Protein AF-A0A0Q1AIC1-F1 (afdb_monomer)

Secondary structure (DSSP, 8-state):
-HHHHHHHHHHHHHHHHHHHHHHHHHHHHHHHHHHHHHHIIIIIHHHHHH-S--SSSHHHHHHHHHHHHS-SSHHHHHHHHHTT-S-TT-TT-TTSS--HHHHHHHHHHHHH---HHHHHHHHHHHHHHHHHHHHHHHHTTT-SSHHHHHHHHHHHHTSHHHHHHTTS--HHHHTHHHHHHHHHHHH-SS--HHHHHHHHHHHHHHHTT-HHHHHHHHHHHHHHHHHHHHHH----HHHHHHHHHHHHHHHHHHHH-GGGHHHHHHHHGGGHHHHHHHHHHH--HHHHHHHHHIIIIIIIS--HHHHHHHHHHHHHHHHHHHHHHHHHHHHHTTS--TT-----------SSSGGGHHHHH-HHHHHHHHHHGGG--HHHHHHHHHHHHHHHHHHHHHHHTT---TTHHHHHHGGGGGTHHHHHHHHHHHHHTTS-TTSHHHHHHHHHHHHHHHHHHHHHHHHIIIIIHHHHH--HHHHHHHHHHHTSS-TTSEEE-TT-TTHHHHH-SEETTTTPPTTHHHHHHHHHHHHHHHS--HHHHHHHHHHH-EEEEEE-HHHHHHTT--S-TTT----GGG-TTEEEEEEETTEEEEEEGGGG------SEE-SSEEEEEETTEEEEEESS-EEEEESSS--EEEEE-SS-BTTTT--EEEEEEEEESS-TTSEEEEEGGG---EEEEETTEEEEEEEEE-TTSSSEEEEEEEEEEE-SS-EEEEEEEE--S---TT-PPEEEEEEEEEEES--EEEEEETTEEEEEE--B-SSPEEE-S--SEEEEESSS-EEEEEE-TTSPPP-EEEEEE-SSSTT-EEEEEEEEEEE-TT-EEEEEEEEEEESHHHHHHHHHHHTTEEE-SSGGG-EEEEEEEEESS-TT-HHHHHHHHHHHHTT--EEEEE-TTTS-HHHHHHTT-EEEEEE--B-TTT-SBPPHHHHHHHHHHHHHHHHHTT----EEEEGGG---HHHHHHHHHTT--EEE-PPBPPPBTTTB-----S-EEEEETTEEEEEEEE--BSPPGGGGGT-S-HHHHHHHHHHHHHHHHHHT--EEEE--HHHHH-TTTHHHHHHHHHHHHHHTEEE--HHHHHHHHHHHTTEEEEEEE-SS-EEEEEEE-SSS-EEEEEEEEEEEPPSSS-EEEESSEEEEEEEETTEEEEEEEEEE-TT-EEEEEEEESSPPBPEEEE--SS-BSEEEEEEEEETTS-B-TT-EEEETTEEEE--TTSEEEEEE-SEEEEEEEE-TTB--EEEEEEEBPTHHHHHHHHT--

Solvent-accessible surface area (backbone atoms only — not comparable to full-atom values): 65872 Å² total; per-residue (Å²): 118,72,70,62,56,53,49,52,55,50,52,50,50,50,51,51,48,51,50,52,51,52,52,52,53,50,52,43,51,52,52,50,51,48,48,50,48,34,46,43,61,19,46,50,50,29,47,63,73,68,69,57,70,45,40,56,68,28,44,51,48,45,50,50,14,43,55,42,50,78,36,94,44,76,66,53,28,53,53,59,50,40,75,68,34,84,47,71,81,47,54,83,35,85,77,27,48,48,51,45,57,28,51,52,44,18,51,52,14,68,75,70,70,42,52,53,71,57,38,40,46,55,43,15,58,54,47,42,52,51,37,53,54,48,47,46,62,42,43,53,79,78,41,94,45,74,59,45,41,54,44,16,50,40,44,43,48,25,10,52,54,42,30,56,42,57,52,26,48,43,44,76,52,69,42,42,49,52,52,46,51,43,51,43,51,40,66,45,94,75,68,52,74,66,48,54,52,52,41,53,54,45,52,49,53,34,56,44,26,27,61,71,60,41,54,48,47,41,56,32,30,48,46,33,43,46,49,33,8,41,78,67,58,42,83,56,64,49,29,50,52,50,36,43,47,50,42,53,46,46,36,52,49,38,71,75,39,57,61,36,34,41,39,49,40,65,60,47,54,61,54,36,51,64,10,47,50,36,24,75,77,68,70,35,57,68,42,28,54,51,18,48,51,47,37,47,40,38,56,66,66,40,38,66,66,46,36,54,49,50,45,52,49,52,50,50,50,35,54,49,31,31,53,47,24,64,52,48,54,65,57,43,72,75,48,90,66,93,76,79,82,78,84,77,77,87,82,90,84,90,72,101,45,80,83,52,46,43,63,42,55,18,55,67,42,50,58,22,20,66,53,8,56,81,72,46,52,74,65,54,50,40,50,49,53,26,45,49,51,64,29,45,47,63,47,52,60,42,57,74,71,74,53,86,58,81,69,58,46,63,63,40,47,54,61,46,67,81,44,41,21,55,24,17,31,46,10,47,56,55,57,56,67,71,47,53,76,90,40,73,68,27,44,52,50,50,52,51,54,50,50,54,52,56,50,47,36,39,50,41,12,30,49,25,35,62,50,50,29,50,66,61,43,53,58,68,64,54,51,53,50,32,40,54,48,42,77,52,83,62,53,84,45,16,35,34,46,72,89,54,58,50,51,38,78,40,23,56,25,38,45,47,71,60,50,66,52,80,58,45,46,42,50,50,52,54,48,29,50,49,32,29,40,52,60,43,34,47,43,31,53,34,40,41,28,71,77,58,52,31,41,30,42,56,46,32,70,71,41,50,48,70,76,57,61,83,50,60,88,90,67,63,59,78,27,44,93,73,17,85,47,43,43,78,79,42,78,49,93,70,30,35,35,28,38,44,51,58,77,78,56,81,74,64,70,55,83,33,69,60,100,49,38,36,33,34,75,53,55,60,27,32,40,37,40,36,86,63,35,27,38,30,30,38,59,42,19,93,25,40,68,37,42,30,41,94,87,45,54,62,27,62,45,37,46,39,44,42,40,41,36,42,34,38,79,87,40,81,81,50,29,34,77,43,54,45,63,81,40,80,36,54,70,50,80,55,84,59,30,43,38,36,38,41,79,38,51,24,73,84,65,80,43,61,52,22,32,41,37,42,36,41,38,63,54,50,60,32,36,39,38,35,42,39,44,29,25,29,53,52,70,50,61,77,37,61,40,36,36,39,35,47,29,48,34,39,31,27,67,27,36,34,40,40,37,25,44,86,90,48,76,46,82,42,77,52,56,64,38,98,61,74,47,78,42,78,60,62,39,45,32,44,34,45,18,75,86,64,42,33,49,32,38,37,53,41,89,87,20,81,62,32,41,40,35,37,40,32,10,40,79,86,41,86,56,25,24,42,41,37,46,20,35,78,48,76,26,44,46,20,32,63,46,58,42,40,37,36,38,20,57,46,32,69,70,61,22,50,49,42,46,49,53,64,67,22,60,42,78,52,75,41,56,60,58,50,23,43,30,31,44,32,25,63,58,89,81,64,86,79,42,70,31,30,47,52,29,40,54,50,32,58,76,66,68,51,42,45,33,36,26,34,34,42,89,78,41,71,58,53,64,48,45,72,55,74,36,45,64,29,35,32,50,72,52,54,44,90,94,66,82,32,54,47,53,55,68,57,46,34,49,50,55,51,47,43,53,52,42,28,50,75,55,75,42,83,68,51,33,34,36,44,62,89,37,62,58,32,36,51,54,54,50,38,40,45,80,68,69,32,45,30,36,46,40,56,65,36,70,44,43,39,87,97,79,42,68,70,65,91,34,60,72,42,60,28,31,49,75,82,39,76,52,81,24,29,37,37,34,31,35,34,67,44,50,72,49,63,82,76,48,96,53,61,66,59,46,57,50,28,49,50,39,34,48,53,42,15,58,78,70,63,32,48,32,32,38,43,44,32,42,49,56,53,26,27,82,89,42,27,66,61,51,49,52,50,54,51,47,38,49,74,71,59,42,39,67,37,52,72,64,61,47,36,59,48,39,58,56,50,76,40,48,50,74,51,74,50,61,63,75,53,36,34,41,37,43,37,37,30,71,36,93,54,60,47,68,30,48,13,33,41,37,56,38,60,51,49,90,71,68,56,77,41,59,44,76,39,45,78,72,46,76,47,86,52,94,69,30,34,34,36,23,36,23,32,61,30,52,47,64,32,65,38,65,34,38,36,34,58,70,49,83,60,42,55,70,39,66,51,70,63,94,74,40,46,45,38,79,40,57,41,38,38,20,35,76,88,69,47,57,34,51,65,31,37,41,28,52,69,93,48,77,46,60,20,38,84,72,4,39,37,75,44,79,41,66,61,42,79,43,47,38,40,38,44,46,59,58,41,50,73,46,78,47,77,47,66,26,39,49,73,65,57,59,54,39,68,78,67,71,63,132

Mean predicted aligned error: 17.44 Å

Radius of gyration: 42.98 Å; Cα contacts (8 Å, |Δi|>4): 2445; chains: 1; bounding box: 94×74×153 Å

Foldseek 3Di:
DVVVVVVVVVVVVVVVVVVVVVVLVVLLVVLVVLLVVLCCQLPVVLLVVLVFFFFFVLLVLLVLLQLVLVDDDPVRSLVVVCVQFLDLPDLPAPQLAQCLLSVVLSVQCVVVVNRSGVSLQVCLSVLLVLLLVLQLVLLVLWDVDSSLSSQLSLLLCLQLLCLQPSSHSALLNVLNSLLSLLVSLLLDPDHDPVSLVSNLVSLLSNLSRHLVVLVLLLQLLLQLQLCCCQPVLDHRPSSLSNNLSSLQSLLVVCVVSVSNLSNNLVVLCLLQLVLVCCCVPVVCNVSNVVSCCCSCVCRPVSPNVVSVVVSVVSVVSSVVSSVVNVVVVVVCVVPVDPPPPPPPDDDDDDDLAPVCLCVNSPVLLVVLLVQLCVSGDPSLVSSLVSLCCQLHVSRVSCVVVVDPPNPPSSSSSSSNSSRSSSSSSSSLVSVLVVADPPDPVSVVVNVVSVVVSSCSSNVSSNCSSNPVRQVNLDDPVQLVVLLVLLVDDDQAQEEEQVPRSCNCVRNSHHHLVNNQDPAQSVVLLLVLVCCLFQVLQLLSLQCSCVVRVHFKYKWAPVSLVVSPQPDDPVRNDGCNPVNPQWDFPDDDDRITMTGGPVVVVPPQPFPADDQAWTWGDIRQWIWIDGQFWIWIAGPFFRWTPAIGHPSDGQLRSHTKWKKKWKAWPPDRQQIDIDTRRPDGFDWDDDHQKIKTKDFDAGPVNPFTQWIWIWMWGDGNFKIKIKIKTARFGDFDFQQIWMKMKMKIKGWGLFQWKWFADPPDIDIDGADADPDKDKDQAFTQKIFTDNQWKHKIKGWAPLAFTFRIWIKHDHPVDHSIMMIMTMDIDIHGAQGIHMTMMMMGIGGPVSGVVSVVQVNQKDWALAFQLFLAEAEEAEDDAEPPDPLLLLLLVVCVVVVFAYEYEYALVRYLCLVVVVSVHHYAYEDEQDDPPPSTGDDLVVLLVSVVVSQVSCVVSVHHHQEHEYDVQRDGSSNVVSCLVVRRLEYEHEADEQADPRNRLDDNQAKDFGDHPRDGTNYIYGYAYDDALVVVVVDPCPVVRLVSLLSLLVSSLVSVHYHYYHYHSNSCSPPVCVVVVVVSVVSSVVSRHDRDHVVSSSVLSSQVVQKDKDKGDDQAKIKIKIFGAAQAKHFRGKMWGKHFDDPDADKDKDQWDFSDWDDDPRIIITITTHIAGGRGMDMMMIHGPDAAFEWDKDFDPAAAQFKGKIFIATPVRHGDFQKWKDKANDIDTAHPRRMDIDGDGAAKIWIWIDDHSHDIDIDIDGHHYPCVVVCVVVPDD

Structure (mmCIF, N/CA/C/O backbone):
data_AF-A0A0Q1AIC1-F1
#
_entry.id   AF-A0A0Q1AIC1-F1
#
loop_
_atom_site.group_PDB
_atom_site.id
_atom_site.type_symbol
_atom_site.label_atom_id
_atom_site.label_alt_id
_atom_site.label_comp_id
_atom_site.label_asym_id
_atom_site.label_entity_id
_atom_site.label_seq_id
_atom_site.pdbx_PDB_ins_code
_atom_site.Cartn_x
_atom_site.Cartn_y
_atom_site.Cartn_z
_atom_site.occupancy
_atom_site.B_iso_or_equiv
_atom_site.auth_seq_id
_atom_site.auth_comp_id
_atom_site.auth_asym_id
_atom_site.auth_atom_id
_atom_site.pdbx_PDB_model_num
ATOM 1 N N . MET A 1 1 ? -40.489 -4.054 99.463 1.00 51.12 1 MET A N 1
ATOM 2 C CA . MET A 1 1 ? -39.726 -2.967 98.804 1.00 51.12 1 MET A CA 1
ATOM 3 C C . MET A 1 1 ? -38.986 -3.399 97.527 1.00 51.12 1 MET A C 1
ATOM 5 O O . MET A 1 1 ? -39.056 -2.664 96.555 1.00 51.12 1 MET A O 1
ATOM 9 N N . ASN A 1 2 ? -38.372 -4.591 97.445 1.00 54.44 2 ASN A N 1
ATOM 10 C CA . ASN A 1 2 ? -37.593 -5.010 96.256 1.00 54.44 2 ASN A CA 1
ATOM 11 C C . ASN A 1 2 ? -38.383 -5.305 94.958 1.00 54.44 2 ASN A C 1
ATOM 13 O O . ASN A 1 2 ? -37.833 -5.144 93.873 1.00 54.44 2 ASN A O 1
ATOM 17 N N . LYS A 1 3 ? -39.665 -5.700 95.017 1.00 50.59 3 LYS A N 1
ATOM 18 C CA . LYS A 1 3 ? -40.451 -6.007 93.798 1.00 50.59 3 LYS A CA 1
ATOM 19 C C . LYS A 1 3 ? -40.912 -4.760 93.027 1.00 50.59 3 LYS A C 1
ATOM 21 O O . LYS A 1 3 ? -41.024 -4.808 91.807 1.00 50.59 3 LYS A O 1
ATOM 26 N N . THR A 1 4 ? -41.135 -3.642 93.714 1.00 58.47 4 THR A N 1
ATOM 27 C CA . THR A 1 4 ? -41.601 -2.390 93.095 1.00 58.47 4 THR A CA 1
ATOM 28 C C . THR A 1 4 ? -40.468 -1.675 92.354 1.00 58.47 4 THR A C 1
ATOM 30 O O . THR A 1 4 ? -40.671 -1.199 91.243 1.00 58.47 4 THR A O 1
ATOM 33 N N . LEU A 1 5 ? -39.250 -1.689 92.909 1.00 52.19 5 LEU A N 1
ATOM 34 C CA . LEU A 1 5 ? -38.063 -1.097 92.281 1.00 52.19 5 LEU A CA 1
ATOM 35 C C . LEU A 1 5 ? -37.637 -1.855 91.007 1.00 52.19 5 LEU A C 1
ATOM 37 O O . LEU A 1 5 ? -37.297 -1.236 90.002 1.00 52.19 5 LEU A O 1
ATOM 41 N N . ALA A 1 6 ? -37.733 -3.190 91.013 1.00 57.47 6 ALA A N 1
ATOM 42 C CA . ALA A 1 6 ? -37.444 -4.017 89.840 1.00 57.47 6 ALA A CA 1
ATOM 43 C C . ALA A 1 6 ? -38.437 -3.774 88.687 1.00 57.47 6 ALA A C 1
ATOM 45 O O . ALA A 1 6 ? -38.029 -3.716 87.527 1.00 57.47 6 ALA A O 1
ATOM 46 N N . LYS A 1 7 ? -39.727 -3.568 88.991 1.00 63.88 7 LYS A N 1
ATOM 47 C CA . LYS A 1 7 ? -40.749 -3.253 87.980 1.00 63.88 7 LYS A CA 1
ATOM 48 C C . LYS A 1 7 ? -40.520 -1.874 87.349 1.00 63.88 7 LYS A C 1
ATOM 50 O O . LYS A 1 7 ? -40.519 -1.770 86.131 1.00 63.88 7 LYS A O 1
ATOM 55 N N . VAL A 1 8 ? -40.205 -0.857 88.157 1.00 64.19 8 VAL A N 1
ATOM 56 C CA . VAL A 1 8 ? -39.903 0.504 87.671 1.00 64.19 8 VAL A CA 1
ATOM 57 C C . VAL A 1 8 ? -38.647 0.537 86.792 1.00 64.19 8 VAL A C 1
ATOM 59 O O . VAL A 1 8 ? -38.651 1.189 85.754 1.00 64.19 8 VAL A O 1
ATOM 62 N N . LEU A 1 9 ? -37.592 -0.208 87.140 1.00 56.09 9 LEU A N 1
ATOM 63 C CA . LEU A 1 9 ? -36.386 -0.316 86.306 1.00 56.09 9 LEU A CA 1
ATOM 64 C C . LEU A 1 9 ? -36.638 -1.066 84.988 1.00 56.09 9 LEU A C 1
ATOM 66 O O . LEU A 1 9 ? -36.035 -0.737 83.967 1.00 56.09 9 LEU A O 1
ATOM 70 N N . THR A 1 10 ? -37.544 -2.047 84.992 1.00 62.41 10 THR A N 1
ATOM 71 C CA . THR A 1 10 ? -37.918 -2.802 83.785 1.00 62.41 10 THR A CA 1
ATOM 72 C C . THR A 1 10 ? -38.808 -1.966 82.862 1.00 62.41 10 THR A C 1
ATOM 74 O O . THR A 1 10 ? -38.553 -1.913 81.662 1.00 62.41 10 THR A O 1
ATOM 77 N N . ASP A 1 11 ? -39.777 -1.229 83.413 1.00 59.16 11 ASP A N 1
ATOM 78 C CA . ASP A 1 11 ? -40.632 -0.311 82.653 1.00 59.16 11 ASP A CA 1
ATOM 79 C C . ASP A 1 11 ? -39.837 0.889 82.119 1.00 59.16 11 ASP A C 1
ATOM 81 O O . ASP A 1 11 ? -40.015 1.275 80.965 1.00 59.16 11 ASP A O 1
ATOM 85 N N . ALA A 1 12 ? -38.881 1.426 82.885 1.00 52.16 12 ALA A N 1
ATOM 86 C CA . ALA A 1 12 ? -37.964 2.461 82.406 1.00 52.16 12 ALA A CA 1
ATOM 87 C C . ALA A 1 12 ? -37.058 1.945 81.276 1.00 52.16 12 ALA A C 1
ATOM 89 O O . ALA A 1 12 ? -36.872 2.635 80.275 1.00 52.16 12 ALA A O 1
ATOM 90 N N . ARG A 1 13 ? -36.549 0.709 81.378 1.00 50.44 13 ARG A N 1
ATOM 91 C CA . ARG A 1 13 ? -35.762 0.063 80.316 1.00 50.44 13 ARG A CA 1
ATOM 92 C C . ARG A 1 13 ? -36.592 -0.186 79.054 1.00 50.44 13 ARG A C 1
ATOM 94 O O . ARG A 1 13 ? -36.102 0.072 77.958 1.00 50.44 13 ARG A O 1
ATOM 101 N N . ASN A 1 14 ? -37.837 -0.636 79.195 1.00 55.47 14 ASN A N 1
ATOM 102 C CA . ASN A 1 14 ? -38.745 -0.875 78.071 1.00 55.47 14 ASN A CA 1
ATOM 103 C C . ASN A 1 14 ? -39.189 0.437 77.408 1.00 55.47 14 ASN A C 1
ATOM 105 O O . ASN A 1 14 ? -39.221 0.526 76.185 1.00 55.47 14 ASN A O 1
ATOM 109 N N . THR A 1 15 ? -39.445 1.484 78.194 1.00 56.78 15 THR A N 1
ATOM 110 C CA . THR A 1 15 ? -39.801 2.816 77.679 1.00 56.78 15 THR A CA 1
ATOM 111 C C . THR A 1 15 ? -38.617 3.463 76.962 1.00 56.78 15 THR A C 1
ATOM 113 O O . THR A 1 15 ? -38.779 3.993 75.866 1.00 56.78 15 THR A O 1
ATOM 116 N N . LEU A 1 16 ? -37.405 3.355 77.518 1.00 46.50 16 LEU A N 1
ATOM 117 C CA . LEU A 1 16 ? -36.178 3.829 76.876 1.00 46.50 16 LEU A CA 1
ATOM 118 C C . LEU A 1 16 ? -35.880 3.041 75.589 1.00 46.50 16 LEU A C 1
ATOM 120 O O . LEU A 1 16 ? -35.525 3.641 74.579 1.00 46.50 16 LEU A O 1
ATOM 124 N N . SER A 1 17 ? -36.090 1.720 75.597 1.00 43.12 17 SER A N 1
ATOM 125 C CA . SER A 1 17 ? -35.971 0.861 74.412 1.00 43.12 17 SER A CA 1
ATOM 126 C C . SER A 1 17 ? -36.963 1.262 73.319 1.00 43.12 17 SER A C 1
ATOM 128 O O . SER A 1 17 ? -36.554 1.464 72.180 1.00 43.12 17 SER A O 1
ATOM 130 N N . ASN A 1 18 ? -38.241 1.457 73.656 1.00 50.09 18 ASN A N 1
ATOM 131 C CA . ASN A 1 18 ? -39.274 1.863 72.699 1.00 50.09 18 ASN A CA 1
ATOM 132 C C . ASN A 1 18 ? -39.032 3.278 72.153 1.00 50.09 18 ASN A C 1
ATOM 134 O O . ASN A 1 18 ? -39.215 3.518 70.961 1.00 50.09 18 ASN A O 1
ATOM 138 N N . CYS A 1 19 ? -38.560 4.209 72.985 1.00 48.69 19 CYS A N 1
ATOM 139 C CA . CYS A 1 19 ? -38.235 5.572 72.562 1.00 48.69 19 CYS A CA 1
ATOM 140 C C . CYS A 1 19 ? -37.008 5.593 71.627 1.00 48.69 19 CYS A C 1
ATOM 142 O O . CYS A 1 19 ? -37.039 6.220 70.569 1.00 48.69 19 CYS A O 1
ATOM 144 N N . LEU A 1 20 ? -35.966 4.813 71.944 1.00 48.69 20 LEU A N 1
ATOM 145 C CA . LEU A 1 20 ? -34.800 4.609 71.074 1.00 48.69 20 LEU A CA 1
ATOM 146 C C . LEU A 1 20 ? -35.170 3.906 69.759 1.00 48.69 20 LEU A C 1
ATOM 148 O O . LEU A 1 20 ? -34.625 4.240 68.710 1.00 48.69 20 LEU A O 1
ATOM 152 N N . GLN A 1 21 ? -36.103 2.953 69.789 1.00 51.72 21 GLN A N 1
ATOM 153 C CA . GLN A 1 21 ? -36.569 2.238 68.601 1.00 51.72 21 GLN A CA 1
ATOM 154 C C . GLN A 1 21 ? -37.419 3.141 67.691 1.00 51.72 21 GLN A C 1
ATOM 156 O O . GLN A 1 21 ? -37.238 3.115 66.475 1.00 51.72 21 GLN A O 1
ATOM 161 N N . THR A 1 22 ? -38.256 4.005 68.275 1.00 55.62 22 THR A N 1
ATOM 162 C CA . THR A 1 22 ? -39.055 5.016 67.557 1.00 55.62 22 THR A CA 1
ATOM 163 C C . THR A 1 22 ? -38.165 6.087 66.919 1.00 55.62 22 THR A C 1
ATOM 165 O O . THR A 1 22 ? -38.361 6.428 65.754 1.00 55.62 22 THR A O 1
ATOM 168 N N . TYR A 1 23 ? -37.139 6.560 67.639 1.00 57.88 23 TYR A N 1
ATOM 169 C CA . TYR A 1 23 ? -36.141 7.512 67.132 1.00 57.88 23 TYR A CA 1
ATOM 170 C C . TYR A 1 23 ? -35.317 6.942 65.962 1.00 57.88 23 TYR A C 1
ATOM 172 O O . TYR A 1 23 ? -35.078 7.619 64.963 1.00 57.88 23 TYR A O 1
ATOM 180 N N . ARG A 1 24 ? -34.911 5.667 66.033 1.00 57.69 24 ARG A N 1
ATOM 181 C CA . ARG A 1 24 ? -34.190 5.001 64.928 1.00 57.69 24 ARG A CA 1
ATOM 182 C C . ARG A 1 24 ? -35.071 4.812 63.692 1.00 57.69 24 ARG A C 1
ATOM 184 O O . ARG A 1 24 ? -34.615 5.051 62.577 1.00 57.69 24 ARG A O 1
ATOM 191 N N . TRP A 1 25 ? -36.344 4.467 63.889 1.00 60.16 25 TRP A N 1
ATOM 192 C CA . TRP A 1 25 ? -37.328 4.391 62.805 1.00 60.16 25 TRP A CA 1
ATOM 193 C C . TRP A 1 25 ? -37.548 5.735 62.100 1.00 60.16 25 TRP A C 1
ATOM 195 O O . TRP A 1 25 ? -37.677 5.768 60.875 1.00 60.16 25 TRP A O 1
ATOM 205 N N . THR A 1 26 ? -37.540 6.847 62.841 1.00 73.06 26 THR A N 1
ATOM 206 C CA . THR A 1 26 ? -37.698 8.189 62.257 1.00 73.06 26 THR A CA 1
ATOM 207 C C . THR A 1 26 ? -36.483 8.595 61.423 1.00 73.06 26 THR A C 1
ATOM 209 O O . THR A 1 26 ? -36.656 9.069 60.303 1.00 73.06 26 THR A O 1
ATOM 212 N N . VAL A 1 27 ? -35.258 8.349 61.900 1.00 76.06 27 VAL A N 1
ATOM 213 C CA . VAL A 1 27 ? -34.027 8.684 61.154 1.00 76.06 27 VAL A CA 1
ATOM 214 C C . VAL A 1 27 ? -33.890 7.861 59.869 1.00 76.06 27 VAL A C 1
ATOM 216 O O . VAL A 1 27 ? -33.592 8.423 58.816 1.00 76.06 27 VAL A O 1
ATOM 219 N N . PHE A 1 28 ? -34.143 6.550 59.926 1.00 80.88 28 PHE A N 1
ATOM 220 C CA . PHE A 1 28 ? -34.112 5.692 58.738 1.00 80.88 28 PHE A CA 1
ATOM 221 C C . PHE A 1 28 ? -35.129 6.144 57.679 1.00 80.88 28 PHE A C 1
ATOM 223 O O . PHE A 1 28 ? -34.781 6.273 56.507 1.00 80.88 28 PHE A O 1
ATOM 230 N N . SER A 1 29 ? -36.362 6.448 58.098 1.00 81.31 29 SER A N 1
ATOM 231 C CA . SER A 1 29 ? -37.425 6.900 57.190 1.00 81.31 29 SER A CA 1
ATOM 232 C C . SER A 1 29 ? -37.091 8.243 56.530 1.00 81.31 29 SER A C 1
ATOM 234 O O . SER A 1 29 ? -37.335 8.415 55.339 1.00 81.31 29 SER A O 1
ATOM 236 N N . LEU A 1 30 ? -36.479 9.175 57.271 1.00 85.62 30 LEU A N 1
ATOM 237 C CA . LEU A 1 30 ? -36.026 10.462 56.729 1.00 85.62 30 LEU A CA 1
ATOM 238 C C . LEU A 1 30 ? -34.898 10.296 55.703 1.00 85.62 30 LEU A C 1
ATOM 240 O O . LEU A 1 30 ? -34.941 10.924 54.648 1.00 85.62 30 LEU A O 1
ATOM 244 N N . LEU A 1 31 ? -33.913 9.435 55.978 1.00 87.56 31 LEU A N 1
ATOM 245 C CA . LEU A 1 31 ? -32.834 9.144 55.029 1.00 87.56 31 LEU A CA 1
ATOM 246 C C . LEU A 1 31 ? -33.356 8.453 53.764 1.00 87.56 31 LEU A C 1
ATOM 248 O O . LEU A 1 31 ? -32.894 8.762 52.670 1.00 87.56 31 LEU A O 1
ATOM 252 N N . LEU A 1 32 ? -34.333 7.551 53.896 1.00 89.25 32 LEU A N 1
ATOM 253 C CA . LEU A 1 32 ? -34.959 6.881 52.756 1.00 89.25 32 LEU A CA 1
ATOM 254 C C . LEU A 1 32 ? -35.774 7.859 51.894 1.00 89.25 32 LEU A C 1
ATOM 256 O O . LEU A 1 32 ? -35.702 7.810 50.666 1.00 89.25 32 LEU A O 1
ATOM 260 N N . LEU A 1 33 ? -36.510 8.779 52.526 1.00 90.69 33 LEU A N 1
ATOM 261 C CA . LEU A 1 33 ? -37.221 9.850 51.827 1.00 90.69 33 LEU A CA 1
ATOM 262 C C . LEU A 1 33 ? -36.239 10.777 51.096 1.00 90.69 33 LEU A C 1
ATOM 264 O O . LEU A 1 33 ? -36.469 11.122 49.940 1.00 90.69 33 LEU A O 1
ATOM 268 N N . PHE A 1 34 ? -35.115 11.119 51.730 1.00 91.81 34 PHE A N 1
ATOM 269 C CA . PHE A 1 34 ? -34.064 11.912 51.097 1.00 91.81 34 PHE A CA 1
ATOM 270 C C . PHE A 1 34 ? -33.406 11.179 49.918 1.00 91.81 34 PHE A C 1
ATOM 272 O O . PHE A 1 34 ? -33.253 11.771 48.856 1.00 91.81 34 PHE A O 1
ATOM 279 N N . LEU A 1 35 ? -33.089 9.885 50.050 1.00 94.06 35 LEU A N 1
ATOM 280 C CA . LEU A 1 35 ? -32.604 9.061 48.934 1.00 94.06 35 LEU A CA 1
ATOM 281 C C . LEU A 1 35 ? -33.602 9.052 47.772 1.00 94.06 35 LEU A C 1
ATOM 283 O O . LEU A 1 35 ? -33.207 9.229 46.623 1.00 94.06 35 LEU A O 1
ATOM 287 N N . THR A 1 36 ? -34.892 8.901 48.072 1.00 93.44 36 THR A N 1
ATOM 288 C CA . THR A 1 36 ? -35.952 8.953 47.057 1.00 93.44 36 THR A CA 1
ATOM 289 C C . THR A 1 36 ? -35.965 10.312 46.356 1.00 93.44 36 THR A C 1
ATOM 291 O O . THR A 1 36 ? -36.026 10.365 45.131 1.00 93.44 36 THR A O 1
ATOM 294 N N . ALA A 1 37 ? -35.829 11.411 47.105 1.00 92.69 37 ALA A N 1
ATOM 295 C CA . ALA A 1 37 ? -35.725 12.750 46.534 1.00 92.69 37 ALA A CA 1
ATOM 296 C C . ALA A 1 37 ? -34.482 12.911 45.642 1.00 92.69 37 ALA A C 1
ATOM 298 O O . ALA A 1 37 ? -34.599 13.472 44.559 1.00 92.69 37 ALA A O 1
ATOM 299 N N . VAL A 1 38 ? -33.318 12.384 46.044 1.00 94.19 38 VAL A N 1
ATOM 300 C CA . VAL A 1 38 ? -32.088 12.410 45.228 1.00 94.19 38 VAL A CA 1
ATOM 301 C C . VAL A 1 38 ? -32.262 11.624 43.927 1.00 94.19 38 VAL A C 1
ATOM 303 O O . VAL A 1 38 ? -31.862 12.107 42.873 1.00 94.19 38 VAL A O 1
ATOM 306 N N . VAL A 1 39 ? -32.888 10.445 43.963 1.00 94.31 39 VAL A N 1
ATOM 307 C CA . VAL A 1 39 ? -33.153 9.649 42.750 1.00 94.31 39 VAL A CA 1
ATOM 308 C C . VAL A 1 39 ? -34.147 10.364 41.827 1.00 94.31 39 VAL A C 1
ATOM 310 O O . VAL A 1 39 ? -33.927 10.451 40.623 1.00 94.31 39 VAL A O 1
ATOM 313 N N . VAL A 1 40 ? -35.228 10.926 42.369 1.00 93.88 40 VAL A N 1
ATOM 314 C CA . VAL A 1 40 ? -36.234 11.617 41.549 1.00 93.88 40 VAL A CA 1
ATOM 315 C C . VAL A 1 40 ? -35.676 12.913 40.956 1.00 93.88 40 VAL A C 1
ATOM 317 O O . VAL A 1 40 ? -35.741 13.101 39.746 1.00 93.88 40 VAL A O 1
ATOM 320 N N . ILE A 1 41 ? -35.103 13.788 41.785 1.00 94.00 41 ILE A N 1
ATOM 321 C CA . ILE A 1 41 ? -34.646 15.125 41.374 1.00 94.00 41 ILE A CA 1
ATOM 322 C C . ILE A 1 41 ? -33.318 15.056 40.615 1.00 94.00 41 ILE A C 1
ATOM 324 O O . ILE A 1 41 ? -33.124 15.793 39.657 1.00 94.00 41 ILE A O 1
ATOM 328 N N . GLY A 1 42 ? -32.404 14.177 41.026 1.00 91.00 42 GLY A N 1
ATOM 329 C CA . GLY A 1 42 ? -31.064 14.082 40.452 1.00 91.00 42 GLY A CA 1
ATOM 330 C C . GLY A 1 42 ? -30.939 13.167 39.237 1.00 91.00 42 GLY A C 1
ATOM 331 O O . GLY A 1 42 ? -29.935 13.269 38.543 1.00 91.00 42 GLY A O 1
ATOM 332 N N . TYR A 1 43 ? -31.908 12.280 38.982 1.00 92.19 43 TYR A N 1
ATOM 333 C CA . TYR A 1 43 ? -31.813 11.278 37.911 1.00 92.19 43 TYR A CA 1
ATOM 334 C C . TYR A 1 43 ? -33.081 11.186 37.049 1.00 92.19 43 TYR A C 1
ATOM 336 O O . TYR A 1 43 ? -32.985 11.294 35.829 1.00 92.19 43 TYR A O 1
ATOM 344 N N . PHE A 1 44 ? -34.278 11.012 37.623 1.00 91.56 44 PHE A N 1
ATOM 345 C CA . PHE A 1 44 ? -35.487 10.839 36.796 1.00 91.56 44 PHE A CA 1
ATOM 346 C C . PHE A 1 44 ? -35.982 12.128 36.137 1.00 91.56 44 PHE A C 1
ATOM 348 O O . PHE A 1 44 ? -36.256 12.109 34.941 1.00 91.56 44 PHE A O 1
ATOM 355 N N . ILE A 1 45 ? -36.085 13.238 36.877 1.00 92.06 45 ILE A N 1
ATOM 356 C CA . ILE A 1 45 ? -36.507 14.525 36.300 1.00 92.06 45 ILE A CA 1
ATOM 357 C C . ILE A 1 45 ? -35.556 14.958 35.171 1.00 92.06 45 ILE A C 1
ATOM 359 O O . ILE A 1 45 ? -36.058 15.225 34.084 1.00 92.06 45 ILE A O 1
ATOM 363 N N . PRO A 1 46 ? -34.217 14.950 35.348 1.00 89.75 46 PRO A N 1
ATOM 364 C CA . PRO A 1 46 ? -33.298 15.322 34.273 1.00 89.75 46 PRO A CA 1
ATOM 365 C C . PRO A 1 46 ? -33.396 14.412 33.043 1.00 89.75 46 PRO A C 1
ATOM 367 O O . PRO A 1 46 ? -33.355 14.902 31.921 1.00 89.75 46 PRO A O 1
ATOM 370 N N . ALA A 1 47 ? -33.553 13.095 33.232 1.00 86.75 47 ALA A N 1
ATOM 371 C CA . ALA A 1 47 ? -33.692 12.154 32.118 1.00 86.75 47 ALA A CA 1
ATOM 372 C C . ALA A 1 47 ? -34.987 12.377 31.318 1.00 86.75 47 ALA A C 1
ATOM 374 O O . ALA A 1 47 ? -34.978 12.285 30.091 1.00 86.75 47 ALA A O 1
ATOM 375 N N . LEU A 1 48 ? -36.093 12.683 32.006 1.00 87.44 48 LEU A N 1
ATOM 376 C CA . LEU A 1 48 ? -37.378 12.983 31.371 1.00 87.44 48 LEU A CA 1
ATOM 377 C C . LEU A 1 48 ? -37.373 14.342 30.663 1.00 87.44 48 LEU A C 1
ATOM 379 O O . LEU A 1 48 ? -37.929 14.446 29.576 1.00 87.44 48 LEU A O 1
ATOM 383 N N . ASP A 1 49 ? -36.743 15.352 31.265 1.00 87.12 49 ASP A N 1
ATOM 384 C CA . ASP A 1 49 ? -36.632 16.704 30.707 1.00 87.12 49 ASP A CA 1
ATOM 385 C C . ASP A 1 49 ? -35.740 16.730 29.456 1.00 87.12 49 ASP A C 1
ATOM 387 O O . ASP A 1 49 ? -36.107 17.305 28.436 1.00 87.12 49 ASP A O 1
ATOM 391 N N . PHE A 1 50 ? -34.601 16.028 29.491 1.00 84.88 50 PHE A N 1
ATOM 392 C CA . PHE A 1 50 ? -33.687 15.958 28.350 1.00 84.88 50 PHE A CA 1
ATOM 393 C C . PHE A 1 50 ? -34.213 15.095 27.189 1.00 84.88 50 PHE A C 1
ATOM 395 O O . PHE A 1 50 ? -33.859 15.328 26.032 1.00 84.88 50 PHE A O 1
ATOM 402 N N . GLY A 1 51 ? -35.030 14.076 27.481 1.00 82.19 51 GLY A N 1
ATOM 403 C CA . GLY A 1 51 ? -35.755 13.292 26.475 1.00 82.19 51 GLY A CA 1
ATOM 404 C C . GLY A 1 51 ? -34.898 12.420 25.545 1.00 82.19 51 GLY A C 1
ATOM 405 O O . GLY A 1 51 ? -35.397 11.971 24.511 1.00 82.19 51 GLY A O 1
ATOM 406 N N . ARG A 1 52 ? -33.615 12.181 25.866 1.00 83.81 52 ARG A N 1
ATOM 407 C CA . ARG A 1 52 ? -32.685 11.361 25.062 1.00 83.81 52 ARG A CA 1
ATOM 408 C C . ARG A 1 52 ? -31.708 10.560 25.940 1.00 83.81 52 ARG A C 1
ATOM 410 O O . ARG A 1 52 ? -31.447 10.965 27.072 1.00 83.81 52 ARG A O 1
ATOM 417 N N . PRO A 1 53 ? -31.114 9.456 25.437 1.00 84.12 53 PRO A N 1
ATOM 418 C CA . PRO A 1 53 ? -30.038 8.755 26.136 1.00 84.12 53 PRO A CA 1
ATOM 419 C C . PRO A 1 53 ? -28.842 9.678 26.405 1.00 84.12 53 PRO A C 1
ATOM 421 O O . PRO A 1 53 ? -28.357 10.348 25.491 1.00 84.12 53 PRO A O 1
ATOM 424 N N . PHE A 1 54 ? -28.359 9.692 27.648 1.00 81.88 54 PHE A N 1
ATOM 425 C CA . PHE A 1 54 ? -27.190 10.473 28.051 1.00 81.88 54 PHE A CA 1
ATOM 426 C C . PHE A 1 54 ? -25.893 9.832 27.568 1.00 81.88 54 PHE A C 1
ATOM 428 O O . PHE A 1 54 ? -25.714 8.654 27.839 1.00 81.88 54 PHE A O 1
ATOM 435 N N . GLY A 1 55 ? -25.001 10.616 26.946 1.00 74.88 55 GLY A N 1
ATOM 436 C CA . GLY A 1 55 ? -23.613 10.293 26.585 1.00 74.88 55 GLY A CA 1
ATOM 437 C C . GLY A 1 55 ? -23.348 10.161 25.071 1.00 74.88 55 GLY A C 1
ATOM 438 O O . GLY A 1 55 ? -24.218 10.433 24.255 1.00 74.88 55 GLY A O 1
ATOM 439 N N . THR A 1 56 ? -22.122 9.792 24.668 1.00 69.38 56 THR A N 1
ATOM 440 C CA . THR A 1 56 ? -21.731 9.617 23.249 1.00 69.38 56 THR A CA 1
ATOM 441 C C . THR A 1 56 ? -21.493 8.167 22.801 1.00 69.38 56 THR A C 1
ATOM 443 O O . THR A 1 56 ? -21.601 7.877 21.612 1.00 69.38 56 THR A O 1
ATOM 446 N N . ASP A 1 57 ? -21.152 7.245 23.709 1.00 72.38 57 ASP A N 1
ATOM 447 C CA . ASP A 1 57 ? -20.870 5.824 23.399 1.00 72.38 57 ASP A CA 1
ATOM 448 C C . ASP A 1 57 ? -22.171 5.014 23.223 1.00 72.38 57 ASP A C 1
ATOM 450 O O . ASP A 1 57 ? -22.238 4.024 22.503 1.00 72.38 57 ASP A O 1
ATOM 454 N N . GLU A 1 58 ? -23.234 5.486 23.866 1.00 80.44 58 GLU A N 1
ATOM 455 C CA . GLU A 1 58 ? -24.589 4.946 23.899 1.00 80.44 58 GLU A CA 1
ATOM 456 C C . GLU A 1 58 ? -25.164 4.828 22.497 1.00 80.44 58 GLU A C 1
ATOM 458 O O . GLU A 1 58 ? -25.834 3.849 22.195 1.00 80.44 58 GLU A O 1
ATOM 463 N N . TYR A 1 59 ? -24.866 5.799 21.636 1.00 82.06 59 TYR A N 1
ATOM 464 C CA . TYR A 1 59 ? -25.384 5.867 20.274 1.00 82.06 59 TYR A CA 1
ATOM 465 C C . TYR A 1 59 ? -24.772 4.800 19.365 1.00 82.06 59 TYR A C 1
ATOM 467 O O . TYR A 1 59 ? -25.480 4.243 18.529 1.00 82.06 59 TYR A O 1
ATOM 475 N N . ASN A 1 60 ? -23.510 4.418 19.597 1.00 79.31 60 ASN A N 1
ATOM 476 C CA . ASN A 1 60 ? -22.915 3.268 18.914 1.00 79.31 60 ASN A CA 1
ATOM 477 C C . ASN A 1 60 ? -23.610 1.968 19.331 1.00 79.31 60 ASN A C 1
ATOM 479 O O . ASN A 1 60 ? -23.982 1.156 18.489 1.00 79.31 60 ASN A O 1
ATOM 483 N N . HIS A 1 61 ? -23.818 1.761 20.634 1.00 85.62 61 HIS A N 1
ATOM 484 C CA . HIS A 1 61 ? -24.506 0.562 21.118 1.00 85.62 61 HIS A CA 1
ATOM 485 C C . HIS A 1 61 ? -25.973 0.522 20.698 1.00 85.62 61 HIS A C 1
ATOM 487 O O . HIS A 1 61 ? -26.481 -0.547 20.381 1.00 85.62 61 HIS A O 1
ATOM 493 N N . LEU A 1 62 ? -26.633 1.675 20.655 1.00 87.19 62 LEU A N 1
ATOM 494 C CA . LEU A 1 62 ? -28.002 1.806 20.189 1.00 87.19 62 LEU A CA 1
ATOM 495 C C . LEU A 1 62 ? -28.132 1.435 18.709 1.00 87.19 62 LEU A C 1
ATOM 497 O O . LEU A 1 62 ? -29.043 0.691 18.359 1.00 87.19 62 LEU A O 1
ATOM 501 N N . PHE A 1 63 ? -27.191 1.881 17.874 1.00 83.94 63 PHE A N 1
ATOM 502 C CA . PHE A 1 63 ? -27.109 1.474 16.474 1.00 83.94 63 PHE A CA 1
ATOM 503 C C . PHE A 1 63 ? -27.006 -0.055 16.332 1.00 83.94 63 PHE A C 1
ATOM 505 O O . PHE A 1 63 ? -27.774 -0.667 15.593 1.00 83.94 63 PHE A O 1
ATOM 512 N N . HIS A 1 64 ? -26.123 -0.711 17.089 1.00 85.25 64 HIS A N 1
ATOM 513 C CA . HIS A 1 64 ? -26.025 -2.176 17.050 1.00 85.25 64 HIS A CA 1
ATOM 514 C C . HIS A 1 64 ? -27.299 -2.868 17.545 1.00 85.25 64 HIS A C 1
ATOM 516 O O . HIS A 1 64 ? -27.701 -3.886 16.985 1.00 85.25 64 HIS A O 1
ATOM 522 N N . THR A 1 65 ? -27.954 -2.316 18.568 1.00 89.81 65 THR A N 1
ATOM 523 C CA . THR A 1 65 ? -29.255 -2.806 19.033 1.00 89.81 65 THR A CA 1
ATOM 524 C C . THR A 1 65 ? -30.315 -2.691 17.938 1.00 89.81 65 THR A C 1
ATOM 526 O O . THR A 1 65 ? -31.103 -3.619 17.773 1.00 89.81 65 THR A O 1
ATOM 529 N N . GLU A 1 66 ? -30.334 -1.607 17.163 1.00 87.88 66 GLU A N 1
ATOM 530 C CA . GLU A 1 66 ? -31.254 -1.413 16.036 1.00 87.88 66 GLU A CA 1
ATOM 531 C C . GLU A 1 66 ? -31.012 -2.434 14.914 1.00 87.88 66 GLU A C 1
ATOM 533 O O . GLU A 1 66 ? -31.935 -3.148 14.519 1.00 87.88 66 GLU A O 1
ATOM 538 N N . GLU A 1 67 ? -29.760 -2.616 14.495 1.00 86.25 67 GLU A N 1
ATOM 539 C CA . GLU A 1 67 ? -29.372 -3.624 13.497 1.00 86.25 67 GLU A CA 1
ATOM 540 C C . GLU A 1 67 ? -29.696 -5.055 13.970 1.00 86.25 67 GLU A C 1
ATOM 542 O O . GLU A 1 67 ? -30.223 -5.885 13.225 1.00 86.25 67 GLU A O 1
ATOM 547 N N . MET A 1 68 ? -29.464 -5.355 15.251 1.00 90.38 68 MET A N 1
ATOM 548 C CA . MET A 1 68 ? -29.835 -6.642 15.848 1.00 90.38 68 MET A CA 1
ATOM 549 C C . MET A 1 68 ? -31.356 -6.799 16.017 1.00 90.38 68 MET A C 1
ATOM 551 O O . MET A 1 68 ? -31.877 -7.915 16.098 1.00 90.38 68 MET A O 1
ATOM 555 N N . THR A 1 69 ? -32.103 -5.698 16.090 1.00 91.25 69 THR A N 1
ATOM 556 C CA . THR A 1 69 ? -33.573 -5.724 16.103 1.00 91.25 69 THR A CA 1
ATOM 557 C C . THR A 1 69 ? -34.108 -6.094 14.721 1.00 91.25 69 THR A C 1
ATOM 559 O O . THR A 1 69 ? -35.038 -6.895 14.634 1.00 91.25 69 THR A O 1
ATOM 562 N N . GLY A 1 70 ? -33.467 -5.612 13.652 1.00 87.56 70 GLY A N 1
ATOM 563 C CA . GLY A 1 70 ? -33.813 -5.933 12.263 1.00 87.56 70 GLY A CA 1
ATOM 564 C C . GLY A 1 70 ? -33.489 -7.364 11.812 1.00 87.56 70 GLY A C 1
ATOM 565 O O . GLY A 1 70 ? -33.936 -7.782 10.748 1.00 87.56 70 GLY A O 1
ATOM 566 N N . THR A 1 71 ? -32.745 -8.140 12.605 1.00 89.62 71 THR A N 1
ATOM 567 C CA . THR A 1 71 ? -32.310 -9.503 12.253 1.00 89.62 71 THR A CA 1
ATOM 568 C C . THR A 1 71 ? -32.999 -10.582 13.090 1.00 89.62 71 THR A C 1
ATOM 570 O O . THR A 1 71 ? -33.501 -10.335 14.191 1.00 89.62 71 THR A O 1
ATOM 573 N N . THR A 1 72 ? -33.057 -11.808 12.560 1.00 85.88 72 THR A N 1
ATOM 574 C CA . THR A 1 72 ? -33.725 -12.961 13.197 1.00 85.88 72 THR A CA 1
ATOM 575 C C . THR A 1 72 ? -32.773 -13.872 13.975 1.00 85.88 72 THR A C 1
ATOM 577 O O . THR A 1 72 ? -33.232 -14.659 14.801 1.00 85.88 72 THR A O 1
ATOM 580 N N . SER A 1 73 ? -31.459 -13.756 13.764 1.00 86.75 73 SER A N 1
ATOM 581 C CA . SER A 1 73 ? -30.432 -14.543 14.452 1.00 86.75 73 SER A CA 1
ATOM 582 C C . SER A 1 73 ? -29.156 -13.730 14.690 1.00 86.75 73 SER A C 1
ATOM 584 O O . SER A 1 73 ? -28.887 -12.749 13.996 1.00 86.75 73 SER A O 1
ATOM 586 N N . LEU A 1 74 ? -28.338 -14.169 15.653 1.00 84.44 74 LEU A N 1
ATOM 587 C CA . LEU A 1 74 ? -27.029 -13.566 15.928 1.00 84.44 74 LEU A CA 1
ATOM 588 C C . LEU A 1 74 ? -26.066 -13.705 14.736 1.00 84.44 74 LEU A C 1
ATOM 590 O O . LEU A 1 74 ? -25.312 -12.781 14.450 1.00 84.44 74 LEU A O 1
ATOM 594 N N . SER A 1 75 ? -26.114 -14.829 14.012 1.00 82.50 75 SER A N 1
ATOM 595 C CA . SER A 1 75 ? -25.324 -15.007 12.788 1.00 82.50 75 SER A CA 1
ATOM 596 C C . SER A 1 75 ? -25.762 -14.043 11.684 1.00 82.50 75 SER A C 1
ATOM 598 O O . SER A 1 75 ? -24.915 -13.407 11.067 1.00 82.50 75 SER A O 1
ATOM 600 N N . GLY A 1 76 ? -27.074 -13.863 11.492 1.00 83.06 76 GLY A N 1
ATOM 601 C CA . GLY A 1 76 ? -27.620 -12.909 10.527 1.00 83.06 76 GLY A CA 1
ATOM 602 C C . GLY A 1 76 ? -27.269 -11.460 10.867 1.00 83.06 76 GLY A C 1
ATOM 603 O O . GLY A 1 76 ? -27.015 -10.668 9.961 1.00 83.06 76 GLY A O 1
ATOM 604 N N . PHE A 1 77 ? -27.183 -11.117 12.159 1.00 87.50 77 PHE A N 1
ATOM 605 C CA . PHE A 1 77 ? -26.630 -9.837 12.611 1.00 87.50 77 PHE A CA 1
ATOM 606 C C . PHE A 1 77 ? -25.186 -9.654 12.133 1.00 87.50 77 PHE A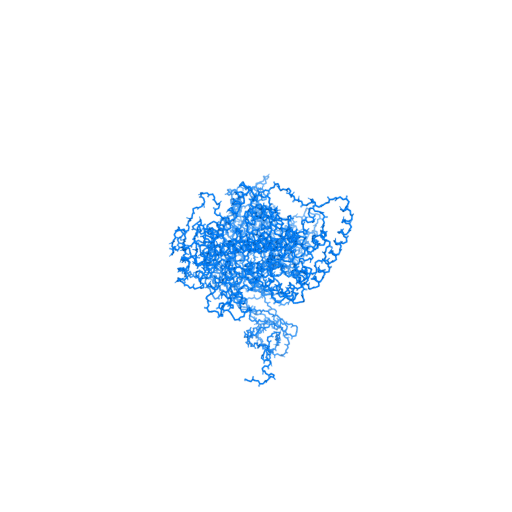 C 1
ATOM 608 O O . PHE A 1 77 ? -24.912 -8.683 11.432 1.00 87.50 77 PHE A O 1
ATOM 615 N N . TYR A 1 78 ? -24.286 -10.595 12.438 1.00 81.88 78 TYR A N 1
ATOM 616 C CA . TYR A 1 78 ? -22.882 -10.489 12.026 1.00 81.88 78 TYR A CA 1
ATOM 617 C C . TYR A 1 78 ? -22.700 -10.493 10.502 1.00 81.88 78 TYR A C 1
ATOM 619 O O . TYR A 1 78 ? -21.852 -9.761 10.002 1.00 81.88 78 TYR A O 1
ATOM 627 N N . GLU A 1 79 ? -23.521 -11.228 9.747 1.00 79.25 79 GLU A N 1
ATOM 628 C CA . GLU A 1 79 ? -23.498 -11.201 8.278 1.00 79.25 79 GLU A CA 1
ATOM 629 C C . GLU A 1 79 ? -23.941 -9.836 7.719 1.00 79.25 79 GLU A C 1
ATOM 631 O O . GLU A 1 79 ? -23.285 -9.265 6.847 1.00 79.25 79 GLU A O 1
ATOM 636 N N . THR A 1 80 ? -25.042 -9.288 8.241 1.00 80.19 80 THR A N 1
ATOM 637 C CA . THR A 1 80 ? -25.585 -7.981 7.824 1.00 80.19 80 THR A CA 1
ATOM 638 C C . THR A 1 80 ? -24.588 -6.866 8.099 1.00 80.19 80 THR A C 1
ATOM 640 O O . THR A 1 80 ? -24.354 -5.993 7.265 1.00 80.19 80 THR A O 1
ATOM 643 N N . ILE A 1 81 ? -23.972 -6.926 9.271 1.00 75.19 81 ILE A N 1
ATOM 644 C CA . ILE A 1 81 ? -22.933 -6.009 9.689 1.00 75.19 81 ILE A CA 1
ATOM 645 C C . ILE A 1 81 ? -21.660 -6.174 8.854 1.00 75.19 81 ILE A C 1
ATOM 647 O O . ILE A 1 81 ? -21.104 -5.174 8.412 1.00 75.19 81 ILE A O 1
ATOM 651 N N . GLY A 1 82 ? -21.222 -7.406 8.582 1.00 67.94 82 GLY A N 1
ATOM 652 C CA . GLY A 1 82 ? -20.031 -7.681 7.776 1.00 67.94 82 GLY A CA 1
ATOM 653 C C . GLY A 1 82 ? -20.122 -7.100 6.364 1.00 67.94 82 GLY A C 1
ATOM 654 O O . GLY A 1 82 ? -19.126 -6.611 5.844 1.00 67.94 82 GLY A O 1
ATOM 655 N N . LYS A 1 83 ? -21.327 -7.047 5.779 1.00 69.81 83 LYS A N 1
ATOM 656 C CA . LYS A 1 83 ? -21.589 -6.394 4.480 1.00 69.81 83 LYS A CA 1
ATOM 657 C C . LYS A 1 83 ? -21.457 -4.866 4.516 1.00 69.81 83 LYS A C 1
ATOM 659 O O . LYS A 1 83 ? -21.273 -4.254 3.471 1.00 69.81 83 LYS A O 1
ATOM 664 N N . LYS A 1 84 ? -21.568 -4.250 5.697 1.00 66.69 84 LYS A N 1
ATOM 665 C CA . LYS A 1 84 ? -21.529 -2.792 5.905 1.00 66.69 84 LYS A CA 1
ATOM 666 C C . LYS A 1 84 ? -20.128 -2.273 6.261 1.00 66.69 84 LYS A C 1
ATOM 668 O O . LYS A 1 84 ? -19.994 -1.086 6.551 1.00 66.69 84 LYS A O 1
ATOM 673 N N . VAL A 1 85 ? -19.100 -3.130 6.280 1.00 59.72 85 VAL A N 1
ATOM 674 C CA . VAL A 1 85 ? -17.726 -2.755 6.658 1.00 59.72 85 VAL A CA 1
ATOM 675 C C . VAL A 1 85 ? -16.734 -3.123 5.565 1.00 59.72 85 VAL A C 1
ATOM 677 O O . VAL A 1 85 ? -16.785 -4.213 5.012 1.00 59.72 85 VAL A O 1
ATOM 680 N N . SER A 1 86 ? -15.793 -2.221 5.295 1.00 53.28 86 SER A N 1
ATOM 681 C CA . SER A 1 86 ? -14.689 -2.387 4.336 1.00 53.28 86 SER A CA 1
ATOM 682 C C . SER A 1 86 ? -13.634 -3.421 4.758 1.00 53.28 86 SER A C 1
ATOM 684 O O . SER A 1 86 ? -12.860 -3.890 3.922 1.00 53.28 86 SER A O 1
ATOM 686 N N . ASP A 1 87 ? -13.575 -3.780 6.043 1.00 54.00 87 ASP A N 1
ATOM 687 C CA . ASP A 1 87 ? -12.757 -4.880 6.569 1.00 54.00 87 ASP A CA 1
ATOM 688 C C . ASP A 1 87 ? -13.425 -5.573 7.780 1.00 54.00 87 ASP A C 1
ATOM 690 O O . ASP A 1 87 ? -13.254 -5.149 8.931 1.00 54.00 87 ASP A O 1
ATOM 694 N N . PRO A 1 88 ? -14.190 -6.656 7.554 1.00 53.53 88 PRO A N 1
ATOM 695 C CA . PRO A 1 88 ? -14.794 -7.445 8.626 1.00 53.53 88 PRO A CA 1
ATOM 696 C C . PRO A 1 88 ? -13.762 -8.158 9.519 1.00 53.53 88 PRO A C 1
ATOM 698 O O . PRO A 1 88 ? -14.084 -8.523 10.649 1.00 53.53 88 PRO A O 1
ATOM 701 N N . THR A 1 89 ? -12.533 -8.354 9.034 1.00 50.59 89 THR A N 1
ATOM 702 C CA . THR A 1 89 ? -11.485 -9.129 9.718 1.00 50.59 89 THR A CA 1
ATOM 703 C C . THR A 1 89 ? -10.623 -8.286 10.657 1.00 50.59 89 THR A C 1
ATOM 705 O O . THR A 1 89 ? -9.945 -8.834 11.527 1.00 50.59 89 THR A O 1
ATOM 708 N N . SER A 1 90 ? -10.690 -6.953 10.549 1.00 51.41 90 SER A N 1
ATOM 709 C CA . SER A 1 90 ? -9.908 -6.050 11.394 1.00 51.41 90 SER A CA 1
ATOM 710 C C . SER A 1 90 ? -10.218 -6.237 12.892 1.00 51.41 90 SER A C 1
ATOM 712 O O . SER A 1 90 ? -11.381 -6.161 13.307 1.00 51.41 90 SER A O 1
ATOM 714 N N . PRO A 1 91 ? -9.203 -6.392 13.765 1.00 45.38 91 PRO A N 1
ATOM 715 C CA . PRO A 1 91 ? -9.415 -6.519 15.208 1.00 45.38 91 PRO A CA 1
ATOM 716 C C . PRO A 1 91 ? -9.964 -5.241 15.859 1.00 45.38 91 PRO A C 1
ATOM 718 O O . PRO A 1 91 ? -10.580 -5.304 16.921 1.00 45.38 91 PRO A O 1
ATOM 721 N N . ASN A 1 92 ? -9.795 -4.093 15.195 1.00 46.75 92 ASN A N 1
ATOM 722 C CA . ASN A 1 92 ? -10.334 -2.799 15.615 1.00 46.75 92 ASN A CA 1
ATOM 723 C C . ASN A 1 92 ? -11.727 -2.518 15.042 1.00 46.75 92 ASN A C 1
ATOM 725 O O . ASN A 1 92 ? -12.270 -1.431 15.253 1.00 46.75 92 ASN A O 1
ATOM 729 N N . ASN A 1 93 ? -12.304 -3.476 14.316 1.00 59.91 93 ASN A N 1
ATOM 730 C CA . ASN A 1 93 ? -13.637 -3.332 13.776 1.00 59.91 93 ASN A CA 1
ATOM 731 C C . ASN A 1 93 ? -14.651 -3.210 14.939 1.00 59.91 93 ASN A C 1
ATOM 733 O O . ASN A 1 93 ? -14.719 -4.112 15.782 1.00 59.91 93 ASN A O 1
ATOM 737 N N . PRO A 1 94 ? -15.444 -2.119 15.016 1.00 52.25 94 PRO A N 1
ATOM 738 C CA . PRO A 1 94 ? -16.346 -1.843 16.138 1.00 52.25 94 PRO A CA 1
ATOM 739 C C . PRO A 1 94 ? -17.399 -2.932 16.403 1.00 52.25 94 PRO A C 1
ATOM 741 O O . PRO A 1 94 ? -17.997 -2.938 17.478 1.00 52.25 94 PRO A O 1
ATOM 744 N N . PHE A 1 95 ? -17.606 -3.868 15.473 1.00 65.12 95 PHE A N 1
ATOM 745 C CA . PHE A 1 95 ? -18.544 -4.979 15.632 1.00 65.12 95 PHE A CA 1
ATOM 746 C C . PHE A 1 95 ? -17.962 -6.252 16.238 1.00 65.12 95 PHE A C 1
ATOM 748 O O . PHE A 1 95 ? -18.737 -7.112 16.657 1.00 65.12 95 PHE A O 1
ATOM 755 N N . ASN A 1 96 ? -16.636 -6.367 16.362 1.00 68.06 96 ASN A N 1
ATOM 756 C CA . ASN A 1 96 ? -15.981 -7.485 17.049 1.00 68.06 96 ASN A CA 1
ATOM 757 C C . ASN A 1 96 ? -16.080 -7.339 18.586 1.00 68.06 96 ASN A C 1
ATOM 759 O O . ASN A 1 96 ? -15.123 -7.558 19.326 1.00 68.06 96 ASN A O 1
ATOM 763 N N . TYR A 1 97 ? -17.248 -6.902 19.068 1.00 74.75 97 TYR A N 1
ATOM 764 C CA . TYR A 1 97 ? -17.543 -6.498 20.440 1.00 74.75 97 TYR A CA 1
ATOM 765 C C . TYR A 1 97 ? -18.623 -7.425 21.046 1.00 74.75 97 TYR A C 1
ATOM 767 O O . TYR A 1 97 ? -19.524 -7.868 20.328 1.00 74.75 97 TYR A O 1
ATOM 775 N N . PRO A 1 98 ? -18.578 -7.724 22.360 1.00 82.12 98 PRO A N 1
ATOM 776 C CA . PRO A 1 98 ? -19.590 -8.522 23.048 1.00 82.12 98 PRO A CA 1
ATOM 777 C C . PRO A 1 98 ? -21.030 -8.003 22.898 1.00 82.12 98 PRO A C 1
ATOM 779 O O . PRO A 1 98 ? -21.340 -6.847 23.175 1.00 82.12 98 PRO A O 1
ATOM 782 N N . PHE A 1 99 ? -21.942 -8.889 22.509 1.00 88.88 99 PHE A N 1
ATOM 783 C CA . PHE A 1 99 ? -23.247 -8.508 21.965 1.00 88.88 99 PHE A CA 1
ATOM 784 C C . PHE A 1 99 ? -24.407 -8.491 22.973 1.00 88.88 99 PHE A C 1
ATOM 786 O O . PHE A 1 99 ? -25.522 -8.114 22.617 1.00 88.88 99 PHE A O 1
ATOM 793 N N . SER A 1 100 ? -24.208 -8.912 24.224 1.00 88.94 100 SER A N 1
ATOM 794 C CA . SER A 1 100 ? -25.337 -9.206 25.130 1.00 88.94 100 SER A CA 1
ATOM 795 C C . SER A 1 100 ? -26.227 -8.012 25.470 1.00 88.94 100 SER A C 1
ATOM 797 O O . SER A 1 100 ? -27.436 -8.188 25.612 1.00 88.94 100 SER A O 1
ATOM 799 N N . LEU A 1 101 ? -25.668 -6.799 25.579 1.00 91.06 101 LEU A N 1
ATOM 800 C CA . LEU A 1 101 ? -26.482 -5.589 25.756 1.00 91.06 101 LEU A CA 1
ATOM 801 C C . LEU A 1 101 ? -27.427 -5.391 24.563 1.00 91.06 101 LEU A C 1
ATOM 803 O O . LEU A 1 101 ? -28.601 -5.069 24.748 1.00 91.06 101 LEU A O 1
ATOM 807 N N . TRP A 1 102 ? -26.911 -5.603 23.353 1.00 91.12 102 TRP A N 1
ATOM 808 C CA . TRP A 1 102 ? -27.651 -5.432 22.105 1.00 91.12 102 TRP A CA 1
ATOM 809 C C . TRP A 1 102 ? -28.709 -6.511 21.950 1.00 91.12 102 TRP A C 1
ATOM 811 O O . TRP A 1 102 ? -29.840 -6.213 21.578 1.00 91.12 102 TRP A O 1
ATOM 821 N N . LEU A 1 103 ? -28.375 -7.747 22.329 1.00 90.62 103 LEU A N 1
ATOM 822 C CA . LEU A 1 103 ? -29.314 -8.861 22.348 1.00 90.62 103 LEU A CA 1
ATOM 823 C C . LEU A 1 103 ? -30.458 -8.590 23.324 1.00 90.62 103 LEU A C 1
ATOM 825 O O . LEU A 1 103 ? -31.621 -8.722 22.953 1.00 90.62 103 LEU A O 1
ATOM 829 N N . TYR A 1 104 ? -30.143 -8.157 24.546 1.00 89.38 104 TYR A N 1
ATOM 830 C CA . TYR A 1 104 ? -31.156 -7.793 25.533 1.00 89.38 104 TYR A CA 1
ATOM 831 C C . TYR A 1 104 ? -32.037 -6.638 25.038 1.00 89.38 104 TYR A C 1
ATOM 833 O O . TYR A 1 104 ? -33.262 -6.723 25.110 1.00 89.38 104 TYR A O 1
ATOM 841 N N . GLY A 1 105 ? -31.427 -5.580 24.493 1.00 89.88 105 GLY A N 1
ATOM 842 C CA . GLY A 1 105 ? -32.149 -4.441 23.925 1.00 89.88 105 GLY A CA 1
ATOM 843 C C . GLY A 1 105 ? -33.061 -4.837 22.762 1.00 89.88 105 GLY A C 1
ATOM 844 O O . GLY A 1 105 ? -34.217 -4.433 22.738 1.00 89.88 105 GLY A O 1
ATOM 845 N N . SER A 1 106 ? -32.574 -5.681 21.851 1.00 91.56 106 SER A N 1
ATOM 846 C CA . SER A 1 106 ? -33.325 -6.196 20.699 1.00 91.56 106 SER A CA 1
ATOM 847 C C . SER A 1 106 ? -34.511 -7.051 21.139 1.00 91.56 106 SER A C 1
ATOM 849 O O . SER A 1 106 ? -35.627 -6.859 20.657 1.00 91.56 106 SER A O 1
ATOM 851 N N . VAL A 1 107 ? -34.314 -7.950 22.110 1.00 90.06 107 VAL A N 1
ATOM 852 C CA . VAL A 1 107 ? -35.404 -8.756 22.679 1.00 90.06 107 VAL A CA 1
ATOM 853 C C . VAL A 1 107 ? -36.446 -7.859 23.344 1.00 90.06 107 VAL A C 1
ATOM 855 O O . VAL A 1 107 ? -37.637 -8.029 23.095 1.00 90.06 107 VAL A O 1
ATOM 858 N N . LEU A 1 108 ? -36.023 -6.880 24.148 1.00 89.56 108 LEU A N 1
ATOM 859 C CA . LEU A 1 108 ? -36.945 -5.972 24.826 1.00 89.56 108 LEU A CA 1
ATOM 860 C C . LEU A 1 108 ? -37.739 -5.120 23.825 1.00 89.56 108 LEU A C 1
ATOM 862 O O . LEU A 1 108 ? -38.958 -5.020 23.965 1.00 89.56 108 LEU A O 1
ATOM 866 N N . ALA A 1 109 ? -37.088 -4.583 22.789 1.00 91.06 109 ALA A N 1
ATOM 867 C CA . ALA A 1 109 ? -37.740 -3.841 21.710 1.00 91.06 109 ALA A CA 1
ATOM 868 C C . ALA A 1 109 ? -38.773 -4.711 20.971 1.00 91.06 109 ALA A C 1
ATOM 870 O O . ALA A 1 109 ? -39.925 -4.311 20.815 1.00 91.06 109 ALA A O 1
ATOM 871 N N . LYS A 1 110 ? -38.409 -5.950 20.607 1.00 90.12 110 LYS A N 1
ATOM 872 C CA . LYS A 1 110 ? -39.305 -6.909 19.933 1.00 90.12 110 LYS A CA 1
ATOM 873 C C . LYS A 1 110 ? -40.506 -7.317 20.787 1.00 90.12 110 LYS A C 1
ATOM 875 O O . LYS A 1 110 ? -41.609 -7.431 20.266 1.00 90.12 110 LYS A O 1
ATOM 880 N N . VAL A 1 111 ? -40.303 -7.544 22.086 1.00 91.12 111 VAL A N 1
ATOM 881 C CA . VAL A 1 111 ? -41.366 -7.991 23.004 1.00 91.12 111 VAL A CA 1
ATOM 882 C C . VAL A 1 111 ? -42.330 -6.858 23.351 1.00 91.12 111 VAL A C 1
ATOM 884 O O . VAL A 1 111 ? -43.531 -7.087 23.466 1.00 91.12 111 VAL A O 1
ATOM 887 N N . THR A 1 112 ? -41.820 -5.640 23.536 1.00 91.00 112 THR A N 1
ATOM 888 C CA . THR A 1 112 ? -42.636 -4.486 23.954 1.00 91.00 112 THR A CA 1
ATOM 889 C C . THR A 1 112 ? -43.219 -3.695 22.785 1.00 91.00 112 THR A C 1
ATOM 891 O O . THR A 1 112 ? -44.148 -2.919 22.991 1.00 91.00 112 THR A O 1
ATOM 894 N N . GLY A 1 113 ? -42.674 -3.856 21.574 1.00 88.50 113 GLY A N 1
ATOM 895 C CA . GLY A 1 113 ? -42.991 -3.019 20.415 1.00 88.50 113 GLY A CA 1
ATOM 896 C C . GLY A 1 113 ? -42.405 -1.603 20.493 1.00 88.50 113 GLY A C 1
ATOM 897 O O . GLY A 1 113 ? -42.732 -0.762 19.658 1.00 88.50 113 GLY A O 1
ATOM 898 N N . MET A 1 114 ? -41.562 -1.310 21.490 1.00 90.81 114 MET A N 1
ATOM 899 C CA . MET A 1 114 ? -40.871 -0.025 21.602 1.00 90.81 114 MET A CA 1
ATOM 900 C C . MET A 1 114 ? -39.756 0.086 20.558 1.00 90.81 114 MET A C 1
ATOM 902 O O . MET A 1 114 ? -39.089 -0.896 20.234 1.00 90.81 114 MET A O 1
ATOM 906 N N . THR A 1 115 ? -39.488 1.303 20.079 1.00 88.69 115 THR A N 1
ATOM 907 C CA . THR A 1 115 ? -38.296 1.548 19.255 1.00 88.69 115 THR A CA 1
ATOM 908 C C . THR A 1 115 ? -37.025 1.276 20.073 1.00 88.69 115 THR A C 1
ATOM 910 O O . THR A 1 115 ? -37.042 1.450 21.300 1.00 88.69 115 THR A O 1
ATOM 913 N N . PRO A 1 116 ? -35.896 0.889 19.445 1.00 87.38 116 PRO A N 1
ATOM 914 C CA . PRO A 1 116 ? -34.623 0.723 20.151 1.00 87.38 116 PRO A CA 1
ATOM 915 C C . PRO A 1 116 ? -34.243 1.961 20.976 1.00 87.38 116 PRO A C 1
ATOM 917 O O . PRO A 1 116 ? -33.782 1.840 22.110 1.00 87.38 116 PRO A O 1
ATOM 920 N N . PHE A 1 117 ? -34.524 3.158 20.448 1.00 86.81 117 PHE A N 1
ATOM 921 C CA . PHE A 1 117 ? -34.289 4.432 21.129 1.00 86.81 117 PHE A CA 1
ATOM 922 C C . PHE A 1 117 ? -35.076 4.552 22.445 1.00 86.81 117 PHE A C 1
ATOM 924 O O . PHE A 1 117 ? -34.499 4.829 23.498 1.00 86.81 117 PHE A O 1
ATOM 931 N N . MET A 1 118 ? -36.388 4.284 22.415 1.00 87.06 118 MET A N 1
ATOM 932 C CA . MET A 1 118 ? -37.235 4.303 23.618 1.00 87.06 118 MET A CA 1
ATOM 933 C C . MET A 1 118 ? -36.840 3.198 24.600 1.00 87.06 118 MET A C 1
ATOM 935 O O . MET A 1 118 ? -36.796 3.415 25.811 1.00 87.06 118 MET A O 1
ATOM 939 N N . THR A 1 119 ? -36.476 2.032 24.066 1.00 87.38 119 THR A N 1
ATOM 940 C CA . THR A 1 119 ? -35.988 0.890 24.842 1.00 87.38 119 THR A CA 1
ATOM 941 C C . THR A 1 119 ? -34.744 1.265 25.648 1.00 87.38 119 THR A C 1
ATOM 943 O O . THR A 1 119 ? -34.682 0.957 26.837 1.00 87.38 119 THR A O 1
ATOM 946 N N . ALA A 1 120 ? -33.787 1.985 25.052 1.00 88.31 120 ALA A N 1
ATOM 947 C CA . ALA A 1 120 ? -32.579 2.443 25.737 1.00 88.31 120 ALA A CA 1
ATOM 948 C C . ALA A 1 120 ? -32.869 3.424 26.891 1.00 88.31 120 ALA A C 1
ATOM 950 O O . ALA A 1 120 ? -32.259 3.310 27.956 1.00 88.31 120 ALA A O 1
ATOM 951 N N . MET A 1 121 ? -33.830 4.342 26.726 1.00 85.06 121 MET A N 1
ATOM 952 C CA . MET A 1 121 ? -34.220 5.285 27.787 1.00 85.06 121 MET A CA 1
ATOM 953 C C . MET A 1 121 ? -34.921 4.594 28.965 1.00 85.06 121 MET A C 1
ATOM 955 O O . MET A 1 121 ? -34.573 4.818 30.129 1.00 85.06 121 MET A O 1
ATOM 959 N N . VAL A 1 122 ? -35.886 3.714 28.673 1.00 85.81 122 VAL A N 1
ATOM 960 C CA . VAL A 1 122 ? -36.592 2.927 29.700 1.00 85.81 122 VAL A CA 1
ATOM 961 C C . VAL A 1 122 ? -35.613 2.010 30.431 1.00 85.81 122 VAL A C 1
ATOM 963 O O . VAL A 1 122 ? -35.648 1.904 31.659 1.00 85.81 122 VAL A O 1
ATOM 966 N N . PHE A 1 123 ? -34.692 1.397 29.687 1.00 85.31 123 PHE A N 1
ATOM 967 C CA . PHE A 1 123 ? -33.643 0.549 30.230 1.00 85.31 123 PHE A CA 1
ATOM 968 C C . PHE A 1 123 ? -32.774 1.273 31.260 1.00 85.31 123 PHE A C 1
ATOM 970 O O . PHE A 1 123 ? -32.614 0.748 32.359 1.00 85.31 123 PHE A O 1
ATOM 977 N N . GLY A 1 124 ? -32.253 2.468 30.954 1.00 86.00 124 GLY A N 1
ATOM 978 C CA . GLY A 1 124 ? -31.388 3.211 31.882 1.00 86.00 124 GLY A CA 1
ATOM 979 C C . GLY A 1 124 ? -32.075 3.504 33.222 1.00 86.00 124 GLY A C 1
ATOM 980 O O . GLY A 1 124 ? -31.478 3.355 34.289 1.00 86.00 124 GLY A O 1
ATOM 981 N N . SER A 1 125 ? -33.372 3.822 33.178 1.00 86.56 125 SER A N 1
ATOM 982 C CA . SER A 1 125 ? -34.192 4.078 34.370 1.00 86.56 125 SER A CA 1
ATOM 983 C C . SER A 1 125 ? -34.454 2.817 35.201 1.00 86.56 125 SER A C 1
ATOM 985 O O . SER A 1 125 ? -34.303 2.836 36.423 1.00 86.56 125 SER A O 1
ATOM 987 N N . LEU A 1 126 ? -34.822 1.707 34.554 1.00 88.25 126 LEU A N 1
ATOM 988 C CA . LEU A 1 126 ? -35.054 0.428 35.235 1.00 88.25 126 LEU A CA 1
ATOM 989 C C . LEU A 1 126 ? -33.759 -0.137 35.827 1.00 88.25 126 LEU A C 1
ATOM 991 O O . LEU A 1 126 ? -33.745 -0.620 36.962 1.00 88.25 126 LEU A O 1
ATOM 995 N N . LEU A 1 127 ? -32.662 -0.048 35.076 1.00 90.62 127 LEU A N 1
ATOM 996 C CA . LEU A 1 127 ? -31.366 -0.565 35.486 1.00 90.62 127 LEU A CA 1
ATOM 997 C C . LEU A 1 127 ? -30.814 0.194 36.698 1.00 90.62 127 LEU A C 1
ATOM 999 O O . LEU A 1 127 ? -30.274 -0.443 37.599 1.00 90.62 127 LEU A O 1
ATOM 1003 N N . LEU A 1 128 ? -31.017 1.514 36.779 1.00 92.12 128 LEU A N 1
ATOM 1004 C CA . LEU A 1 128 ? -30.676 2.309 37.963 1.00 92.12 128 LEU A CA 1
ATOM 1005 C C . LEU A 1 128 ? -31.327 1.738 39.234 1.00 92.12 128 LEU A C 1
ATOM 1007 O O . LEU A 1 128 ? -30.650 1.542 40.245 1.00 92.12 128 LEU A O 1
ATOM 1011 N N . VAL A 1 129 ? -32.625 1.420 39.182 1.00 92.31 129 VAL A N 1
ATOM 1012 C CA . VAL A 1 129 ? -33.351 0.831 40.320 1.00 92.31 129 VAL A CA 1
ATOM 1013 C C . VAL A 1 129 ? -32.785 -0.545 40.678 1.00 92.31 129 VAL A C 1
ATOM 1015 O O . VAL A 1 129 ? -32.550 -0.823 41.854 1.00 92.31 129 VAL A O 1
ATOM 1018 N N . ILE A 1 130 ? -32.507 -1.389 39.679 1.00 94.06 130 ILE A N 1
ATOM 1019 C CA . ILE A 1 130 ? -31.903 -2.714 39.888 1.00 94.06 130 ILE A CA 1
ATOM 1020 C C . ILE A 1 130 ? -30.525 -2.584 40.547 1.00 94.06 130 ILE A C 1
ATOM 1022 O O . ILE A 1 130 ? -30.251 -3.285 41.521 1.00 94.06 130 ILE A O 1
ATOM 1026 N N . ILE A 1 131 ? -29.676 -1.671 40.071 1.00 94.94 131 ILE A N 1
ATOM 1027 C CA . ILE A 1 131 ? -28.345 -1.434 40.639 1.00 94.94 131 ILE A CA 1
ATOM 1028 C C . ILE A 1 131 ? -28.456 -0.994 42.098 1.00 94.94 131 ILE A C 1
ATOM 1030 O O . ILE A 1 131 ? -27.733 -1.526 42.935 1.00 94.94 131 ILE A O 1
ATOM 1034 N N . LEU A 1 132 ? -29.378 -0.085 42.431 1.00 94.75 132 LEU A N 1
ATOM 1035 C CA . LEU A 1 132 ? -29.585 0.355 43.814 1.00 94.75 132 LEU A CA 1
ATOM 1036 C C . LEU A 1 132 ? -30.004 -0.802 44.731 1.00 94.75 132 LEU A C 1
ATOM 1038 O O . LEU A 1 132 ? -29.476 -0.924 45.836 1.00 94.75 132 LEU A O 1
ATOM 1042 N N . LEU A 1 133 ? -30.909 -1.673 44.274 1.00 94.69 133 LEU A N 1
ATOM 1043 C CA . LEU A 1 133 ? -31.355 -2.840 45.040 1.00 94.69 133 LEU A CA 1
ATOM 1044 C C . LEU A 1 133 ? -30.227 -3.863 45.239 1.00 94.69 133 LEU A C 1
ATOM 1046 O O . LEU A 1 133 ? -29.993 -4.317 46.360 1.00 94.69 133 LEU A O 1
ATOM 1050 N N . VAL A 1 134 ? -29.501 -4.198 44.169 1.00 95.31 134 VAL A N 1
ATOM 1051 C CA . VAL A 1 134 ? -28.389 -5.159 44.221 1.00 95.31 134 VAL A CA 1
ATOM 1052 C C . VAL A 1 134 ? -27.232 -4.606 45.054 1.00 95.31 134 VAL A C 1
ATOM 1054 O O . VAL A 1 134 ? -26.671 -5.328 45.877 1.00 95.31 134 VAL A O 1
ATOM 1057 N N . PHE A 1 135 ? -26.903 -3.319 44.912 1.00 95.62 135 PHE A N 1
ATOM 1058 C CA . PHE A 1 135 ? -25.872 -2.669 45.717 1.00 95.62 135 PHE A CA 1
ATOM 1059 C C . PHE A 1 135 ? -26.253 -2.620 47.196 1.00 95.62 135 PHE A C 1
ATOM 1061 O O . PHE A 1 135 ? -25.401 -2.880 48.040 1.00 95.62 135 PHE A O 1
ATOM 1068 N N . ALA A 1 136 ? -27.519 -2.345 47.531 1.00 94.12 136 ALA A N 1
ATOM 1069 C CA . ALA A 1 136 ? -27.987 -2.371 48.916 1.00 94.12 136 ALA A CA 1
ATOM 1070 C C . ALA A 1 136 ? -27.796 -3.758 49.550 1.00 94.12 136 ALA A C 1
ATOM 1072 O O . ALA A 1 136 ? -27.295 -3.857 50.670 1.00 94.12 136 ALA A O 1
ATOM 1073 N N . GLN A 1 137 ? -28.134 -4.821 48.810 1.00 93.50 137 GLN A N 1
ATOM 1074 C CA . GLN A 1 137 ? -27.940 -6.203 49.252 1.00 93.50 137 GLN A CA 1
ATOM 1075 C C . GLN A 1 137 ? -26.457 -6.569 49.393 1.00 93.50 137 GLN A C 1
ATOM 1077 O O . GLN A 1 137 ? -26.072 -7.277 50.321 1.00 93.50 137 GLN A O 1
ATOM 1082 N N . TYR A 1 138 ? -25.617 -6.084 48.482 1.00 94.50 138 TYR A N 1
ATOM 1083 C CA . TYR A 1 138 ? -24.174 -6.287 48.527 1.00 94.50 138 TYR A CA 1
ATOM 1084 C C . TYR A 1 138 ? -23.511 -5.523 49.691 1.00 94.50 138 TYR A C 1
ATOM 1086 O O . TYR A 1 138 ? -22.657 -6.074 50.385 1.00 94.50 138 TYR A O 1
ATOM 1094 N N . ALA A 1 139 ? -23.937 -4.287 49.964 1.00 93.62 139 ALA A N 1
ATOM 1095 C CA . ALA A 1 139 ? -23.405 -3.451 51.040 1.00 93.62 139 ALA A CA 1
ATOM 1096 C C . ALA A 1 139 ? -23.708 -4.004 52.447 1.00 93.62 139 ALA A C 1
ATOM 1098 O O . ALA A 1 139 ? -22.928 -3.771 53.374 1.00 93.62 139 ALA A O 1
ATOM 1099 N N . ASP A 1 140 ? -24.788 -4.776 52.598 1.00 91.88 140 ASP A N 1
ATOM 1100 C CA . ASP A 1 140 ? -25.161 -5.480 53.838 1.00 91.88 140 ASP A CA 1
ATOM 1101 C C . ASP A 1 140 ? -24.071 -6.461 54.320 1.00 91.88 140 ASP A C 1
ATOM 1103 O O . ASP A 1 140 ? -23.972 -6.747 55.510 1.00 91.88 140 ASP A O 1
ATOM 1107 N N . LEU A 1 141 ? -23.169 -6.914 53.433 1.00 89.62 141 LEU A N 1
ATOM 1108 C CA . LEU A 1 141 ? -22.008 -7.734 53.817 1.00 89.62 141 LEU A CA 1
ATOM 1109 C C . LEU A 1 141 ? -21.020 -7.006 54.743 1.00 89.62 141 LEU A C 1
ATOM 1111 O O . LEU A 1 141 ? -20.253 -7.658 55.453 1.00 89.62 141 LEU A O 1
ATOM 1115 N N . PHE A 1 142 ? -21.001 -5.672 54.709 1.00 90.56 142 PHE A N 1
ATOM 1116 C CA . PHE A 1 142 ? -19.999 -4.846 55.390 1.00 90.56 142 PHE A CA 1
ATOM 1117 C C . PHE A 1 142 ? -20.595 -3.863 56.401 1.00 90.56 142 PHE A C 1
ATOM 1119 O O . PHE A 1 142 ? -19.877 -3.375 57.275 1.00 90.56 142 PHE A O 1
ATOM 1126 N N . LEU A 1 143 ? -21.880 -3.526 56.267 1.00 92.12 143 LEU A N 1
ATOM 1127 C CA . LEU A 1 143 ? -22.549 -2.496 57.056 1.00 92.12 143 LEU A CA 1
ATOM 1128 C C . LEU A 1 143 ? -23.549 -3.127 58.026 1.00 92.12 143 LEU A C 1
ATOM 1130 O O . LEU A 1 143 ? -24.497 -3.778 57.618 1.00 92.12 143 LEU A O 1
ATOM 1134 N N . GLU A 1 144 ? -23.381 -2.876 59.325 1.00 86.19 144 GLU A N 1
ATOM 1135 C CA . GLU A 1 144 ? -24.240 -3.467 60.366 1.00 86.19 144 GLU A CA 1
ATOM 1136 C C . GLU A 1 144 ? -25.616 -2.788 60.480 1.00 86.19 144 GLU A C 1
ATOM 1138 O O . GLU A 1 144 ? -26.560 -3.348 61.042 1.00 86.19 144 GLU A O 1
ATOM 1143 N N . LYS A 1 145 ? -25.726 -1.528 60.041 1.00 88.69 145 LYS A N 1
ATOM 1144 C CA . LYS A 1 145 ? -26.908 -0.683 60.263 1.00 88.69 145 LYS A CA 1
ATOM 1145 C C . LYS A 1 145 ? -27.586 -0.328 58.945 1.00 88.69 145 LYS A C 1
ATOM 1147 O O . LYS A 1 145 ? -26.937 0.167 58.028 1.00 88.69 145 LYS A O 1
ATOM 1152 N N . LYS A 1 146 ? -28.918 -0.448 58.891 1.00 88.75 146 LYS A N 1
ATOM 1153 C CA . LYS A 1 146 ? -29.716 -0.090 57.703 1.00 88.75 146 LYS A CA 1
ATOM 1154 C C . LYS A 1 146 ? -29.533 1.371 57.283 1.00 88.75 146 LYS A C 1
ATOM 1156 O O . LYS A 1 146 ? -29.533 1.677 56.098 1.00 88.75 146 LYS A O 1
ATOM 1161 N N . GLU A 1 147 ? -29.327 2.272 58.241 1.00 88.81 147 GLU A N 1
ATOM 1162 C CA . GLU A 1 147 ? -29.061 3.686 57.976 1.00 88.81 147 GLU A CA 1
ATOM 1163 C C . GLU A 1 147 ? -27.726 3.894 57.237 1.00 88.81 147 GLU A C 1
ATOM 1165 O O . GLU A 1 147 ? -27.626 4.780 56.392 1.00 88.81 147 GLU A O 1
ATOM 1170 N N . GLN A 1 148 ? -26.715 3.057 57.505 1.00 92.44 148 GLN A N 1
ATOM 1171 C CA . GLN A 1 148 ? -25.425 3.113 56.808 1.00 92.44 148 GLN A CA 1
ATOM 1172 C C . GLN A 1 148 ? -25.566 2.688 55.348 1.00 92.44 148 GLN A C 1
ATOM 1174 O O . GLN A 1 148 ? -24.936 3.297 54.490 1.00 92.44 148 GLN A O 1
ATOM 1179 N N . ILE A 1 149 ? -26.410 1.690 55.062 1.00 94.44 149 ILE A N 1
ATOM 1180 C CA . ILE A 1 149 ? -26.676 1.223 53.693 1.00 94.44 149 ILE A CA 1
ATOM 1181 C C . ILE A 1 149 ? -27.310 2.346 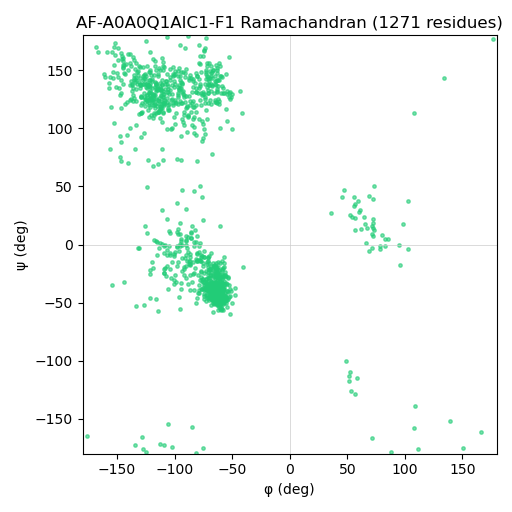52.865 1.00 94.44 149 ILE A C 1
ATOM 1183 O O . ILE A 1 149 ? -26.852 2.628 51.761 1.00 94.44 149 ILE A O 1
ATOM 1187 N N . VAL A 1 150 ? -28.305 3.050 53.418 1.00 93.88 150 VAL A N 1
ATOM 1188 C CA . VAL A 1 150 ? -28.936 4.195 52.735 1.00 93.88 150 VAL A CA 1
ATOM 1189 C C . VAL A 1 150 ? -27.917 5.303 52.454 1.00 93.88 150 VAL A C 1
ATOM 1191 O O . VAL A 1 150 ? -27.894 5.860 51.360 1.00 93.88 150 VAL A O 1
ATOM 1194 N N . VAL A 1 151 ? -27.022 5.591 53.403 1.00 93.88 151 VAL A N 1
ATOM 1195 C CA . VAL A 1 151 ? -25.950 6.575 53.190 1.00 93.88 151 VAL A CA 1
ATOM 1196 C C . VAL A 1 151 ? -24.908 6.092 52.176 1.00 93.88 151 VAL A C 1
ATOM 1198 O O . VAL A 1 151 ? -24.422 6.899 51.390 1.00 93.88 151 VAL A O 1
ATOM 1201 N N . ALA A 1 152 ? -24.591 4.797 52.127 1.00 95.69 152 ALA A N 1
ATOM 1202 C CA . ALA A 1 152 ? -23.713 4.243 51.099 1.00 95.69 152 ALA A CA 1
ATOM 1203 C C . ALA A 1 152 ? -24.325 4.394 49.695 1.00 95.69 152 ALA A C 1
ATOM 1205 O O . ALA A 1 152 ? -23.613 4.766 48.767 1.00 95.69 152 ALA A O 1
ATOM 1206 N N . LEU A 1 153 ? -25.643 4.201 49.543 1.00 96.00 153 LEU A N 1
ATOM 1207 C CA . LEU A 1 153 ? -26.353 4.478 48.285 1.00 96.00 153 LEU A CA 1
ATOM 1208 C C . LEU A 1 153 ? -26.271 5.965 47.905 1.00 96.00 153 LEU A C 1
ATOM 1210 O O . LEU A 1 153 ? -25.981 6.285 46.756 1.00 96.00 153 LEU A O 1
ATOM 1214 N N . LEU A 1 154 ? -26.453 6.876 48.868 1.00 95.25 154 LEU A N 1
ATOM 1215 C CA . LEU A 1 154 ? -26.290 8.318 48.641 1.00 95.25 154 LEU A CA 1
ATOM 1216 C C . LEU A 1 154 ? -24.858 8.677 48.217 1.00 95.25 154 LEU A C 1
ATOM 1218 O O . LEU A 1 154 ? -24.669 9.471 47.295 1.00 95.25 154 LEU A O 1
ATOM 1222 N N . PHE A 1 155 ? -23.840 8.086 48.851 1.00 95.81 155 PHE A N 1
ATOM 1223 C CA . PHE A 1 155 ? -22.448 8.304 48.460 1.00 95.81 155 PHE A CA 1
ATOM 1224 C C . PHE A 1 155 ? -22.145 7.761 47.070 1.00 95.81 155 PHE A C 1
ATOM 1226 O O . PHE A 1 155 ? -21.459 8.446 46.321 1.00 95.81 155 PHE A O 1
ATOM 1233 N N . MET A 1 156 ? -22.688 6.594 46.712 1.00 94.81 156 MET A N 1
ATOM 1234 C CA . MET A 1 156 ? -22.545 6.004 45.382 1.00 94.81 156 MET A CA 1
ATOM 1235 C C . MET A 1 156 ? -23.140 6.920 44.310 1.00 94.81 156 MET A C 1
ATOM 1237 O O . MET A 1 156 ? -22.461 7.268 43.350 1.00 94.81 156 MET A O 1
ATOM 1241 N N . LEU A 1 157 ? -24.388 7.360 44.505 1.00 94.31 157 LEU A N 1
ATOM 1242 C CA . LEU A 1 157 ? -25.094 8.225 43.558 1.00 94.31 157 LEU A CA 1
ATOM 1243 C C . LEU A 1 157 ? -24.437 9.597 43.388 1.00 94.31 157 LEU A C 1
ATOM 1245 O O . LEU A 1 157 ? -24.668 10.252 42.380 1.00 94.31 157 LEU A O 1
ATOM 1249 N N . SER A 1 158 ? -23.631 10.037 44.350 1.00 93.06 158 SER A N 1
ATOM 1250 C CA . SER A 1 158 ? -22.986 11.352 44.352 1.00 93.06 158 SER A CA 1
ATOM 1251 C C . SER A 1 158 ? -21.506 11.331 43.989 1.00 93.06 158 SER A C 1
ATOM 1253 O O . SER A 1 158 ? -20.828 12.349 44.127 1.00 93.06 158 SER A O 1
ATOM 1255 N N . MET A 1 159 ? -20.989 10.196 43.520 1.00 91.06 159 MET A N 1
ATOM 1256 C CA . MET A 1 159 ? -19.683 10.158 42.866 1.00 91.06 159 MET A CA 1
ATOM 1257 C C . MET A 1 159 ? -19.833 10.787 41.470 1.00 91.06 159 MET A C 1
ATOM 1259 O O . MET A 1 159 ? -20.687 10.322 40.714 1.00 91.06 159 MET A O 1
ATOM 1263 N N . PRO A 1 160 ? -19.049 11.814 41.086 1.00 87.81 160 PRO A N 1
ATOM 1264 C CA . PRO A 1 160 ? -19.215 12.482 39.791 1.00 87.81 160 PRO A CA 1
ATOM 1265 C C . PRO A 1 160 ? -19.182 11.541 38.579 1.00 87.81 160 PRO A C 1
ATOM 1267 O O . PRO A 1 160 ? -19.995 11.684 37.670 1.00 87.81 160 PRO A O 1
ATOM 1270 N N . ASN A 1 161 ? -18.296 10.539 38.574 1.00 83.81 161 ASN A N 1
ATOM 1271 C CA . ASN A 1 161 ? -18.251 9.544 37.499 1.00 83.81 161 ASN A CA 1
ATOM 1272 C C . ASN A 1 161 ? -19.517 8.667 37.435 1.00 83.81 161 ASN A C 1
ATOM 1274 O O . ASN A 1 161 ? -19.981 8.344 36.346 1.00 83.81 161 ASN A O 1
ATOM 1278 N N . VAL A 1 162 ? -20.091 8.298 38.582 1.00 88.50 162 VAL A N 1
ATOM 1279 C CA . VAL A 1 162 ? -21.326 7.512 38.666 1.00 88.50 162 VAL A CA 1
ATOM 1280 C C . VAL A 1 162 ? -22.510 8.362 38.235 1.00 88.50 162 VAL A C 1
ATOM 1282 O O . VAL A 1 162 ? -23.295 7.911 37.408 1.00 88.50 162 VAL A O 1
ATOM 1285 N N . ALA A 1 163 ? -22.599 9.600 38.725 1.00 8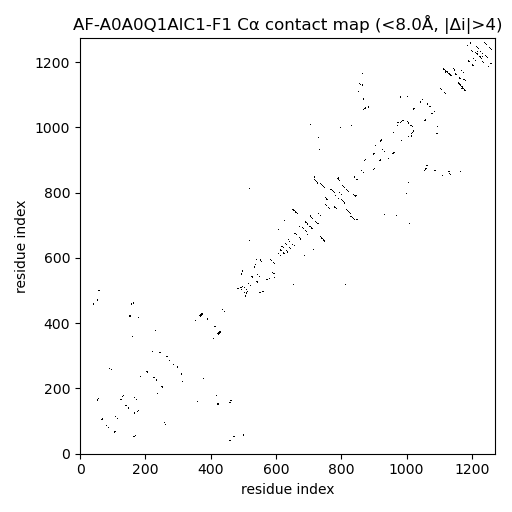8.69 163 ALA A N 1
ATOM 1286 C CA . ALA A 1 163 ? -23.680 10.522 38.398 1.00 88.69 163 ALA A CA 1
ATOM 1287 C C . ALA A 1 163 ? -23.856 10.708 36.887 1.00 88.69 163 ALA A C 1
ATOM 1289 O O . ALA A 1 163 ? -24.985 10.686 36.411 1.00 88.69 163 ALA A O 1
ATOM 1290 N N . LEU A 1 164 ? -22.754 10.810 36.139 1.00 84.69 164 LEU A N 1
ATOM 1291 C CA . LEU A 1 164 ? -22.786 10.983 34.685 1.00 84.69 164 LEU A CA 1
ATOM 1292 C C . LEU A 1 164 ? -23.102 9.691 33.915 1.00 84.69 164 LEU A C 1
ATOM 1294 O O . LEU A 1 164 ? -23.636 9.754 32.814 1.00 84.69 164 LEU A O 1
ATOM 1298 N N . ILE A 1 165 ? -22.763 8.519 34.460 1.00 85.81 165 ILE A N 1
ATOM 1299 C CA . ILE A 1 165 ? -22.746 7.259 33.698 1.00 85.81 165 ILE A CA 1
ATOM 1300 C C . ILE A 1 165 ? -23.906 6.327 34.074 1.00 85.81 165 ILE A C 1
ATOM 1302 O O . ILE A 1 165 ? -24.328 5.534 33.240 1.00 85.81 165 ILE A O 1
ATOM 1306 N N . LEU A 1 166 ? -24.454 6.377 35.289 1.00 88.06 166 LEU A N 1
ATOM 1307 C CA . LEU A 1 166 ? -25.320 5.308 35.816 1.00 88.06 166 LEU A CA 1
ATOM 1308 C C . LEU A 1 166 ? -26.647 5.112 35.055 1.00 88.06 166 LEU A C 1
ATOM 1310 O O . LEU A 1 166 ? -27.211 4.024 35.101 1.00 88.06 166 LEU A O 1
ATOM 1314 N N . GLN A 1 167 ? -27.127 6.133 34.337 1.00 87.50 167 GLN A N 1
ATOM 1315 C CA . GLN A 1 167 ? -28.307 6.048 33.462 1.00 87.50 167 GLN A CA 1
ATOM 1316 C C . GLN A 1 167 ? -27.975 5.765 31.986 1.00 87.50 167 GLN A C 1
ATOM 1318 O O . GLN A 1 167 ? -28.882 5.679 31.160 1.00 87.50 167 GLN A O 1
ATOM 1323 N N . SER A 1 168 ? -26.696 5.615 31.635 1.00 87.00 168 SER A N 1
ATOM 1324 C CA . SER A 1 168 ? -26.281 5.400 30.249 1.00 87.00 168 SER A CA 1
ATOM 1325 C C . SER A 1 168 ? -26.622 4.007 29.714 1.00 87.00 168 SER A C 1
ATOM 1327 O O . SER A 1 168 ? -26.509 2.991 30.406 1.00 87.00 168 SER A O 1
ATOM 1329 N N . TYR A 1 169 ? -26.964 3.946 28.423 1.00 89.31 169 TYR A N 1
ATOM 1330 C CA . TYR A 1 169 ? -27.138 2.697 27.679 1.00 89.31 169 TYR A CA 1
ATOM 1331 C C . TYR A 1 169 ? -25.776 2.139 27.233 1.00 89.31 169 TYR A C 1
ATOM 1333 O O . TYR A 1 169 ? -25.395 2.219 26.065 1.00 89.31 169 TYR A O 1
ATOM 1341 N N . ARG A 1 170 ? -24.997 1.617 28.190 1.00 88.00 170 ARG A N 1
ATOM 1342 C CA . ARG A 1 170 ? -23.641 1.090 27.949 1.00 88.00 170 ARG A CA 1
ATOM 1343 C C . ARG A 1 170 ? -23.416 -0.293 28.564 1.00 88.00 170 ARG A C 1
ATOM 1345 O O . ARG A 1 170 ? -23.938 -0.572 29.648 1.00 88.00 170 ARG A O 1
ATOM 1352 N N . PRO A 1 171 ? -22.557 -1.135 27.954 1.00 89.56 171 PRO A N 1
ATOM 1353 C CA . PRO A 1 171 ? -22.242 -2.460 28.476 1.00 89.56 171 PRO A CA 1
ATOM 1354 C C . PRO A 1 171 ? -21.674 -2.429 29.895 1.00 89.56 171 PRO A C 1
ATOM 1356 O O . PRO A 1 171 ? -22.054 -3.258 30.714 1.00 89.56 171 PRO A O 1
ATOM 1359 N N . SER A 1 172 ? -20.824 -1.446 30.220 1.00 87.44 172 SER A N 1
ATOM 1360 C CA . SER A 1 172 ? -20.208 -1.308 31.548 1.00 87.44 172 SER A CA 1
ATOM 1361 C C . SER A 1 172 ? -21.219 -1.063 32.674 1.00 87.44 172 SER A C 1
ATOM 1363 O O . SER A 1 172 ? -21.000 -1.513 33.796 1.00 87.44 172 SER A O 1
ATOM 1365 N N . VAL A 1 173 ? -22.332 -0.383 32.389 1.00 89.94 173 VAL A N 1
ATOM 1366 C CA . VAL A 1 173 ? -23.420 -0.168 33.358 1.00 89.94 173 VAL A CA 1
ATOM 1367 C C . VAL A 1 173 ? -24.293 -1.411 33.451 1.00 89.94 173 VAL A C 1
ATOM 1369 O O . VAL A 1 173 ? -24.631 -1.848 34.549 1.00 89.94 173 VAL A O 1
ATOM 1372 N N . PHE A 1 174 ? -24.594 -2.034 32.309 1.00 92.06 174 PHE A N 1
ATOM 1373 C CA . PHE A 1 174 ? -25.389 -3.260 32.250 1.00 92.06 174 PHE A CA 1
ATOM 1374 C C . PHE A 1 174 ? -24.759 -4.428 33.021 1.00 92.06 174 PHE A C 1
ATOM 1376 O O . PHE A 1 174 ? -25.475 -5.183 33.678 1.00 92.06 174 PHE A O 1
ATOM 1383 N N . VAL A 1 175 ? -23.427 -4.553 33.016 1.00 93.50 175 VAL A N 1
ATOM 1384 C CA . VAL A 1 175 ? -22.722 -5.589 33.795 1.00 93.50 175 VAL A CA 1
ATOM 1385 C C . VAL A 1 175 ? -22.545 -5.252 35.272 1.00 93.50 175 VAL A C 1
ATOM 1387 O O . VAL A 1 175 ? -22.226 -6.149 36.046 1.00 93.50 175 VAL A O 1
ATOM 1390 N N . LEU A 1 176 ? -22.747 -4.004 35.703 1.00 92.88 176 LEU A N 1
ATOM 1391 C CA . LEU A 1 176 ? -22.539 -3.608 37.098 1.00 92.88 176 LEU A CA 1
ATOM 1392 C C . LEU A 1 176 ? -23.356 -4.436 38.115 1.00 92.88 176 LEU A C 1
ATOM 1394 O O . LEU A 1 176 ? -22.755 -4.913 39.080 1.00 92.88 176 LEU A O 1
ATOM 1398 N N . PRO A 1 177 ? -24.672 -4.688 37.939 1.00 94.56 177 PRO A N 1
ATOM 1399 C CA . PRO A 1 177 ? -25.408 -5.550 38.866 1.00 94.56 177 PRO A CA 1
ATOM 1400 C C . PRO A 1 177 ? -24.901 -7.001 38.847 1.00 94.56 177 PRO A C 1
ATOM 1402 O O . PRO A 1 177 ? -24.879 -7.647 39.893 1.00 94.56 177 PRO A O 1
ATOM 1405 N N . LEU A 1 178 ? -24.431 -7.502 37.697 1.00 95.12 178 LEU A N 1
ATOM 1406 C CA . LEU A 1 178 ? -23.822 -8.834 37.584 1.00 95.12 178 LEU A CA 1
ATOM 1407 C C . LEU A 1 178 ? -22.491 -8.903 38.344 1.00 95.12 178 LEU A C 1
ATOM 1409 O O . LEU A 1 178 ? -22.243 -9.864 39.069 1.00 95.12 178 LEU A O 1
ATOM 1413 N N . LEU A 1 179 ? -21.660 -7.863 38.233 1.00 95.00 179 LEU A N 1
ATOM 1414 C CA . LEU A 1 179 ? -20.408 -7.739 38.974 1.00 95.00 179 LEU A CA 1
ATOM 1415 C C . LEU A 1 179 ? -20.661 -7.716 40.488 1.00 95.00 179 LEU A C 1
ATOM 1417 O O . LEU A 1 179 ? -20.016 -8.458 41.224 1.00 95.00 179 LEU A O 1
ATOM 1421 N N . LEU A 1 180 ? -21.618 -6.907 40.956 1.00 94.88 180 LEU A N 1
ATOM 1422 C CA . LEU A 1 180 ? -21.973 -6.821 42.377 1.00 94.88 180 LEU A CA 1
ATOM 1423 C C . LEU A 1 180 ? -22.520 -8.151 42.917 1.00 94.88 180 LEU A C 1
ATOM 1425 O O . LEU A 1 180 ? -22.121 -8.576 44.001 1.00 94.88 180 LEU A O 1
ATOM 1429 N N . LEU A 1 181 ? -23.378 -8.838 42.154 1.00 93.88 181 LEU A N 1
ATOM 1430 C CA . LEU A 1 181 ? -23.885 -10.170 42.502 1.00 93.88 181 LEU A CA 1
ATOM 1431 C C . LEU A 1 181 ? -22.750 -11.194 42.616 1.00 93.88 181 LEU A C 1
ATOM 1433 O O . LEU A 1 181 ? -22.693 -11.985 43.558 1.00 93.88 181 LEU A O 1
ATOM 1437 N N . LEU A 1 182 ? -21.822 -11.172 41.667 1.00 94.31 182 LEU A N 1
ATOM 1438 C CA . LEU A 1 182 ? -20.705 -12.099 41.635 1.00 94.31 182 LEU A CA 1
ATOM 1439 C C . LEU A 1 182 ? -19.740 -11.855 42.803 1.00 94.31 182 LEU A C 1
ATOM 1441 O O . LEU A 1 182 ? -19.311 -12.808 43.454 1.00 94.31 182 LEU A O 1
ATOM 1445 N N . LEU A 1 183 ? -19.455 -10.593 43.131 1.00 93.38 183 LEU A N 1
ATOM 1446 C CA . LEU A 1 183 ? -18.661 -10.240 44.308 1.00 93.38 183 LEU A CA 1
ATOM 1447 C C . LEU A 1 183 ? -19.377 -10.592 45.615 1.00 93.38 183 LEU A C 1
ATOM 1449 O O . LEU A 1 183 ? -18.725 -11.082 46.536 1.00 93.38 183 LEU A O 1
ATOM 1453 N N . TYR A 1 184 ? -20.701 -10.421 45.687 1.00 92.38 184 TYR A N 1
ATOM 1454 C CA . TYR A 1 184 ? -21.507 -10.870 46.823 1.00 92.38 184 TYR A CA 1
ATOM 1455 C C . TYR A 1 184 ? -21.315 -12.373 47.081 1.00 92.38 184 TYR A C 1
ATOM 1457 O O . TYR A 1 184 ? -21.002 -12.777 48.202 1.00 92.38 184 TYR A O 1
ATOM 1465 N N . ILE A 1 185 ? -21.403 -13.197 46.030 1.00 91.38 185 ILE A N 1
ATOM 1466 C CA . ILE A 1 185 ? -21.182 -14.649 46.115 1.00 91.38 185 ILE A CA 1
ATOM 1467 C C . ILE A 1 185 ? -19.726 -14.975 46.486 1.00 91.38 185 ILE A C 1
ATOM 1469 O O . ILE A 1 185 ? -19.477 -15.811 47.357 1.00 91.38 185 ILE A O 1
ATOM 1473 N N . ALA A 1 186 ? -18.752 -14.312 45.856 1.00 91.50 186 ALA A N 1
ATOM 1474 C CA . ALA A 1 186 ? -17.327 -14.577 46.066 1.00 91.50 186 ALA A CA 1
ATOM 1475 C C . ALA A 1 186 ? -16.819 -14.163 47.463 1.00 91.50 186 ALA A C 1
ATOM 1477 O O . ALA A 1 186 ? -15.783 -14.657 47.919 1.00 91.50 186 ALA A O 1
ATOM 1478 N N . LEU A 1 187 ? -17.533 -13.266 48.147 1.00 89.56 187 LEU A N 1
ATOM 1479 C CA . LEU A 1 187 ? -17.204 -12.787 49.492 1.00 89.56 187 LEU A CA 1
ATOM 1480 C C . LEU A 1 187 ? -18.036 -13.455 50.598 1.00 89.56 187 LEU A C 1
ATOM 1482 O O . LEU A 1 187 ? -17.693 -13.316 51.776 1.00 89.56 187 LEU A O 1
ATOM 1486 N N . ALA A 1 188 ? -19.077 -14.213 50.240 1.00 82.75 188 ALA A N 1
ATOM 1487 C CA . ALA A 1 188 ? -19.888 -14.971 51.184 1.00 82.75 188 ALA A CA 1
ATOM 1488 C C . ALA A 1 188 ? -19.053 -16.024 51.940 1.00 82.75 188 ALA A C 1
ATOM 1490 O O . ALA A 1 188 ? -18.178 -16.690 51.383 1.00 82.75 188 ALA A O 1
ATOM 1491 N N . GLU A 1 189 ? -19.327 -16.213 53.236 1.00 73.00 189 GLU A N 1
ATOM 1492 C CA . GLU A 1 189 ? -18.501 -17.085 54.085 1.00 73.00 189 GLU A CA 1
ATOM 1493 C C . GLU A 1 189 ? -18.590 -18.571 53.719 1.00 73.00 189 GLU A C 1
ATOM 1495 O O . GLU A 1 189 ? -17.633 -19.324 53.925 1.00 73.00 189 GLU A O 1
ATOM 1500 N N . ARG A 1 190 ? -19.761 -19.004 53.239 1.00 81.25 190 ARG A N 1
ATOM 1501 C CA . ARG A 1 190 ? -20.094 -20.401 52.935 1.00 81.25 190 ARG A CA 1
ATOM 1502 C C . ARG A 1 190 ? -21.064 -20.468 51.748 1.00 81.25 190 ARG A C 1
ATOM 1504 O O . ARG A 1 190 ? -22.252 -20.694 51.974 1.00 81.25 190 ARG A O 1
ATOM 1511 N N . PRO A 1 191 ? -20.593 -20.257 50.506 1.00 84.50 191 PRO A N 1
ATOM 1512 C CA . PRO A 1 191 ? -21.452 -20.409 49.339 1.00 84.50 191 PRO A CA 1
ATOM 1513 C C . PRO A 1 191 ? -21.952 -21.853 49.223 1.00 84.50 191 PRO A C 1
ATOM 1515 O O . PRO A 1 191 ? -21.206 -22.818 49.412 1.00 84.50 191 PRO A O 1
ATOM 1518 N N . SER A 1 192 ? -23.237 -21.989 48.927 1.00 88.94 192 SER A N 1
ATOM 1519 C CA . SER A 1 192 ? -23.892 -23.237 48.558 1.00 88.94 192 SER A CA 1
ATOM 1520 C C . SER A 1 192 ? -23.529 -23.644 47.123 1.00 88.94 192 SER A C 1
ATOM 1522 O O . SER A 1 192 ? -23.003 -22.856 46.340 1.00 88.94 192 SER A O 1
ATOM 1524 N N . TRP A 1 193 ? -23.845 -24.880 46.728 1.00 87.06 193 TRP A N 1
ATOM 1525 C CA . TRP A 1 193 ? -23.635 -25.330 45.344 1.00 87.06 193 TRP A CA 1
ATOM 1526 C C . TRP A 1 193 ? -24.437 -24.501 44.322 1.00 87.06 193 TRP A C 1
ATOM 1528 O O . TRP A 1 193 ? -23.987 -24.319 43.193 1.00 87.06 193 TRP A O 1
ATOM 1538 N N . ARG A 1 194 ? -25.600 -23.967 44.728 1.00 91.88 194 ARG A N 1
ATOM 1539 C CA . ARG A 1 194 ? -26.420 -23.073 43.896 1.00 91.88 194 ARG A CA 1
ATOM 1540 C C . ARG A 1 194 ? -25.699 -21.758 43.632 1.00 91.88 194 ARG A C 1
ATOM 1542 O O . ARG A 1 194 ? -25.781 -21.241 42.525 1.00 91.88 194 ARG A O 1
ATOM 1549 N N . ASP A 1 195 ? -24.951 -21.269 44.617 1.00 91.06 195 ASP A N 1
ATOM 1550 C CA . ASP A 1 195 ? -24.171 -20.040 44.486 1.00 91.06 195 ASP A CA 1
ATOM 1551 C C . ASP A 1 195 ? -22.998 -20.233 43.517 1.00 91.06 195 ASP A C 1
ATOM 1553 O O . ASP A 1 195 ? -22.724 -19.354 42.708 1.00 91.06 195 ASP A O 1
ATOM 1557 N N . TYR A 1 196 ? -22.355 -21.406 43.517 1.00 91.50 196 TYR A N 1
ATOM 1558 C CA . TYR A 1 196 ? -21.327 -21.737 42.522 1.00 91.50 196 TYR A CA 1
ATOM 1559 C C . TYR A 1 196 ? -21.888 -21.859 41.098 1.00 91.50 196 TYR A C 1
ATOM 1561 O O . TYR A 1 196 ? -21.253 -21.391 40.155 1.00 91.50 196 TYR A O 1
ATOM 1569 N N . LEU A 1 197 ? -23.082 -22.439 40.932 1.00 92.62 197 LEU A N 1
ATOM 1570 C CA . LEU A 1 197 ? -23.762 -22.469 39.633 1.00 92.62 197 LEU A CA 1
ATOM 1571 C C . LEU A 1 197 ? -24.102 -21.050 39.157 1.00 92.62 197 LEU A C 1
ATOM 1573 O O . LEU A 1 197 ? -23.836 -20.701 38.009 1.00 92.62 197 LEU A O 1
ATOM 1577 N N . LEU A 1 198 ? -24.649 -20.222 40.050 1.00 93.50 198 LEU A N 1
ATOM 1578 C CA . LEU A 1 198 ? -24.980 -18.831 39.753 1.00 93.50 198 LEU A CA 1
ATOM 1579 C C . LEU A 1 198 ? -23.727 -18.016 39.408 1.00 93.50 198 LEU A C 1
ATOM 1581 O O . LEU A 1 198 ? -23.761 -17.221 38.471 1.00 93.50 198 LEU A O 1
ATOM 1585 N N . LEU A 1 199 ? -22.610 -18.253 40.100 1.00 94.62 199 LEU A N 1
ATOM 1586 C CA . LEU A 1 199 ? -21.312 -17.663 39.784 1.00 94.62 199 LEU A CA 1
ATOM 1587 C C . LEU A 1 199 ? -20.882 -18.019 38.358 1.00 94.62 199 LEU A C 1
ATOM 1589 O O . LEU A 1 199 ? -20.546 -17.117 37.598 1.00 94.62 199 LEU A O 1
ATOM 1593 N N . LEU A 1 200 ? -20.940 -19.297 37.970 1.00 94.56 200 LEU A N 1
ATOM 1594 C CA . LEU A 1 200 ? -20.526 -19.759 36.640 1.00 94.56 200 LEU A CA 1
ATOM 1595 C C . LEU A 1 200 ? -21.365 -19.112 35.527 1.00 94.56 200 LEU A C 1
ATOM 1597 O O . LEU A 1 200 ? -20.813 -18.573 34.567 1.00 94.56 200 LEU A O 1
ATOM 1601 N N . VAL A 1 201 ? -22.691 -19.081 35.699 1.00 94.62 201 VAL A N 1
ATOM 1602 C CA . VAL A 1 201 ? -23.608 -18.405 34.765 1.00 94.62 201 VAL A CA 1
ATOM 1603 C C . VAL A 1 201 ? -23.311 -16.905 34.693 1.00 94.62 201 VAL A C 1
ATOM 1605 O O . VAL A 1 201 ? -23.285 -16.331 33.609 1.00 94.62 201 VAL A O 1
ATOM 1608 N N . THR A 1 202 ? -23.034 -16.262 35.828 1.00 95.19 202 THR A N 1
ATOM 1609 C CA . THR A 1 202 ? -22.753 -14.820 35.867 1.00 95.19 202 THR A CA 1
ATOM 1610 C C . THR A 1 202 ? -21.419 -14.482 35.196 1.00 95.19 202 THR A C 1
ATOM 1612 O O . THR A 1 202 ? -21.348 -13.502 34.457 1.00 95.19 202 THR A O 1
ATOM 1615 N N . VAL A 1 203 ? -20.375 -15.302 35.379 1.00 96.25 203 VAL A N 1
ATOM 1616 C CA . VAL A 1 203 ? -19.086 -15.140 34.680 1.00 96.25 203 VAL A CA 1
ATOM 1617 C C . VAL A 1 203 ? -19.275 -15.268 33.168 1.00 96.25 203 VAL A C 1
ATOM 1619 O O . VAL A 1 203 ? -18.772 -14.426 32.425 1.00 96.25 203 VAL A O 1
ATOM 1622 N N . PHE A 1 204 ? -20.043 -16.267 32.718 1.00 95.31 204 PHE A N 1
ATOM 1623 C CA . PHE A 1 204 ? -20.383 -16.430 31.304 1.00 95.31 204 PHE A CA 1
ATOM 1624 C C . PHE A 1 204 ? -21.093 -15.191 30.755 1.00 95.31 204 PHE A C 1
ATOM 1626 O O . PHE A 1 204 ? -20.657 -14.637 29.749 1.00 95.31 204 PHE A O 1
ATOM 1633 N N . MET A 1 205 ? -22.119 -14.693 31.454 1.00 94.56 205 MET A N 1
ATOM 1634 C CA . MET A 1 205 ? -22.839 -13.485 31.042 1.00 94.56 205 MET A CA 1
ATOM 1635 C C . MET A 1 205 ? -21.911 -12.270 30.939 1.00 94.56 205 MET A C 1
ATOM 1637 O O . MET A 1 205 ? -21.998 -11.528 29.966 1.00 94.56 205 MET A O 1
ATOM 1641 N N . ILE A 1 206 ? -20.982 -12.067 31.880 1.00 94.62 206 ILE A N 1
ATOM 1642 C CA . ILE A 1 206 ? -20.016 -10.958 31.796 1.00 94.62 206 ILE A CA 1
ATOM 1643 C C . ILE A 1 206 ? -19.096 -11.120 30.572 1.00 94.62 206 ILE A C 1
ATOM 1645 O O . ILE A 1 206 ? -18.852 -10.127 29.883 1.00 94.62 206 ILE A O 1
ATOM 1649 N N . ALA A 1 207 ? -18.647 -12.342 30.256 1.00 94.19 207 ALA A N 1
ATOM 1650 C CA . ALA A 1 207 ? -17.778 -12.621 29.107 1.00 94.19 207 ALA A CA 1
ATOM 1651 C C . ALA A 1 207 ? -18.410 -12.186 27.773 1.00 94.19 207 ALA A C 1
ATOM 1653 O O . ALA A 1 207 ? -17.779 -11.519 26.953 1.00 94.19 207 ALA A O 1
ATOM 1654 N N . ILE A 1 208 ? -19.691 -12.493 27.574 1.00 93.12 208 ILE A N 1
ATOM 1655 C CA . ILE A 1 208 ? -20.421 -12.122 26.354 1.00 93.12 208 ILE A CA 1
ATOM 1656 C C . ILE A 1 208 ? -21.028 -10.710 26.407 1.00 93.12 208 ILE A C 1
ATOM 1658 O O . ILE A 1 208 ? -21.730 -10.310 25.473 1.00 93.12 208 ILE A O 1
ATOM 1662 N N . THR A 1 209 ? -20.761 -9.931 27.463 1.00 91.81 209 THR A N 1
ATOM 1663 C CA . THR A 1 209 ? -21.304 -8.570 27.624 1.00 91.81 209 THR A CA 1
ATOM 1664 C C . THR A 1 209 ? -20.246 -7.473 27.622 1.00 91.81 209 THR A C 1
ATOM 1666 O O . THR A 1 209 ? -20.449 -6.449 26.976 1.00 91.81 209 THR A O 1
ATOM 1669 N N . HIS A 1 210 ? -19.144 -7.620 28.363 1.00 90.75 210 HIS A N 1
ATOM 1670 C CA . HIS A 1 210 ? -18.173 -6.534 28.494 1.00 90.75 210 HIS A CA 1
ATOM 1671 C C . HIS A 1 210 ? -16.753 -7.035 28.776 1.00 90.75 210 HIS A C 1
ATOM 1673 O O . HIS A 1 210 ? -16.395 -7.353 29.914 1.00 90.75 210 HIS A O 1
ATOM 1679 N N . THR A 1 211 ? -15.912 -6.983 27.742 1.00 89.06 211 THR A N 1
ATOM 1680 C CA . THR A 1 211 ? -14.493 -7.368 27.773 1.00 89.06 211 THR A CA 1
ATOM 1681 C C . THR A 1 211 ? -13.731 -6.682 28.904 1.00 89.06 211 THR A C 1
ATOM 1683 O O . THR A 1 211 ? -13.005 -7.329 29.653 1.00 89.06 211 THR A O 1
ATOM 1686 N N . GLY A 1 212 ? -13.941 -5.375 29.104 1.00 86.56 212 GLY A N 1
ATOM 1687 C CA . GLY A 1 212 ? -13.241 -4.620 30.147 1.00 86.56 212 GLY A CA 1
ATOM 1688 C C . GLY A 1 212 ? -13.540 -5.111 31.568 1.00 86.56 212 GLY A C 1
ATOM 1689 O O . GLY A 1 212 ? -12.632 -5.186 32.392 1.00 86.56 212 GLY A O 1
ATOM 1690 N N . THR A 1 213 ? -14.792 -5.476 31.865 1.00 90.81 213 THR A N 1
ATOM 1691 C CA . THR A 1 213 ? -15.170 -6.000 33.192 1.00 90.81 213 THR A CA 1
ATOM 1692 C C . THR A 1 213 ? -14.714 -7.434 33.377 1.00 90.81 213 THR A C 1
ATOM 1694 O O . THR A 1 213 ? -14.325 -7.803 34.480 1.00 90.81 213 THR A O 1
ATOM 1697 N N . TYR A 1 214 ? -14.686 -8.223 32.306 1.00 93.25 214 TYR A N 1
ATOM 1698 C CA . TYR A 1 214 ? -14.159 -9.579 32.352 1.00 93.25 214 TYR A CA 1
ATOM 1699 C C . TYR A 1 214 ? -12.656 -9.612 32.666 1.00 93.25 214 TYR A C 1
ATOM 1701 O O . TYR A 1 214 ? -12.223 -10.328 33.567 1.00 93.25 214 TYR A O 1
ATOM 1709 N N . ILE A 1 215 ? -11.866 -8.776 31.983 1.00 89.81 215 ILE A N 1
ATOM 1710 C CA . ILE A 1 215 ? -10.427 -8.634 32.248 1.00 89.81 215 ILE A CA 1
ATOM 1711 C C . ILE A 1 215 ? -10.190 -8.080 33.658 1.00 89.81 215 ILE A C 1
ATOM 1713 O O . ILE A 1 215 ? -9.371 -8.630 34.394 1.00 89.81 215 ILE A O 1
ATOM 1717 N N . PHE A 1 216 ? -10.961 -7.066 34.080 1.00 89.50 216 PHE A N 1
ATOM 1718 C CA . PHE A 1 216 ? -10.947 -6.591 35.469 1.00 89.50 216 PHE A CA 1
ATOM 1719 C C . PHE A 1 216 ? -11.176 -7.743 36.451 1.00 89.50 216 PHE A C 1
ATOM 1721 O O . PHE A 1 216 ? -10.444 -7.853 37.427 1.00 89.50 216 PHE A O 1
ATOM 1728 N N . LEU A 1 217 ? -12.142 -8.625 36.187 1.00 93.12 217 LEU A N 1
ATOM 1729 C CA . LEU A 1 217 ? -12.504 -9.724 37.075 1.00 93.12 217 LEU A CA 1
ATOM 1730 C C . LEU A 1 217 ? -11.394 -10.772 37.221 1.00 93.12 217 LEU A C 1
ATOM 1732 O O . LEU A 1 217 ? -11.148 -11.240 38.335 1.00 93.12 217 LEU A O 1
ATOM 1736 N N . ILE A 1 218 ? -10.704 -11.114 36.128 1.00 92.25 218 ILE A N 1
ATOM 1737 C CA . ILE A 1 218 ? -9.536 -12.009 36.154 1.00 92.25 218 ILE A CA 1
ATOM 1738 C C . ILE A 1 218 ? -8.445 -11.396 37.036 1.00 92.25 218 ILE A C 1
ATOM 1740 O O . ILE A 1 218 ? -8.013 -12.007 38.015 1.00 92.25 218 ILE A O 1
ATOM 1744 N N . THR A 1 219 ? -8.042 -10.160 36.739 1.00 89.31 219 THR A N 1
ATOM 1745 C CA . THR A 1 219 ? -6.952 -9.487 37.455 1.00 89.31 219 THR A CA 1
ATOM 1746 C C . THR A 1 219 ? -7.311 -9.240 38.920 1.00 89.31 219 THR A C 1
ATOM 1748 O O . THR A 1 219 ? -6.502 -9.490 39.813 1.00 89.31 219 THR A O 1
ATOM 1751 N N . PHE A 1 220 ? -8.546 -8.816 39.191 1.00 92.31 220 PHE A N 1
ATOM 1752 C CA . PHE A 1 220 ? -9.067 -8.595 40.535 1.00 92.31 220 PHE A CA 1
ATOM 1753 C C . PHE A 1 220 ? -9.096 -9.878 41.362 1.00 92.31 220 PHE A C 1
ATOM 1755 O O . PHE A 1 220 ? -8.583 -9.885 42.480 1.00 92.31 220 PHE A O 1
ATOM 1762 N N . SER A 1 221 ? -9.670 -10.963 40.836 1.00 94.38 221 SER A N 1
ATOM 1763 C CA . SER A 1 221 ? -9.778 -12.222 41.580 1.00 94.38 221 SER A CA 1
ATOM 1764 C C . SER A 1 221 ? -8.406 -12.839 41.853 1.00 94.38 221 SER A C 1
ATOM 1766 O O . SER A 1 221 ? -8.178 -13.341 42.956 1.00 94.38 221 SER A O 1
ATOM 1768 N N . MET A 1 222 ? -7.463 -12.705 40.914 1.00 92.06 222 MET A N 1
ATOM 1769 C CA . MET A 1 222 ? -6.062 -13.079 41.099 1.00 92.06 222 MET A CA 1
ATOM 1770 C C . MET A 1 222 ? -5.394 -12.259 42.207 1.00 92.06 222 MET A C 1
ATOM 1772 O O . MET A 1 222 ? -4.908 -12.832 43.182 1.00 92.06 222 MET A O 1
ATOM 1776 N N . ILE A 1 223 ? -5.409 -10.925 42.113 1.00 90.44 223 ILE A N 1
ATOM 1777 C CA . ILE A 1 223 ? -4.768 -10.044 43.101 1.00 90.44 223 ILE A CA 1
ATOM 1778 C C . ILE A 1 223 ? -5.398 -10.225 44.486 1.00 90.44 223 ILE A C 1
ATOM 1780 O O . ILE A 1 223 ? -4.673 -10.396 45.467 1.00 90.44 223 ILE A O 1
ATOM 1784 N N . PHE A 1 224 ? -6.729 -10.275 44.578 1.00 93.75 224 PHE A N 1
ATOM 1785 C CA . PHE A 1 224 ? -7.422 -10.530 45.840 1.00 93.75 224 PHE A CA 1
ATOM 1786 C C . PHE A 1 224 ? -6.994 -11.861 46.445 1.00 93.75 224 PHE A C 1
ATOM 1788 O O . PHE A 1 224 ? -6.645 -11.923 47.624 1.00 93.75 224 PHE A O 1
ATOM 1795 N N . PHE A 1 225 ? -7.008 -12.938 45.657 1.00 94.62 225 PHE A N 1
ATOM 1796 C CA . PHE A 1 225 ? -6.648 -14.265 46.139 1.00 94.62 225 PHE A CA 1
ATOM 1797 C C . PHE A 1 225 ? -5.213 -14.302 46.689 1.00 94.62 225 PHE A C 1
ATOM 1799 O O . PHE A 1 225 ? -4.993 -14.814 47.793 1.00 94.62 225 PHE A O 1
ATOM 1806 N N . LEU A 1 226 ? -4.257 -13.701 45.974 1.00 92.44 226 LEU A N 1
ATOM 1807 C CA . LEU A 1 226 ? -2.852 -13.632 46.384 1.00 92.44 226 LEU A CA 1
ATOM 1808 C C . LEU A 1 226 ? -2.666 -12.788 47.656 1.00 92.44 226 LEU A C 1
ATOM 1810 O O . LEU A 1 226 ? -2.037 -13.246 48.614 1.00 92.44 226 LEU A O 1
ATOM 1814 N N . LEU A 1 227 ? -3.263 -11.593 47.717 1.00 89.75 227 LEU A N 1
ATOM 1815 C CA . LEU A 1 227 ? -3.188 -10.709 48.887 1.00 89.75 227 LEU A CA 1
ATOM 1816 C C . LEU A 1 227 ? -3.850 -11.326 50.122 1.00 89.75 227 LEU A C 1
ATOM 1818 O O . LEU A 1 227 ? -3.323 -11.205 51.230 1.00 89.75 227 LEU A O 1
ATOM 1822 N N . TYR A 1 228 ? -4.978 -12.018 49.953 1.00 92.00 228 TYR A N 1
ATOM 1823 C CA . TYR A 1 228 ? -5.681 -12.676 51.053 1.00 92.00 228 TYR A CA 1
ATOM 1824 C C . TYR A 1 228 ? -4.872 -13.845 51.635 1.00 92.00 228 TYR A C 1
ATOM 1826 O O . TYR A 1 228 ? -4.822 -14.021 52.858 1.00 92.00 228 TYR A O 1
ATOM 1834 N N . CYS A 1 229 ? -4.159 -14.586 50.780 1.00 92.06 229 CYS A N 1
ATOM 1835 C CA . CYS A 1 229 ? -3.211 -15.612 51.212 1.00 92.06 229 CYS A CA 1
ATOM 1836 C C . CYS A 1 229 ? -2.001 -15.003 51.941 1.00 92.06 229 CYS A C 1
ATOM 1838 O O . CYS A 1 229 ? -1.635 -15.483 53.016 1.00 92.06 229 CYS A O 1
ATOM 1840 N N . LEU A 1 230 ? -1.408 -13.937 51.392 1.00 88.75 230 LEU A N 1
ATOM 1841 C CA . LEU A 1 230 ? -0.176 -13.327 51.900 1.00 88.75 230 LEU A CA 1
ATOM 1842 C C . LEU A 1 230 ? -0.369 -12.538 53.203 1.00 88.75 230 LEU A C 1
ATOM 1844 O O . LEU A 1 230 ? 0.405 -12.711 54.143 1.00 88.75 230 LEU A O 1
ATOM 1848 N N . PHE A 1 231 ? -1.372 -11.663 53.279 1.00 84.69 231 PHE A N 1
ATOM 1849 C CA . PHE A 1 231 ? -1.546 -10.748 54.414 1.00 84.69 231 PHE A CA 1
ATOM 1850 C C . PHE A 1 231 ? -2.495 -11.291 55.483 1.00 84.69 231 PHE A C 1
ATOM 1852 O O . PHE A 1 231 ? -2.274 -11.052 56.669 1.00 84.69 231 PHE A O 1
ATOM 1859 N N . TRP A 1 232 ? -3.518 -12.059 55.093 1.00 86.81 232 TRP A N 1
ATOM 1860 C CA . TRP A 1 232 ? -4.524 -12.593 56.023 1.00 86.81 232 TRP A CA 1
ATOM 1861 C C . TRP A 1 232 ? -4.397 -14.093 56.297 1.00 86.81 232 TRP A C 1
ATOM 1863 O O . TRP A 1 232 ? -5.128 -14.611 57.144 1.00 86.81 232 TRP A O 1
ATOM 1873 N N . GLY A 1 233 ? -3.482 -14.796 55.622 1.00 86.12 233 GLY A N 1
ATOM 1874 C CA . GLY A 1 233 ? -3.179 -16.198 55.910 1.00 86.12 233 GLY A CA 1
ATOM 1875 C C . GLY A 1 233 ? -4.338 -17.159 55.642 1.00 86.12 233 GLY A C 1
ATOM 1876 O O . GLY A 1 233 ? -4.396 -18.230 56.254 1.00 86.12 233 GLY A O 1
ATOM 1877 N N . LYS A 1 234 ? -5.283 -16.781 54.772 1.00 88.75 234 LYS A N 1
ATOM 1878 C CA . LYS A 1 234 ? -6.502 -17.545 54.485 1.00 88.75 234 LYS A CA 1
ATOM 1879 C C . LYS A 1 234 ? -6.615 -17.865 52.999 1.00 88.75 234 LYS A C 1
ATOM 1881 O O . LYS A 1 234 ? -6.418 -17.003 52.153 1.00 88.75 234 LYS A O 1
ATOM 1886 N N . PHE A 1 235 ? -7.007 -19.100 52.696 1.00 90.62 235 PHE A N 1
ATOM 1887 C CA . PHE A 1 235 ? -7.316 -19.536 51.337 1.00 90.62 235 PHE A CA 1
ATOM 1888 C C . PHE A 1 235 ? -8.796 -19.264 51.028 1.00 90.62 235 PHE A C 1
ATOM 1890 O O . PHE A 1 235 ? -9.675 -19.922 51.593 1.00 90.62 235 PHE A O 1
ATOM 1897 N N . SER A 1 236 ? -9.091 -18.308 50.144 1.00 91.00 236 SER A N 1
ATOM 1898 C CA . SER A 1 236 ? -10.473 -18.025 49.732 1.00 91.00 236 SER A CA 1
ATOM 1899 C C . SER A 1 236 ? -10.917 -18.991 48.631 1.00 91.00 236 SER A C 1
ATOM 1901 O O . SER A 1 236 ? -10.648 -18.763 47.453 1.00 91.00 236 SER A O 1
ATOM 1903 N N . LYS A 1 237 ? -11.610 -20.076 49.010 1.00 90.75 237 LYS A N 1
ATOM 1904 C CA . LYS A 1 237 ? -12.176 -21.039 48.044 1.00 90.75 237 LYS A CA 1
ATOM 1905 C C . LYS A 1 237 ? -13.114 -20.380 47.021 1.00 90.75 237 LYS A C 1
ATOM 1907 O O . LYS A 1 237 ? -12.980 -20.708 45.847 1.00 90.75 237 LYS A O 1
ATOM 1912 N N . PRO A 1 238 ? -14.035 -19.473 47.406 1.00 92.25 238 PRO A N 1
ATOM 1913 C CA . PRO A 1 238 ? -14.939 -18.850 46.441 1.00 92.25 238 PRO A CA 1
ATOM 1914 C C . PRO A 1 238 ? -14.202 -17.930 45.458 1.00 92.25 238 PRO A C 1
ATOM 1916 O O . PRO A 1 238 ? -14.496 -17.965 44.270 1.00 92.25 238 PRO A O 1
ATOM 1919 N N . MET A 1 239 ? -13.188 -17.180 45.914 1.00 93.44 239 MET A N 1
ATOM 1920 C CA . MET A 1 239 ? -12.392 -16.321 45.024 1.00 93.44 239 MET A CA 1
ATOM 1921 C C . MET A 1 239 ? -11.509 -17.130 44.065 1.00 93.44 239 MET A C 1
ATOM 1923 O O . MET A 1 239 ? -11.366 -16.772 42.902 1.00 93.44 239 MET A O 1
ATOM 1927 N N . PHE A 1 240 ? -10.945 -18.248 44.529 1.00 94.06 240 PHE A N 1
ATOM 1928 C CA . PHE A 1 240 ? -10.206 -19.157 43.653 1.00 94.06 240 PHE A CA 1
ATOM 1929 C C . PHE A 1 240 ? -11.127 -19.830 42.622 1.00 94.06 240 PHE A C 1
ATOM 1931 O O . PHE A 1 240 ? -10.773 -19.944 41.452 1.00 94.06 240 PHE A O 1
ATOM 1938 N N . ALA A 1 241 ? -12.337 -20.231 43.029 1.00 93.50 241 ALA A N 1
ATOM 1939 C CA . ALA A 1 241 ? -13.347 -20.751 42.106 1.00 93.50 241 ALA A CA 1
ATOM 1940 C C . ALA A 1 241 ? -13.754 -19.705 41.057 1.00 93.50 241 ALA A C 1
ATOM 1942 O O . ALA A 1 241 ? -13.922 -20.045 39.891 1.00 93.50 241 ALA A O 1
ATOM 1943 N N . LEU A 1 242 ? -13.854 -18.433 41.449 1.00 95.25 242 LEU A N 1
ATOM 1944 C CA . LEU A 1 242 ? -14.095 -17.338 40.518 1.00 95.25 242 LEU A CA 1
ATOM 1945 C C . LEU A 1 242 ? -12.975 -17.200 39.480 1.00 95.25 242 LEU A C 1
ATOM 1947 O O . LEU A 1 242 ? -13.253 -17.240 38.286 1.00 95.25 242 LEU A O 1
ATOM 1951 N N . LEU A 1 243 ? -11.728 -17.087 39.937 1.00 95.25 243 LEU A N 1
ATOM 1952 C CA . LEU A 1 243 ? -10.554 -16.943 39.073 1.00 95.25 243 LEU A CA 1
ATOM 1953 C C . LEU A 1 243 ? -10.388 -18.117 38.100 1.00 95.25 243 LEU A C 1
ATOM 1955 O O . LEU A 1 243 ? -10.049 -17.948 36.936 1.00 95.25 243 LEU A O 1
ATOM 1959 N N . THR A 1 244 ? -10.613 -19.338 38.576 1.00 94.88 244 THR A N 1
ATOM 1960 C CA . THR A 1 244 ? -10.528 -20.517 37.708 1.00 94.88 244 THR A CA 1
ATOM 1961 C C . THR A 1 244 ? -11.660 -20.528 36.687 1.00 94.88 244 THR A C 1
ATOM 1963 O O . THR A 1 244 ? -11.410 -20.757 35.506 1.00 94.88 244 THR A O 1
ATOM 1966 N N . SER A 1 245 ? -12.884 -20.190 37.105 1.00 95.50 245 SER A N 1
ATOM 1967 C CA . SER A 1 245 ? -14.030 -20.084 36.196 1.00 95.50 245 SER A CA 1
ATOM 1968 C C . SER A 1 245 ? -13.781 -19.074 35.076 1.00 95.50 245 SER A C 1
ATOM 1970 O O . SER A 1 245 ? -14.141 -19.356 33.938 1.00 95.50 245 SER A O 1
ATOM 1972 N N . THR A 1 246 ? -13.127 -17.938 35.348 1.00 95.69 246 THR A N 1
ATOM 1973 C CA . THR A 1 246 ? -12.822 -16.944 34.306 1.00 95.69 246 THR A CA 1
ATOM 1974 C C . THR A 1 246 ? -11.792 -17.437 33.282 1.00 95.69 246 THR A C 1
ATOM 1976 O O . THR A 1 246 ? -11.896 -17.077 32.113 1.00 95.69 246 THR A O 1
ATOM 1979 N N . PHE A 1 247 ? -10.834 -18.298 33.635 1.00 94.62 247 PHE A N 1
ATOM 1980 C CA . PHE A 1 247 ? -9.944 -18.891 32.623 1.00 94.62 247 PHE A CA 1
ATOM 1981 C C . PHE A 1 247 ? -10.659 -19.919 31.740 1.00 94.62 247 PHE A C 1
ATOM 1983 O O . PHE A 1 247 ? -10.536 -19.870 30.519 1.00 94.62 247 PHE A O 1
ATOM 1990 N N . PHE A 1 248 ? -11.449 -20.817 32.331 1.00 94.94 248 PHE A N 1
ATOM 1991 C CA . PHE A 1 248 ? -12.151 -21.852 31.562 1.00 94.94 248 PHE A CA 1
ATOM 1992 C C . PHE A 1 248 ? -13.260 -21.278 30.677 1.00 94.94 248 PHE A C 1
ATOM 1994 O O . PHE A 1 248 ? -13.382 -21.657 29.513 1.00 94.94 248 PHE A O 1
ATOM 2001 N N . ILE A 1 249 ? -14.050 -20.341 31.207 1.00 95.25 249 ILE A N 1
ATOM 2002 C CA . ILE A 1 249 ? -15.110 -19.679 30.440 1.00 95.25 249 ILE A CA 1
ATOM 2003 C C . ILE A 1 249 ? -14.516 -18.839 29.315 1.00 95.25 249 ILE A C 1
ATOM 2005 O O . ILE A 1 249 ? -15.125 -18.770 28.256 1.00 95.25 249 ILE A O 1
ATOM 2009 N N . TYR A 1 250 ? -13.334 -18.247 29.507 1.00 93.94 250 TYR A N 1
ATOM 2010 C CA . TYR A 1 250 ? -12.677 -17.482 28.453 1.00 93.94 250 TYR A CA 1
ATOM 2011 C C . TYR A 1 250 ? -12.436 -18.347 27.214 1.00 93.94 250 TYR A C 1
ATOM 2013 O O . TYR A 1 250 ? -12.946 -18.019 26.146 1.00 93.94 250 TYR A O 1
ATOM 2021 N N . VAL A 1 251 ? -11.732 -19.473 27.382 1.00 92.69 251 VAL A N 1
ATOM 2022 C CA . VAL A 1 251 ? -11.416 -20.399 26.284 1.00 92.69 251 VAL A CA 1
ATOM 2023 C C . VAL A 1 251 ? -12.701 -20.844 25.584 1.00 92.69 251 VAL A C 1
ATOM 2025 O O . VAL A 1 251 ? -12.851 -20.661 24.380 1.00 92.69 251 VAL A O 1
ATOM 2028 N N . TYR A 1 252 ? -13.686 -21.305 26.360 1.00 92.88 252 TYR A N 1
ATOM 2029 C CA . TYR A 1 252 ? -14.959 -21.776 25.819 1.00 92.88 252 TYR A CA 1
ATOM 2030 C C . TYR A 1 252 ? -15.731 -20.695 25.045 1.00 92.88 252 TYR A C 1
ATOM 2032 O O . TYR A 1 252 ? -16.215 -20.939 23.944 1.00 92.88 252 TYR A O 1
ATOM 2040 N N . VAL A 1 253 ? -15.871 -19.491 25.608 1.00 92.50 253 VAL A N 1
ATOM 2041 C CA . VAL A 1 253 ? -16.644 -18.407 24.983 1.00 92.50 253 VAL A CA 1
ATOM 2042 C C . VAL A 1 253 ? -15.971 -17.929 23.703 1.00 92.50 253 VAL A C 1
ATOM 2044 O O . VAL A 1 253 ? -16.676 -17.668 22.732 1.00 92.50 253 VAL A O 1
ATOM 2047 N N . MET A 1 254 ? -14.641 -17.817 23.684 1.00 91.31 254 MET A N 1
ATOM 2048 C CA . MET A 1 254 ? -13.925 -17.354 22.494 1.00 91.31 254 MET A CA 1
ATOM 2049 C C . MET A 1 254 ? -13.989 -18.365 21.343 1.00 91.31 254 MET A C 1
ATOM 2051 O O . MET A 1 254 ? -14.054 -17.947 20.190 1.00 91.31 254 MET A O 1
ATOM 2055 N N . ASP A 1 255 ? -14.030 -19.665 21.643 1.00 87.19 255 ASP A N 1
ATOM 2056 C CA . ASP A 1 255 ? -14.199 -20.704 20.622 1.00 87.19 255 ASP A CA 1
ATOM 2057 C C . ASP A 1 255 ? -15.640 -20.762 20.088 1.00 87.19 255 ASP A C 1
ATOM 2059 O O . ASP A 1 255 ? -15.858 -20.946 18.892 1.00 87.19 255 ASP A O 1
ATOM 2063 N N . VAL A 1 256 ? -16.643 -20.567 20.955 1.00 89.56 256 VAL A N 1
ATOM 2064 C CA . VAL A 1 256 ? -18.063 -20.567 20.554 1.00 89.56 256 VAL A CA 1
ATOM 2065 C C . VAL A 1 256 ? -18.454 -19.280 19.818 1.00 89.56 256 VAL A C 1
ATOM 2067 O O . VAL A 1 256 ? -19.284 -19.315 18.909 1.00 89.56 256 VAL A O 1
ATOM 2070 N N . PHE A 1 257 ? -17.872 -18.140 20.194 1.00 88.19 257 PHE A N 1
ATOM 2071 C CA . PHE A 1 257 ? -18.173 -16.824 19.627 1.00 88.19 257 PHE A CA 1
ATOM 2072 C C . PHE A 1 257 ? -16.902 -16.165 19.060 1.00 88.19 257 PHE A C 1
ATOM 2074 O O . PHE A 1 257 ? -16.409 -15.182 19.619 1.00 88.19 257 PHE A O 1
ATOM 2081 N N . PRO A 1 258 ? -16.379 -16.637 17.915 1.00 82.00 258 PRO A N 1
ATOM 2082 C CA . PRO A 1 258 ? -15.112 -16.148 17.368 1.00 82.00 258 PRO A CA 1
ATOM 2083 C C . PRO A 1 258 ? -15.149 -14.661 16.985 1.00 82.00 258 PRO A C 1
ATOM 2085 O O . PRO A 1 258 ? -14.121 -13.994 17.005 1.00 82.00 258 PRO A O 1
ATOM 2088 N N . HIS A 1 259 ? -16.325 -14.093 16.703 1.00 80.75 259 HIS A N 1
ATOM 2089 C CA . HIS A 1 259 ? -16.458 -12.675 16.354 1.00 80.75 259 HIS A CA 1
ATOM 2090 C C . HIS A 1 259 ? -16.077 -11.717 17.493 1.00 80.75 259 HIS A C 1
ATOM 2092 O O . HIS A 1 259 ? -15.707 -10.582 17.223 1.00 80.75 259 HIS A O 1
ATOM 2098 N N . ILE A 1 260 ? -16.131 -12.136 18.764 1.00 86.12 260 ILE A N 1
ATOM 2099 C CA . ILE A 1 260 ? -15.755 -11.257 19.891 1.00 86.12 260 ILE A CA 1
ATOM 2100 C C . ILE A 1 260 ? -14.290 -11.431 20.312 1.00 86.12 260 ILE A C 1
ATOM 2102 O O . ILE A 1 260 ? -13.761 -10.609 21.063 1.00 86.12 260 ILE A O 1
ATOM 2106 N N . TYR A 1 261 ? -13.615 -12.471 19.809 1.00 85.25 261 TYR A N 1
ATOM 2107 C CA . TYR A 1 261 ? -12.218 -12.778 20.118 1.00 85.25 261 TYR A CA 1
ATOM 2108 C C . TYR A 1 261 ? -11.243 -11.626 19.829 1.00 85.25 261 TYR A C 1
ATOM 2110 O O . TYR A 1 261 ? -10.421 -11.349 20.708 1.00 85.25 261 TYR A O 1
ATOM 2118 N N . PRO A 1 262 ? -11.311 -10.914 18.683 1.00 81.56 262 PRO A N 1
ATOM 2119 C CA . PRO A 1 262 ? -10.306 -9.906 18.355 1.00 81.56 262 PRO A CA 1
ATOM 2120 C C . PRO A 1 262 ? -10.187 -8.812 19.420 1.00 81.56 262 PRO A C 1
ATOM 2122 O O . PRO A 1 262 ? -9.083 -8.433 19.809 1.00 81.56 262 PRO A O 1
ATOM 2125 N N . GLN A 1 263 ? -11.313 -8.377 19.993 1.00 81.00 263 GLN A N 1
ATOM 2126 C CA . GLN A 1 263 ? -11.287 -7.397 21.071 1.00 81.00 263 GLN A CA 1
ATOM 2127 C C . GLN A 1 263 ? -10.645 -7.944 22.354 1.00 81.00 263 GLN A C 1
ATOM 2129 O O . GLN A 1 263 ? -9.926 -7.216 23.048 1.00 81.00 263 GLN A O 1
ATOM 2134 N N . TYR A 1 264 ? -10.904 -9.208 22.691 1.00 86.69 264 TYR A N 1
ATOM 2135 C CA . TYR A 1 264 ? -10.278 -9.861 23.837 1.00 86.69 264 TYR A CA 1
ATOM 2136 C C . TYR A 1 264 ? -8.770 -10.011 23.647 1.00 86.69 264 TYR A C 1
ATOM 2138 O O . TYR A 1 264 ? -8.026 -9.685 24.572 1.00 86.69 264 TYR A O 1
ATOM 2146 N N . ALA A 1 265 ? -8.324 -10.420 22.457 1.00 81.75 265 ALA A N 1
ATOM 2147 C CA . ALA A 1 265 ? -6.911 -10.500 22.103 1.00 81.75 265 ALA A CA 1
ATOM 2148 C C . ALA A 1 265 ? -6.222 -9.148 22.338 1.00 81.75 265 ALA A C 1
ATOM 2150 O O . ALA A 1 265 ? -5.314 -9.057 23.162 1.00 81.75 265 ALA A O 1
ATOM 2151 N N . THR A 1 266 ? -6.744 -8.060 21.761 1.00 77.88 266 THR A N 1
ATOM 2152 C CA . THR A 1 266 ? -6.168 -6.718 21.940 1.00 77.88 266 THR A CA 1
ATOM 2153 C C . THR A 1 266 ? -6.169 -6.254 23.401 1.00 77.88 266 THR A C 1
ATOM 2155 O O . THR A 1 266 ? -5.179 -5.704 23.878 1.00 77.88 266 THR A O 1
ATOM 2158 N N . LYS A 1 267 ? -7.263 -6.456 24.150 1.00 78.31 267 LYS A N 1
ATOM 2159 C CA . LYS A 1 267 ? -7.353 -5.999 25.552 1.00 78.31 267 LYS A CA 1
ATOM 2160 C C . LYS A 1 267 ? -6.512 -6.832 26.518 1.00 78.31 267 LYS A C 1
ATOM 2162 O O . LYS A 1 267 ? -6.046 -6.297 27.523 1.00 78.31 267 LYS A O 1
ATOM 2167 N N . SER A 1 268 ? -6.309 -8.113 26.226 1.00 83.62 268 SER A N 1
ATOM 2168 C CA . SER A 1 268 ? -5.507 -9.019 27.052 1.00 83.62 268 SER A CA 1
ATOM 2169 C C . SER A 1 268 ? -4.004 -8.737 26.994 1.00 83.62 268 SER A C 1
ATOM 2171 O O . SER A 1 268 ? -3.289 -9.140 27.906 1.00 83.62 268 SER A O 1
ATOM 2173 N N . ALA A 1 269 ? -3.531 -7.942 26.027 1.00 78.62 269 ALA A N 1
ATOM 2174 C CA . ALA A 1 269 ? -2.150 -7.450 25.995 1.00 78.62 269 ALA A CA 1
ATOM 2175 C C . ALA A 1 269 ? -1.764 -6.674 27.273 1.00 78.62 269 ALA A C 1
ATOM 2177 O O . ALA A 1 269 ? -0.588 -6.573 27.614 1.00 78.62 269 ALA A O 1
ATOM 2178 N N . LEU A 1 270 ? -2.747 -6.184 28.045 1.00 74.25 270 LEU A N 1
ATOM 2179 C CA . LEU A 1 270 ? -2.518 -5.598 29.369 1.00 74.25 270 LEU A CA 1
ATOM 2180 C C . LEU A 1 270 ? -1.799 -6.561 30.336 1.00 74.25 270 LEU A C 1
ATOM 2182 O O . LEU A 1 270 ? -1.101 -6.097 31.232 1.00 74.25 270 LEU A O 1
ATOM 2186 N N . PHE A 1 271 ? -1.938 -7.882 30.167 1.00 79.00 271 PHE A N 1
ATOM 2187 C CA . PHE A 1 271 ? -1.249 -8.878 30.997 1.00 79.00 271 PHE A CA 1
ATOM 2188 C C . PHE A 1 271 ? 0.266 -8.940 30.754 1.00 79.00 271 PHE A C 1
ATOM 2190 O O . PHE A 1 271 ? 0.977 -9.461 31.611 1.00 79.00 271 PHE A O 1
ATOM 2197 N N . LEU A 1 272 ? 0.767 -8.365 29.654 1.00 80.25 272 LEU A N 1
ATOM 2198 C CA . LEU A 1 272 ? 2.205 -8.239 29.393 1.00 80.25 272 LEU A CA 1
ATOM 2199 C C . LEU A 1 272 ? 2.843 -7.165 30.285 1.00 80.25 272 LEU A C 1
ATOM 2201 O O . LEU A 1 272 ? 3.931 -7.351 30.820 1.00 80.25 272 LEU A O 1
ATOM 2205 N N . LYS A 1 273 ? 2.125 -6.060 30.530 1.00 74.00 273 LYS A N 1
ATOM 2206 C CA . LYS A 1 273 ? 2.675 -4.872 31.204 1.00 74.00 273 LYS A CA 1
ATOM 2207 C C . LYS A 1 273 ? 3.241 -5.136 32.607 1.00 74.00 273 LYS A C 1
ATOM 2209 O O . LYS A 1 273 ? 4.329 -4.641 32.889 1.00 74.00 273 LYS A O 1
ATOM 2214 N N . PRO A 1 274 ? 2.574 -5.890 33.507 1.00 70.12 274 PRO A N 1
ATOM 2215 C CA . PRO A 1 274 ? 3.156 -6.215 34.806 1.00 70.12 274 PRO A CA 1
ATOM 2216 C C . PRO A 1 274 ? 4.441 -7.043 34.698 1.00 70.12 274 PRO A C 1
ATOM 2218 O O . PRO A 1 274 ? 5.334 -6.847 35.514 1.00 70.12 274 PRO A O 1
ATOM 2221 N N . GLY A 1 275 ? 4.538 -7.945 33.714 1.00 72.19 275 GLY A N 1
ATOM 2222 C CA . GLY A 1 275 ? 5.747 -8.730 33.452 1.00 72.19 275 GLY A CA 1
ATOM 2223 C C . GLY A 1 275 ? 6.911 -7.825 33.065 1.00 72.19 275 GLY A C 1
ATOM 2224 O O . GLY A 1 275 ? 7.932 -7.831 33.747 1.00 72.19 275 GLY A O 1
ATOM 2225 N N . ASN A 1 276 ? 6.690 -6.956 32.075 1.00 74.44 276 ASN A N 1
ATOM 2226 C CA . ASN A 1 276 ? 7.676 -5.979 31.606 1.00 74.44 276 ASN A CA 1
ATOM 2227 C C . ASN A 1 276 ? 8.120 -5.037 32.732 1.00 74.44 276 ASN A C 1
ATOM 2229 O O . ASN A 1 276 ? 9.307 -4.810 32.913 1.00 74.44 276 ASN A O 1
ATOM 2233 N N . PHE A 1 277 ? 7.184 -4.545 33.550 1.00 72.00 277 PHE A N 1
ATOM 2234 C CA . PHE A 1 277 ? 7.515 -3.704 34.702 1.00 72.00 277 PHE A CA 1
ATOM 2235 C C . PHE A 1 277 ? 8.408 -4.435 35.722 1.00 72.00 277 PHE A C 1
ATOM 2237 O O . PHE A 1 277 ? 9.347 -3.852 36.263 1.00 72.00 277 PHE A O 1
ATOM 2244 N N . LEU A 1 278 ? 8.126 -5.709 36.017 1.00 72.38 278 LEU A N 1
ATOM 2245 C CA . LEU A 1 278 ? 8.941 -6.498 36.946 1.00 72.38 278 LEU A CA 1
ATOM 2246 C C . LEU A 1 278 ? 10.321 -6.833 36.354 1.00 72.38 278 LEU A C 1
ATOM 2248 O O . LEU A 1 278 ? 11.299 -6.841 37.101 1.00 72.38 278 LEU A O 1
ATOM 2252 N N . ALA A 1 279 ? 10.414 -7.070 35.046 1.00 77.69 279 ALA A N 1
ATOM 2253 C CA . ALA A 1 279 ? 11.685 -7.250 34.350 1.00 77.69 279 ALA A CA 1
ATOM 2254 C C . ALA A 1 279 ? 12.513 -5.953 34.367 1.00 77.69 279 ALA A C 1
ATOM 2256 O O . ALA A 1 279 ? 13.637 -5.947 34.857 1.00 77.69 279 ALA A O 1
ATOM 2257 N N . GLU A 1 280 ? 11.922 -4.826 33.969 1.00 76.62 280 GLU A N 1
ATOM 2258 C CA . GLU A 1 280 ? 12.607 -3.534 33.851 1.00 76.62 280 GLU A CA 1
ATOM 2259 C C . GLU A 1 280 ? 13.054 -2.957 35.206 1.00 76.62 280 GLU A C 1
ATOM 2261 O O . GLU A 1 280 ? 14.192 -2.515 35.355 1.00 76.62 280 GLU A O 1
ATOM 2266 N N . TYR A 1 281 ? 12.178 -2.966 36.219 1.00 72.38 281 TYR A N 1
ATOM 2267 C CA . TYR A 1 281 ? 12.447 -2.283 37.492 1.00 72.38 281 TYR A CA 1
ATOM 2268 C C . TYR A 1 281 ? 12.941 -3.209 38.606 1.00 72.38 281 TYR A C 1
ATOM 2270 O O . TYR A 1 281 ? 13.605 -2.741 39.535 1.00 72.38 281 TYR A O 1
ATOM 2278 N N . LEU A 1 282 ? 12.599 -4.503 38.561 1.00 73.50 282 LEU A N 1
ATOM 2279 C CA . LEU A 1 282 ? 13.022 -5.484 39.569 1.00 73.50 282 LEU A CA 1
ATOM 2280 C C . LEU A 1 282 ? 14.000 -6.537 39.025 1.00 73.50 282 LEU A C 1
ATOM 2282 O O . LEU A 1 282 ? 14.424 -7.384 39.812 1.00 73.50 282 LEU A O 1
ATOM 2286 N N . TYR A 1 283 ? 14.390 -6.470 37.744 1.00 78.69 283 TYR A N 1
ATOM 2287 C CA . TYR A 1 283 ? 15.310 -7.412 37.088 1.00 78.69 283 TYR A CA 1
ATOM 2288 C C . TYR A 1 283 ? 14.844 -8.874 37.197 1.00 78.69 283 TYR A C 1
ATOM 2290 O O . TYR A 1 283 ? 15.623 -9.782 37.494 1.00 78.69 283 TYR A O 1
ATOM 2298 N N . LEU A 1 284 ? 13.534 -9.096 37.034 1.00 78.94 284 LEU A N 1
ATOM 2299 C CA . LEU A 1 284 ? 12.892 -10.412 37.073 1.00 78.94 284 LEU A CA 1
ATOM 2300 C C . LEU A 1 284 ? 12.397 -10.830 35.680 1.00 78.94 284 LEU A C 1
ATOM 2302 O O . LEU A 1 284 ? 11.190 -10.887 35.453 1.00 78.94 284 LEU A O 1
ATOM 2306 N N . ASP A 1 285 ? 13.315 -11.181 34.779 1.00 81.88 285 ASP A N 1
ATOM 2307 C CA . ASP A 1 285 ? 13.016 -11.545 33.376 1.00 81.88 285 ASP A CA 1
ATOM 2308 C C . ASP A 1 285 ? 11.986 -12.686 33.250 1.00 81.88 285 ASP A C 1
ATOM 2310 O O . ASP A 1 285 ? 11.108 -12.675 32.394 1.00 81.88 285 ASP A O 1
ATOM 2314 N N . VAL A 1 286 ? 11.990 -13.630 34.201 1.00 84.50 286 VAL A N 1
ATOM 2315 C CA . VAL A 1 286 ? 11.009 -14.732 34.262 1.00 84.50 286 VAL A CA 1
ATOM 2316 C C . VAL A 1 286 ? 9.559 -14.221 34.341 1.00 84.50 286 VAL A C 1
ATOM 2318 O O . VAL A 1 286 ? 8.633 -14.921 33.936 1.00 84.50 286 VAL A O 1
ATOM 2321 N N . ALA A 1 287 ? 9.324 -13.022 34.882 1.00 77.38 287 ALA A N 1
ATOM 2322 C CA . ALA A 1 287 ? 7.987 -12.437 34.954 1.00 77.38 287 ALA A CA 1
ATOM 2323 C C . ALA A 1 287 ? 7.480 -11.955 33.584 1.00 77.38 287 ALA A C 1
ATOM 2325 O O . ALA A 1 287 ? 6.280 -12.069 33.322 1.00 77.38 287 ALA A O 1
ATOM 2326 N N . GLU A 1 288 ? 8.372 -11.457 32.725 1.00 82.19 288 GLU A N 1
ATOM 2327 C CA . GLU A 1 288 ? 8.073 -11.104 31.333 1.00 82.19 288 GLU A CA 1
ATOM 2328 C C . GLU A 1 288 ? 7.742 -12.363 30.527 1.00 82.19 288 GLU A C 1
ATOM 2330 O O . GLU A 1 288 ? 6.654 -12.446 29.954 1.00 82.19 288 GLU A O 1
ATOM 2335 N N . ASP A 1 289 ? 8.588 -13.397 30.609 1.00 87.00 289 ASP A N 1
ATOM 2336 C CA . ASP A 1 289 ? 8.353 -14.691 29.952 1.00 87.00 289 ASP A CA 1
ATOM 2337 C C . ASP A 1 289 ? 7.005 -15.304 30.356 1.00 87.00 289 ASP A C 1
ATOM 2339 O O . ASP A 1 289 ? 6.223 -15.759 29.519 1.00 87.00 289 ASP A O 1
ATOM 2343 N N . LEU A 1 290 ? 6.688 -15.296 31.655 1.00 85.00 290 LEU A N 1
ATOM 2344 C CA . LEU A 1 290 ? 5.415 -15.803 32.168 1.00 85.00 290 LEU A CA 1
ATOM 2345 C C . LEU A 1 290 ? 4.217 -14.978 31.673 1.00 85.00 290 LEU A C 1
ATOM 2347 O O . LEU A 1 290 ? 3.177 -15.557 31.347 1.00 85.00 290 LEU A O 1
ATOM 2351 N N . GLY A 1 291 ? 4.354 -13.652 31.590 1.00 85.00 291 GLY A N 1
ATOM 2352 C CA . GLY A 1 291 ? 3.344 -12.770 31.004 1.00 85.00 291 GLY A CA 1
ATOM 2353 C C . GLY A 1 291 ? 3.108 -13.079 29.525 1.00 85.00 291 GLY A C 1
ATOM 2354 O O . GLY A 1 291 ? 1.960 -13.240 29.103 1.00 85.00 291 GLY A O 1
ATOM 2355 N N . GLN A 1 292 ? 4.187 -13.263 28.763 1.00 87.12 292 GLN A N 1
ATOM 2356 C CA . GLN A 1 292 ? 4.146 -13.601 27.343 1.00 87.12 292 GLN A CA 1
ATOM 2357 C C . GLN A 1 292 ? 3.531 -14.985 27.095 1.00 87.12 292 GLN A C 1
ATOM 2359 O O . GLN A 1 292 ? 2.714 -15.140 26.185 1.00 87.12 292 GLN A O 1
ATOM 2364 N N . ILE A 1 293 ? 3.861 -15.982 27.924 1.00 89.81 293 ILE A N 1
ATOM 2365 C CA . ILE A 1 293 ? 3.287 -17.337 27.871 1.00 89.81 293 ILE A CA 1
ATOM 2366 C C . ILE A 1 293 ? 1.786 -17.307 28.173 1.00 89.81 293 ILE A C 1
ATOM 2368 O O . ILE A 1 293 ? 1.016 -17.989 27.493 1.00 89.81 293 ILE A O 1
ATOM 2372 N N . LEU A 1 294 ? 1.357 -16.539 29.182 1.00 87.44 294 LEU A N 1
ATOM 2373 C CA . LEU A 1 294 ? -0.062 -16.355 29.494 1.00 87.44 294 LEU A CA 1
ATOM 2374 C C . LEU A 1 294 ? -0.793 -15.724 28.309 1.00 87.44 294 LEU A C 1
ATOM 2376 O O . LEU A 1 294 ? -1.803 -16.255 27.857 1.00 87.44 294 LEU A O 1
ATOM 2380 N N . TYR A 1 295 ? -0.276 -14.609 27.799 1.00 89.44 295 TYR A N 1
ATOM 2381 C CA . TYR A 1 295 ? -0.876 -13.886 26.685 1.00 89.44 295 TYR A CA 1
ATOM 2382 C C . TYR A 1 295 ? -0.976 -14.753 25.427 1.00 89.44 295 TYR A C 1
ATOM 2384 O O . TYR A 1 295 ? -2.068 -14.970 24.906 1.00 89.44 295 TYR A O 1
ATOM 2392 N N . THR A 1 296 ? 0.143 -15.322 24.985 1.00 88.94 296 THR A N 1
ATOM 2393 C CA . THR A 1 296 ? 0.219 -16.072 23.728 1.00 88.94 296 THR A CA 1
ATOM 2394 C C . THR A 1 296 ? -0.630 -17.338 23.780 1.00 88.94 296 THR A C 1
ATOM 2396 O O . THR A 1 296 ? -1.465 -17.556 22.908 1.00 88.94 296 THR A O 1
ATOM 2399 N N . ASN A 1 297 ? -0.481 -18.164 24.814 1.00 92.19 297 ASN A N 1
ATOM 2400 C CA . ASN A 1 297 ? -1.096 -19.490 24.786 1.00 92.19 297 ASN A CA 1
ATOM 2401 C C . ASN A 1 297 ? -2.545 -19.480 25.293 1.00 92.19 297 ASN A C 1
ATOM 2403 O O . ASN A 1 297 ? -3.407 -20.141 24.716 1.00 92.19 297 ASN A O 1
ATOM 2407 N N . LEU A 1 298 ? -2.849 -18.707 26.347 1.00 89.94 298 LEU A N 1
ATOM 2408 C CA . LEU A 1 298 ? -4.218 -18.630 26.865 1.00 89.94 298 LEU A CA 1
ATOM 2409 C C . LEU A 1 298 ? -5.071 -17.657 26.055 1.00 89.94 298 LEU A C 1
ATOM 2411 O O . LEU A 1 298 ? -6.176 -18.022 25.674 1.00 89.94 298 LEU A O 1
ATOM 2415 N N . PHE A 1 299 ? -4.596 -16.430 25.820 1.00 89.62 299 PHE A N 1
ATOM 2416 C CA . PHE A 1 299 ? -5.427 -15.381 25.226 1.00 89.62 299 PHE A CA 1
ATOM 2417 C C . PHE A 1 299 ? -5.373 -15.327 23.698 1.00 89.62 299 PHE A C 1
ATOM 2419 O O . PHE A 1 299 ? -6.367 -14.941 23.101 1.00 89.62 299 PHE A O 1
ATOM 2426 N N . ILE A 1 300 ? -4.274 -15.721 23.048 1.00 88.75 300 ILE A N 1
ATOM 2427 C CA . ILE A 1 300 ? -4.186 -15.719 21.576 1.00 88.75 300 ILE A CA 1
ATOM 2428 C C . ILE A 1 300 ? -4.532 -17.094 20.996 1.00 88.75 300 ILE A C 1
ATOM 2430 O O . ILE A 1 300 ? -5.461 -17.219 20.199 1.00 88.75 300 ILE A O 1
ATOM 2434 N N . GLN A 1 301 ? -3.837 -18.145 21.432 1.00 87.31 301 GLN A N 1
ATOM 2435 C CA . GLN A 1 301 ? -4.039 -19.508 20.925 1.00 87.31 301 GLN A CA 1
ATOM 2436 C C . GLN A 1 301 ? -5.242 -20.227 21.556 1.00 87.31 301 GLN A C 1
ATOM 2438 O O . GLN A 1 301 ? -5.695 -21.230 21.010 1.00 87.31 301 GLN A O 1
ATOM 2443 N N . ARG A 1 302 ? -5.794 -19.701 22.663 1.00 90.75 302 ARG A N 1
ATOM 2444 C CA . ARG A 1 302 ? -6.971 -20.247 23.372 1.00 90.75 302 ARG A CA 1
ATOM 2445 C C . ARG A 1 302 ? -6.789 -21.701 23.803 1.00 90.75 302 ARG A C 1
ATOM 2447 O O . ARG A 1 302 ? -7.732 -22.486 23.844 1.00 90.75 302 ARG A O 1
ATOM 2454 N N . GLU A 1 303 ? -5.572 -22.079 24.169 1.00 90.56 303 GLU A N 1
ATOM 2455 C CA . GLU A 1 303 ? -5.300 -23.456 24.544 1.00 90.56 303 GLU A CA 1
ATOM 2456 C C . GLU A 1 303 ? -5.896 -23.787 25.917 1.00 90.56 303 GLU A C 1
ATOM 2458 O O . GLU A 1 303 ? -5.468 -23.285 26.962 1.00 90.56 303 GLU A O 1
ATOM 2463 N N . PHE A 1 304 ? -6.861 -24.709 25.931 1.00 91.25 304 PHE A N 1
ATOM 2464 C CA . PHE A 1 304 ? -7.527 -25.162 27.155 1.00 91.25 304 PHE A CA 1
ATOM 2465 C C . PHE A 1 304 ? -6.542 -25.664 28.225 1.00 91.25 304 PHE A C 1
ATOM 2467 O O . PHE A 1 304 ? -6.750 -25.462 29.424 1.00 91.25 304 PHE A O 1
ATOM 2474 N N . VAL A 1 305 ? -5.438 -26.289 27.804 1.00 92.81 305 VAL A N 1
ATOM 2475 C CA . VAL A 1 305 ? -4.389 -26.793 28.704 1.00 92.81 305 VAL A CA 1
ATOM 2476 C C . VAL A 1 305 ? -3.768 -25.659 29.522 1.00 92.81 305 VAL A C 1
ATOM 2478 O O . VAL A 1 305 ? -3.521 -25.830 30.717 1.00 92.81 305 VAL A O 1
ATOM 2481 N N . TYR A 1 306 ? -3.591 -24.473 28.938 1.00 91.81 306 TYR A N 1
ATOM 2482 C CA . TYR A 1 306 ? -3.022 -23.333 29.650 1.00 91.81 306 TYR A CA 1
ATOM 2483 C C . TYR A 1 306 ? -3.979 -22.757 30.699 1.00 91.81 306 TYR A C 1
ATOM 2485 O O . TYR A 1 306 ? -3.509 -22.301 31.740 1.00 91.81 306 TYR A O 1
ATOM 2493 N N . ALA A 1 307 ? -5.302 -22.868 30.526 1.00 92.50 307 ALA A N 1
ATOM 2494 C CA . ALA A 1 307 ? -6.254 -22.521 31.588 1.00 92.50 307 ALA A CA 1
ATOM 2495 C C . ALA A 1 307 ? -6.055 -23.412 32.831 1.00 92.50 307 ALA A C 1
ATOM 2497 O O . ALA A 1 307 ? -6.050 -22.922 33.965 1.00 92.50 307 ALA A O 1
ATOM 2498 N N . LEU A 1 308 ? -5.818 -24.713 32.619 1.00 93.50 308 LEU A N 1
ATOM 2499 C CA . LEU A 1 308 ? -5.521 -25.668 33.688 1.00 93.50 308 LEU A CA 1
ATOM 2500 C C . LEU A 1 308 ? -4.164 -25.382 34.349 1.00 93.50 308 LEU A C 1
ATOM 2502 O O . LEU A 1 308 ? -4.077 -25.366 35.580 1.00 93.50 308 LEU A O 1
ATOM 2506 N N . ILE A 1 309 ? -3.120 -25.138 33.549 1.00 93.44 309 ILE A N 1
ATOM 2507 C CA . ILE A 1 309 ? -1.770 -24.835 34.046 1.00 93.44 309 ILE A CA 1
ATOM 2508 C C . ILE A 1 309 ? -1.793 -23.570 34.904 1.00 93.44 309 ILE A C 1
ATOM 2510 O O . ILE A 1 309 ? -1.287 -23.594 36.024 1.00 93.44 309 ILE A O 1
ATOM 2514 N N . TRP A 1 310 ? -2.425 -22.490 34.439 1.00 92.56 310 TRP A N 1
ATOM 2515 C CA . TRP A 1 310 ? -2.499 -21.234 35.189 1.00 92.56 310 TRP A CA 1
ATOM 2516 C C . TRP A 1 310 ? -3.335 -21.354 36.463 1.00 92.56 310 TRP A C 1
ATOM 2518 O O . TRP A 1 310 ? -2.932 -20.843 37.511 1.00 92.56 310 TRP A O 1
ATOM 2528 N N . ALA A 1 311 ? -4.442 -22.100 36.430 1.00 94.00 311 ALA A N 1
ATOM 2529 C CA . ALA A 1 311 ? -5.206 -22.426 37.632 1.00 94.00 311 ALA A CA 1
ATOM 2530 C C . ALA A 1 311 ? -4.349 -23.178 38.671 1.00 94.00 311 ALA A C 1
ATOM 2532 O O . ALA A 1 311 ? -4.338 -22.815 39.851 1.00 94.00 311 ALA A O 1
ATOM 2533 N N . ALA A 1 312 ? -3.598 -24.197 38.239 1.00 94.38 312 ALA A N 1
ATOM 2534 C CA . ALA A 1 312 ? -2.713 -24.976 39.103 1.00 94.38 312 ALA A CA 1
ATOM 2535 C C . ALA A 1 312 ? -1.521 -24.151 39.620 1.00 94.38 312 ALA A C 1
ATOM 2537 O O . ALA A 1 312 ? -1.159 -24.246 40.795 1.00 94.38 312 ALA A O 1
ATOM 2538 N N . PHE A 1 313 ? -0.941 -23.301 38.773 1.00 93.06 313 PHE A N 1
ATOM 2539 C CA . PHE A 1 313 ? 0.172 -22.424 39.119 1.00 93.06 313 PHE A CA 1
ATOM 2540 C C . PHE A 1 313 ? -0.231 -21.399 40.182 1.00 93.06 313 PHE A C 1
ATOM 2542 O O . PHE A 1 313 ? 0.422 -21.294 41.221 1.00 93.06 313 PHE A O 1
ATOM 2549 N N . ILE A 1 314 ? -1.361 -20.709 39.998 1.00 92.81 314 ILE A N 1
ATOM 2550 C CA . ILE A 1 314 ? -1.861 -19.742 40.984 1.00 92.81 314 ILE A CA 1
ATOM 2551 C C . ILE A 1 314 ? -2.263 -20.446 42.286 1.00 92.81 314 ILE A C 1
ATOM 2553 O O . ILE A 1 314 ? -2.011 -19.918 43.371 1.00 92.81 314 ILE A O 1
ATOM 2557 N N . PHE A 1 315 ? -2.816 -21.661 42.214 1.00 94.75 315 PHE A N 1
ATOM 2558 C CA . PHE A 1 315 ? -3.069 -22.483 43.400 1.00 94.75 315 PHE A CA 1
ATOM 2559 C C . PHE A 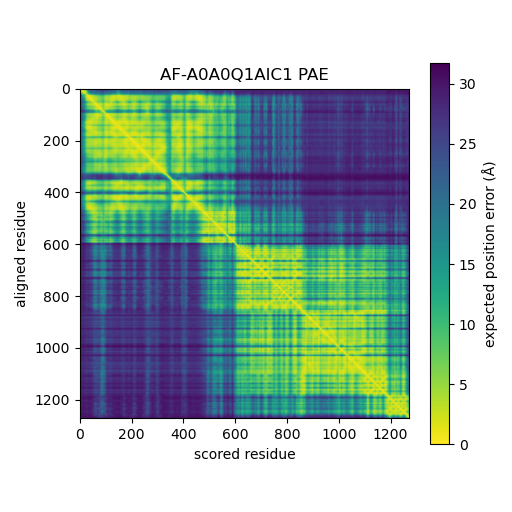1 315 ? -1.779 -22.773 44.183 1.00 94.75 315 PHE A C 1
ATOM 2561 O O . PHE A 1 315 ? -1.737 -22.578 45.403 1.00 94.75 315 PHE A O 1
ATOM 2568 N N . ALA A 1 316 ? -0.715 -23.186 43.488 1.00 94.44 316 ALA A N 1
ATOM 2569 C CA . ALA A 1 316 ? 0.591 -23.454 44.081 1.00 94.44 316 ALA A CA 1
ATOM 2570 C C . ALA A 1 316 ? 1.209 -22.189 44.703 1.00 94.44 316 ALA A C 1
ATOM 2572 O O . ALA A 1 316 ? 1.678 -22.241 45.844 1.00 94.44 316 ALA A O 1
ATOM 2573 N N . ILE A 1 317 ? 1.128 -21.040 44.019 1.00 92.62 317 ILE A N 1
ATOM 2574 C CA . ILE A 1 317 ? 1.542 -19.741 44.571 1.00 92.62 317 ILE A CA 1
ATOM 2575 C C . ILE A 1 317 ? 0.728 -19.409 45.824 1.00 92.62 317 ILE A C 1
ATOM 2577 O O . ILE A 1 317 ? 1.301 -19.007 46.832 1.00 92.62 317 ILE A O 1
ATOM 2581 N N . GLY A 1 318 ? -0.589 -19.616 45.815 1.00 92.94 318 GLY A N 1
ATOM 2582 C CA . GLY A 1 318 ? -1.437 -19.401 46.988 1.00 92.94 318 GLY A CA 1
ATOM 2583 C C . GLY A 1 318 ? -0.980 -20.225 48.198 1.00 92.94 318 GLY A C 1
ATOM 2584 O O . GLY A 1 318 ? -0.853 -19.693 49.303 1.00 92.94 318 GLY A O 1
ATOM 2585 N N . ILE A 1 319 ? -0.654 -21.507 47.997 1.00 93.56 319 ILE A N 1
ATOM 2586 C CA . ILE A 1 319 ? -0.092 -22.375 49.048 1.00 93.56 319 ILE A CA 1
ATOM 2587 C C . ILE A 1 319 ? 1.270 -21.860 49.529 1.00 93.56 319 ILE A C 1
ATOM 2589 O O . ILE A 1 319 ? 1.517 -21.814 50.740 1.00 93.56 319 ILE A O 1
ATOM 2593 N N . LEU A 1 320 ? 2.142 -21.447 48.608 1.00 92.94 320 LEU A N 1
ATOM 2594 C CA . LEU A 1 320 ? 3.445 -20.875 48.936 1.00 92.94 320 LEU A CA 1
ATOM 2595 C C . LEU A 1 320 ? 3.295 -19.596 49.774 1.00 92.94 320 LEU A C 1
ATOM 2597 O O . LEU A 1 320 ? 3.928 -19.478 50.823 1.00 92.94 320 LEU A O 1
ATOM 2601 N N . LEU A 1 321 ? 2.413 -18.676 49.377 1.00 91.94 321 LEU A N 1
ATOM 2602 C CA . LEU A 1 321 ? 2.126 -17.439 50.106 1.00 91.94 321 LEU A CA 1
ATOM 2603 C C . LEU A 1 321 ? 1.548 -17.719 51.496 1.00 91.94 321 LEU A C 1
ATOM 2605 O O . LEU A 1 321 ? 1.924 -17.046 52.452 1.00 91.94 321 LEU A O 1
ATOM 2609 N N . LEU A 1 322 ? 0.716 -18.753 51.658 1.00 91.69 322 LEU A N 1
ATOM 2610 C CA . LEU A 1 322 ? 0.254 -19.199 52.978 1.00 91.69 322 LEU A CA 1
ATOM 2611 C C . LEU A 1 322 ? 1.406 -19.724 53.845 1.00 91.69 322 LEU A C 1
ATOM 2613 O O . LEU A 1 322 ? 1.454 -19.455 55.049 1.00 91.69 322 LEU A O 1
ATOM 2617 N N . ALA A 1 323 ? 2.349 -20.465 53.259 1.00 89.31 323 ALA A N 1
ATOM 2618 C CA . ALA A 1 323 ? 3.540 -20.928 53.963 1.00 89.31 323 ALA A CA 1
ATOM 2619 C C . ALA A 1 323 ? 4.452 -19.754 54.367 1.00 89.31 323 ALA A C 1
ATOM 2621 O O . ALA A 1 323 ? 4.932 -19.722 55.507 1.00 89.31 323 ALA A O 1
ATOM 2622 N N . ILE A 1 324 ? 4.633 -18.770 53.477 1.00 87.94 324 ILE A N 1
ATOM 2623 C CA . ILE A 1 324 ? 5.362 -17.521 53.736 1.00 87.94 324 ILE A CA 1
ATOM 2624 C C . ILE A 1 324 ? 4.677 -16.742 54.855 1.00 87.94 324 ILE A C 1
ATOM 2626 O O . ILE A 1 324 ? 5.331 -16.437 55.848 1.00 87.94 324 ILE A O 1
ATOM 2630 N N . HIS A 1 325 ? 3.364 -16.511 54.773 1.00 87.06 325 HIS A N 1
ATOM 2631 C CA . HIS A 1 325 ? 2.589 -15.839 55.813 1.00 87.06 325 HIS A CA 1
ATOM 2632 C C . HIS A 1 325 ? 2.780 -16.515 57.175 1.00 87.06 325 HIS A C 1
ATOM 2634 O O . HIS A 1 325 ? 3.092 -15.852 58.159 1.00 87.06 325 HIS A O 1
ATOM 2640 N N . ARG A 1 326 ? 2.694 -17.852 57.256 1.00 87.06 326 ARG A N 1
ATOM 2641 C CA . ARG A 1 326 ? 2.914 -18.598 58.514 1.00 87.06 326 ARG A CA 1
ATOM 2642 C C . ARG A 1 326 ? 4.337 -18.461 59.067 1.00 87.06 326 ARG A C 1
ATOM 2644 O O . ARG A 1 326 ? 4.536 -18.621 60.274 1.00 87.06 326 ARG A O 1
ATOM 2651 N N . ARG A 1 327 ? 5.347 -18.240 58.220 1.00 82.94 327 ARG A N 1
ATOM 2652 C CA . ARG A 1 327 ? 6.737 -17.978 58.643 1.00 82.94 327 ARG A CA 1
ATOM 2653 C C . ARG A 1 327 ? 6.923 -16.514 59.052 1.00 82.94 327 ARG A C 1
ATOM 2655 O O . ARG A 1 327 ? 7.452 -16.258 60.129 1.00 82.94 327 ARG A O 1
ATOM 2662 N N . ALA A 1 328 ? 6.417 -15.579 58.254 1.00 76.75 328 ALA A N 1
ATOM 2663 C CA . ALA A 1 328 ? 6.476 -14.143 58.500 1.00 76.75 328 ALA A CA 1
ATOM 2664 C C . ALA A 1 328 ? 5.684 -13.743 59.753 1.00 76.75 328 ALA A C 1
ATOM 2666 O O . ALA A 1 328 ? 6.229 -13.075 60.620 1.00 76.75 328 ALA A O 1
ATOM 2667 N N . ALA A 1 329 ? 4.458 -14.239 59.942 1.00 68.25 329 ALA A N 1
ATOM 2668 C CA . ALA A 1 329 ? 3.634 -13.974 61.125 1.00 68.25 329 ALA A CA 1
ATOM 2669 C C . ALA A 1 329 ? 4.296 -14.436 62.441 1.00 68.25 329 ALA A C 1
ATOM 2671 O O . ALA A 1 329 ? 4.062 -13.842 63.494 1.00 68.25 329 ALA A O 1
ATOM 2672 N N . ARG A 1 330 ? 5.168 -15.459 62.393 1.00 64.12 330 ARG A N 1
ATOM 2673 C CA . ARG A 1 330 ? 5.990 -15.885 63.542 1.00 64.12 330 ARG A CA 1
ATOM 2674 C C . ARG A 1 330 ? 7.113 -14.894 63.873 1.00 64.12 330 ARG A C 1
ATOM 2676 O O . ARG A 1 330 ? 7.420 -14.735 65.050 1.00 64.12 330 ARG A O 1
ATOM 2683 N N . MET A 1 331 ? 7.691 -14.220 62.876 1.00 58.56 331 MET A N 1
ATOM 2684 C CA . MET A 1 331 ? 8.663 -13.134 63.078 1.00 58.56 331 MET A CA 1
ATOM 2685 C C . MET A 1 331 ? 7.984 -11.812 63.461 1.00 58.56 331 MET A C 1
ATOM 2687 O O . MET A 1 331 ? 8.427 -11.138 64.384 1.00 58.56 331 MET A O 1
ATOM 2691 N N . ILE A 1 332 ? 6.868 -11.476 62.814 1.00 58.41 332 ILE A N 1
ATOM 2692 C CA . ILE A 1 332 ? 6.133 -10.218 62.994 1.00 58.41 332 ILE A CA 1
ATOM 2693 C C . ILE A 1 332 ? 5.441 -10.161 64.366 1.00 58.41 332 ILE A C 1
ATOM 2695 O O . ILE A 1 332 ? 5.373 -9.098 64.966 1.00 58.41 332 ILE A O 1
ATOM 2699 N N . ARG A 1 333 ? 5.044 -11.292 64.974 1.00 50.50 333 ARG A N 1
ATOM 2700 C CA . ARG A 1 333 ? 4.565 -11.299 66.375 1.00 50.50 333 ARG A CA 1
ATOM 2701 C C . ARG A 1 333 ? 5.600 -10.815 67.406 1.00 50.50 333 ARG A C 1
ATOM 2703 O O . ARG A 1 333 ? 5.201 -10.501 68.523 1.00 50.50 333 ARG A O 1
ATOM 2710 N N . LYS A 1 334 ? 6.895 -10.733 67.064 1.00 49.56 334 LYS A N 1
ATOM 2711 C CA . LYS A 1 334 ? 7.934 -10.133 67.927 1.00 49.56 334 LYS A CA 1
ATOM 2712 C C . LYS A 1 334 ? 8.081 -8.615 67.761 1.00 49.56 334 LYS A C 1
ATOM 2714 O O . LYS A 1 334 ? 8.701 -7.986 68.609 1.00 49.56 334 LYS A O 1
ATOM 2719 N N . ILE A 1 335 ? 7.520 -8.026 66.707 1.00 46.09 335 ILE A N 1
ATOM 2720 C CA . ILE A 1 335 ? 7.627 -6.601 66.379 1.00 46.09 335 ILE A CA 1
ATOM 2721 C C . ILE A 1 335 ? 6.194 -6.121 66.156 1.00 46.09 335 ILE A C 1
ATOM 2723 O O . ILE A 1 335 ? 5.667 -6.308 65.073 1.00 46.09 335 ILE A O 1
ATOM 2727 N N . GLY A 1 336 ? 5.519 -5.596 67.183 1.00 43.53 336 GLY A N 1
ATOM 2728 C CA . GLY A 1 336 ? 4.092 -5.240 67.121 1.00 43.53 336 GLY A CA 1
ATOM 2729 C C . GLY A 1 336 ? 3.733 -4.386 65.895 1.00 43.53 336 GLY A C 1
ATOM 2730 O O . GLY A 1 336 ? 3.938 -3.176 65.897 1.00 43.53 336 GLY A O 1
ATOM 2731 N N . PHE A 1 337 ? 3.189 -5.023 64.854 1.00 39.53 337 PHE A N 1
ATOM 2732 C CA . PHE A 1 337 ? 3.037 -4.460 63.506 1.00 39.53 337 PHE A CA 1
ATOM 2733 C C . PHE A 1 337 ? 1.570 -4.189 63.142 1.00 39.53 337 PHE A C 1
ATOM 2735 O O . PHE A 1 337 ? 1.194 -4.226 61.978 1.00 39.53 337 PHE A O 1
ATOM 2742 N N . ASP A 1 338 ? 0.714 -3.896 64.123 1.00 40.84 338 ASP A N 1
ATOM 2743 C CA . ASP A 1 338 ? -0.718 -3.640 63.877 1.00 40.84 338 ASP A CA 1
ATOM 2744 C C . ASP A 1 338 ? -1.012 -2.210 63.372 1.00 40.84 338 ASP A C 1
ATOM 2746 O O . ASP A 1 338 ? -2.170 -1.807 63.269 1.00 40.84 338 ASP A O 1
ATOM 2750 N N . ARG A 1 339 ? 0.017 -1.404 63.057 1.00 42.75 339 ARG A N 1
ATOM 2751 C CA . ARG A 1 339 ? -0.150 0.014 62.669 1.00 42.75 339 ARG A CA 1
ATOM 2752 C C . ARG A 1 339 ? 0.603 0.471 61.417 1.00 42.75 339 ARG A C 1
ATOM 2754 O O . ARG A 1 339 ? 0.434 1.620 61.023 1.00 42.75 339 ARG A O 1
ATOM 2761 N N . ALA A 1 340 ? 1.398 -0.381 60.777 1.00 34.94 340 ALA A N 1
ATOM 2762 C CA . ALA A 1 340 ? 2.310 0.044 59.715 1.00 34.94 340 ALA A CA 1
ATOM 2763 C C . ALA A 1 340 ? 1.929 -0.536 58.347 1.00 34.94 340 ALA A C 1
ATOM 2765 O O . ALA A 1 340 ? 2.639 -1.367 57.809 1.00 34.94 340 ALA A O 1
ATOM 2766 N N . PHE A 1 341 ? 0.812 -0.083 57.780 1.00 37.38 341 PHE A N 1
ATOM 2767 C CA . PHE A 1 341 ? 0.613 -0.062 56.324 1.00 37.38 341 PHE A CA 1
ATOM 2768 C C . PHE A 1 341 ? -0.235 1.167 55.982 1.00 37.38 341 PHE A C 1
ATOM 2770 O O . PHE A 1 341 ? -1.420 1.088 55.674 1.00 37.38 341 PHE A O 1
ATOM 2777 N N . ALA A 1 342 ? 0.394 2.331 56.107 1.00 30.89 342 ALA A N 1
ATOM 2778 C CA . ALA A 1 342 ? 0.041 3.510 55.334 1.00 30.89 342 ALA A CA 1
ATOM 2779 C C . ALA A 1 342 ? 1.215 3.729 54.378 1.00 30.89 342 ALA A C 1
ATOM 2781 O O . ALA A 1 342 ? 2.148 4.464 54.690 1.00 30.89 342 ALA A O 1
ATOM 2782 N N . ILE A 1 343 ? 1.230 2.997 53.262 1.00 33.28 343 ILE A N 1
ATOM 2783 C CA . ILE A 1 343 ? 2.167 3.302 52.182 1.00 33.28 343 ILE A CA 1
ATOM 2784 C C . ILE A 1 343 ? 1.631 4.569 51.514 1.00 33.28 343 ILE A C 1
ATOM 2786 O O . ILE A 1 343 ? 0.734 4.519 50.678 1.00 33.28 343 ILE A O 1
ATOM 2790 N N . LEU A 1 344 ? 2.160 5.713 51.940 1.00 30.11 344 LEU A N 1
ATOM 2791 C CA . LEU A 1 344 ? 2.216 6.917 51.122 1.00 30.11 344 LEU A CA 1
ATOM 2792 C C . LEU A 1 344 ? 3.323 6.673 50.093 1.00 30.11 344 LEU A C 1
ATOM 2794 O O . LEU A 1 344 ? 4.504 6.762 50.420 1.00 30.11 344 LEU A O 1
ATOM 2798 N N . LEU A 1 345 ? 2.940 6.285 48.876 1.00 29.52 345 LEU A N 1
ATOM 2799 C CA . LEU A 1 345 ? 3.865 6.264 47.743 1.00 29.52 345 LEU A CA 1
ATOM 2800 C C . LEU A 1 345 ? 4.327 7.710 47.463 1.00 29.52 345 LEU A C 1
ATOM 2802 O O . LEU A 1 345 ? 3.481 8.609 47.440 1.00 29.52 345 LEU A O 1
ATOM 2806 N N . PRO A 1 346 ? 5.631 7.965 47.262 1.00 31.62 346 PRO A N 1
ATOM 2807 C CA . PRO A 1 346 ? 6.122 9.275 46.853 1.00 31.62 346 PRO A CA 1
ATOM 2808 C C . PRO A 1 346 ? 5.843 9.464 45.356 1.00 31.62 346 PRO A C 1
ATOM 2810 O O . PRO A 1 346 ? 6.155 8.584 44.558 1.00 31.62 346 PRO A O 1
ATOM 2813 N N . ILE A 1 347 ? 5.243 10.590 44.959 1.00 35.66 347 ILE A N 1
ATOM 2814 C CA . ILE A 1 347 ? 4.897 10.861 43.554 1.00 35.66 347 ILE A CA 1
ATOM 2815 C C . ILE A 1 347 ? 5.433 12.245 43.184 1.00 35.66 347 ILE A C 1
ATOM 2817 O O . ILE A 1 347 ? 4.989 13.245 43.744 1.00 35.66 347 ILE A O 1
ATOM 2821 N N . GLN A 1 348 ? 6.416 12.287 42.279 1.00 28.78 348 GLN A N 1
ATOM 2822 C CA . GLN A 1 348 ? 7.171 13.501 41.945 1.00 28.78 348 GLN A CA 1
ATOM 2823 C C . GLN A 1 348 ? 6.874 14.124 40.573 1.00 28.78 348 GLN A C 1
ATOM 2825 O O . GLN A 1 348 ? 7.422 15.184 40.323 1.00 28.78 348 GLN A O 1
ATOM 2830 N N . ASN A 1 349 ? 5.988 13.590 39.721 1.00 30.38 349 ASN A N 1
ATOM 2831 C CA . ASN A 1 349 ? 5.632 14.251 38.450 1.00 30.38 349 ASN A CA 1
ATOM 2832 C C . ASN A 1 349 ? 4.143 14.079 38.115 1.00 30.38 349 ASN A C 1
ATOM 2834 O O . ASN A 1 349 ? 3.637 12.962 38.060 1.00 30.38 349 ASN A O 1
ATOM 2838 N N . LEU A 1 350 ? 3.429 15.203 37.981 1.00 39.97 350 LEU A N 1
ATOM 2839 C CA . LEU A 1 350 ? 1.981 15.288 38.175 1.00 39.97 350 LEU A CA 1
ATOM 2840 C C . LEU A 1 350 ? 1.316 16.233 37.153 1.00 39.97 350 LEU A C 1
ATOM 2842 O O . LEU A 1 350 ? 1.200 17.429 37.403 1.00 39.97 350 LEU A O 1
ATOM 2846 N N . SER A 1 351 ? 0.814 15.699 36.034 1.00 35.28 351 SER A N 1
ATOM 2847 C CA . SER A 1 351 ? -0.224 16.353 35.214 1.00 35.28 351 SER A CA 1
ATOM 2848 C C . SER A 1 351 ? -1.191 15.318 34.612 1.00 35.28 351 SER A C 1
ATOM 2850 O O . SER A 1 351 ? -0.811 14.165 34.427 1.00 35.28 351 SER A O 1
ATOM 2852 N N . HIS A 1 352 ? -2.465 15.715 34.437 1.00 40.81 352 HIS A N 1
ATOM 2853 C CA . HIS A 1 352 ? -3.629 14.982 33.874 1.00 40.81 352 HIS A CA 1
ATOM 2854 C C . HIS A 1 352 ? -3.753 13.461 34.146 1.00 40.81 352 HIS A C 1
ATOM 2856 O O . HIS A 1 352 ? -4.397 12.726 33.403 1.00 40.81 352 HIS A O 1
ATOM 2862 N N . SER A 1 353 ? -3.191 13.005 35.264 1.00 50.03 353 SER A N 1
ATOM 2863 C CA . SER A 1 353 ? -3.005 11.610 35.658 1.00 50.03 353 SER A CA 1
ATOM 2864 C C . SER A 1 353 ? -3.873 11.246 36.870 1.00 50.03 353 SER A C 1
ATOM 2866 O O . SER A 1 353 ? -4.717 12.025 37.316 1.00 50.03 353 SER A O 1
ATOM 2868 N N . VAL A 1 354 ? -3.668 10.052 37.431 1.00 48.59 354 VAL A N 1
ATOM 2869 C CA . VAL A 1 354 ? -4.359 9.447 38.590 1.00 48.59 354 VAL A CA 1
ATOM 2870 C C . VAL A 1 354 ? -4.658 10.399 39.773 1.00 48.59 354 VAL A C 1
ATOM 2872 O O . VAL A 1 354 ? -5.583 10.140 40.539 1.00 48.59 354 VAL A O 1
ATOM 2875 N N . LEU A 1 355 ? -3.990 11.547 39.906 1.00 46.69 355 LEU A N 1
ATOM 2876 C CA . LEU A 1 355 ? -4.360 12.625 40.836 1.00 46.69 355 LEU A CA 1
ATOM 2877 C C . LEU A 1 355 ? -5.761 13.216 40.669 1.00 46.69 355 LEU A C 1
ATOM 2879 O O . LEU A 1 355 ? -6.297 13.738 41.641 1.00 46.69 355 LEU A O 1
ATOM 2883 N N . ALA A 1 356 ? -6.344 13.194 39.469 1.00 56.25 356 ALA A N 1
ATOM 2884 C CA . ALA A 1 356 ? -7.721 13.647 39.278 1.00 56.25 356 ALA A CA 1
ATOM 2885 C C . ALA A 1 356 ? -8.734 12.595 39.763 1.00 56.25 356 ALA A C 1
ATOM 2887 O O . ALA A 1 356 ? -9.919 12.895 39.898 1.00 56.25 356 ALA A O 1
ATOM 2888 N N . SER A 1 357 ? -8.291 11.365 40.065 1.00 64.88 357 SER A N 1
ATOM 2889 C CA . SER A 1 357 ? -9.174 10.289 40.524 1.00 64.88 357 SER A CA 1
ATOM 2890 C C . SER A 1 357 ? -10.011 10.668 41.752 1.00 64.88 357 SER A C 1
ATOM 2892 O O . SER A 1 357 ? -11.207 10.386 41.718 1.00 64.88 357 SER A O 1
ATOM 2894 N N . PRO A 1 358 ? -9.510 11.389 42.782 1.00 71.50 358 PRO A N 1
ATOM 2895 C CA . PRO A 1 358 ? -10.345 11.806 43.901 1.00 71.50 358 PRO A CA 1
ATOM 2896 C C . PRO A 1 358 ? -11.413 12.824 43.504 1.00 71.50 358 PRO A C 1
ATOM 2898 O O . PRO A 1 358 ? -12.466 12.842 44.127 1.00 71.50 358 PRO A O 1
ATOM 2901 N N . ILE A 1 359 ? -11.190 13.633 42.461 1.00 74.06 359 ILE A N 1
ATOM 2902 C CA . ILE A 1 359 ? -12.217 14.539 41.925 1.00 74.06 359 ILE A CA 1
ATOM 2903 C C . ILE A 1 359 ? -13.351 13.713 41.309 1.00 74.06 359 ILE A C 1
ATOM 2905 O O . ILE A 1 359 ? -14.511 13.939 41.636 1.00 74.06 359 ILE A O 1
ATOM 2909 N N . TRP A 1 360 ? -13.023 12.711 40.490 1.00 72.88 360 TRP A N 1
ATOM 2910 C CA . TRP A 1 360 ? -14.010 11.887 39.779 1.00 72.88 360 TRP A CA 1
ATOM 2911 C C . TRP A 1 360 ? -14.721 10.844 40.651 1.00 72.88 360 TRP A C 1
ATOM 2913 O O . TRP A 1 360 ? -15.886 10.540 40.404 1.00 72.88 360 TRP A O 1
ATOM 2923 N N . ILE A 1 361 ? -14.046 10.320 41.679 1.00 80.56 361 ILE A N 1
ATOM 2924 C CA . ILE A 1 361 ? -14.623 9.445 42.717 1.00 80.56 361 ILE A CA 1
ATOM 2925 C C . ILE A 1 361 ? -15.470 10.272 43.700 1.00 80.56 361 ILE A C 1
ATOM 2927 O O . ILE A 1 361 ? -16.439 9.769 44.260 1.00 80.56 361 ILE A O 1
ATOM 2931 N N . GLY A 1 362 ? -15.119 11.542 43.907 1.00 84.06 362 GLY A N 1
ATOM 2932 C CA . GLY A 1 362 ? -15.723 12.420 44.901 1.00 84.06 362 GLY A CA 1
ATOM 2933 C C . GLY A 1 362 ? -14.761 12.668 46.073 1.00 84.06 362 GLY A C 1
ATOM 2934 O O . GLY A 1 362 ? -14.471 11.741 46.840 1.00 84.06 362 GLY A O 1
ATOM 2935 N N . PRO A 1 363 ? -14.258 13.907 46.262 1.00 83.94 363 PRO A N 1
ATOM 2936 C CA . PRO A 1 363 ? -13.237 14.190 47.274 1.00 83.94 363 PRO A CA 1
ATOM 2937 C C . PRO A 1 363 ? -13.702 13.858 48.694 1.00 83.94 363 PRO A C 1
ATOM 2939 O O . PRO A 1 363 ? -12.938 13.333 49.505 1.00 83.94 363 PRO A O 1
ATOM 2942 N N . LEU A 1 364 ? -14.982 14.112 48.983 1.00 87.81 364 LEU A N 1
ATOM 2943 C CA . LEU A 1 364 ? -15.603 13.788 50.264 1.00 87.81 364 LEU A CA 1
ATOM 2944 C C . LEU A 1 364 ? -15.643 12.272 50.499 1.00 87.81 364 LEU A C 1
ATOM 2946 O O . LEU A 1 364 ? -15.296 11.803 51.583 1.00 87.81 364 LEU A O 1
ATOM 2950 N N . GLN A 1 365 ? -16.026 11.505 49.481 1.00 91.50 365 GLN A N 1
ATOM 2951 C CA . GLN A 1 365 ? -16.100 10.051 49.517 1.00 91.50 365 GLN A CA 1
ATOM 2952 C C . GLN A 1 365 ? -14.713 9.458 49.772 1.00 91.50 365 GLN A C 1
ATOM 2954 O O . GLN A 1 365 ? -14.569 8.621 50.663 1.00 91.50 365 GLN A O 1
ATOM 2959 N N . VAL A 1 366 ? -13.677 9.939 49.077 1.00 88.00 366 VAL A N 1
ATOM 2960 C CA . VAL A 1 366 ? -12.289 9.496 49.291 1.00 88.00 366 VAL A CA 1
ATOM 2961 C C . VAL A 1 366 ? -11.816 9.797 50.713 1.00 88.00 366 VAL A C 1
ATOM 2963 O O . VAL A 1 366 ? -11.337 8.891 51.397 1.00 88.00 366 VAL A O 1
ATOM 2966 N N . LEU A 1 367 ? -12.003 11.029 51.200 1.00 87.00 367 LEU A N 1
ATOM 2967 C CA . LEU A 1 367 ? -11.603 11.418 52.558 1.00 87.00 367 LEU A CA 1
ATOM 2968 C C . LEU A 1 367 ? -12.296 10.567 53.631 1.00 87.00 367 LEU A C 1
ATOM 2970 O O . LEU A 1 367 ? -11.649 10.080 54.559 1.00 87.00 367 LEU A O 1
ATOM 2974 N N . LEU A 1 368 ? -13.605 10.343 53.496 1.00 90.31 368 LEU A N 1
ATOM 2975 C CA . LEU A 1 368 ? -14.353 9.491 54.418 1.00 90.31 368 LEU A CA 1
ATOM 2976 C C . LEU A 1 368 ? -13.956 8.016 54.278 1.00 90.31 368 LEU A C 1
ATOM 2978 O O . LEU A 1 368 ? -13.851 7.320 55.283 1.00 90.31 368 LEU A O 1
ATOM 2982 N N . SER A 1 369 ? -13.671 7.532 53.070 1.00 91.38 369 SER A N 1
ATOM 2983 C CA . SER A 1 369 ? -13.222 6.156 52.828 1.00 91.38 369 SER A CA 1
ATOM 2984 C C . SER A 1 369 ? -11.907 5.846 53.555 1.00 91.38 369 SER A C 1
ATOM 2986 O O . SER A 1 369 ? -11.793 4.797 54.197 1.00 91.38 369 SER A O 1
ATOM 2988 N N . LEU A 1 370 ? -10.958 6.794 53.565 1.00 87.12 370 LEU A N 1
ATOM 2989 C CA . LEU A 1 370 ? -9.708 6.683 54.332 1.00 87.12 370 LEU A CA 1
ATOM 2990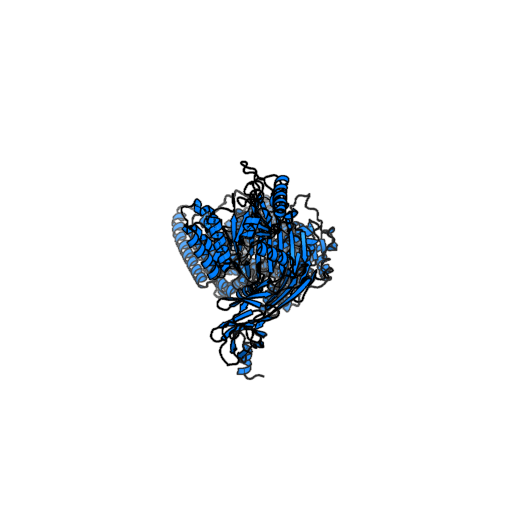 C C . LEU A 1 370 ? -9.963 6.517 55.840 1.00 87.12 370 LEU A C 1
ATOM 2992 O O . LEU A 1 370 ? -9.272 5.747 56.506 1.00 87.12 370 LEU A O 1
ATOM 2996 N N . LEU A 1 371 ? -10.982 7.190 56.385 1.00 86.56 371 LEU A N 1
ATOM 2997 C CA . LEU A 1 371 ? -11.405 7.003 57.777 1.00 86.56 371 LEU A CA 1
ATOM 2998 C C . LEU A 1 371 ? -12.112 5.654 57.986 1.00 86.56 371 LEU A C 1
ATOM 3000 O O . LEU A 1 371 ? -11.900 4.989 59.003 1.00 86.56 371 LEU A O 1
ATOM 3004 N N . GLY A 1 372 ? -12.931 5.235 57.020 1.00 87.69 372 GLY A N 1
ATOM 3005 C CA . GLY A 1 372 ? -13.678 3.978 57.040 1.00 87.69 372 GLY A CA 1
ATOM 3006 C C . GLY A 1 372 ? -12.803 2.728 57.009 1.00 87.69 372 GLY A C 1
ATOM 3007 O O . GLY A 1 372 ? -13.166 1.721 57.618 1.00 87.69 372 GLY A O 1
ATOM 3008 N N . TRP A 1 373 ? -11.615 2.800 56.400 1.00 86.81 373 TRP A N 1
ATOM 3009 C CA . TRP A 1 373 ? -10.605 1.731 56.409 1.00 86.81 373 TRP A CA 1
ATOM 3010 C C . TRP A 1 373 ? -10.336 1.155 57.805 1.00 86.81 373 TRP A C 1
ATOM 3012 O O . TRP A 1 373 ? -10.169 -0.055 57.975 1.00 86.81 373 TRP A O 1
ATOM 3022 N N . LEU A 1 374 ? -10.341 2.012 58.830 1.00 83.75 374 LEU A N 1
ATOM 3023 C CA . LEU A 1 374 ? -10.087 1.618 60.217 1.00 83.75 374 LEU A CA 1
ATOM 3024 C C . LEU A 1 374 ? -11.182 0.710 60.799 1.00 83.75 374 LEU A C 1
ATOM 3026 O O . LEU A 1 374 ? -10.949 0.053 61.815 1.00 83.75 374 LEU A O 1
ATOM 3030 N N . LYS A 1 375 ? -12.368 0.682 60.182 1.00 86.06 375 LYS A N 1
ATOM 3031 C CA . LYS A 1 375 ? -13.536 -0.098 60.609 1.00 86.06 375 LYS A CA 1
ATOM 3032 C C . LYS A 1 375 ? -13.827 -1.314 59.733 1.00 86.06 375 LYS A C 1
ATOM 3034 O O . LYS A 1 375 ? -14.639 -2.136 60.139 1.00 86.06 375 LYS A O 1
ATOM 3039 N N . LEU A 1 376 ? -13.153 -1.456 58.593 1.00 85.56 376 LEU A N 1
ATOM 3040 C CA . LEU A 1 376 ? -13.276 -2.639 57.744 1.00 85.56 376 LEU A CA 1
ATOM 3041 C C . LEU A 1 376 ? -12.659 -3.876 58.408 1.00 85.56 376 LEU A C 1
ATOM 3043 O O . LEU A 1 376 ? -11.598 -3.816 59.045 1.00 85.56 376 LEU A O 1
ATOM 3047 N N . ASP A 1 377 ? -13.302 -5.018 58.192 1.00 85.38 377 ASP A N 1
ATOM 3048 C CA . ASP A 1 377 ? -12.762 -6.327 58.528 1.00 85.38 377 ASP A CA 1
ATOM 3049 C C . ASP A 1 377 ? -11.635 -6.730 57.550 1.00 85.38 377 ASP A C 1
ATOM 3051 O O . ASP A 1 377 ? -11.279 -6.009 56.613 1.00 85.38 377 ASP A O 1
ATOM 3055 N N . GLY A 1 378 ? -11.023 -7.896 57.769 1.00 82.12 378 GLY A N 1
ATOM 3056 C CA . GLY A 1 378 ? -9.923 -8.354 56.917 1.00 82.12 378 GLY A CA 1
ATOM 3057 C C . GLY A 1 378 ? -10.321 -8.575 55.453 1.00 82.12 378 GLY A C 1
ATOM 3058 O O . GLY A 1 378 ? -9.517 -8.304 54.563 1.00 82.12 378 GLY A O 1
ATOM 3059 N N . ARG A 1 379 ? -11.556 -9.028 55.185 1.00 86.44 379 ARG A N 1
ATOM 3060 C CA . ARG A 1 379 ? -12.043 -9.210 53.808 1.00 86.44 379 ARG A CA 1
ATOM 3061 C C . ARG A 1 379 ? -12.265 -7.865 53.126 1.00 86.44 379 ARG A C 1
ATOM 3063 O O . ARG A 1 379 ? -11.780 -7.678 52.016 1.00 86.44 379 ARG A O 1
ATOM 3070 N N . GLY A 1 380 ? -12.914 -6.920 53.804 1.00 87.19 380 GLY A N 1
ATOM 3071 C CA . GLY A 1 380 ? -13.162 -5.576 53.291 1.00 87.19 380 GLY A CA 1
ATOM 3072 C C . GLY A 1 380 ? -11.883 -4.781 53.020 1.00 87.19 380 GLY A C 1
ATOM 3073 O O . GLY A 1 380 ? -11.779 -4.104 52.000 1.00 87.19 380 GLY A O 1
ATOM 3074 N N . LYS A 1 381 ? -10.856 -4.928 53.868 1.00 88.50 381 LYS A N 1
ATOM 3075 C CA . LYS A 1 381 ? -9.528 -4.341 53.617 1.00 88.50 381 LYS A CA 1
ATOM 3076 C C . LYS A 1 381 ? -8.854 -4.931 52.378 1.00 88.50 381 LYS A C 1
ATOM 3078 O O . LYS A 1 381 ? -8.306 -4.189 51.566 1.00 88.50 381 LYS A O 1
ATOM 3083 N N . CYS A 1 382 ? -8.911 -6.253 52.217 1.00 89.75 382 CYS A N 1
ATOM 3084 C CA . CYS A 1 382 ? -8.361 -6.927 51.042 1.00 89.75 382 CYS A CA 1
ATOM 3085 C C . CYS A 1 382 ? -9.107 -6.525 49.760 1.00 89.75 382 CYS A C 1
ATOM 3087 O O . CYS A 1 382 ? -8.468 -6.254 48.746 1.00 89.75 382 CYS A O 1
ATOM 3089 N N . LEU A 1 383 ? -10.437 -6.401 49.824 1.00 91.38 383 LEU A N 1
ATOM 3090 C CA . LEU A 1 383 ? -11.274 -5.927 48.723 1.00 91.38 383 LEU A CA 1
ATOM 3091 C C . LEU A 1 383 ? -10.884 -4.511 48.283 1.00 91.38 383 LEU A C 1
ATOM 3093 O O . LEU A 1 383 ? -10.647 -4.297 47.095 1.00 91.38 383 LEU A O 1
ATOM 3097 N N . LEU A 1 384 ? -10.775 -3.563 49.225 1.00 89.81 384 LEU A N 1
ATOM 3098 C CA . LEU A 1 384 ? -10.378 -2.188 48.910 1.00 89.81 384 LEU A CA 1
ATOM 3099 C C . LEU A 1 384 ? -8.990 -2.142 48.267 1.00 89.81 384 LEU A C 1
ATOM 3101 O O . LEU A 1 384 ? -8.827 -1.504 47.231 1.00 89.81 384 LEU A O 1
ATOM 3105 N N . LEU A 1 385 ? -8.012 -2.844 48.850 1.00 87.19 385 LEU A N 1
ATOM 3106 C CA . LEU A 1 385 ? -6.643 -2.861 48.337 1.00 87.19 385 LEU A CA 1
ATOM 3107 C C . LEU A 1 385 ? -6.575 -3.471 46.932 1.00 87.19 385 LEU A C 1
ATOM 3109 O O . LEU A 1 385 ? -5.970 -2.886 46.043 1.00 87.19 385 LEU A O 1
ATOM 3113 N N . SER A 1 386 ? -7.233 -4.611 46.715 1.00 90.25 386 SER A N 1
ATOM 3114 C CA . SER A 1 386 ? -7.227 -5.298 45.416 1.00 90.25 386 SER A CA 1
ATOM 3115 C C . SER A 1 386 ? -7.889 -4.449 44.335 1.00 90.25 386 SER A C 1
ATOM 3117 O O . SER A 1 386 ? -7.332 -4.290 43.256 1.00 90.25 386 SER A O 1
ATOM 3119 N N . THR A 1 387 ? -9.041 -3.845 44.644 1.00 88.88 387 THR A N 1
ATOM 3120 C CA . THR A 1 387 ? -9.751 -2.962 43.705 1.00 88.88 387 THR A CA 1
ATOM 3121 C C . THR A 1 387 ? -8.910 -1.727 43.377 1.00 88.88 387 THR A C 1
ATOM 3123 O O . THR A 1 387 ? -8.776 -1.374 42.213 1.00 88.88 387 THR A O 1
ATOM 3126 N N . ALA A 1 388 ? -8.274 -1.104 44.377 1.00 83.75 388 ALA A N 1
ATOM 3127 C CA . ALA A 1 388 ? -7.396 0.045 44.164 1.00 83.75 388 ALA A CA 1
ATOM 3128 C C . ALA A 1 388 ? -6.173 -0.293 43.298 1.00 83.75 388 ALA A C 1
ATOM 3130 O O . ALA A 1 388 ? -5.844 0.473 42.398 1.00 83.75 388 ALA A O 1
ATOM 3131 N N . LEU A 1 389 ? -5.527 -1.443 43.521 1.00 81.25 389 LEU A N 1
ATOM 3132 C CA . LEU A 1 389 ? -4.378 -1.872 42.716 1.00 81.25 389 LEU A CA 1
ATOM 3133 C C . LEU A 1 389 ? -4.775 -2.106 41.253 1.00 81.25 389 LEU A C 1
ATOM 3135 O O . LEU A 1 389 ? -4.103 -1.606 40.358 1.00 81.25 389 LEU A O 1
ATOM 3139 N N . VAL A 1 390 ? -5.886 -2.810 41.009 1.00 81.75 390 VAL A N 1
ATOM 3140 C CA . VAL A 1 390 ? -6.359 -3.118 39.648 1.00 81.75 390 VAL A CA 1
ATOM 3141 C C . VAL A 1 390 ? -6.826 -1.859 38.913 1.00 81.75 390 VAL A C 1
ATOM 3143 O O . VAL A 1 390 ? -6.589 -1.738 37.718 1.00 81.75 390 VAL A O 1
ATOM 3146 N N . SER A 1 391 ? -7.481 -0.921 39.606 1.00 80.75 391 SER A N 1
ATOM 3147 C CA . SER A 1 391 ? -8.044 0.284 38.982 1.00 80.75 391 SER A CA 1
ATOM 3148 C C . SER A 1 391 ? -7.061 1.440 38.804 1.00 80.75 391 SER A C 1
ATOM 3150 O O . SER A 1 391 ? -7.314 2.298 37.965 1.00 80.75 391 SER A O 1
ATOM 3152 N N . LEU A 1 392 ? -5.998 1.528 39.613 1.00 75.38 392 LEU A N 1
ATOM 3153 C CA . LEU A 1 392 ? -5.091 2.686 39.605 1.00 75.38 392 LEU A CA 1
ATOM 3154 C C . LEU A 1 392 ? -3.745 2.393 38.931 1.00 75.38 392 LEU A C 1
ATOM 3156 O O . LEU A 1 392 ? -3.229 3.262 38.233 1.00 75.38 392 LEU A O 1
ATOM 3160 N N . ILE A 1 393 ? -3.171 1.195 39.107 1.00 70.44 393 ILE A N 1
ATOM 3161 C CA . ILE A 1 393 ? -1.817 0.881 38.611 1.00 70.44 393 ILE A CA 1
ATOM 3162 C C . ILE A 1 393 ? -1.713 0.899 37.079 1.00 70.44 393 ILE A C 1
ATOM 3164 O O . ILE A 1 393 ? -0.775 1.527 36.586 1.00 70.44 393 ILE A O 1
ATOM 3168 N N . PRO A 1 394 ? -2.627 0.280 36.303 1.00 66.12 394 PRO A N 1
ATOM 3169 C CA . PRO A 1 394 ? -2.506 0.282 34.843 1.00 66.12 394 PRO A CA 1
ATOM 3170 C C . PRO A 1 394 ? -2.484 1.703 34.264 1.00 66.12 394 PRO A C 1
ATOM 3172 O O . PRO A 1 394 ? -1.662 2.021 33.406 1.00 66.12 394 PRO A O 1
ATOM 3175 N N . SER A 1 395 ? -3.315 2.586 34.820 1.00 60.91 395 SER A N 1
ATOM 3176 C CA . SER A 1 395 ? -3.347 4.011 34.491 1.00 60.91 395 SER A CA 1
ATOM 3177 C C . SER A 1 395 ? -2.055 4.757 34.869 1.00 60.91 395 SER A C 1
ATOM 3179 O O . SER A 1 395 ? -1.631 5.644 34.131 1.00 60.91 395 SER A O 1
ATOM 3181 N N . MET A 1 396 ? -1.398 4.402 35.983 1.00 60.22 396 MET A N 1
ATOM 3182 C CA . MET A 1 396 ? -0.089 4.973 36.347 1.00 60.22 396 MET A CA 1
ATOM 3183 C C . MET A 1 396 ? 1.005 4.558 35.353 1.00 60.22 396 MET A C 1
ATOM 3185 O O . MET A 1 396 ? 1.762 5.419 34.909 1.00 60.22 396 MET A O 1
ATOM 3189 N N . LEU A 1 397 ? 1.043 3.281 34.956 1.00 60.44 397 LEU A N 1
ATOM 3190 C CA . LEU A 1 397 ? 2.030 2.743 34.008 1.00 60.44 397 LEU A CA 1
ATOM 3191 C C . LEU A 1 397 ? 1.887 3.343 32.597 1.00 60.44 397 LEU A C 1
ATOM 3193 O O . LEU A 1 397 ? 2.879 3.599 31.927 1.00 60.44 397 LEU A O 1
ATOM 3197 N N . LEU A 1 398 ? 0.659 3.624 32.150 1.00 56.66 398 LEU A N 1
ATOM 3198 C CA . LEU A 1 398 ? 0.413 4.273 30.853 1.00 56.66 398 LEU A CA 1
ATOM 3199 C C . LEU A 1 398 ? 0.874 5.738 30.825 1.00 56.66 398 LEU A C 1
ATOM 3201 O O . LEU A 1 398 ? 1.358 6.214 29.802 1.00 56.66 398 LEU A O 1
ATOM 3205 N N . SER A 1 399 ? 0.754 6.452 31.950 1.00 51.09 399 SER A N 1
ATOM 3206 C CA . SER A 1 399 ? 1.172 7.857 32.037 1.00 51.09 399 SER A CA 1
ATOM 3207 C C . SER A 1 399 ? 2.693 8.051 32.008 1.00 51.09 399 SER A C 1
ATOM 3209 O O . SER A 1 399 ? 3.159 9.094 31.558 1.00 51.09 399 SER A O 1
ATOM 3211 N N . SER A 1 400 ? 3.475 7.051 32.437 1.00 48.81 400 SER A N 1
ATOM 3212 C CA . SER A 1 400 ? 4.943 7.086 32.355 1.00 48.81 400 SER A CA 1
ATOM 3213 C C . SER A 1 400 ? 5.491 6.862 30.942 1.00 48.81 400 SER A C 1
ATOM 3215 O O . SER A 1 400 ? 6.624 7.245 30.678 1.00 48.81 400 SER A O 1
ATOM 3217 N N . GLU A 1 401 ? 4.695 6.301 30.027 1.00 48.19 401 GLU A N 1
ATOM 3218 C CA . GLU A 1 401 ? 5.089 6.004 28.638 1.00 48.19 401 GLU A CA 1
ATOM 3219 C C . GLU A 1 401 ? 4.795 7.170 27.661 1.00 48.19 401 GLU A C 1
ATOM 3221 O O . GLU A 1 401 ? 4.923 7.014 26.450 1.00 48.19 401 GLU A O 1
ATOM 3226 N N . GLY A 1 402 ? 4.369 8.346 28.148 1.00 40.03 402 GLY A N 1
ATOM 3227 C CA . GLY A 1 402 ? 4.083 9.518 27.302 1.00 40.03 402 GLY A CA 1
ATOM 3228 C C . GLY A 1 402 ? 2.815 9.404 26.442 1.00 40.03 402 GLY A C 1
ATOM 3229 O O . GLY A 1 402 ? 2.559 10.263 25.599 1.00 40.03 402 GLY A O 1
ATOM 3230 N N . VAL A 1 403 ? 1.998 8.368 26.652 1.00 44.19 403 VAL A N 1
ATOM 3231 C CA . VAL A 1 403 ? 0.734 8.177 25.935 1.00 44.19 403 VAL A CA 1
ATOM 3232 C C . VAL A 1 403 ? -0.367 8.965 26.653 1.00 44.19 403 VAL A C 1
ATOM 3234 O O . VAL A 1 403 ? -0.881 8.534 27.687 1.00 44.19 403 VAL A O 1
ATOM 3237 N N . GLU A 1 404 ? -0.756 10.127 26.119 1.00 35.88 404 GLU A N 1
ATOM 3238 C CA . GLU A 1 404 ? -1.902 10.905 26.619 1.00 35.88 404 GLU A CA 1
ATOM 3239 C C . GLU A 1 404 ? -3.232 10.169 26.355 1.00 35.88 404 GLU A C 1
ATOM 3241 O O . GLU A 1 404 ? -3.990 10.482 25.438 1.00 35.88 404 GLU A O 1
ATOM 3246 N N . VAL A 1 405 ? -3.556 9.163 27.170 1.00 39.38 405 VAL A N 1
ATOM 3247 C CA . VAL A 1 405 ? -4.850 8.463 27.105 1.00 39.38 405 VAL A CA 1
ATOM 3248 C C . VAL A 1 405 ? -5.820 9.085 28.107 1.00 39.38 405 VAL A C 1
ATOM 3250 O O . VAL A 1 405 ? -6.159 8.494 29.133 1.00 39.38 405 VAL A O 1
ATOM 3253 N N . ALA A 1 406 ? -6.309 10.288 27.802 1.00 32.38 406 ALA A N 1
ATOM 3254 C CA . ALA A 1 406 ? -7.214 11.039 28.679 1.00 32.38 406 ALA A CA 1
ATOM 3255 C C . ALA A 1 406 ? -8.538 10.305 29.017 1.00 32.38 406 ALA A C 1
ATOM 3257 O O . ALA A 1 406 ? -9.177 10.608 30.023 1.00 32.38 406 ALA A O 1
ATOM 3258 N N . THR A 1 407 ? -8.969 9.318 28.219 1.00 40.44 407 THR A N 1
ATOM 3259 C CA . THR A 1 407 ? -10.283 8.655 28.380 1.00 40.44 407 THR A CA 1
ATOM 3260 C C . THR A 1 407 ? -10.235 7.259 29.014 1.00 40.44 407 THR A C 1
ATOM 3262 O O . THR A 1 407 ? -11.242 6.806 29.562 1.00 40.44 407 THR A O 1
ATOM 3265 N N . GLY A 1 408 ? -9.088 6.571 28.978 1.00 43.47 408 GLY A N 1
ATOM 3266 C CA . GLY A 1 408 ? -8.933 5.204 29.498 1.00 43.47 408 GLY A CA 1
ATOM 3267 C C . GLY A 1 408 ? -8.933 5.143 31.026 1.00 43.47 408 GLY A C 1
ATOM 3268 O O . GLY A 1 408 ? -9.653 4.333 31.612 1.00 43.47 408 GLY A O 1
ATOM 3269 N N . ALA A 1 409 ? -8.216 6.069 31.668 1.00 47.94 409 ALA A N 1
ATOM 3270 C CA . ALA A 1 409 ? -8.037 6.090 33.121 1.00 47.94 409 ALA A CA 1
ATOM 3271 C C . ALA A 1 409 ? -9.353 6.281 33.899 1.00 47.94 409 ALA A C 1
ATOM 3273 O O . ALA A 1 409 ? -9.582 5.652 34.933 1.00 47.94 409 ALA A O 1
ATOM 3274 N N . LEU A 1 410 ? -10.278 7.092 33.371 1.00 51.94 410 LEU A N 1
ATOM 3275 C CA . LEU A 1 410 ? -11.597 7.308 33.980 1.00 51.94 410 LEU A CA 1
ATOM 3276 C C . LEU A 1 410 ? -12.452 6.033 34.017 1.00 51.94 410 LEU A C 1
ATOM 3278 O O . LEU A 1 410 ? -13.227 5.837 34.957 1.00 51.94 410 LEU A O 1
ATOM 3282 N N . ARG A 1 411 ? -12.311 5.153 33.014 1.00 62.91 411 ARG A N 1
ATOM 3283 C CA . ARG A 1 411 ? -13.077 3.901 32.926 1.00 62.91 411 ARG A CA 1
ATOM 3284 C C . ARG A 1 411 ? -12.620 2.889 33.980 1.00 62.91 411 ARG A C 1
ATOM 3286 O O . ARG A 1 411 ? -13.466 2.220 34.564 1.00 62.91 411 ARG A O 1
ATOM 3293 N N . GLU A 1 412 ? -11.327 2.809 34.279 1.00 69.75 412 GLU A N 1
ATOM 3294 C CA . GLU A 1 412 ? -10.768 1.856 35.256 1.00 69.75 412 GLU A CA 1
ATOM 3295 C C . GLU A 1 412 ? -11.049 2.259 36.710 1.00 69.75 412 GLU A C 1
ATOM 3297 O O . GLU A 1 412 ? -11.391 1.411 37.539 1.00 69.75 412 GLU A O 1
ATOM 3302 N N . ILE A 1 413 ? -11.000 3.562 37.008 1.00 74.62 413 ILE A N 1
ATOM 3303 C CA . ILE A 1 413 ? -11.335 4.135 38.323 1.00 74.62 413 ILE A CA 1
ATOM 3304 C C . ILE A 1 413 ? -12.804 3.877 38.708 1.00 74.62 413 ILE A C 1
ATOM 3306 O O . ILE A 1 413 ? -13.129 3.819 39.895 1.00 74.62 413 ILE A O 1
ATOM 3310 N N . SER A 1 414 ? -13.699 3.672 37.733 1.00 80.50 414 SER A N 1
ATOM 3311 C CA . SER A 1 414 ? -15.123 3.411 37.990 1.00 80.50 414 SER A CA 1
ATOM 3312 C C . SER A 1 414 ? -15.380 2.172 38.858 1.00 80.50 414 SER A C 1
ATOM 3314 O O . SER A 1 414 ? -16.320 2.182 39.651 1.00 80.50 414 SER A O 1
ATOM 3316 N N . TYR A 1 415 ? -14.512 1.151 38.818 1.00 88.19 415 TYR A N 1
ATOM 3317 C CA . TYR A 1 415 ? -14.665 -0.055 39.643 1.00 88.19 415 TYR A CA 1
ATOM 3318 C C . TYR A 1 415 ? -14.509 0.201 41.149 1.00 88.19 415 TYR A C 1
ATOM 3320 O O . TYR A 1 415 ? -14.977 -0.602 41.955 1.00 88.19 415 TYR A O 1
ATOM 3328 N N . LEU A 1 416 ? -13.947 1.343 41.564 1.00 89.00 416 LEU A N 1
ATOM 3329 C CA . LEU A 1 416 ? -13.890 1.733 42.978 1.00 89.00 416 LEU A CA 1
ATOM 3330 C C . LEU A 1 416 ? -15.279 1.964 43.600 1.00 89.00 416 LEU A C 1
ATOM 3332 O O . LEU A 1 416 ? -15.407 1.924 44.828 1.00 89.00 416 LEU A O 1
ATOM 3336 N N . ILE A 1 417 ? -16.328 2.108 42.779 1.00 90.62 417 ILE A N 1
ATOM 3337 C CA . ILE A 1 417 ? -17.735 2.134 43.215 1.00 90.62 417 ILE A CA 1
ATOM 3338 C C . ILE A 1 417 ? -18.114 0.912 44.068 1.00 90.62 417 ILE A C 1
ATOM 3340 O O . ILE A 1 417 ? -18.966 1.001 44.945 1.00 90.62 417 ILE A O 1
ATOM 3344 N N . VAL A 1 418 ? -17.443 -0.222 43.857 1.00 92.62 418 VAL A N 1
ATOM 3345 C CA . VAL A 1 418 ? -17.698 -1.494 44.544 1.00 92.62 418 VAL A CA 1
ATOM 3346 C C . VAL A 1 418 ? -17.389 -1.430 46.046 1.00 92.62 418 VAL A C 1
ATOM 3348 O O . VAL A 1 418 ? -17.841 -2.287 46.800 1.00 92.62 418 VAL A O 1
ATOM 3351 N N . ILE A 1 419 ? -16.613 -0.453 46.521 1.00 92.69 419 ILE A N 1
ATOM 3352 C CA . ILE A 1 419 ? -16.182 -0.428 47.928 1.00 92.69 419 ILE A CA 1
ATOM 3353 C C . ILE A 1 419 ? -16.101 0.971 48.537 1.00 92.69 419 ILE A C 1
ATOM 3355 O O . ILE A 1 419 ? -16.404 1.118 49.719 1.00 92.69 419 ILE A O 1
ATOM 3359 N N . ILE A 1 420 ? -15.771 2.009 47.758 1.00 93.25 420 ILE A N 1
ATOM 3360 C CA . ILE A 1 420 ? -15.636 3.376 48.281 1.00 93.25 420 ILE A CA 1
ATOM 3361 C C . ILE A 1 420 ? -16.920 3.878 48.961 1.00 93.25 420 ILE A C 1
ATOM 3363 O O . ILE A 1 420 ? -16.817 4.347 50.088 1.00 93.25 420 ILE A O 1
ATOM 3367 N N . PRO A 1 421 ? -18.137 3.738 48.400 1.00 95.19 421 PRO A N 1
ATOM 3368 C CA . PRO A 1 421 ? -19.341 4.237 49.071 1.00 95.19 421 PRO A CA 1
ATOM 3369 C C . PRO A 1 421 ? -19.608 3.563 50.428 1.00 95.19 421 PRO A C 1
ATOM 3371 O O . PRO A 1 421 ? -20.067 4.208 51.375 1.00 95.19 421 PRO A O 1
ATOM 3374 N N . ILE A 1 422 ? -19.267 2.275 50.545 1.00 95.00 422 ILE A N 1
ATOM 3375 C CA . ILE A 1 422 ? -19.395 1.481 51.776 1.00 95.00 422 ILE A CA 1
ATOM 3376 C C . ILE A 1 422 ? -18.411 1.992 52.834 1.00 95.00 422 ILE A C 1
ATOM 3378 O O . ILE A 1 422 ? -18.787 2.250 53.980 1.00 95.00 422 ILE A O 1
ATOM 3382 N N . THR A 1 423 ? -17.147 2.190 52.459 1.00 94.31 423 THR A N 1
ATOM 3383 C CA . THR A 1 423 ? -16.126 2.699 53.380 1.00 94.31 423 THR A CA 1
ATOM 3384 C C . THR A 1 423 ? -16.365 4.160 53.740 1.00 94.31 423 THR A C 1
ATOM 3386 O O . THR A 1 423 ? -16.176 4.525 54.898 1.00 94.31 423 THR A O 1
ATOM 3389 N N . SER A 1 424 ? -16.857 4.993 52.821 1.00 94.25 424 SER A N 1
ATOM 3390 C CA . SER A 1 424 ? -17.270 6.369 53.111 1.00 94.25 424 SER A CA 1
ATOM 3391 C C . SER A 1 424 ? -18.395 6.415 54.148 1.00 94.25 424 SER A C 1
ATOM 3393 O O . SER A 1 424 ? -18.333 7.225 55.075 1.00 94.25 424 SER A O 1
ATOM 3395 N N . ALA A 1 425 ? -19.382 5.512 54.067 1.00 94.62 425 ALA A N 1
ATOM 3396 C CA . ALA A 1 425 ? -20.429 5.396 55.083 1.00 94.62 425 ALA A CA 1
ATOM 3397 C C . ALA A 1 425 ? -19.847 5.017 56.459 1.00 94.62 425 ALA A C 1
ATOM 3399 O O . ALA A 1 425 ? -20.142 5.673 57.460 1.00 94.62 425 ALA A O 1
ATOM 3400 N N . LEU A 1 426 ? -18.950 4.028 56.529 1.00 93.00 426 LEU A N 1
ATOM 3401 C CA . LEU A 1 426 ? -18.260 3.682 57.781 1.00 93.00 426 LEU A CA 1
ATOM 3402 C C . LEU A 1 426 ? -17.427 4.847 58.335 1.00 93.00 426 LEU A C 1
ATOM 3404 O O . LEU A 1 426 ? -17.437 5.101 59.542 1.00 93.00 426 LEU A O 1
ATOM 3408 N N . GLY A 1 427 ? -16.733 5.573 57.460 1.00 91.62 427 GLY A N 1
ATOM 3409 C CA . GLY A 1 427 ? -15.923 6.736 57.804 1.00 91.62 427 GLY A CA 1
ATOM 3410 C C . GLY A 1 427 ? -16.740 7.896 58.351 1.00 91.62 427 GLY A C 1
ATOM 3411 O O . GLY A 1 427 ? -16.343 8.498 59.349 1.00 91.62 427 GLY A O 1
ATOM 3412 N N . LEU A 1 428 ? -17.915 8.161 57.771 1.00 92.00 428 LEU A N 1
ATOM 3413 C CA . LEU A 1 428 ? -18.851 9.153 58.293 1.00 92.00 428 LEU A CA 1
ATOM 3414 C C . LEU A 1 428 ? -19.301 8.781 59.707 1.00 92.00 428 LEU A C 1
ATOM 3416 O O . LEU A 1 428 ? -19.238 9.612 60.610 1.00 92.00 428 LEU A O 1
ATOM 3420 N N . TRP A 1 429 ? -19.694 7.526 59.935 1.00 90.19 429 TRP A N 1
ATOM 3421 C CA . TRP A 1 429 ? -20.088 7.068 61.271 1.00 90.19 429 TRP A CA 1
ATOM 3422 C C . TRP A 1 429 ? -18.940 7.140 62.280 1.00 90.19 429 TRP A C 1
ATOM 3424 O O . TRP A 1 429 ? -19.160 7.483 63.443 1.00 90.19 429 TRP A O 1
ATOM 3434 N N . TYR A 1 430 ? -17.715 6.842 61.847 1.00 88.62 430 TYR A N 1
ATOM 3435 C CA . TYR A 1 430 ? -16.525 6.984 62.676 1.00 88.62 430 TYR A CA 1
ATOM 3436 C C . TYR A 1 430 ? -16.241 8.447 63.039 1.00 88.62 430 TYR A C 1
ATOM 3438 O O . TYR A 1 430 ? -15.966 8.735 64.204 1.00 88.62 430 TYR A O 1
ATOM 3446 N N . LEU A 1 431 ? -16.346 9.361 62.070 1.00 87.25 431 LEU A N 1
ATOM 3447 C CA . LEU A 1 431 ? -16.154 10.798 62.260 1.00 87.25 431 LEU A CA 1
ATOM 3448 C C . LEU A 1 431 ? -17.215 11.384 63.197 1.00 87.25 431 LEU A C 1
ATOM 3450 O O . LEU A 1 431 ? -16.873 12.067 64.159 1.00 87.25 431 LEU A O 1
ATOM 3454 N N . LEU A 1 432 ? -18.492 11.067 62.968 1.00 85.69 432 LEU A N 1
ATOM 3455 C CA . LEU A 1 432 ? -19.600 11.515 63.815 1.00 85.69 432 LEU A CA 1
ATOM 3456 C C . LEU A 1 432 ? -19.444 11.028 65.262 1.00 85.69 432 LEU A C 1
ATOM 3458 O O . LEU A 1 432 ? -19.739 11.771 66.193 1.00 85.69 432 LEU A O 1
ATOM 3462 N N . GLY A 1 433 ? -18.904 9.821 65.461 1.00 82.69 433 GLY A N 1
ATOM 3463 C CA . GLY A 1 433 ? -18.603 9.268 66.783 1.00 82.69 433 GLY A CA 1
ATOM 3464 C C . GLY A 1 433 ? -17.471 9.969 67.548 1.00 82.69 433 GLY A C 1
ATOM 3465 O O . GLY A 1 433 ? -17.254 9.640 68.712 1.00 82.69 433 GLY A O 1
ATOM 3466 N N . ARG A 1 434 ? -16.737 10.912 66.934 1.00 84.62 434 ARG A N 1
ATOM 3467 C CA . ARG A 1 434 ? -15.707 11.726 67.611 1.00 84.62 434 ARG A CA 1
ATOM 3468 C C . ARG A 1 434 ? -16.259 12.991 68.270 1.00 84.62 434 ARG A C 1
ATOM 3470 O O . ARG A 1 434 ? -15.547 13.591 69.071 1.00 84.62 434 ARG A O 1
ATOM 3477 N N . PHE A 1 435 ? -17.487 13.395 67.949 1.00 82.69 435 PHE A N 1
ATOM 3478 C CA . PHE A 1 435 ? -18.113 14.592 68.507 1.00 82.69 435 PHE A CA 1
ATOM 3479 C C . PHE A 1 435 ? -19.030 14.243 69.685 1.00 82.69 435 PHE A C 1
ATOM 3481 O O . PHE A 1 435 ? -19.827 13.309 69.610 1.00 82.69 435 PHE A O 1
ATOM 3488 N N . ASP A 1 436 ? -18.949 15.017 70.770 1.00 77.19 436 ASP A N 1
ATOM 3489 C CA . ASP A 1 436 ? -19.817 14.836 71.937 1.00 77.19 436 ASP A CA 1
ATOM 3490 C C . ASP A 1 436 ? -21.174 15.534 71.743 1.00 77.19 436 ASP A C 1
ATOM 3492 O O . ASP A 1 436 ? -21.284 16.766 71.785 1.00 77.19 436 ASP A O 1
ATOM 3496 N N . VAL A 1 437 ? -22.223 14.723 71.581 1.00 74.44 437 VAL A N 1
ATOM 3497 C CA . VAL A 1 437 ? -23.626 15.139 71.406 1.00 74.44 437 VAL A CA 1
ATOM 3498 C C . VAL A 1 437 ? -24.169 15.901 72.631 1.00 74.44 437 VAL A C 1
ATOM 3500 O O . VAL A 1 437 ? -25.163 16.629 72.523 1.00 74.44 437 VAL A O 1
ATOM 3503 N N . GLY A 1 438 ? -23.529 15.773 73.798 1.00 68.75 438 GLY A N 1
ATOM 3504 C CA . GLY A 1 438 ? -23.872 16.501 75.020 1.00 68.75 438 GLY A CA 1
ATOM 3505 C C . GLY A 1 438 ? -23.541 17.996 74.969 1.00 68.75 438 GLY A C 1
ATOM 3506 O O . GLY A 1 438 ? -24.163 18.782 75.682 1.00 68.75 438 GLY A O 1
ATOM 3507 N N . THR A 1 439 ? -22.624 18.417 74.092 1.00 76.06 439 THR A N 1
ATOM 3508 C CA . THR A 1 439 ? -22.163 19.811 74.008 1.00 76.06 439 THR A CA 1
ATOM 3509 C C . THR A 1 439 ? -22.826 20.579 72.862 1.00 76.06 439 THR A C 1
ATOM 3511 O O . THR A 1 439 ? -23.073 20.040 71.781 1.00 76.06 439 THR A O 1
ATOM 3514 N N . ARG A 1 440 ? -23.077 21.883 73.064 1.00 79.25 440 ARG A N 1
ATOM 3515 C CA . ARG A 1 440 ? -23.607 22.776 72.014 1.00 79.25 440 ARG A CA 1
ATOM 3516 C C . ARG A 1 440 ? -22.706 22.764 70.772 1.00 79.25 440 ARG A C 1
ATOM 3518 O O . ARG A 1 440 ? -23.209 22.609 69.663 1.00 79.25 440 ARG A O 1
ATOM 3525 N N . ASN A 1 441 ? -21.388 22.845 70.967 1.00 77.81 441 ASN A N 1
ATOM 3526 C CA . ASN A 1 441 ? -20.402 22.826 69.882 1.00 77.81 441 ASN A CA 1
ATOM 3527 C C . ASN A 1 441 ? -20.386 21.483 69.134 1.00 77.81 441 ASN A C 1
ATOM 3529 O O . ASN A 1 441 ? -20.327 21.481 67.908 1.00 77.81 441 ASN A O 1
ATOM 3533 N N . GLY A 1 442 ? -20.516 20.352 69.837 1.00 74.81 442 GLY A N 1
ATOM 3534 C CA . GLY A 1 442 ? -20.602 19.031 69.209 1.00 74.81 442 GLY A CA 1
ATOM 3535 C C . GLY A 1 442 ? -21.854 18.855 68.345 1.00 74.81 442 GLY A C 1
ATOM 3536 O O . GLY A 1 442 ? -21.759 18.337 67.234 1.00 74.81 442 GLY A O 1
ATOM 3537 N N . ARG A 1 443 ? -23.017 19.363 68.784 1.00 75.88 443 ARG A N 1
ATOM 3538 C CA . ARG A 1 443 ? -24.253 19.345 67.973 1.00 75.88 443 ARG A CA 1
ATOM 3539 C C . ARG A 1 443 ? -24.141 20.199 66.709 1.00 75.88 443 ARG A C 1
ATOM 3541 O O . ARG A 1 443 ? -24.569 19.749 65.650 1.00 75.88 443 ARG A O 1
ATOM 3548 N N . PHE A 1 444 ? -23.545 21.391 66.800 1.00 78.75 444 PHE A N 1
ATOM 3549 C CA . PHE A 1 444 ? -23.300 22.231 65.620 1.00 78.75 444 PHE A CA 1
ATOM 3550 C C . PHE A 1 444 ? -22.295 21.601 64.654 1.00 78.75 444 PHE A C 1
ATOM 3552 O O . PHE A 1 444 ? -22.521 21.645 63.449 1.00 78.75 444 PHE A O 1
ATOM 3559 N N . ALA A 1 445 ? -21.233 20.965 65.158 1.00 78.25 445 ALA A N 1
ATOM 3560 C CA . ALA A 1 445 ? -20.268 20.255 64.321 1.00 78.25 445 ALA A CA 1
ATOM 3561 C C . ALA A 1 445 ? -20.919 19.083 63.564 1.00 78.25 445 ALA A C 1
ATOM 3563 O O . ALA A 1 445 ? -20.741 18.961 62.354 1.00 78.25 445 ALA A O 1
ATOM 3564 N N . ILE A 1 446 ? -21.736 18.268 64.245 1.00 81.31 446 ILE A N 1
ATOM 3565 C CA . ILE A 1 446 ? -22.495 17.172 63.618 1.00 81.31 446 ILE A CA 1
ATOM 3566 C C . ILE A 1 446 ? -23.460 17.709 62.555 1.00 81.31 446 ILE A C 1
ATOM 3568 O O . ILE A 1 446 ? -23.494 17.181 61.444 1.00 81.31 446 ILE A O 1
ATOM 3572 N N . ALA A 1 447 ? -24.218 18.766 62.867 1.00 80.00 447 ALA A N 1
ATOM 3573 C CA . ALA A 1 447 ? -25.138 19.387 61.916 1.00 80.00 447 ALA A CA 1
ATOM 3574 C C . ALA A 1 447 ? -24.402 19.942 60.685 1.00 80.00 447 ALA A C 1
ATOM 3576 O O . ALA A 1 447 ? -24.863 19.739 59.567 1.00 80.00 447 ALA A O 1
ATOM 3577 N N . GLY A 1 448 ? -23.239 20.575 60.875 1.00 84.31 448 GLY A N 1
ATOM 3578 C CA . GLY A 1 448 ? -22.397 21.067 59.783 1.00 84.31 448 GLY A CA 1
ATOM 3579 C C . GLY A 1 448 ? -21.882 19.944 58.880 1.00 84.31 448 GLY A C 1
ATOM 3580 O O . GLY A 1 448 ? -22.027 20.027 57.663 1.00 84.31 448 GLY A O 1
ATOM 3581 N N . VAL A 1 449 ? -21.355 18.858 59.458 1.00 85.25 449 VAL A N 1
ATOM 3582 C CA . VAL A 1 449 ? -20.893 17.684 58.692 1.00 85.25 449 VAL A CA 1
ATOM 3583 C C . VAL A 1 449 ? -22.044 17.054 57.902 1.00 85.25 449 VAL A C 1
ATOM 3585 O O . VAL A 1 449 ? -21.891 16.789 56.712 1.00 85.25 449 VAL A O 1
ATOM 3588 N N . LEU A 1 450 ? -23.207 16.849 58.530 1.00 86.06 450 LEU A N 1
ATOM 3589 C CA . LEU A 1 450 ? -24.381 16.291 57.853 1.00 86.06 450 LEU A CA 1
ATOM 3590 C C . LEU A 1 450 ? -24.912 17.219 56.754 1.00 86.06 450 LEU A C 1
ATOM 3592 O O . LEU A 1 450 ? -25.288 16.730 55.696 1.00 86.06 450 LEU A O 1
ATOM 3596 N N . MET A 1 451 ? -24.900 18.539 56.960 1.00 86.31 451 MET A N 1
ATOM 3597 C CA . MET A 1 451 ? -25.304 19.510 55.939 1.00 86.31 451 MET A CA 1
ATOM 3598 C C . MET A 1 451 ? -24.384 19.450 54.715 1.00 86.31 451 MET A C 1
ATOM 3600 O O . MET A 1 451 ? -24.885 19.401 53.594 1.00 86.31 451 MET A O 1
ATOM 3604 N N . ILE A 1 452 ? -23.062 19.388 54.914 1.00 87.81 452 ILE A N 1
ATOM 3605 C CA . ILE A 1 452 ? -22.086 19.243 53.820 1.00 87.81 452 ILE A CA 1
ATOM 3606 C C . ILE A 1 452 ? -22.339 17.942 53.051 1.00 87.81 452 ILE A C 1
ATOM 3608 O O . ILE A 1 452 ? -22.449 17.969 51.825 1.00 87.81 452 ILE A O 1
ATOM 3612 N N . VAL A 1 453 ? -22.487 16.817 53.762 1.00 88.75 453 VAL A N 1
ATOM 3613 C CA . VAL A 1 453 ? -22.747 15.505 53.150 1.00 88.75 453 VAL A CA 1
ATOM 3614 C C . VAL A 1 453 ? -24.046 15.533 52.347 1.00 88.75 453 VAL A C 1
ATOM 3616 O O . VAL A 1 453 ? -24.009 15.282 51.147 1.00 88.75 453 VAL A O 1
ATOM 3619 N N . LEU A 1 454 ? -25.173 15.903 52.962 1.00 88.69 454 LEU A N 1
ATOM 3620 C CA . LEU A 1 454 ? -26.481 15.880 52.301 1.00 88.69 454 LEU A CA 1
ATOM 3621 C C . LEU A 1 454 ? -26.530 16.828 51.095 1.00 88.69 454 LEU A C 1
ATOM 3623 O O . LEU A 1 454 ? -27.007 16.439 50.029 1.00 88.69 454 LEU A O 1
ATOM 3627 N N . THR A 1 455 ? -25.963 18.032 51.222 1.00 89.25 455 THR A N 1
ATOM 3628 C CA . THR A 1 455 ? -25.889 18.990 50.108 1.00 89.25 455 THR A CA 1
ATOM 3629 C C . THR A 1 455 ? -25.065 18.419 48.958 1.00 89.25 455 THR A C 1
ATOM 3631 O O . THR A 1 455 ? -25.534 18.404 47.822 1.00 89.25 455 THR A O 1
ATOM 3634 N N . SER A 1 456 ? -23.879 17.870 49.243 1.00 88.25 456 SER A N 1
ATOM 3635 C CA . SER A 1 456 ? -23.035 17.256 48.209 1.00 88.25 456 SER A CA 1
ATOM 3636 C C . SER A 1 456 ? -23.733 16.086 47.508 1.00 88.25 456 SER A C 1
ATOM 3638 O O . SER A 1 456 ? -23.648 15.965 46.287 1.00 88.25 456 SER A O 1
ATOM 3640 N N . THR A 1 457 ? -24.498 15.280 48.257 1.00 91.25 457 THR A N 1
ATOM 3641 C CA . THR A 1 457 ? -25.188 14.108 47.708 1.00 91.25 457 THR A CA 1
ATOM 3642 C C . THR A 1 457 ? -26.364 14.444 46.795 1.00 91.25 457 THR A C 1
ATOM 3644 O O . THR A 1 457 ? -26.759 13.596 46.005 1.00 91.25 457 THR A O 1
ATOM 3647 N N . MET A 1 458 ? -26.901 15.666 46.876 1.00 91.94 458 MET A N 1
ATOM 3648 C CA . MET A 1 458 ? -27.963 16.153 45.991 1.00 91.94 458 MET A CA 1
ATOM 3649 C C . MET A 1 458 ? -27.406 16.972 44.819 1.00 91.94 458 MET A C 1
ATOM 3651 O O . MET A 1 458 ? -27.807 16.764 43.678 1.00 91.94 458 MET A O 1
ATOM 3655 N N . VAL A 1 459 ? -26.470 17.891 45.081 1.00 91.25 459 VAL A N 1
ATOM 3656 C CA . VAL A 1 459 ? -25.967 18.829 44.062 1.00 91.25 459 VAL A CA 1
ATOM 3657 C C . VAL A 1 459 ? -25.227 18.103 42.940 1.00 91.25 459 VAL A C 1
ATOM 3659 O O . VAL A 1 459 ? -25.439 18.430 41.777 1.00 91.25 459 VAL A O 1
ATOM 3662 N N . ILE A 1 460 ? -24.390 17.109 43.259 1.00 91.31 460 ILE A N 1
ATOM 3663 C CA . ILE A 1 460 ? -23.578 16.416 42.247 1.00 91.31 460 ILE A CA 1
ATOM 3664 C C . ILE A 1 460 ? -24.454 15.675 41.216 1.00 91.31 460 ILE A C 1
ATOM 3666 O O . ILE A 1 460 ? -24.258 15.921 40.027 1.00 91.31 460 ILE A O 1
ATOM 3670 N N . PRO A 1 461 ? -25.435 14.832 41.609 1.00 92.44 461 PRO A N 1
ATOM 3671 C CA . PRO A 1 461 ? -26.363 14.215 40.659 1.00 92.44 461 PRO A CA 1
ATOM 3672 C C . PRO A 1 461 ? -27.130 15.214 39.796 1.00 92.44 461 PRO A C 1
ATOM 3674 O O . PRO A 1 461 ? -27.210 15.032 38.586 1.00 92.44 461 PRO A O 1
ATOM 3677 N N . VAL A 1 462 ? -27.664 16.277 40.409 1.00 92.12 462 VAL A N 1
ATOM 3678 C CA . VAL A 1 462 ? -28.461 17.288 39.699 1.00 92.12 462 VAL A CA 1
ATOM 3679 C C . VAL A 1 462 ? -27.606 18.008 38.662 1.00 92.12 462 VAL A C 1
ATOM 3681 O O . VAL A 1 462 ? -27.974 18.064 37.497 1.00 92.12 462 VAL A O 1
ATOM 3684 N N . VAL A 1 463 ? -26.430 18.506 39.044 1.00 89.06 463 VAL A N 1
ATOM 3685 C CA . VAL A 1 463 ? -25.530 19.194 38.106 1.00 89.06 463 VAL A CA 1
ATOM 3686 C C . VAL A 1 463 ? -25.006 18.229 37.035 1.00 89.06 463 VAL A C 1
ATOM 3688 O O . VAL A 1 463 ? -24.934 18.588 35.862 1.00 89.06 463 VAL A O 1
ATOM 3691 N N . GLY A 1 464 ? -24.673 16.991 37.407 1.00 87.12 464 GLY A N 1
ATOM 3692 C CA . GLY A 1 464 ? -24.215 15.970 36.465 1.00 87.12 464 GLY A CA 1
ATOM 3693 C C . GLY A 1 464 ? -25.249 15.670 35.379 1.00 87.12 464 GLY A C 1
ATOM 3694 O O . GLY A 1 464 ? -24.941 15.769 34.192 1.00 87.12 464 GLY A O 1
ATOM 3695 N N . ASN A 1 465 ? -26.484 15.360 35.778 1.00 88.69 465 ASN A N 1
ATOM 3696 C CA . ASN A 1 465 ? -27.521 14.923 34.846 1.00 88.69 465 ASN A CA 1
ATOM 3697 C C . ASN A 1 465 ? -28.274 16.072 34.162 1.00 88.69 465 ASN A C 1
ATOM 3699 O O . ASN A 1 465 ? -28.663 15.911 33.012 1.00 88.69 465 ASN A O 1
ATOM 3703 N N . SER A 1 466 ? -28.470 17.222 34.814 1.00 87.31 466 SER A N 1
ATOM 3704 C CA . SER A 1 466 ? -29.197 18.356 34.216 1.00 87.31 466 SER A CA 1
ATOM 3705 C C . SER A 1 466 ? -28.326 19.282 33.374 1.00 87.31 466 SER A C 1
ATOM 3707 O O . SER A 1 466 ? -28.856 19.959 32.501 1.00 87.31 466 SER A O 1
ATOM 3709 N N . TYR A 1 467 ? -27.017 19.360 33.636 1.00 85.31 467 TYR A N 1
ATOM 3710 C CA . TYR A 1 467 ? -26.133 20.307 32.947 1.00 85.31 467 TYR A CA 1
ATOM 3711 C C . TYR A 1 467 ? -25.085 19.605 32.077 1.00 85.31 467 TYR A C 1
ATOM 3713 O O . TYR A 1 467 ? -25.043 19.821 30.868 1.00 85.31 467 TYR A O 1
ATOM 3721 N N . TYR A 1 468 ? -24.266 18.725 32.659 1.00 83.38 468 TYR A N 1
ATOM 3722 C CA . TYR A 1 468 ? -23.146 18.123 31.924 1.00 83.38 468 TYR A CA 1
ATOM 3723 C C . TYR A 1 468 ? -23.581 17.055 30.916 1.00 83.38 468 TYR A C 1
ATOM 3725 O O . TYR A 1 468 ? -23.094 17.044 29.787 1.00 83.38 468 TYR A O 1
ATOM 3733 N N . ASN A 1 469 ? -24.497 16.159 31.285 1.00 82.38 469 ASN A N 1
ATOM 3734 C CA . ASN A 1 469 ? -24.937 15.089 30.388 1.00 82.38 469 ASN A CA 1
ATOM 3735 C C . ASN A 1 469 ? -25.580 15.594 29.077 1.00 82.38 469 ASN A C 1
ATOM 3737 O O . ASN A 1 469 ? -25.221 15.066 28.017 1.00 82.38 469 ASN A O 1
ATOM 3741 N N . PRO A 1 470 ? -26.445 16.628 29.089 1.00 80.00 470 PRO A N 1
ATOM 3742 C CA . PRO A 1 470 ? -26.919 17.273 27.866 1.00 80.00 470 PRO A CA 1
ATOM 3743 C C . PRO A 1 470 ? -25.786 17.791 26.968 1.00 80.00 470 PRO A C 1
ATOM 3745 O O . PRO A 1 470 ? -25.745 17.460 25.783 1.00 80.00 470 PRO A O 1
ATOM 3748 N N . GLN A 1 471 ? -24.808 18.504 27.540 1.00 76.06 471 GLN A N 1
ATOM 3749 C CA . GLN A 1 471 ? -23.651 19.034 26.800 1.00 76.06 471 GLN A CA 1
ATOM 3750 C C . GLN A 1 471 ? -22.779 17.930 26.185 1.00 76.06 471 GLN A C 1
ATOM 3752 O O . GLN A 1 471 ? -22.278 18.065 25.069 1.00 76.06 471 GLN A O 1
ATOM 3757 N N . ILE A 1 472 ? -22.603 16.810 26.891 1.00 75.25 472 ILE A N 1
ATOM 3758 C CA . ILE A 1 472 ? -21.813 15.671 26.402 1.00 75.25 472 ILE A CA 1
ATOM 3759 C C . ILE A 1 472 ? -22.511 14.987 25.218 1.00 75.25 472 ILE A C 1
ATOM 3761 O O . ILE A 1 472 ? -21.847 14.602 24.251 1.00 75.25 472 ILE A O 1
ATOM 3765 N N . THR A 1 473 ? -23.834 14.833 25.300 1.00 75.44 473 THR A N 1
ATOM 3766 C CA . THR A 1 473 ? -24.654 14.081 24.337 1.00 75.44 473 THR A CA 1
ATOM 3767 C C . THR A 1 473 ? -24.763 14.787 22.984 1.00 75.44 473 THR A C 1
ATOM 3769 O O . THR A 1 473 ? -24.655 14.143 21.941 1.00 75.44 473 THR A O 1
ATOM 3772 N N . GLY A 1 474 ? -24.917 16.111 22.993 1.00 74.94 474 GLY A N 1
ATOM 3773 C CA . GLY A 1 474 ? -25.039 16.933 21.790 1.00 74.94 474 GLY A CA 1
ATOM 3774 C C . GLY A 1 474 ? -26.174 17.944 21.907 1.00 74.94 474 GLY A C 1
ATOM 3775 O O . GLY A 1 474 ? -27.215 17.655 22.495 1.00 74.94 474 GLY A O 1
ATOM 3776 N N . GLU A 1 475 ? -25.958 19.133 21.348 1.00 81.69 475 GLU A N 1
ATOM 3777 C CA . GLU A 1 475 ? -26.899 20.252 21.431 1.00 81.69 475 GLU A CA 1
ATOM 3778 C C . GLU A 1 475 ? -28.084 20.073 20.465 1.00 81.69 475 GLU A C 1
ATOM 3780 O O . GLU A 1 475 ? -27.953 19.480 19.389 1.00 81.69 475 GLU A O 1
ATOM 3785 N N . ASP A 1 476 ? -29.258 20.590 20.846 1.00 84.69 476 ASP A N 1
ATOM 3786 C CA . ASP A 1 476 ? -30.525 20.346 20.141 1.00 84.69 476 ASP A CA 1
ATOM 3787 C C . ASP A 1 476 ? -30.501 20.728 18.666 1.00 84.69 476 ASP A C 1
ATOM 3789 O O . ASP A 1 476 ? -30.985 19.978 17.821 1.00 84.69 476 ASP A O 1
ATOM 3793 N N . TYR A 1 477 ? -29.916 21.877 18.332 1.00 86.06 477 TYR A N 1
ATOM 3794 C CA . TYR A 1 477 ? -29.894 22.351 16.950 1.00 86.06 477 TYR A CA 1
ATOM 3795 C C . TYR A 1 477 ? -29.019 21.482 16.032 1.00 86.06 477 TYR A C 1
ATOM 3797 O O . TYR A 1 477 ? -29.305 21.401 14.837 1.00 86.06 477 TYR A O 1
ATOM 3805 N N . ILE A 1 478 ? -28.006 20.793 16.576 1.00 87.62 478 ILE A N 1
ATOM 3806 C CA . ILE A 1 478 ? -27.165 19.842 15.832 1.00 87.62 478 ILE A CA 1
ATOM 3807 C C . ILE A 1 478 ? -27.988 18.599 15.496 1.00 87.62 478 ILE A C 1
ATOM 3809 O O . ILE A 1 478 ? -28.017 18.149 14.351 1.00 87.62 478 ILE A O 1
ATOM 3813 N N . ILE A 1 479 ? -28.702 18.058 16.490 1.00 86.62 479 ILE A N 1
ATOM 3814 C CA . ILE A 1 479 ? -29.562 16.881 16.314 1.00 86.62 479 ILE A CA 1
ATOM 3815 C C . ILE A 1 479 ? -30.712 17.193 15.355 1.00 86.62 479 ILE A C 1
ATOM 3817 O O . ILE A 1 479 ? -30.941 16.418 14.430 1.00 86.62 479 ILE A O 1
ATOM 3821 N N . ASN A 1 480 ? -31.374 18.340 15.512 1.00 89.38 480 ASN A N 1
ATOM 3822 C CA . ASN A 1 480 ? -32.435 18.778 14.607 1.00 89.38 480 ASN A CA 1
ATOM 3823 C C . ASN A 1 480 ? -31.920 18.936 13.167 1.00 89.38 480 ASN A C 1
ATOM 3825 O O . ASN A 1 480 ? -32.609 18.545 12.229 1.00 89.38 480 ASN A O 1
ATOM 3829 N N . GLY A 1 481 ? -30.694 19.439 12.981 1.00 89.44 481 GLY A N 1
ATOM 3830 C CA . GLY A 1 481 ? -30.067 19.521 11.662 1.00 89.44 481 GLY A CA 1
ATOM 3831 C C . GLY A 1 481 ? -29.763 18.151 11.049 1.00 89.44 481 GLY A C 1
ATOM 3832 O O . GLY A 1 481 ? -30.048 17.921 9.875 1.00 89.44 481 GLY A O 1
ATOM 3833 N N . MET A 1 482 ? -29.252 17.201 11.837 1.00 90.88 482 MET A N 1
ATOM 3834 C CA . MET A 1 482 ? -29.056 15.821 11.370 1.00 90.88 482 MET A CA 1
ATOM 3835 C C . MET A 1 482 ? -30.385 15.134 11.023 1.00 90.88 482 MET A C 1
ATOM 3837 O O . MET A 1 482 ? -30.477 14.484 9.985 1.00 90.88 482 MET A O 1
ATOM 3841 N N . GLN A 1 483 ? -31.425 15.322 11.841 1.00 90.62 483 GLN A N 1
ATOM 3842 C CA . GLN A 1 483 ? -32.773 14.816 11.567 1.00 90.62 483 GLN A CA 1
ATOM 3843 C C . GLN A 1 483 ? -33.374 15.442 10.311 1.00 90.62 483 GLN A C 1
ATOM 3845 O O . GLN A 1 483 ? -33.997 14.741 9.519 1.00 90.62 483 GLN A O 1
ATOM 3850 N N . TRP A 1 484 ? -33.146 16.733 10.077 1.00 93.25 484 TRP A N 1
ATOM 3851 C CA . TRP A 1 484 ? -33.530 17.370 8.823 1.00 93.25 484 TRP A CA 1
ATOM 3852 C C . TRP A 1 484 ? -32.857 16.684 7.624 1.00 93.25 484 TRP A C 1
ATOM 3854 O O . TRP A 1 484 ? -33.548 16.324 6.670 1.00 93.25 484 TRP A O 1
ATOM 3864 N N . LEU A 1 485 ? -31.552 16.387 7.705 1.00 92.75 485 LEU A N 1
ATOM 3865 C CA . LEU A 1 485 ? -30.820 15.687 6.639 1.00 92.75 485 LEU A CA 1
ATOM 3866 C C . LEU A 1 485 ? -31.370 14.281 6.355 1.00 92.75 485 LEU A C 1
ATOM 3868 O O . LEU A 1 485 ? -31.288 13.824 5.218 1.00 92.75 485 LEU A O 1
ATOM 3872 N N . SER A 1 486 ? -31.982 13.616 7.340 1.00 89.94 486 SER A N 1
ATOM 3873 C CA . SER A 1 486 ? -32.630 12.312 7.120 1.00 89.94 486 SER A CA 1
ATOM 3874 C C . SER A 1 486 ? -33.802 12.346 6.143 1.00 89.94 486 SER A C 1
ATOM 3876 O O . SER A 1 486 ? -34.142 11.328 5.547 1.00 89.94 486 SER A O 1
ATOM 3878 N N . THR A 1 487 ? -34.391 13.524 5.930 1.00 89.94 487 THR A N 1
ATOM 3879 C CA . THR A 1 487 ? -35.493 13.723 4.980 1.00 89.94 487 THR A CA 1
ATOM 3880 C C . THR A 1 487 ? -35.020 14.060 3.562 1.00 89.94 487 THR A C 1
ATOM 3882 O O . THR A 1 487 ? -35.843 14.198 2.659 1.00 89.94 487 THR A O 1
ATOM 3885 N N . ILE A 1 488 ? -33.704 14.190 3.350 1.00 87.06 488 ILE A N 1
ATOM 3886 C CA . ILE A 1 488 ? -33.092 14.665 2.105 1.00 87.06 488 ILE A CA 1
ATOM 3887 C C . ILE A 1 488 ? -32.231 13.557 1.487 1.00 87.06 488 ILE A C 1
ATOM 3889 O O . ILE A 1 488 ? -31.352 13.013 2.146 1.00 87.06 488 ILE A O 1
ATOM 3893 N N . GLY A 1 489 ? -32.425 13.249 0.202 1.00 84.81 489 GLY A N 1
ATOM 3894 C CA . GLY A 1 489 ? -31.640 12.238 -0.525 1.00 84.81 489 GLY A CA 1
ATOM 3895 C C . GLY A 1 489 ? -31.932 10.788 -0.106 1.00 84.81 489 GLY A C 1
ATOM 3896 O O . GLY A 1 489 ? -32.921 10.521 0.570 1.00 84.81 489 GLY A O 1
ATOM 3897 N N . ALA A 1 490 ? -31.077 9.845 -0.513 1.00 83.56 490 ALA A N 1
ATOM 3898 C CA . ALA A 1 490 ? -31.278 8.411 -0.273 1.00 83.56 490 ALA A CA 1
ATOM 3899 C C . ALA A 1 490 ? -30.524 7.886 0.978 1.00 83.56 490 ALA A C 1
ATOM 3901 O O . ALA A 1 490 ? -29.497 8.466 1.348 1.00 83.56 490 ALA A O 1
ATOM 3902 N N . PRO A 1 491 ? -31.002 6.823 1.656 1.00 81.88 491 PRO A N 1
ATOM 3903 C CA . PRO A 1 491 ? -30.353 6.260 2.853 1.00 81.88 491 PRO A CA 1
ATOM 3904 C C . PRO A 1 491 ? -28.937 5.698 2.624 1.00 81.88 491 PRO A C 1
ATOM 3906 O O . PRO A 1 491 ? -28.111 5.711 3.531 1.00 81.88 491 PRO A O 1
ATOM 3909 N N . GLU A 1 492 ? -28.639 5.221 1.416 1.00 79.56 492 GLU A N 1
ATOM 3910 C CA . GLU A 1 492 ? -27.333 4.678 1.015 1.00 79.56 492 GLU A CA 1
ATOM 3911 C C . GLU A 1 492 ? -26.252 5.749 0.789 1.00 79.56 492 GLU A C 1
ATOM 3913 O O . GLU A 1 492 ? -25.071 5.437 0.637 1.00 79.56 492 GLU A O 1
ATOM 3918 N N . GLU A 1 493 ? -26.631 7.026 0.757 1.00 84.81 493 GLU A N 1
ATOM 3919 C CA . GLU A 1 493 ? -25.673 8.120 0.625 1.00 84.81 493 GLU A CA 1
ATOM 3920 C C . GLU A 1 493 ? -24.856 8.278 1.907 1.00 84.81 493 GLU A C 1
ATOM 3922 O O . GLU A 1 493 ? -25.396 8.185 3.009 1.00 84.81 493 GLU A O 1
ATOM 3927 N N . LYS A 1 494 ? -23.562 8.590 1.777 1.00 86.88 494 LYS A N 1
ATOM 3928 C CA . LYS A 1 494 ? -22.676 8.715 2.939 1.00 86.88 494 LYS A CA 1
ATOM 3929 C C . LYS A 1 494 ? -22.558 10.146 3.452 1.00 86.88 494 LYS A C 1
ATOM 3931 O O . LYS A 1 494 ? -22.412 11.093 2.673 1.00 86.88 494 LYS A O 1
ATOM 3936 N N . VAL A 1 495 ? -22.552 10.286 4.773 1.00 89.44 495 VAL A N 1
ATOM 3937 C CA . VAL A 1 495 ? -22.355 11.535 5.520 1.00 89.44 495 VAL A CA 1
ATOM 3938 C C . VAL A 1 495 ? -21.077 11.433 6.340 1.00 89.44 495 VAL A C 1
ATOM 3940 O O . VAL A 1 495 ? -20.821 10.412 6.972 1.00 89.44 495 VAL A O 1
ATOM 3943 N N . VAL A 1 496 ? -20.286 12.500 6.378 1.00 88.19 496 VAL A N 1
ATOM 3944 C CA . VAL A 1 496 ? -19.060 12.573 7.170 1.00 88.19 496 VAL A CA 1
ATOM 3945 C C . VAL A 1 496 ? -19.209 13.590 8.294 1.00 88.19 496 VAL A C 1
ATOM 3947 O O . VAL A 1 496 ? -19.394 14.782 8.057 1.00 88.19 496 VAL A O 1
ATOM 3950 N N . GLY A 1 497 ? -19.083 13.109 9.531 1.00 80.50 497 GLY A N 1
ATOM 3951 C CA . GLY A 1 497 ? -19.051 13.926 10.744 1.00 80.50 497 GLY A CA 1
ATOM 3952 C C . GLY A 1 497 ? -18.027 13.386 11.736 1.00 80.50 497 GLY A C 1
ATOM 3953 O O . GLY A 1 497 ? -18.401 12.826 12.764 1.00 80.50 497 GLY A O 1
ATOM 3954 N N . TYR A 1 498 ? -16.735 13.523 11.420 1.00 76.56 498 TYR A N 1
ATOM 3955 C CA . TYR A 1 498 ? -15.634 12.917 12.180 1.00 76.56 498 TYR A CA 1
ATOM 3956 C C . TYR A 1 498 ? -15.650 13.272 13.680 1.00 76.56 498 TYR A C 1
ATOM 3958 O O . TYR A 1 498 ? -15.294 14.371 14.099 1.00 76.56 498 TYR A O 1
ATOM 3966 N N . GLY A 1 499 ? -16.039 12.302 14.512 1.00 68.50 499 GLY A N 1
ATOM 3967 C CA . GLY A 1 499 ? -16.147 12.453 15.967 1.00 68.50 499 GLY A CA 1
ATOM 3968 C C . GLY A 1 499 ? -17.575 12.625 16.500 1.00 68.50 499 GLY A C 1
ATOM 3969 O O . GLY A 1 499 ? -17.768 12.609 17.718 1.00 68.50 499 GLY A O 1
ATOM 3970 N N . TYR A 1 500 ? -18.589 12.700 15.632 1.00 76.12 500 TYR A N 1
ATOM 3971 C CA . TYR A 1 500 ? -19.989 12.503 16.010 1.00 76.12 500 TYR A CA 1
ATOM 3972 C C . TYR A 1 500 ? -20.392 11.039 15.828 1.00 76.12 500 TYR A C 1
ATOM 3974 O O . TYR A 1 500 ? -20.550 10.547 14.721 1.00 76.12 500 TYR A O 1
ATOM 3982 N N . ARG A 1 501 ? -20.643 10.346 16.940 1.00 72.12 501 ARG A N 1
ATOM 3983 C CA . ARG A 1 501 ? -21.161 8.961 16.951 1.00 72.12 501 ARG A CA 1
ATOM 3984 C C . ARG A 1 501 ? -22.668 8.865 16.686 1.00 72.12 501 ARG A C 1
ATOM 3986 O O . ARG A 1 501 ? -23.239 7.783 16.673 1.00 72.12 501 ARG A O 1
ATOM 3993 N N . THR A 1 502 ? -23.319 10.011 16.514 1.00 76.44 502 THR A N 1
ATOM 3994 C CA . THR A 1 502 ? -24.767 10.147 16.350 1.00 76.44 502 THR A CA 1
ATOM 3995 C C . THR A 1 502 ? -25.195 10.338 14.893 1.00 76.44 502 THR A C 1
ATOM 3997 O O . THR A 1 502 ? -26.393 10.286 14.615 1.00 76.44 502 THR A O 1
ATOM 4000 N N . VAL A 1 503 ? -24.234 10.521 13.970 1.00 80.44 503 VAL A N 1
ATOM 4001 C CA . VAL A 1 503 ? -24.468 10.833 12.547 1.00 80.44 503 VAL A CA 1
ATOM 4002 C C . VAL A 1 503 ? -25.434 9.835 11.936 1.00 80.44 503 VAL A C 1
ATOM 4004 O O . VAL A 1 503 ? -26.519 10.221 11.514 1.00 80.44 503 VAL A O 1
ATOM 4007 N N . ARG A 1 504 ? -25.094 8.546 11.954 1.00 77.00 504 ARG A N 1
ATOM 4008 C CA . ARG A 1 504 ? -25.917 7.501 11.337 1.00 77.00 504 ARG A CA 1
ATOM 4009 C C . ARG A 1 504 ? -27.331 7.429 11.914 1.00 77.00 504 ARG A C 1
ATOM 4011 O O . ARG A 1 504 ? -28.287 7.306 11.158 1.00 77.00 504 ARG A O 1
ATOM 4018 N N . LEU A 1 505 ? -27.466 7.549 13.238 1.00 80.19 505 LEU A N 1
ATOM 4019 C CA . LEU A 1 505 ? -28.755 7.404 13.921 1.00 80.19 505 LEU A CA 1
ATOM 4020 C C . LEU A 1 505 ? -29.730 8.531 13.557 1.00 80.19 505 LEU A C 1
ATOM 4022 O O . LEU A 1 505 ? -30.905 8.279 13.316 1.00 80.19 505 LEU A O 1
ATOM 4026 N N . PHE A 1 506 ? -29.255 9.779 13.529 1.00 85.50 506 PHE A N 1
ATOM 4027 C CA . PHE A 1 506 ? -30.134 10.926 13.290 1.00 85.50 506 PHE A CA 1
ATOM 4028 C C . PHE A 1 506 ? -30.242 11.319 11.823 1.00 85.50 506 PHE A C 1
ATOM 4030 O O . PHE A 1 506 ? -31.263 11.875 11.443 1.00 85.50 506 PHE A O 1
ATOM 4037 N N . THR A 1 507 ? -29.236 11.022 10.999 1.00 86.44 507 THR A N 1
ATOM 4038 C CA . THR A 1 507 ? -29.309 11.278 9.552 1.00 86.44 507 THR A CA 1
ATOM 4039 C C . THR A 1 507 ? -29.955 10.135 8.777 1.00 86.44 507 THR A C 1
ATOM 4041 O O . THR A 1 507 ? -30.332 10.345 7.634 1.00 86.44 507 THR A O 1
ATOM 4044 N N . GLY A 1 508 ? -30.064 8.925 9.340 1.00 80.81 508 GLY A N 1
ATOM 4045 C CA . GLY A 1 508 ? -30.563 7.749 8.613 1.00 80.81 508 GLY A CA 1
ATOM 4046 C C . GLY A 1 508 ? -29.704 7.347 7.405 1.00 80.81 508 GLY A C 1
ATOM 4047 O O . GLY A 1 508 ? -30.151 6.558 6.575 1.00 80.81 508 GLY A O 1
ATOM 4048 N N . LYS A 1 509 ? -28.492 7.902 7.299 1.00 86.06 509 LYS A N 1
ATOM 4049 C CA . LYS A 1 509 ? -27.551 7.736 6.189 1.00 86.06 509 LYS A CA 1
ATOM 4050 C C . LYS A 1 509 ? -26.330 6.931 6.612 1.00 86.06 509 LYS A C 1
ATOM 4052 O O . LYS A 1 509 ? -26.033 6.815 7.804 1.00 86.06 509 LYS A O 1
ATOM 4057 N N . GLU A 1 510 ? -25.601 6.377 5.649 1.00 78.88 510 GLU A N 1
ATOM 4058 C CA . GLU A 1 510 ? -24.336 5.707 5.945 1.00 78.88 510 GLU A CA 1
ATOM 4059 C C . GLU A 1 510 ? -23.292 6.704 6.471 1.00 78.88 510 GLU A C 1
ATOM 4061 O O . GLU A 1 510 ? -23.185 7.835 6.004 1.00 78.88 510 GLU A O 1
ATOM 4066 N N . ASP A 1 511 ? -22.505 6.299 7.463 1.00 74.50 511 ASP A N 1
ATOM 4067 C CA . ASP A 1 511 ? -21.429 7.134 7.996 1.00 74.50 511 ASP A CA 1
ATOM 4068 C C . ASP A 1 511 ? -20.143 6.863 7.201 1.00 74.50 511 ASP A C 1
ATOM 4070 O O . ASP A 1 511 ? -19.641 5.741 7.171 1.00 74.50 511 ASP A O 1
ATOM 4074 N N . GLY A 1 512 ? -19.604 7.887 6.537 1.00 68.69 512 GLY A N 1
ATOM 4075 C CA . GLY A 1 512 ? -18.394 7.790 5.714 1.00 68.69 512 GLY A CA 1
ATOM 4076 C C . GLY A 1 512 ? -17.106 7.575 6.514 1.00 68.69 512 GLY A C 1
ATOM 4077 O O . GLY A 1 512 ? -16.071 7.279 5.928 1.00 68.69 512 GLY A O 1
ATOM 4078 N N . THR A 1 513 ? -17.157 7.700 7.843 1.00 67.12 513 THR A N 1
ATOM 4079 C CA . THR A 1 513 ? -16.049 7.342 8.743 1.00 67.12 513 THR A CA 1
ATOM 4080 C C . THR A 1 513 ? -16.065 5.862 9.138 1.00 67.12 513 THR A C 1
ATOM 4082 O O . THR A 1 513 ? -15.114 5.349 9.733 1.00 67.12 513 THR A O 1
ATOM 4085 N N . TYR A 1 514 ? -17.155 5.164 8.821 1.00 58.59 514 TYR A N 1
ATOM 4086 C CA . TYR A 1 514 ? -17.447 3.835 9.319 1.00 58.59 514 TYR A CA 1
ATOM 4087 C C . TYR A 1 514 ? -16.702 2.755 8.527 1.00 58.59 514 TYR A C 1
ATOM 4089 O O . TYR A 1 514 ? -16.965 2.547 7.346 1.00 58.59 514 TYR A O 1
ATOM 4097 N N . GLY A 1 515 ? -15.771 2.052 9.183 1.00 54.31 515 GLY A N 1
ATOM 4098 C CA . GLY A 1 515 ? -14.982 0.971 8.574 1.00 54.31 515 GLY A CA 1
ATOM 4099 C C . GLY A 1 515 ? -13.612 1.372 8.018 1.00 54.31 515 GLY A C 1
ATOM 4100 O O . GLY A 1 515 ? -12.889 0.496 7.551 1.00 54.31 515 GLY A O 1
ATOM 4101 N N . LEU A 1 516 ? -13.213 2.648 8.094 1.00 60.94 516 LEU A N 1
ATOM 4102 C CA . LEU A 1 516 ? -11.887 3.096 7.638 1.00 60.94 516 LEU A CA 1
ATOM 4103 C C . LEU A 1 516 ? -10.768 2.224 8.237 1.00 60.94 516 LEU A C 1
ATOM 4105 O O . LEU A 1 516 ? -10.690 2.068 9.462 1.00 60.94 516 LEU A O 1
ATOM 4109 N N . ARG A 1 517 ? -9.888 1.666 7.393 1.00 53.44 517 ARG A N 1
ATOM 4110 C CA . ARG A 1 517 ? -8.742 0.884 7.871 1.00 53.44 517 ARG A CA 1
ATOM 4111 C C . ARG A 1 517 ? -7.734 1.826 8.532 1.00 53.44 517 ARG A C 1
ATOM 4113 O O . ARG A 1 517 ? -7.485 2.951 8.078 1.00 53.44 517 ARG A O 1
ATOM 4120 N N . SER A 1 518 ? -7.129 1.371 9.629 1.00 48.44 518 SER A N 1
ATOM 4121 C CA . SER A 1 518 ? -6.049 2.106 10.296 1.00 48.44 518 SER A CA 1
ATOM 4122 C C . SER A 1 518 ? -4.855 2.290 9.352 1.00 48.44 518 SER A C 1
ATOM 4124 O O . SER A 1 518 ? -4.547 1.390 8.577 1.00 48.44 518 SER A O 1
ATOM 4126 N N . GLY A 1 519 ? -4.155 3.426 9.435 1.00 53.09 519 GLY A N 1
ATOM 4127 C CA . GLY A 1 519 ? -2.986 3.714 8.590 1.00 53.09 519 GLY A CA 1
ATOM 4128 C C . GLY A 1 519 ? -3.259 4.793 7.538 1.00 53.09 519 GLY A C 1
ATOM 4129 O O . GLY A 1 519 ? -3.880 5.812 7.853 1.00 53.09 519 GLY A O 1
ATOM 4130 N N . THR A 1 520 ? -2.768 4.615 6.304 1.00 52.03 520 THR A N 1
ATOM 4131 C CA . THR A 1 520 ? -2.798 5.678 5.276 1.00 52.03 520 THR A CA 1
ATOM 4132 C C . THR A 1 520 ? -4.203 5.991 4.778 1.00 52.03 520 THR A C 1
ATOM 4134 O O . THR A 1 520 ? -4.455 7.142 4.448 1.00 52.03 520 THR A O 1
ATOM 4137 N N . GLU A 1 521 ? -5.143 5.039 4.793 1.00 58.66 521 GLU A N 1
ATOM 4138 C CA . GLU A 1 521 ? -6.546 5.307 4.436 1.00 58.66 521 GLU A CA 1
ATOM 4139 C C . GLU A 1 521 ? -7.173 6.319 5.408 1.00 58.66 521 GLU A C 1
ATOM 4141 O O . GLU A 1 521 ? -7.627 7.383 4.987 1.00 58.66 521 GLU A O 1
ATOM 4146 N N . THR A 1 522 ? -7.074 6.068 6.719 1.00 66.94 522 THR A N 1
ATOM 4147 C CA . THR A 1 522 ? -7.506 7.032 7.746 1.00 66.94 522 THR A CA 1
ATOM 4148 C C . THR A 1 522 ? -6.751 8.363 7.633 1.00 66.94 522 THR A C 1
ATOM 4150 O O . THR A 1 522 ? -7.359 9.425 7.746 1.00 66.94 522 THR A O 1
ATOM 4153 N N . ARG A 1 523 ? -5.434 8.352 7.371 1.00 64.25 523 ARG A N 1
ATOM 4154 C CA . ARG A 1 523 ? -4.660 9.598 7.185 1.00 64.25 523 ARG A CA 1
ATOM 4155 C C . ARG A 1 523 ? -5.114 10.388 5.957 1.00 64.25 523 ARG A C 1
ATOM 4157 O O . ARG A 1 523 ? -5.218 11.605 6.044 1.00 64.25 523 ARG A O 1
ATOM 4164 N N . THR A 1 524 ? -5.393 9.714 4.845 1.00 66.44 524 THR A N 1
ATOM 4165 C CA . THR A 1 524 ? -5.860 10.323 3.588 1.00 66.44 524 THR A CA 1
ATOM 4166 C C . THR A 1 524 ? -7.253 10.905 3.767 1.00 66.44 524 THR A C 1
ATOM 4168 O O . THR A 1 524 ? -7.497 12.043 3.372 1.00 66.44 524 THR A O 1
ATOM 4171 N N . PHE A 1 525 ? -8.137 10.173 4.446 1.00 80.06 525 PHE A N 1
ATOM 4172 C CA . PHE A 1 525 ? -9.460 10.649 4.833 1.00 80.06 525 PHE A CA 1
ATOM 4173 C C . PHE A 1 525 ? -9.376 11.919 5.697 1.00 80.06 525 PHE A C 1
ATOM 4175 O O . PHE A 1 525 ? -9.979 12.940 5.370 1.00 80.06 525 PHE A O 1
ATOM 4182 N N . LEU A 1 526 ? -8.564 11.898 6.762 1.00 79.81 526 LEU A N 1
ATOM 4183 C CA . LEU A 1 526 ? -8.377 13.049 7.654 1.00 79.81 526 LEU A CA 1
ATOM 4184 C C . LEU A 1 526 ? -7.703 14.239 6.963 1.00 79.81 526 LEU A C 1
ATOM 4186 O O . LEU A 1 526 ? -8.073 15.381 7.230 1.00 79.81 526 LEU A O 1
ATOM 4190 N N . LYS A 1 527 ? -6.732 13.985 6.079 1.00 79.75 527 LYS A N 1
ATOM 4191 C CA . LYS A 1 527 ? -6.088 15.014 5.256 1.00 79.75 527 LYS A CA 1
ATOM 4192 C C . LYS A 1 527 ? -7.109 15.684 4.337 1.00 79.75 527 LYS A C 1
ATOM 4194 O O . LYS A 1 527 ? -7.200 16.905 4.354 1.00 79.75 527 LYS A O 1
ATOM 4199 N N . SER A 1 528 ? -7.920 14.894 3.630 1.00 82.50 528 SER A N 1
ATOM 4200 C CA . SER A 1 528 ? -8.974 15.405 2.742 1.00 82.50 528 SER A CA 1
ATOM 4201 C C . SER A 1 528 ? -9.962 16.275 3.515 1.00 82.50 528 SER A C 1
ATOM 4203 O O . SER A 1 528 ? -10.254 17.391 3.105 1.00 82.50 528 SER A O 1
ATOM 4205 N N . LEU A 1 529 ? -10.411 15.823 4.693 1.00 87.06 529 LEU A N 1
ATOM 4206 C CA . LEU A 1 529 ? -11.270 16.636 5.551 1.00 87.06 529 LEU A CA 1
ATOM 4207 C C . LEU A 1 529 ? -10.600 17.943 5.978 1.00 87.06 529 LEU A C 1
ATOM 4209 O O . LEU A 1 529 ? -11.204 18.998 5.828 1.00 87.06 529 LEU A O 1
ATOM 4213 N N . ARG A 1 530 ? -9.353 17.912 6.463 1.00 84.69 530 ARG A N 1
ATOM 4214 C CA . ARG A 1 530 ? -8.629 19.140 6.836 1.00 84.69 530 ARG A CA 1
ATOM 4215 C C . ARG A 1 530 ? -8.532 20.129 5.675 1.00 84.69 530 ARG A C 1
ATOM 4217 O O . ARG A 1 530 ? -8.788 21.310 5.875 1.00 84.69 530 ARG A O 1
ATOM 4224 N N . GLU A 1 531 ? -8.209 19.656 4.477 1.00 84.25 531 GLU A N 1
ATOM 4225 C CA . GLU A 1 531 ? -8.127 20.507 3.286 1.00 84.25 531 GLU A CA 1
ATOM 4226 C C . GLU A 1 531 ? -9.490 21.099 2.889 1.00 84.25 531 GLU A C 1
ATOM 4228 O O . GLU A 1 531 ? -9.551 22.244 2.435 1.00 84.25 531 GLU A O 1
ATOM 4233 N N . ILE A 1 532 ? -10.587 20.365 3.112 1.00 87.38 532 ILE A N 1
ATOM 4234 C CA . ILE A 1 532 ? -11.956 20.867 2.922 1.00 87.38 532 ILE A CA 1
ATOM 4235 C C . ILE A 1 532 ? -12.285 21.972 3.935 1.00 87.38 532 ILE A C 1
ATOM 4237 O O . ILE A 1 532 ? -12.787 23.021 3.536 1.00 87.38 532 ILE A O 1
ATOM 4241 N N . TYR A 1 533 ? -12.006 21.765 5.229 1.00 86.31 533 TYR A N 1
ATOM 4242 C CA . TYR A 1 533 ? -12.360 22.742 6.270 1.00 86.31 533 TYR A CA 1
ATOM 4243 C C . TYR A 1 533 ? -11.473 23.990 6.268 1.00 86.31 533 TYR A C 1
ATOM 4245 O O . TYR A 1 533 ? -11.969 25.071 6.584 1.00 86.31 533 TYR A O 1
ATOM 4253 N N . PHE A 1 534 ? -10.181 23.848 5.950 1.00 85.06 534 PHE A N 1
ATOM 4254 C CA . PHE A 1 534 ? -9.183 24.897 6.185 1.00 85.06 534 PHE A CA 1
ATOM 4255 C C . PHE A 1 534 ? -8.481 25.405 4.920 1.00 85.06 534 PHE A C 1
ATOM 4257 O O . PHE A 1 534 ? -7.899 26.485 4.963 1.00 85.06 534 PHE A O 1
ATOM 4264 N N . SER A 1 535 ? -8.559 24.711 3.778 1.00 79.38 535 SER A N 1
ATOM 4265 C CA . SER A 1 535 ? -7.769 25.057 2.579 1.00 79.38 535 SER A CA 1
ATOM 4266 C C . SER A 1 535 ? -8.585 25.302 1.303 1.00 79.38 535 SER A C 1
ATOM 4268 O O . SER A 1 535 ? -7.984 25.412 0.237 1.00 79.38 535 SER A O 1
ATOM 4270 N N . LYS A 1 536 ? -9.924 25.401 1.375 1.00 80.69 536 LYS A N 1
ATOM 4271 C CA . LYS A 1 536 ? -10.827 25.606 0.211 1.00 80.69 536 LYS A CA 1
ATOM 4272 C C . LYS A 1 536 ? -10.616 24.603 -0.934 1.00 80.69 536 LYS A C 1
ATOM 4274 O O . LYS A 1 536 ? -10.895 24.910 -2.088 1.00 80.69 536 LYS A O 1
ATOM 4279 N N . SER A 1 537 ? -10.090 23.412 -0.647 1.00 81.88 537 SER A N 1
ATOM 4280 C CA . SER A 1 537 ? -9.689 22.473 -1.699 1.00 81.88 537 SER A CA 1
ATOM 4281 C C . SER A 1 537 ? -10.914 21.802 -2.324 1.00 81.88 537 SER A C 1
ATOM 4283 O O . SER A 1 537 ? -11.510 20.896 -1.742 1.00 81.88 537 SER A O 1
ATOM 4285 N N . GLU A 1 538 ? -11.299 22.232 -3.525 1.00 83.75 538 GLU A N 1
ATOM 4286 C CA . GLU A 1 538 ? -12.344 21.580 -4.332 1.00 83.75 538 GLU A CA 1
ATOM 4287 C C . GLU A 1 538 ? -11.942 20.147 -4.715 1.00 83.75 538 GLU A C 1
ATOM 4289 O O . GLU A 1 538 ? -12.759 19.225 -4.683 1.00 83.75 538 GLU A O 1
ATOM 4294 N N . ASN A 1 539 ? -10.652 19.936 -4.999 1.00 78.19 539 ASN A N 1
ATOM 4295 C CA . ASN A 1 539 ? -10.095 18.616 -5.294 1.00 78.19 539 ASN A CA 1
ATOM 4296 C C . ASN A 1 539 ? -10.267 17.657 -4.114 1.00 78.19 539 ASN A C 1
ATOM 4298 O O . ASN A 1 539 ? -10.643 16.509 -4.324 1.00 78.19 539 ASN A O 1
ATOM 4302 N N . ALA A 1 540 ? -10.080 18.132 -2.879 1.00 81.69 540 ALA A N 1
ATOM 4303 C CA . ALA A 1 540 ? -10.294 17.310 -1.691 1.00 81.69 540 ALA A CA 1
ATOM 4304 C C . ALA A 1 540 ? -11.762 16.880 -1.535 1.00 81.69 540 ALA A C 1
ATOM 4306 O O . ALA A 1 540 ? -12.023 15.769 -1.081 1.00 81.69 540 ALA A O 1
ATOM 4307 N N . VAL A 1 541 ? -12.728 17.711 -1.954 1.00 82.19 541 VAL A N 1
ATOM 4308 C CA . VAL A 1 541 ? -14.159 17.348 -1.974 1.00 82.19 541 VAL A CA 1
ATOM 4309 C C . VAL A 1 541 ? -14.419 16.224 -2.979 1.00 82.19 541 VAL A C 1
ATOM 4311 O O . VAL A 1 541 ? -15.113 15.256 -2.661 1.00 82.19 541 VAL A O 1
ATOM 4314 N N . GLN A 1 542 ? -13.850 16.330 -4.182 1.00 78.12 542 GLN A N 1
ATOM 4315 C CA . GLN A 1 542 ? -13.993 15.307 -5.221 1.00 78.12 542 GLN A CA 1
ATOM 4316 C C . GLN A 1 542 ? -13.284 14.002 -4.846 1.00 78.12 542 GLN A C 1
ATOM 4318 O O . GLN A 1 542 ? -13.835 12.923 -5.070 1.00 78.12 542 GLN A O 1
ATOM 4323 N N . ASP A 1 543 ? -12.105 14.088 -4.232 1.00 76.00 543 ASP A N 1
ATOM 4324 C CA . ASP A 1 543 ? -11.344 12.944 -3.733 1.00 76.00 543 ASP A CA 1
ATOM 4325 C C . ASP A 1 543 ? -12.101 12.254 -2.583 1.00 76.00 543 ASP A C 1
ATOM 4327 O O . ASP A 1 543 ? -12.248 11.032 -2.588 1.00 76.00 543 ASP A O 1
ATOM 4331 N N . LEU A 1 544 ? -12.681 13.017 -1.645 1.00 81.44 544 LEU A N 1
ATOM 4332 C CA . LEU A 1 544 ? -13.495 12.469 -0.555 1.00 81.44 544 LEU A CA 1
ATOM 4333 C C . LEU A 1 544 ? -14.723 11.706 -1.092 1.00 81.44 544 LEU A C 1
ATOM 4335 O O . LEU A 1 544 ? -15.043 10.614 -0.616 1.00 81.44 544 LEU A O 1
ATOM 4339 N N . TYR A 1 545 ? -15.382 12.247 -2.119 1.00 80.62 545 TYR A N 1
ATOM 4340 C CA . TYR A 1 545 ? -16.492 11.576 -2.795 1.00 80.62 545 TYR A CA 1
ATOM 4341 C C . TYR A 1 545 ? -16.029 10.336 -3.578 1.00 80.62 545 TYR A C 1
ATOM 4343 O O . TYR A 1 545 ? -16.632 9.273 -3.459 1.00 80.62 545 TYR A O 1
ATOM 4351 N N . SER A 1 546 ? -14.937 10.432 -4.338 1.00 70.50 546 SER A N 1
ATOM 4352 C CA . SER A 1 546 ? -14.461 9.357 -5.224 1.00 70.50 546 SER A CA 1
ATOM 4353 C C . SER A 1 546 ? -13.863 8.173 -4.464 1.00 70.50 546 SER A C 1
ATOM 4355 O O . SER A 1 546 ? -14.084 7.026 -4.851 1.00 70.50 546 SER A O 1
ATOM 4357 N N . PHE A 1 547 ? -13.111 8.437 -3.391 1.00 69.31 547 PHE A N 1
ATOM 4358 C CA . PHE A 1 547 ? -12.471 7.399 -2.581 1.00 69.31 547 PHE A CA 1
ATOM 4359 C C . PHE A 1 547 ? -13.419 6.804 -1.538 1.00 69.31 547 PHE A C 1
ATOM 4361 O O . PHE A 1 547 ? -13.397 5.594 -1.327 1.00 69.31 547 PHE A O 1
ATOM 4368 N N . PHE A 1 548 ? -14.261 7.625 -0.899 1.00 75.25 548 PHE A N 1
ATOM 4369 C CA . PHE A 1 548 ? -15.053 7.191 0.260 1.00 75.25 548 PHE A CA 1
ATOM 4370 C C . PHE A 1 548 ? -16.569 7.189 0.020 1.00 75.25 548 PHE A C 1
ATOM 4372 O O . PHE A 1 548 ? -17.316 6.661 0.846 1.00 75.25 548 PHE A O 1
ATOM 4379 N N . GLY A 1 549 ? -17.046 7.734 -1.104 1.00 76.38 549 GLY A N 1
ATOM 4380 C CA . GLY A 1 549 ? -18.475 7.865 -1.419 1.00 76.38 549 GLY A CA 1
ATOM 4381 C C . GLY A 1 549 ? -19.193 8.943 -0.603 1.00 76.38 549 GLY A C 1
ATOM 4382 O O . GLY A 1 549 ? -20.422 8.965 -0.572 1.00 76.38 549 GLY A O 1
ATOM 4383 N N . ALA A 1 550 ? -18.453 9.805 0.103 1.00 85.50 550 ALA A N 1
ATOM 4384 C CA . ALA A 1 550 ? -19.000 10.804 1.017 1.00 85.50 550 ALA A CA 1
ATOM 4385 C C . ALA A 1 550 ? -19.695 11.942 0.260 1.00 85.50 550 ALA A C 1
ATOM 4387 O O . ALA A 1 550 ? -19.041 12.787 -0.348 1.00 85.50 550 ALA A O 1
ATOM 4388 N N . LYS A 1 551 ? -21.029 11.979 0.321 1.00 87.44 551 LYS A N 1
ATOM 4389 C CA . LYS A 1 551 ? -21.843 13.009 -0.332 1.00 87.44 551 LYS A CA 1
ATOM 4390 C C . LYS A 1 551 ? -22.061 14.234 0.550 1.00 87.44 551 LYS A C 1
ATOM 4392 O O . LYS A 1 551 ? -22.136 15.336 0.019 1.00 87.44 551 LYS A O 1
ATOM 4397 N N . TYR A 1 552 ? -22.164 14.061 1.866 1.00 91.81 552 TYR A N 1
ATOM 4398 C CA . TYR A 1 552 ? -22.418 15.165 2.794 1.00 91.81 552 TYR A CA 1
ATOM 4399 C C . TYR A 1 552 ? -21.284 15.322 3.804 1.00 91.81 552 TYR A C 1
ATOM 4401 O O . TYR A 1 552 ? -20.779 14.330 4.327 1.00 91.81 552 TYR A O 1
ATOM 4409 N N . VAL A 1 553 ? -20.930 16.564 4.123 1.00 91.50 553 VAL A N 1
ATOM 4410 C CA . VAL A 1 553 ? -19.928 16.924 5.134 1.00 91.50 553 VAL A CA 1
ATOM 4411 C C . VAL A 1 553 ? -20.598 17.800 6.191 1.00 91.50 553 VAL A C 1
ATOM 4413 O O . VAL A 1 553 ? -21.237 18.799 5.864 1.00 91.50 553 VAL A O 1
ATOM 4416 N N . LEU A 1 554 ? -20.488 17.420 7.463 1.00 91.44 554 LEU A N 1
ATOM 4417 C CA . LEU A 1 554 ? -21.029 18.187 8.591 1.00 91.44 554 LEU A CA 1
ATOM 4418 C C . LEU A 1 554 ? -19.976 19.167 9.118 1.00 91.44 554 LEU A C 1
ATOM 4420 O O . LEU A 1 554 ? -18.805 18.828 9.129 1.00 91.44 554 LEU A O 1
ATOM 4424 N N . THR A 1 555 ? -20.343 20.341 9.623 1.00 88.75 555 THR A N 1
ATOM 4425 C CA . THR A 1 555 ? -19.416 21.239 10.344 1.00 88.75 555 THR A CA 1
ATOM 4426 C C . THR A 1 555 ? -19.974 21.616 11.711 1.00 88.75 555 THR A C 1
ATOM 4428 O O . THR A 1 555 ? -21.188 21.724 11.848 1.00 88.75 555 THR A O 1
ATOM 4431 N N . SER A 1 556 ? -19.100 21.792 12.703 1.00 86.06 556 SER A N 1
ATOM 4432 C CA . SER A 1 556 ? -19.375 22.380 14.025 1.00 86.06 556 SER A CA 1
ATOM 4433 C C . SER A 1 556 ? -18.057 22.695 14.732 1.00 86.06 556 SER A C 1
ATOM 4435 O O . SER A 1 556 ? -17.014 22.132 14.373 1.00 86.06 556 SER A O 1
ATOM 4437 N N . ASP A 1 557 ? -18.097 23.490 15.799 1.00 80.00 557 ASP A N 1
ATOM 4438 C CA . ASP A 1 557 ? -16.906 23.805 16.599 1.00 80.00 557 ASP A CA 1
ATOM 4439 C C . ASP A 1 557 ? -16.259 22.532 17.176 1.00 80.00 557 ASP A C 1
ATOM 4441 O O . ASP A 1 557 ? -15.034 22.378 17.211 1.00 80.00 557 ASP A O 1
ATOM 4445 N N . LYS A 1 558 ? -17.085 21.549 17.557 1.00 75.81 558 LYS A N 1
ATOM 4446 C CA . LYS A 1 558 ? -16.626 20.242 18.054 1.00 75.81 558 LYS A CA 1
ATOM 4447 C C . LYS A 1 558 ? -15.895 19.427 16.979 1.00 75.81 558 LYS A C 1
ATOM 4449 O O . LYS A 1 558 ? -14.910 18.761 17.297 1.00 75.81 558 LYS A O 1
ATOM 4454 N N . LEU A 1 559 ? -16.359 19.453 15.726 1.00 78.44 559 LEU A N 1
ATOM 4455 C CA . LEU A 1 559 ? -15.701 18.753 14.611 1.00 78.44 559 LEU A CA 1
ATOM 4456 C C . LEU A 1 559 ? -14.353 19.386 14.274 1.00 78.44 559 LEU A C 1
ATOM 4458 O O . LEU A 1 559 ? -13.356 18.679 14.126 1.00 78.44 559 LEU A O 1
ATOM 4462 N N . VAL A 1 560 ? -14.323 20.716 14.225 1.00 75.88 560 VAL A N 1
ATOM 4463 C CA . VAL A 1 560 ? -13.110 21.506 13.995 1.00 75.88 560 VAL A CA 1
ATOM 4464 C C . VAL A 1 560 ? -12.067 21.216 15.080 1.00 75.88 560 VAL A C 1
ATOM 4466 O O . VAL A 1 560 ? -10.905 20.949 14.766 1.00 75.88 560 VAL A O 1
ATOM 4469 N N . ALA A 1 561 ? -12.483 21.146 16.350 1.00 71.62 561 ALA A N 1
ATOM 4470 C CA . ALA A 1 561 ? -11.605 20.772 17.457 1.00 71.62 561 ALA A CA 1
ATOM 4471 C C . ALA A 1 561 ? -11.017 19.353 17.297 1.00 71.62 561 ALA A C 1
ATOM 4473 O O . ALA A 1 561 ? -9.807 19.170 17.461 1.00 71.62 561 ALA A O 1
ATOM 4474 N N . ASN A 1 562 ? -11.831 18.363 16.904 1.00 71.44 562 ASN A N 1
ATOM 4475 C CA . ASN A 1 562 ? -11.388 16.973 16.700 1.00 71.44 562 ASN A CA 1
ATOM 4476 C C . ASN A 1 562 ? -10.362 16.808 15.566 1.00 71.44 562 ASN A C 1
ATOM 4478 O O . ASN A 1 562 ? -9.584 15.854 15.578 1.00 71.44 562 ASN A O 1
ATOM 4482 N N . LEU A 1 563 ? -10.346 17.718 14.589 1.00 71.06 563 LEU A N 1
ATOM 4483 C CA . LEU A 1 563 ? -9.397 17.702 13.475 1.00 71.06 563 LEU A CA 1
ATOM 4484 C C . LEU A 1 563 ? -8.068 18.403 13.802 1.00 71.06 563 LEU A C 1
ATOM 4486 O O . LEU A 1 563 ? -7.191 18.461 12.938 1.00 71.06 563 LEU A O 1
ATOM 4490 N N . GLY A 1 564 ? -7.858 18.834 15.052 1.00 60.81 564 GLY A N 1
ATOM 4491 C CA . GLY A 1 564 ? -6.596 19.400 15.537 1.00 60.81 564 GLY A CA 1
ATOM 4492 C C . GLY A 1 564 ? -6.597 20.922 15.665 1.00 60.81 564 GLY A C 1
ATOM 4493 O O . GLY A 1 564 ? -5.569 21.538 15.406 1.00 60.81 564 GLY A O 1
ATOM 4494 N N . GLY A 1 565 ? -7.718 21.519 16.087 1.00 47.75 565 GLY A N 1
ATOM 4495 C CA . GLY A 1 565 ? -7.941 22.970 16.214 1.00 47.75 565 GLY A CA 1
ATOM 4496 C C . GLY A 1 565 ? -7.028 23.763 17.170 1.00 47.75 565 GLY A C 1
ATOM 4497 O O . GLY A 1 565 ? -7.342 24.905 17.475 1.00 47.75 565 GLY A O 1
ATOM 4498 N N . ASN A 1 566 ? -5.890 23.214 17.605 1.00 44.47 566 ASN A N 1
ATOM 4499 C CA . ASN A 1 566 ? -4.796 23.972 18.232 1.00 44.47 566 ASN A CA 1
ATOM 4500 C C . ASN A 1 566 ? -3.775 24.466 17.183 1.00 44.47 566 ASN A C 1
ATOM 4502 O O . ASN A 1 566 ? -2.580 24.566 17.468 1.00 44.47 566 ASN A O 1
ATOM 4506 N N . LEU A 1 567 ? -4.219 24.734 15.953 1.00 50.91 567 LEU A N 1
ATOM 4507 C CA . LEU A 1 567 ? -3.430 25.490 14.981 1.00 50.91 567 LEU A CA 1
ATOM 4508 C C . LEU A 1 567 ? -3.346 26.951 15.447 1.00 50.91 567 LEU A C 1
ATOM 4510 O O . LEU A 1 567 ? -4.236 27.449 16.138 1.00 50.91 567 LEU A O 1
ATOM 4514 N N . LYS A 1 568 ? -2.241 27.632 15.123 1.00 47.47 568 LYS A N 1
ATOM 4515 C CA . LYS A 1 568 ? -2.022 29.037 15.503 1.00 47.47 568 LYS A CA 1
ATOM 4516 C C . LYS A 1 568 ? -3.203 29.893 15.001 1.00 47.47 568 LYS A C 1
ATOM 4518 O O . LYS A 1 568 ? -3.718 29.599 13.928 1.00 47.47 568 LYS A O 1
ATOM 4523 N N . PRO A 1 569 ? -3.611 30.963 15.712 1.00 47.12 569 PRO A N 1
ATOM 4524 C CA . PRO A 1 569 ? -4.801 31.766 15.383 1.00 47.12 569 PRO A CA 1
ATOM 4525 C C . PRO A 1 569 ? -4.825 32.391 13.973 1.00 47.12 569 PRO A C 1
ATOM 4527 O O . PRO A 1 569 ? -5.857 32.896 13.549 1.00 47.12 569 PRO A O 1
ATOM 4530 N N . GLU A 1 570 ? -3.710 32.355 13.242 1.00 47.53 570 GLU A N 1
ATOM 4531 C CA . GLU A 1 570 ? -3.597 32.813 11.852 1.00 47.53 570 GLU A CA 1
ATOM 4532 C C . GLU A 1 570 ? -3.973 31.720 10.817 1.00 47.53 570 GLU A C 1
ATOM 4534 O O . GLU A 1 570 ? -4.274 32.048 9.675 1.00 47.53 570 GLU A O 1
ATOM 4539 N N . GLU A 1 571 ? -4.025 30.437 11.210 1.00 48.97 571 GLU A N 1
ATOM 4540 C CA . GLU A 1 571 ? -4.340 29.263 10.363 1.00 48.97 571 GLU A CA 1
ATOM 4541 C C . GLU A 1 571 ? -5.717 28.630 10.676 1.00 48.97 571 GLU A C 1
ATOM 4543 O O . GLU A 1 571 ? -6.120 27.656 10.043 1.00 48.97 571 GLU A O 1
ATOM 4548 N N . SER A 1 572 ? -6.457 29.158 11.658 1.00 53.53 572 SER A N 1
ATOM 4549 C CA . SER A 1 572 ? -7.694 28.566 12.198 1.00 53.53 572 SER A CA 1
ATOM 4550 C C . SER A 1 572 ? -8.996 29.129 11.610 1.00 53.53 572 SER A C 1
ATOM 4552 O O . SER A 1 572 ? -10.073 28.896 12.163 1.00 53.53 572 SER A O 1
ATOM 4554 N N . VAL A 1 573 ? -8.934 29.873 10.502 1.00 67.12 573 VAL A N 1
ATOM 4555 C CA . VAL A 1 573 ? -10.140 30.385 9.834 1.00 67.12 573 VAL A CA 1
ATOM 4556 C C . VAL A 1 573 ? -10.793 29.249 9.043 1.00 67.12 573 VAL A C 1
ATOM 4558 O O . VAL A 1 573 ? -10.179 28.676 8.147 1.00 67.12 573 VAL A O 1
ATOM 4561 N N . LEU A 1 574 ? -12.042 28.913 9.378 1.00 76.06 574 LEU A N 1
ATOM 4562 C CA . LEU A 1 574 ? -12.875 27.992 8.598 1.00 76.06 574 LEU A CA 1
ATOM 4563 C C . LEU A 1 574 ? -13.088 28.566 7.195 1.00 76.06 574 LEU A C 1
ATOM 4565 O O . LEU A 1 574 ? -13.594 29.675 7.049 1.00 76.06 574 LEU A O 1
ATOM 4569 N N . THR A 1 575 ? -12.725 27.801 6.170 1.00 83.44 575 THR A N 1
ATOM 4570 C CA . THR A 1 575 ? -12.833 28.224 4.768 1.00 83.44 575 THR A CA 1
ATOM 4571 C C . THR A 1 575 ? -13.807 27.384 3.942 1.00 83.44 575 THR A C 1
ATOM 4573 O O . THR A 1 575 ? -13.980 27.631 2.752 1.00 83.44 575 THR A O 1
ATOM 4576 N N . ILE A 1 576 ? -14.490 26.423 4.569 1.00 85.88 576 ILE A N 1
ATOM 4577 C CA . ILE A 1 576 ? -15.459 25.530 3.916 1.00 85.88 576 ILE A CA 1
ATOM 4578 C C . ILE A 1 576 ? -16.606 26.277 3.212 1.00 85.88 576 ILE A C 1
ATOM 4580 O O . ILE A 1 576 ? -17.021 25.851 2.139 1.00 85.88 576 ILE A O 1
ATOM 4584 N N . ASP A 1 577 ? -17.069 27.409 3.760 1.00 83.88 577 ASP A N 1
ATOM 4585 C CA . ASP A 1 577 ? -18.115 28.257 3.156 1.00 83.88 577 ASP A CA 1
ATOM 4586 C C . ASP A 1 577 ? -17.676 28.881 1.814 1.00 83.88 577 ASP A C 1
ATOM 4588 O O . ASP A 1 577 ? -18.510 29.310 1.022 1.00 83.88 577 ASP A O 1
ATOM 4592 N N . GLU A 1 578 ? -16.369 28.939 1.547 1.00 84.12 578 GLU A N 1
ATOM 4593 C CA . GLU A 1 578 ? -15.805 29.485 0.308 1.00 84.12 578 GLU A CA 1
ATOM 4594 C C . GLU A 1 578 ? -15.520 28.401 -0.748 1.00 84.12 578 GLU A C 1
ATOM 4596 O O . GLU A 1 578 ? -15.057 28.716 -1.843 1.00 84.12 578 GLU A O 1
ATOM 4601 N N . ASN A 1 579 ? -15.769 27.123 -0.438 1.00 84.19 579 ASN A N 1
ATOM 4602 C CA . ASN A 1 579 ? -15.515 26.008 -1.347 1.00 84.19 579 ASN A CA 1
ATOM 4603 C C . ASN A 1 579 ? -16.691 25.813 -2.316 1.00 84.19 579 ASN A C 1
ATOM 4605 O O . ASN A 1 579 ? -17.738 25.301 -1.931 1.00 84.19 579 ASN A O 1
ATOM 4609 N N . VAL A 1 580 ? -16.506 26.157 -3.593 1.00 83.88 580 VAL A N 1
ATOM 4610 C CA . VAL A 1 580 ? -17.574 26.091 -4.611 1.00 83.88 580 VAL A CA 1
ATOM 4611 C C . VAL A 1 580 ? -17.976 24.668 -5.016 1.00 83.88 580 VAL A C 1
ATOM 4613 O O . VAL A 1 580 ? -18.996 24.500 -5.678 1.00 83.88 580 VAL A O 1
ATOM 4616 N N . ALA A 1 581 ? -17.212 23.633 -4.639 1.00 83.38 581 ALA A N 1
ATOM 4617 C CA . ALA A 1 581 ? -17.587 22.233 -4.871 1.00 83.38 581 ALA A CA 1
ATOM 4618 C C . ALA A 1 581 ? -18.584 21.697 -3.823 1.00 83.38 581 ALA A C 1
ATOM 4620 O O . ALA A 1 581 ? -19.100 20.580 -3.959 1.00 83.38 581 ALA A O 1
ATOM 4621 N N . LEU A 1 582 ? -18.855 22.483 -2.780 1.00 87.75 582 LEU A N 1
ATOM 4622 C CA . LEU A 1 582 ? -19.820 22.199 -1.731 1.00 87.75 582 LEU A CA 1
ATOM 4623 C C . LEU A 1 582 ? -20.926 23.251 -1.750 1.00 87.75 582 LEU A C 1
ATOM 4625 O O . LEU A 1 582 ? -20.665 24.440 -1.886 1.00 87.75 582 LEU A O 1
ATOM 4629 N N . ASP A 1 583 ? -22.163 22.812 -1.551 1.00 88.69 583 ASP A N 1
ATOM 4630 C CA . ASP A 1 583 ? -23.284 23.710 -1.295 1.00 88.69 583 ASP A CA 1
ATOM 4631 C C . ASP A 1 583 ? -23.729 23.585 0.160 1.00 88.69 583 ASP A C 1
ATOM 4633 O O . ASP A 1 583 ? -23.948 22.477 0.663 1.00 88.69 583 ASP A O 1
ATOM 4637 N N . ARG A 1 584 ? -23.861 24.717 0.852 1.00 91.44 584 ARG A N 1
ATOM 4638 C CA . ARG A 1 584 ? -24.335 24.742 2.235 1.00 91.44 584 ARG A CA 1
ATOM 4639 C C . ARG A 1 584 ? -25.854 24.653 2.244 1.00 91.44 584 ARG A C 1
ATOM 4641 O O . ARG A 1 584 ? -26.563 25.652 2.194 1.00 91.44 584 ARG A O 1
ATOM 4648 N N . ILE A 1 585 ? -26.349 23.431 2.377 1.00 91.88 585 ILE A N 1
ATOM 4649 C CA . ILE A 1 585 ? -27.782 23.127 2.322 1.00 91.88 585 ILE A CA 1
ATOM 4650 C C . ILE A 1 585 ? -28.503 23.321 3.664 1.00 91.88 585 ILE A C 1
ATOM 4652 O O . ILE A 1 585 ? -29.730 23.363 3.699 1.00 91.88 585 ILE A O 1
ATOM 4656 N N . TYR A 1 586 ? -27.763 23.435 4.773 1.00 92.75 586 TYR A N 1
ATOM 4657 C CA . TYR A 1 586 ? -28.322 23.694 6.102 1.00 92.75 586 TYR A CA 1
ATOM 4658 C C . TYR A 1 586 ? -27.352 24.492 6.975 1.00 92.75 586 TYR A C 1
ATOM 4660 O O . TYR A 1 586 ? -26.135 24.283 6.941 1.00 92.75 586 TYR A O 1
ATOM 4668 N N . ALA A 1 587 ? -27.898 25.380 7.803 1.00 89.75 587 ALA A N 1
ATOM 4669 C CA . ALA A 1 587 ? -27.150 26.196 8.749 1.00 89.75 587 ALA A CA 1
ATOM 4670 C C . ALA A 1 587 ? -27.979 26.447 10.013 1.00 89.75 587 ALA A C 1
ATOM 4672 O O . ALA A 1 587 ? -29.126 26.880 9.923 1.00 89.75 587 ALA A O 1
ATOM 4673 N N . SER A 1 588 ? -27.392 26.217 11.186 1.00 89.31 588 SER A N 1
ATOM 4674 C CA . SER A 1 588 ? -27.980 26.588 12.473 1.00 89.31 588 SER A CA 1
ATOM 4675 C C . SER A 1 588 ? -26.885 26.766 13.524 1.00 89.31 588 SER A C 1
ATOM 4677 O O . SER A 1 588 ? -26.216 25.797 13.865 1.00 89.31 588 SER A O 1
ATOM 4679 N N . ASN A 1 589 ? -26.746 27.972 14.086 1.00 87.06 589 ASN A N 1
ATOM 4680 C CA . ASN A 1 589 ? -25.638 28.345 14.981 1.00 87.06 589 ASN A CA 1
ATOM 4681 C C . ASN A 1 589 ? -24.264 28.042 14.341 1.00 87.06 589 ASN A C 1
ATOM 4683 O O . ASN A 1 589 ? -24.012 28.503 13.229 1.00 87.06 589 ASN A O 1
ATOM 4687 N N . ASP A 1 590 ? -23.394 27.285 15.013 1.00 84.31 590 ASP A N 1
ATOM 4688 C CA . ASP A 1 590 ? -22.104 26.804 14.493 1.00 84.31 590 ASP A CA 1
ATOM 4689 C C . ASP A 1 590 ? -22.247 25.552 13.603 1.00 84.31 590 ASP A C 1
ATOM 4691 O O . ASP A 1 590 ? -21.309 25.179 12.898 1.00 84.31 590 ASP A O 1
ATOM 4695 N N . PHE A 1 591 ? -23.417 24.900 13.592 1.00 89.25 591 PHE A N 1
ATOM 4696 C CA . PHE A 1 591 ? -23.646 23.690 12.811 1.00 89.25 591 PHE A CA 1
ATOM 4697 C C . PHE A 1 591 ? -24.026 23.995 11.361 1.00 89.25 591 PHE A C 1
ATOM 4699 O O . PHE A 1 591 ? -24.888 24.830 11.064 1.00 89.25 591 PHE A O 1
ATOM 4706 N N . GLY A 1 592 ? -23.421 23.262 10.433 1.00 89.56 592 GLY A N 1
ATOM 4707 C CA . GLY A 1 592 ? -23.743 23.342 9.012 1.00 89.56 592 GLY A CA 1
ATOM 4708 C C . GLY A 1 592 ? -23.658 21.990 8.322 1.00 89.56 592 GLY A C 1
ATOM 4709 O O . GLY A 1 592 ? -22.939 21.094 8.764 1.00 89.56 592 GLY A O 1
ATOM 4710 N N . ILE A 1 593 ? -24.406 21.850 7.231 1.00 92.94 593 ILE A N 1
ATOM 4711 C CA . ILE A 1 593 ? -24.393 20.660 6.379 1.00 92.94 593 ILE A CA 1
ATOM 4712 C C . ILE A 1 593 ? -24.063 21.108 4.968 1.00 92.94 593 ILE A C 1
ATOM 4714 O O . ILE A 1 593 ? -24.765 21.947 4.401 1.00 92.94 593 ILE A O 1
ATOM 4718 N N . TYR A 1 594 ? -23.015 20.514 4.416 1.00 92.31 594 TYR A N 1
ATOM 4719 C CA . TYR A 1 594 ? -22.555 20.763 3.064 1.00 92.31 594 TYR A CA 1
ATOM 4720 C C . TYR A 1 594 ? -22.827 19.536 2.208 1.00 92.31 594 TYR A C 1
ATOM 4722 O O . TYR A 1 594 ? -22.434 18.426 2.570 1.00 92.31 594 TYR A O 1
ATOM 4730 N N . ALA A 1 595 ? -23.504 19.724 1.083 1.00 89.81 595 ALA A N 1
ATOM 4731 C CA . ALA A 1 595 ? -23.690 18.694 0.076 1.00 89.81 595 ALA A CA 1
ATOM 4732 C C . ALA A 1 595 ? -22.633 18.847 -1.017 1.00 89.81 595 ALA A C 1
ATOM 4734 O O . ALA A 1 595 ? -22.409 19.937 -1.535 1.00 89.81 595 ALA A O 1
ATOM 4735 N N . SER A 1 596 ? -22.004 17.739 -1.390 1.00 85.75 596 SER A N 1
ATOM 4736 C CA . SER A 1 596 ? -21.094 17.689 -2.524 1.00 85.75 596 SER A CA 1
ATOM 4737 C C . SER A 1 596 ? -21.857 17.872 -3.828 1.00 85.75 596 SER A C 1
ATOM 4739 O O . SER A 1 596 ? -22.717 17.060 -4.184 1.00 85.75 596 SER A O 1
ATOM 4741 N N . LEU A 1 597 ? -21.489 18.914 -4.572 1.00 76.62 597 LEU A N 1
ATOM 4742 C CA . LEU A 1 597 ? -21.967 19.147 -5.933 1.00 76.62 597 LEU A CA 1
ATOM 4743 C C . LEU A 1 597 ? -21.301 18.193 -6.939 1.00 76.62 597 LEU A C 1
ATOM 4745 O O . LEU A 1 597 ? -21.780 18.056 -8.068 1.00 76.62 597 LEU A O 1
ATOM 4749 N N . ALA A 1 598 ? -20.256 17.466 -6.520 1.00 59.22 598 ALA A N 1
ATOM 4750 C CA . ALA A 1 598 ? -19.584 16.456 -7.336 1.00 59.22 598 ALA A CA 1
ATOM 4751 C C . ALA A 1 598 ? -20.518 15.294 -7.730 1.00 59.22 598 ALA A C 1
ATOM 4753 O O . ALA A 1 598 ? -20.337 14.706 -8.794 1.00 59.22 598 ALA A O 1
ATOM 4754 N N . ALA A 1 599 ? -21.571 15.017 -6.945 1.00 50.38 599 ALA A N 1
ATOM 4755 C CA . ALA A 1 599 ? -22.591 14.016 -7.285 1.00 50.38 599 ALA A CA 1
ATOM 4756 C C . ALA A 1 599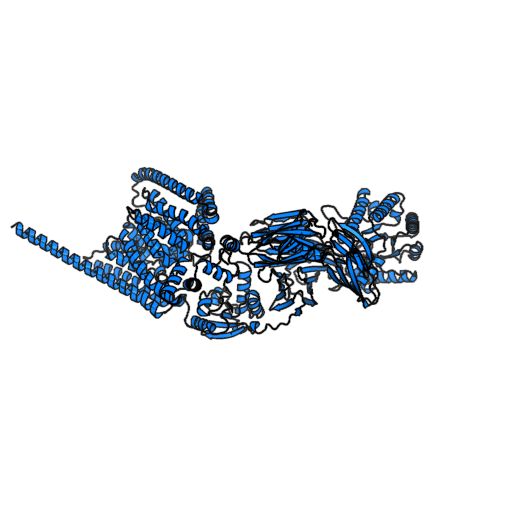 ? -23.404 14.382 -8.547 1.00 50.38 599 ALA A C 1
ATOM 4758 O O . ALA A 1 599 ? -23.916 13.501 -9.231 1.00 50.38 599 ALA A O 1
ATOM 4759 N N . THR A 1 600 ? -23.501 15.671 -8.886 1.00 45.69 600 THR A N 1
ATOM 4760 C CA . THR A 1 600 ? -24.166 16.171 -10.106 1.00 45.69 600 THR A CA 1
ATOM 4761 C C . THR A 1 600 ? -23.221 16.293 -11.307 1.00 45.69 600 THR A C 1
ATOM 4763 O O . THR A 1 600 ? -23.689 16.484 -12.426 1.00 45.69 600 THR A O 1
ATOM 4766 N N . ALA A 1 601 ? -21.907 16.136 -11.105 1.00 44.84 601 ALA A N 1
ATOM 4767 C CA . ALA A 1 601 ? -20.883 16.252 -12.147 1.00 44.84 601 ALA A CA 1
ATOM 4768 C C . ALA A 1 601 ? -20.440 14.900 -12.748 1.00 44.84 601 ALA A C 1
ATOM 4770 O O . ALA A 1 601 ? -19.501 14.862 -13.542 1.00 44.84 601 ALA A O 1
ATOM 4771 N N . GLN A 1 602 ? -21.118 13.786 -12.439 1.00 43.56 602 GLN A N 1
ATOM 4772 C CA . GLN A 1 602 ? -20.859 12.474 -13.057 1.00 43.56 602 GLN A CA 1
ATOM 4773 C C . GLN A 1 602 ? -21.457 12.335 -14.471 1.00 43.56 602 GLN A C 1
ATOM 4775 O O . GLN A 1 602 ? -22.101 11.351 -14.810 1.00 43.56 602 GLN A O 1
ATOM 4780 N N . ASN A 1 603 ? -21.175 13.314 -15.324 1.00 42.34 603 ASN A N 1
ATOM 4781 C CA . ASN A 1 603 ? -21.079 13.115 -16.766 1.00 42.34 603 ASN A CA 1
ATOM 4782 C C . ASN A 1 603 ? -19.702 13.608 -17.226 1.00 42.34 603 ASN A C 1
ATOM 4784 O O . ASN A 1 603 ? -19.584 14.378 -18.177 1.00 42.34 603 ASN A O 1
ATOM 4788 N N . THR A 1 604 ? -18.629 13.182 -16.555 1.00 50.09 604 THR A N 1
ATOM 4789 C CA . THR A 1 604 ? -17.330 13.169 -17.224 1.00 50.09 604 THR A CA 1
ATOM 4790 C C . THR A 1 604 ? -17.355 11.981 -18.173 1.00 50.09 604 THR A C 1
ATOM 4792 O O . THR A 1 604 ? -17.086 10.840 -17.796 1.00 50.09 604 THR A O 1
ATOM 4795 N N . SER A 1 605 ? -17.766 12.239 -19.418 1.00 58.50 605 SER A N 1
ATOM 4796 C CA . SER A 1 605 ? -17.528 11.305 -20.515 1.00 58.50 605 SER A CA 1
ATOM 4797 C C . SER A 1 605 ? -16.090 10.796 -20.397 1.00 58.50 605 SER A C 1
ATOM 4799 O O . SER A 1 605 ? -15.191 11.613 -20.165 1.00 58.50 605 SER A O 1
ATOM 4801 N N . PRO A 1 606 ? -15.857 9.476 -20.485 1.00 64.12 606 PRO A N 1
ATOM 4802 C CA . PRO A 1 606 ? -14.514 8.941 -20.354 1.00 64.12 606 PRO A CA 1
ATOM 4803 C C . PRO A 1 606 ? -13.602 9.645 -21.361 1.00 64.12 606 PRO A C 1
ATOM 4805 O O . PRO A 1 606 ? -13.956 9.772 -22.534 1.00 64.12 606 PRO A O 1
ATOM 4808 N N . LEU A 1 607 ? -12.439 10.112 -20.897 1.00 75.75 607 LEU A N 1
ATOM 4809 C CA . LEU A 1 607 ? -11.426 10.732 -21.760 1.00 75.75 607 LEU A CA 1
ATOM 4810 C C . LEU A 1 607 ? -11.006 9.767 -22.869 1.00 75.75 607 LEU A C 1
ATOM 4812 O O . LEU A 1 607 ? -10.687 10.176 -23.982 1.00 75.75 607 LEU A O 1
ATOM 4816 N N . TYR A 1 608 ? -11.040 8.478 -22.543 1.00 78.56 608 TYR A N 1
ATOM 4817 C CA . TYR A 1 608 ? -10.899 7.380 -23.471 1.00 78.56 608 TYR A CA 1
ATOM 4818 C C . TYR A 1 608 ? -11.666 6.171 -22.932 1.00 78.56 608 TYR A C 1
ATOM 4820 O O . TYR A 1 608 ? -11.576 5.852 -21.746 1.00 78.56 608 TYR A O 1
ATOM 4828 N N . ALA A 1 609 ? -12.414 5.485 -23.788 1.00 77.50 609 ALA A N 1
ATOM 4829 C CA . ALA A 1 609 ? -13.015 4.200 -23.463 1.00 77.50 609 ALA A CA 1
ATOM 4830 C C . ALA A 1 609 ? -13.030 3.312 -24.703 1.00 77.50 609 ALA A C 1
ATOM 4832 O O . ALA A 1 609 ? -13.346 3.767 -25.802 1.00 77.50 609 ALA A O 1
ATOM 4833 N N . ASN A 1 610 ? -12.710 2.042 -24.503 1.00 76.50 610 ASN A N 1
ATOM 4834 C CA . ASN A 1 610 ? -12.899 0.979 -25.477 1.00 76.50 610 ASN A CA 1
ATOM 4835 C C . ASN A 1 610 ? -13.528 -0.235 -24.767 1.00 76.50 610 ASN A C 1
ATOM 4837 O O . ASN A 1 610 ? -13.907 -0.145 -23.599 1.00 76.50 610 ASN A O 1
ATOM 4841 N N . GLU A 1 611 ? -13.649 -1.370 -25.456 1.00 71.00 611 GLU A N 1
ATOM 4842 C CA . GLU A 1 611 ? -14.200 -2.600 -24.863 1.00 71.00 611 GLU A CA 1
ATOM 4843 C C . GLU A 1 611 ? -13.333 -3.175 -23.724 1.00 71.00 611 GLU A C 1
ATOM 4845 O O . GLU A 1 611 ? -13.830 -3.936 -22.904 1.00 71.00 611 GLU A O 1
ATOM 4850 N N . GLN A 1 612 ? -12.049 -2.807 -23.640 1.00 74.06 612 GLN A N 1
ATOM 4851 C CA . GLN A 1 612 ? -11.077 -3.385 -22.704 1.00 74.06 612 GLN A CA 1
ATOM 4852 C C . GLN A 1 612 ? -10.928 -2.586 -21.402 1.00 74.06 612 GLN A C 1
ATOM 4854 O O . GLN A 1 612 ? -10.743 -3.175 -20.335 1.00 74.06 612 GLN A O 1
ATOM 4859 N N . PHE A 1 613 ? -10.959 -1.254 -21.469 1.00 81.00 613 PHE A N 1
ATOM 4860 C CA . PHE A 1 613 ? -10.837 -0.386 -20.299 1.00 81.00 613 PHE A CA 1
ATOM 4861 C C . PHE A 1 613 ? -11.400 1.021 -20.552 1.00 81.00 613 PHE A C 1
ATOM 4863 O O . PHE A 1 613 ? -11.621 1.458 -21.684 1.00 81.00 613 PHE A O 1
ATOM 4870 N N . SER A 1 614 ? -11.596 1.761 -19.461 1.00 85.44 614 SER A N 1
ATOM 4871 C CA . SER A 1 614 ? -11.993 3.170 -19.477 1.00 85.44 614 SER A CA 1
ATOM 4872 C C . SER A 1 614 ? -11.037 4.031 -18.657 1.00 85.44 614 SER A C 1
ATOM 4874 O O . SER A 1 614 ? -10.555 3.605 -17.608 1.00 85.44 614 SER A O 1
ATOM 4876 N N . VAL A 1 615 ? -10.783 5.245 -19.142 1.00 85.94 615 VAL A N 1
ATOM 4877 C CA . VAL A 1 615 ? -9.968 6.280 -18.500 1.00 85.94 615 VAL A CA 1
ATOM 4878 C C . VAL A 1 615 ? -10.865 7.473 -18.195 1.00 85.94 615 VAL A C 1
ATOM 4880 O O . VAL A 1 615 ? -11.481 8.055 -19.091 1.00 85.94 615 VAL A O 1
ATOM 4883 N N . LYS A 1 616 ? -10.945 7.840 -16.919 1.00 85.19 616 LYS A N 1
ATOM 4884 C CA . LYS A 1 616 ? -11.779 8.932 -16.405 1.00 85.19 616 LYS A CA 1
ATOM 4885 C C . LYS A 1 616 ? -10.935 9.833 -15.514 1.00 85.19 616 LYS A C 1
ATOM 4887 O O . LYS A 1 616 ? -9.984 9.371 -14.894 1.00 85.19 616 LYS A O 1
ATOM 4892 N N . THR A 1 617 ? -11.297 11.100 -15.401 1.00 76.31 617 THR A N 1
ATOM 4893 C CA . THR A 1 617 ? -10.721 12.015 -14.404 1.00 76.31 617 THR A CA 1
ATOM 4894 C C . THR A 1 617 ? -11.740 12.307 -13.318 1.00 76.31 617 THR A C 1
ATOM 4896 O O . THR A 1 617 ? -12.918 12.514 -13.613 1.00 76.31 617 THR A O 1
ATOM 4899 N N . SER A 1 618 ? -11.275 12.326 -12.072 1.00 70.56 618 SER A N 1
ATOM 4900 C CA . SER A 1 618 ? -12.054 12.734 -10.906 1.00 70.56 618 SER A CA 1
ATOM 4901 C C . SER A 1 618 ? -11.124 13.414 -9.904 1.00 70.56 618 SER A C 1
ATOM 4903 O O . SER A 1 618 ? -10.181 12.786 -9.420 1.00 70.56 618 SER A O 1
ATOM 4905 N N . GLY A 1 619 ? -11.356 14.693 -9.614 1.00 70.62 619 GLY A N 1
ATOM 4906 C CA . GLY A 1 619 ? -10.522 15.480 -8.708 1.00 70.62 619 GLY A CA 1
ATOM 4907 C C . GLY A 1 619 ? -9.060 15.510 -9.132 1.00 70.62 619 GLY A C 1
ATOM 4908 O O . GLY A 1 619 ? -8.730 15.776 -10.287 1.00 70.62 619 GLY A O 1
ATOM 4909 N N . SER A 1 620 ? -8.179 15.182 -8.185 1.00 74.06 620 SER A N 1
ATOM 4910 C CA . SER A 1 620 ? -6.728 15.150 -8.399 1.00 74.06 620 SER A CA 1
ATOM 4911 C C . SER A 1 620 ? -6.222 13.826 -8.991 1.00 74.06 620 SER A C 1
ATOM 4913 O O . SER A 1 620 ? -5.023 13.530 -8.923 1.00 74.06 620 SER A O 1
ATOM 4915 N N . THR A 1 621 ? -7.126 13.007 -9.540 1.00 80.12 621 THR A N 1
ATOM 4916 C CA . THR A 1 621 ? -6.878 11.598 -9.848 1.00 80.12 621 THR A CA 1
ATOM 4917 C C . THR A 1 621 ? -7.399 11.200 -11.233 1.00 80.12 621 THR A C 1
ATOM 4919 O O . THR A 1 621 ? -8.487 11.583 -11.666 1.00 80.12 621 THR A O 1
ATOM 4922 N N . ILE A 1 622 ? -6.633 10.355 -11.919 1.00 86.56 622 ILE A N 1
ATOM 4923 C CA . ILE A 1 622 ? -7.041 9.638 -13.126 1.00 86.56 622 ILE A CA 1
ATOM 4924 C C . ILE A 1 622 ? -7.420 8.216 -12.724 1.00 86.56 622 ILE A C 1
ATOM 4926 O O . ILE A 1 622 ? -6.631 7.492 -12.117 1.00 86.56 622 ILE A O 1
ATOM 4930 N N . ILE A 1 623 ? -8.635 7.818 -13.070 1.00 87.44 623 ILE A N 1
ATOM 4931 C CA . ILE A 1 623 ? -9.207 6.510 -12.790 1.00 87.44 623 ILE A CA 1
ATOM 4932 C C . ILE A 1 623 ? -9.134 5.664 -14.057 1.00 87.44 623 ILE A C 1
ATOM 4934 O O . ILE A 1 623 ? -9.702 6.035 -15.084 1.00 87.44 623 ILE A O 1
ATOM 4938 N N . ILE A 1 624 ? -8.467 4.515 -13.962 1.00 90.31 624 ILE A N 1
ATOM 4939 C CA . ILE A 1 624 ? -8.401 3.507 -15.016 1.00 90.31 624 ILE A CA 1
ATOM 4940 C C . ILE A 1 624 ? -9.112 2.252 -14.522 1.00 90.31 624 ILE A C 1
ATOM 4942 O O . ILE A 1 624 ? -8.771 1.714 -13.469 1.00 90.31 624 ILE A O 1
ATOM 4946 N N . GLU A 1 625 ? -10.104 1.787 -15.275 1.00 88.56 625 GLU A N 1
ATOM 4947 C CA . GLU A 1 625 ? -10.901 0.602 -14.943 1.00 88.56 625 GLU A CA 1
ATOM 4948 C C . GLU A 1 625 ? -10.926 -0.358 -16.131 1.00 88.56 625 GLU A C 1
ATOM 4950 O O . GLU A 1 625 ? -11.398 0.023 -17.203 1.00 88.56 625 GLU A O 1
ATOM 4955 N N . SER A 1 626 ? -10.461 -1.592 -15.926 1.00 87.44 626 SER A N 1
ATOM 4956 C CA . SER A 1 626 ? -10.632 -2.720 -16.847 1.00 87.44 626 SER A CA 1
ATOM 4957 C C . SER A 1 626 ? -11.607 -3.753 -16.261 1.00 87.44 626 SER A C 1
ATOM 4959 O O . SER A 1 626 ? -12.272 -3.517 -15.241 1.00 87.44 626 SER A O 1
ATOM 4961 N N . GLU A 1 627 ? -11.741 -4.909 -16.909 1.00 82.44 627 GLU A N 1
ATOM 4962 C CA . GLU A 1 627 ? -12.456 -6.052 -16.330 1.00 82.44 627 GLU A CA 1
ATOM 4963 C C . GLU A 1 627 ? -11.718 -6.662 -15.132 1.00 82.44 627 GLU A C 1
ATOM 4965 O O . GLU A 1 627 ? -12.363 -7.096 -14.178 1.00 82.44 627 GLU A O 1
ATOM 4970 N N . THR A 1 628 ? -10.383 -6.649 -15.154 1.00 81.94 628 THR A N 1
ATOM 4971 C CA . THR A 1 628 ? -9.547 -7.377 -14.186 1.00 81.94 628 THR A CA 1
ATOM 4972 C C . THR A 1 628 ? -8.997 -6.487 -13.073 1.00 81.94 628 THR A C 1
ATOM 4974 O O . THR A 1 628 ? -8.823 -6.954 -11.948 1.00 81.94 628 THR A O 1
ATOM 4977 N N . TYR A 1 629 ? -8.762 -5.199 -13.346 1.00 89.50 629 TYR A N 1
ATOM 4978 C CA . TYR A 1 629 ? -8.152 -4.283 -12.389 1.00 89.50 629 TYR A CA 1
ATOM 4979 C C . TYR A 1 629 ? -8.770 -2.883 -12.411 1.00 89.50 629 TYR A C 1
ATOM 4981 O O . TYR A 1 629 ? -9.454 -2.454 -13.342 1.00 89.50 629 TYR A O 1
ATOM 4989 N N . LYS A 1 630 ? -8.477 -2.143 -11.346 1.00 90.00 630 LYS A N 1
ATOM 4990 C CA . LYS A 1 630 ? -8.748 -0.725 -11.172 1.00 90.00 630 LYS A CA 1
ATOM 4991 C C . LYS A 1 630 ? -7.498 -0.044 -10.622 1.00 90.00 630 LYS A C 1
ATOM 4993 O O . LYS A 1 630 ? -6.869 -0.555 -9.696 1.00 90.00 630 LYS A O 1
ATOM 4998 N N . VAL A 1 631 ? -7.136 1.098 -11.202 1.00 91.06 631 VAL A N 1
ATOM 4999 C CA . VAL A 1 631 ? -5.969 1.893 -10.800 1.00 91.06 631 VAL A CA 1
ATOM 5000 C C . VAL A 1 631 ? -6.316 3.369 -10.695 1.00 91.06 631 VAL A C 1
ATOM 5002 O O . VAL A 1 631 ? -7.028 3.910 -11.540 1.00 91.06 631 VAL A O 1
ATOM 5005 N N . PHE A 1 632 ? -5.771 4.016 -9.665 1.00 88.12 632 PHE A N 1
ATOM 5006 C CA . PHE A 1 632 ? -5.815 5.464 -9.481 1.00 88.12 632 PHE A CA 1
ATOM 5007 C C . PHE A 1 632 ? -4.415 6.055 -9.616 1.00 88.12 632 PHE A C 1
ATOM 5009 O O . PHE A 1 632 ? -3.535 5.764 -8.802 1.00 88.12 632 PHE A O 1
ATOM 5016 N N . LEU A 1 633 ? -4.235 6.903 -10.627 1.00 88.94 633 LEU A N 1
ATOM 5017 C CA . LEU A 1 633 ? -3.021 7.682 -10.850 1.00 88.94 633 LEU A CA 1
ATOM 5018 C C . LEU A 1 633 ? -3.219 9.138 -10.443 1.00 88.94 633 LEU A C 1
ATOM 5020 O O . LEU A 1 633 ? -4.324 9.661 -10.547 1.00 88.94 633 LEU A O 1
ATOM 5024 N N . GLY A 1 634 ? -2.155 9.819 -10.028 1.00 83.62 634 GLY A N 1
ATOM 5025 C CA . GLY A 1 634 ? -2.202 11.270 -9.846 1.00 83.62 634 GLY A CA 1
ATOM 5026 C C . GLY A 1 634 ? -2.469 12.008 -11.165 1.00 83.62 634 GLY A C 1
ATOM 5027 O O . GLY A 1 634 ? -1.948 11.646 -12.218 1.00 83.62 634 GLY A O 1
ATOM 5028 N N . ASP A 1 635 ? -3.265 13.074 -11.117 1.00 82.94 635 ASP A N 1
ATOM 5029 C CA . ASP A 1 635 ? -3.530 13.944 -12.274 1.00 82.94 635 ASP A CA 1
ATOM 5030 C C . ASP A 1 635 ? -2.247 14.630 -12.771 1.00 82.94 635 ASP A C 1
ATOM 5032 O O . ASP A 1 635 ? -1.978 14.658 -13.971 1.00 82.94 635 ASP A O 1
ATOM 5036 N N . VAL A 1 636 ? -1.417 15.086 -11.829 1.00 85.38 636 VAL A N 1
ATOM 5037 C CA . VAL A 1 636 ? -0.160 15.809 -12.089 1.00 85.38 636 VAL A CA 1
ATOM 5038 C C . VAL A 1 636 ? 1.094 15.043 -11.669 1.00 85.38 636 VAL A C 1
ATOM 5040 O O . VAL A 1 636 ? 2.195 15.538 -11.874 1.00 85.38 636 VAL A O 1
ATOM 5043 N N . SER A 1 637 ? 0.967 13.856 -11.071 1.00 89.12 637 SER A N 1
ATOM 5044 C CA . SER A 1 637 ? 2.120 13.038 -10.679 1.00 89.12 637 SER A CA 1
ATOM 5045 C C . SER A 1 637 ? 1.914 11.572 -11.059 1.00 89.12 637 SER A C 1
ATOM 5047 O O . SER A 1 637 ? 0.788 11.075 -10.984 1.00 89.12 637 SER A O 1
ATOM 5049 N N . PRO A 1 638 ? 2.979 10.838 -11.428 1.00 91.00 638 PRO A N 1
ATOM 5050 C CA . PRO A 1 638 ? 2.887 9.457 -11.901 1.00 91.00 638 PRO A CA 1
ATOM 5051 C C . PRO A 1 638 ? 2.631 8.438 -10.774 1.00 91.00 638 PRO A C 1
ATOM 5053 O O . PRO A 1 638 ? 2.927 7.260 -10.940 1.00 91.00 638 PRO A O 1
ATOM 5056 N N . THR A 1 639 ? 2.111 8.866 -9.622 1.00 88.81 639 THR A N 1
ATOM 5057 C CA . THR A 1 639 ? 1.962 8.022 -8.425 1.00 88.81 639 THR A CA 1
ATOM 5058 C C . THR A 1 639 ? 0.750 7.114 -8.536 1.00 88.81 639 THR A C 1
ATOM 5060 O O . THR A 1 639 ? -0.343 7.597 -8.833 1.00 88.81 639 THR A O 1
ATOM 5063 N N . ILE A 1 640 ? 0.906 5.837 -8.185 1.00 88.81 640 ILE A N 1
ATOM 5064 C CA . ILE A 1 640 ? -0.220 4.915 -8.012 1.00 88.81 640 ILE A CA 1
ATOM 5065 C C . ILE A 1 640 ? -0.722 5.014 -6.566 1.00 88.81 640 ILE A C 1
ATOM 5067 O O . ILE A 1 640 ? -0.056 4.588 -5.621 1.00 88.81 640 ILE A O 1
ATOM 5071 N N . ARG A 1 641 ? -1.928 5.566 -6.396 1.00 81.69 641 ARG A N 1
ATOM 5072 C CA . ARG A 1 641 ? -2.611 5.685 -5.091 1.00 81.69 641 ARG A CA 1
ATOM 5073 C C . ARG A 1 641 ? -3.523 4.492 -4.789 1.00 81.69 641 ARG A C 1
ATOM 5075 O O . ARG A 1 641 ? -3.856 4.246 -3.636 1.00 81.69 641 ARG A O 1
ATOM 5082 N N . TYR A 1 642 ? -3.926 3.762 -5.825 1.00 86.31 642 TYR A N 1
ATOM 5083 C CA . TYR A 1 642 ? -4.758 2.563 -5.738 1.00 86.31 642 TYR A CA 1
ATOM 5084 C C . TYR A 1 642 ? -4.378 1.619 -6.865 1.00 86.31 642 TYR A C 1
ATOM 5086 O O . TYR A 1 642 ? -4.276 2.053 -8.014 1.00 86.31 642 TYR A O 1
ATOM 5094 N N . ILE A 1 643 ? -4.223 0.340 -6.548 1.00 90.19 643 ILE A N 1
ATOM 5095 C CA . ILE A 1 643 ? -4.132 -0.735 -7.532 1.00 90.19 643 ILE A CA 1
ATOM 5096 C C . ILE A 1 643 ? -4.756 -1.986 -6.927 1.00 90.19 643 ILE A C 1
ATOM 5098 O O . ILE A 1 643 ? -4.439 -2.356 -5.800 1.00 90.19 643 ILE A O 1
ATOM 5102 N N . GLY A 1 644 ? -5.680 -2.609 -7.648 1.00 88.56 644 GLY A N 1
ATOM 5103 C CA . GLY A 1 644 ? -6.410 -3.774 -7.163 1.00 88.56 644 GLY A CA 1
ATOM 5104 C C . GLY A 1 644 ? -7.621 -4.085 -8.035 1.00 88.56 644 GLY A C 1
ATOM 5105 O O . GLY A 1 644 ? -7.692 -3.642 -9.180 1.00 88.56 644 GLY A O 1
ATOM 5106 N N . THR A 1 645 ? -8.574 -4.852 -7.518 1.00 83.94 645 THR A N 1
ATOM 5107 C CA . THR A 1 645 ? -9.828 -5.148 -8.230 1.00 83.94 645 THR A CA 1
ATOM 5108 C C . THR A 1 645 ? -10.823 -3.994 -8.067 1.00 83.94 645 THR A C 1
ATOM 5110 O O . THR A 1 645 ? -10.554 -3.011 -7.390 1.00 83.94 645 THR A O 1
ATOM 5113 N N . LYS A 1 646 ? -12.034 -4.090 -8.631 1.00 75.75 646 LYS A N 1
ATOM 5114 C CA . LYS A 1 646 ? -13.092 -3.087 -8.372 1.00 75.75 646 LYS A CA 1
ATOM 5115 C C . LYS A 1 646 ? -13.564 -3.061 -6.910 1.00 75.75 646 LYS A C 1
ATOM 5117 O O . LYS A 1 646 ? -14.229 -2.107 -6.514 1.00 75.75 646 LYS A O 1
ATOM 5122 N N . LYS A 1 647 ? -13.273 -4.115 -6.140 1.00 71.12 647 LYS A N 1
ATOM 5123 C CA . LYS A 1 647 ? -13.741 -4.305 -4.759 1.00 71.12 647 LYS A CA 1
ATOM 5124 C C . LYS A 1 647 ? -12.625 -4.163 -3.727 1.00 71.12 647 LYS A C 1
ATOM 5126 O O . LYS A 1 647 ? -12.914 -3.845 -2.580 1.00 71.12 647 LYS A O 1
ATOM 5131 N N . GLU A 1 648 ? -11.377 -4.394 -4.120 1.00 73.12 648 GLU A N 1
ATOM 5132 C CA . GLU A 1 648 ? -10.263 -4.546 -3.189 1.00 73.12 648 GLU A CA 1
ATOM 5133 C C . GLU A 1 648 ? -9.027 -3.781 -3.657 1.00 73.12 648 GLU A C 1
ATOM 5135 O O . GLU A 1 648 ? -8.584 -3.958 -4.787 1.00 73.12 648 GLU A O 1
ATOM 5140 N N . ASN A 1 649 ? -8.454 -2.965 -2.767 1.00 81.94 649 ASN A N 1
ATOM 5141 C CA . ASN A 1 649 ? -7.177 -2.289 -2.984 1.00 81.94 649 ASN A CA 1
ATOM 5142 C C . ASN A 1 649 ? -6.027 -3.161 -2.474 1.00 81.94 649 ASN A C 1
ATOM 5144 O O . ASN A 1 649 ? -5.915 -3.370 -1.266 1.00 81.94 649 ASN A O 1
ATOM 5148 N N . TYR A 1 650 ? -5.130 -3.585 -3.359 1.00 85.94 650 TYR A N 1
ATOM 5149 C CA . TYR A 1 650 ? -3.996 -4.438 -2.998 1.00 85.94 650 TYR A CA 1
ATOM 5150 C C . TYR A 1 650 ? -2.875 -3.640 -2.317 1.00 85.94 650 TYR A C 1
ATOM 5152 O O . TYR A 1 650 ? -2.009 -4.205 -1.658 1.00 85.94 650 TYR A O 1
ATOM 5160 N N . LEU A 1 651 ? -2.909 -2.304 -2.399 1.00 82.12 651 LEU A N 1
ATOM 5161 C CA . LEU A 1 651 ? -2.083 -1.450 -1.540 1.00 82.12 651 LEU A CA 1
ATOM 5162 C C . LEU A 1 651 ? -2.656 -1.317 -0.124 1.00 82.12 651 LEU A C 1
ATOM 5164 O O . LEU A 1 651 ? -1.962 -0.822 0.760 1.00 82.12 651 LEU A O 1
ATOM 5168 N N . GLY A 1 652 ? -3.912 -1.713 0.115 1.00 73.81 652 GLY A N 1
ATOM 5169 C CA . GLY A 1 652 ? -4.610 -1.493 1.381 1.00 73.81 652 GLY A CA 1
ATOM 5170 C C . GLY A 1 652 ? -4.539 -0.031 1.832 1.00 73.81 652 GLY A C 1
ATOM 5171 O O . GLY A 1 652 ? -5.028 0.867 1.151 1.00 73.81 652 GLY A O 1
ATOM 5172 N N . GLY A 1 653 ? -3.910 0.196 2.988 1.00 61.59 653 GLY A N 1
ATOM 5173 C CA . GLY A 1 653 ? -3.586 1.519 3.523 1.00 61.59 653 GLY A CA 1
ATOM 5174 C C . GLY A 1 653 ? -2.149 1.946 3.227 1.00 61.59 653 GLY A C 1
ATOM 5175 O O . GLY A 1 653 ? -1.528 2.552 4.095 1.00 61.59 653 GLY A O 1
ATOM 5176 N N . GLY A 1 654 ? -1.590 1.599 2.074 1.00 70.88 654 GLY A N 1
ATOM 5177 C CA . GLY A 1 654 ? -0.243 1.971 1.666 1.00 70.88 654 GLY A CA 1
ATOM 5178 C C . GLY A 1 654 ? -0.170 2.621 0.291 1.00 70.88 654 GLY A C 1
ATOM 5179 O O . GLY A 1 654 ? -1.177 3.109 -0.214 1.00 70.88 654 GLY A O 1
ATOM 5180 N N . ILE A 1 655 ? 1.037 2.722 -0.268 1.00 79.38 655 ILE A N 1
ATOM 5181 C CA . ILE A 1 655 ? 1.317 3.492 -1.489 1.00 79.38 655 ILE A CA 1
ATOM 5182 C C . ILE A 1 655 ? 2.384 2.808 -2.343 1.00 79.38 655 ILE A C 1
ATOM 5184 O O . ILE A 1 655 ? 3.266 2.123 -1.820 1.00 79.38 655 ILE A O 1
ATOM 5188 N N . MET A 1 656 ? 2.323 3.041 -3.655 1.00 88.44 656 MET A N 1
ATOM 5189 C CA . MET A 1 656 ? 3.393 2.706 -4.589 1.00 88.44 656 MET A CA 1
ATOM 5190 C C . MET A 1 656 ? 3.948 3.998 -5.188 1.00 88.44 656 MET A C 1
ATOM 5192 O O . MET A 1 656 ? 3.203 4.786 -5.772 1.00 88.44 656 MET A O 1
ATOM 5196 N N . TYR A 1 657 ? 5.248 4.225 -5.017 1.00 88.00 657 TYR A N 1
ATOM 5197 C CA . TYR A 1 657 ? 5.903 5.459 -5.448 1.00 88.00 657 TYR A CA 1
ATOM 5198 C C . TYR A 1 657 ? 7.359 5.234 -5.836 1.00 88.00 657 TYR A C 1
ATOM 5200 O O . TYR A 1 657 ? 8.016 4.285 -5.402 1.00 88.00 657 TYR A O 1
ATOM 5208 N N . GLU A 1 658 ? 7.887 6.160 -6.621 1.00 93.50 658 GLU A N 1
ATOM 5209 C CA . GLU A 1 658 ? 9.244 6.101 -7.128 1.00 93.50 658 GLU A CA 1
ATOM 5210 C C . GLU A 1 658 ? 10.142 7.174 -6.516 1.00 93.50 658 GLU A C 1
ATOM 5212 O O . GLU A 1 658 ? 9.741 8.326 -6.318 1.00 93.50 658 GLU A O 1
ATOM 5217 N N . VAL A 1 659 ? 11.389 6.788 -6.254 1.00 94.25 659 VAL A N 1
ATOM 5218 C CA . VAL A 1 659 ? 12.462 7.708 -5.869 1.00 94.25 659 VAL A CA 1
ATOM 5219 C C . VAL A 1 659 ? 13.531 7.668 -6.947 1.00 94.25 659 VAL A C 1
ATOM 5221 O O . VAL A 1 659 ? 14.051 6.595 -7.258 1.00 94.25 659 VAL A O 1
ATOM 5224 N N . LEU A 1 660 ? 13.862 8.841 -7.485 1.00 94.50 660 LEU A N 1
ATOM 5225 C CA . LEU A 1 660 ? 14.949 9.051 -8.435 1.00 94.50 660 LEU A CA 1
ATOM 5226 C C . LEU A 1 660 ? 16.044 9.873 -7.758 1.00 94.50 660 LEU A C 1
ATOM 5228 O O . LEU A 1 660 ? 15.771 10.944 -7.231 1.00 94.50 660 LEU A O 1
ATOM 5232 N N . ARG A 1 661 ? 17.290 9.416 -7.799 1.00 91.88 661 ARG A N 1
ATOM 5233 C CA . ARG A 1 661 ? 18.454 10.205 -7.393 1.00 91.88 661 ARG A CA 1
ATOM 5234 C C . ARG A 1 661 ? 19.386 10.366 -8.581 1.00 91.88 661 ARG A C 1
ATOM 5236 O O . ARG A 1 661 ? 19.746 9.381 -9.218 1.00 91.88 661 ARG A O 1
ATOM 5243 N N . LEU A 1 662 ? 19.772 11.604 -8.850 1.00 90.00 662 LEU A N 1
ATOM 5244 C CA . LEU A 1 662 ? 20.741 11.974 -9.866 1.00 90.00 662 LEU A CA 1
ATOM 5245 C C . LEU A 1 662 ? 22.003 12.524 -9.208 1.00 90.00 662 LEU A C 1
ATOM 5247 O O . LEU A 1 662 ? 21.927 13.298 -8.255 1.00 90.00 662 LEU A O 1
ATOM 5251 N N . MET A 1 663 ? 23.164 12.141 -9.727 1.00 83.88 663 MET A N 1
ATOM 5252 C CA . MET A 1 663 ? 24.456 12.642 -9.269 1.00 83.88 663 MET A CA 1
ATOM 5253 C C . MET A 1 663 ? 25.385 12.853 -10.461 1.00 83.88 663 MET A C 1
ATOM 5255 O O . MET A 1 663 ? 25.656 11.916 -11.218 1.00 83.88 663 MET A O 1
ATOM 5259 N N . SER A 1 664 ? 25.887 14.078 -10.622 1.00 77.62 664 SER A N 1
ATOM 5260 C CA . SER A 1 664 ? 27.026 14.341 -11.501 1.00 77.62 664 SER A CA 1
ATOM 5261 C C . SER A 1 664 ? 28.299 13.759 -10.886 1.00 77.62 664 SER A C 1
ATOM 5263 O O . SER A 1 664 ? 28.570 13.968 -9.707 1.00 77.62 664 SER A O 1
ATOM 5265 N N . LEU A 1 665 ? 29.101 13.042 -11.676 1.00 67.88 665 LEU A N 1
ATOM 5266 C CA . LEU A 1 665 ? 30.334 12.405 -11.192 1.00 67.88 665 LEU A CA 1
ATOM 5267 C C . LEU A 1 665 ? 31.517 13.379 -11.000 1.00 67.88 665 LEU A C 1
ATOM 5269 O O . LEU A 1 665 ? 32.539 12.967 -10.460 1.00 67.88 665 LEU A O 1
ATOM 5273 N N . SER A 1 666 ? 31.404 14.636 -11.439 1.00 63.16 666 SER A N 1
ATOM 5274 C CA . SER A 1 666 ? 32.451 15.672 -11.317 1.00 63.16 666 SER A CA 1
ATOM 5275 C C . SER A 1 666 ? 32.137 16.782 -10.318 1.00 63.16 666 SER A C 1
ATOM 5277 O O . SER A 1 666 ? 33.041 17.488 -9.881 1.00 63.16 666 SER A O 1
ATOM 5279 N N . ASP A 1 667 ? 30.860 16.968 -9.989 1.00 66.06 667 ASP A N 1
ATOM 5280 C CA . ASP A 1 667 ? 30.373 18.099 -9.209 1.00 66.06 667 ASP A CA 1
ATOM 5281 C C . ASP A 1 667 ? 29.335 17.601 -8.206 1.00 66.06 667 ASP A C 1
ATOM 5283 O O . ASP A 1 667 ? 28.172 17.385 -8.553 1.00 66.06 667 ASP A O 1
ATOM 5287 N N . GLU A 1 668 ? 29.762 17.420 -6.955 1.00 60.78 668 GLU A N 1
ATOM 5288 C CA . GLU A 1 668 ? 28.887 16.982 -5.862 1.00 60.78 668 GLU A CA 1
ATOM 5289 C C . GLU A 1 668 ? 27.705 17.944 -5.635 1.00 60.78 668 GLU A C 1
ATOM 5291 O O . GLU A 1 668 ? 26.643 17.502 -5.187 1.00 60.78 668 GLU A O 1
ATOM 5296 N N . GLN A 1 669 ? 27.833 19.231 -6.005 1.00 61.25 669 GLN A N 1
ATOM 5297 C CA . GLN A 1 669 ? 26.730 20.201 -5.921 1.00 61.25 669 GLN A CA 1
ATOM 5298 C C . GLN A 1 669 ? 25.675 20.014 -7.022 1.00 61.25 669 GLN A C 1
ATOM 5300 O O . GLN A 1 669 ? 24.555 20.506 -6.896 1.00 61.25 669 GLN A O 1
ATOM 5305 N N . SER A 1 670 ? 25.994 19.264 -8.080 1.00 67.75 670 SER A N 1
ATOM 5306 C CA . SER A 1 670 ? 25.062 18.843 -9.131 1.00 67.75 670 SER A CA 1
ATOM 5307 C C . SER A 1 670 ? 24.467 17.458 -8.813 1.00 67.75 670 SER A C 1
ATOM 5309 O O . SER A 1 670 ? 24.429 16.569 -9.670 1.00 67.75 670 SER A O 1
ATOM 5311 N N . SER A 1 671 ? 24.014 17.258 -7.572 1.00 77.25 671 SER A N 1
ATOM 5312 C CA . SER A 1 671 ? 23.213 16.101 -7.161 1.00 77.25 671 SER A CA 1
ATOM 5313 C C . SER A 1 671 ? 21.798 16.531 -6.770 1.00 77.25 671 SER A C 1
ATOM 5315 O O . SER A 1 671 ? 21.563 17.689 -6.424 1.00 77.25 671 SER A O 1
ATOM 5317 N N . ALA A 1 672 ? 20.833 15.626 -6.932 1.00 86.12 672 ALA A N 1
ATOM 5318 C CA . ALA A 1 672 ? 19.452 15.845 -6.527 1.00 86.12 672 ALA A CA 1
ATOM 5319 C C . ALA A 1 672 ? 18.726 14.526 -6.279 1.00 86.12 672 ALA A C 1
ATOM 5321 O O . ALA A 1 672 ? 18.924 13.538 -6.992 1.00 86.12 672 ALA A O 1
ATOM 5322 N N . GLN A 1 673 ? 17.847 14.522 -5.282 1.00 90.81 673 GLN A N 1
ATOM 5323 C CA . GLN A 1 673 ? 16.912 13.436 -5.036 1.00 90.81 673 GLN A CA 1
ATOM 5324 C C . GLN A 1 673 ? 15.481 13.924 -5.241 1.00 90.81 673 GLN A C 1
ATOM 5326 O O . GLN A 1 673 ? 15.070 14.948 -4.708 1.00 90.81 673 GLN A O 1
ATOM 5331 N N . TYR A 1 674 ? 14.710 13.140 -5.979 1.00 91.94 674 TYR A N 1
ATOM 5332 C CA . TYR A 1 674 ? 13.332 13.419 -6.323 1.00 91.94 674 TYR A CA 1
ATOM 5333 C C . TYR A 1 674 ? 12.434 12.300 -5.824 1.00 91.94 674 TYR A C 1
ATOM 5335 O O . TYR A 1 674 ? 12.623 11.125 -6.153 1.00 91.94 674 TYR A O 1
ATOM 5343 N N . LEU A 1 675 ? 11.415 12.683 -5.067 1.00 91.62 675 LEU A N 1
ATOM 5344 C CA . LEU A 1 675 ? 10.268 11.837 -4.803 1.00 91.62 675 LEU A CA 1
ATOM 5345 C C . LEU A 1 675 ? 9.214 12.156 -5.864 1.00 91.62 675 LEU A C 1
ATOM 5347 O O . LEU A 1 675 ? 8.575 13.204 -5.812 1.00 91.62 675 LEU A O 1
ATOM 5351 N N . LEU A 1 676 ? 9.032 11.258 -6.836 1.00 92.00 676 LEU A N 1
ATOM 5352 C CA . LEU A 1 676 ? 8.182 11.517 -8.008 1.00 92.00 676 LEU A CA 1
ATOM 5353 C C . LEU A 1 676 ? 6.736 11.847 -7.612 1.00 92.00 676 LEU A C 1
ATOM 5355 O O . LEU A 1 676 ? 6.050 12.575 -8.325 1.00 92.00 676 LEU A O 1
ATOM 5359 N N . SER A 1 677 ? 6.293 11.360 -6.449 1.00 84.31 677 SER A N 1
ATOM 5360 C CA . SER A 1 677 ? 4.956 11.637 -5.926 1.00 84.31 677 SER A CA 1
ATOM 5361 C C . SER A 1 677 ? 4.707 13.072 -5.461 1.00 84.31 677 SER A C 1
ATOM 5363 O O . SER A 1 677 ? 3.552 13.499 -5.437 1.00 84.31 677 SER A O 1
ATOM 5365 N N . GLU A 1 678 ? 5.766 13.827 -5.164 1.00 85.81 678 GLU A N 1
ATOM 5366 C CA . GLU A 1 678 ? 5.706 15.229 -4.724 1.00 85.81 678 GLU A CA 1
ATOM 5367 C C . GLU A 1 678 ? 5.961 16.216 -5.874 1.00 85.81 678 GLU A C 1
ATOM 5369 O O . GLU A 1 678 ? 5.896 17.431 -5.697 1.00 85.81 678 GLU A O 1
ATOM 5374 N N . MET A 1 679 ? 6.233 15.703 -7.076 1.00 86.50 679 MET A N 1
ATOM 5375 C CA . MET A 1 679 ? 6.509 16.509 -8.258 1.00 86.50 679 MET A CA 1
ATOM 5376 C C . MET A 1 679 ? 5.256 16.693 -9.125 1.00 86.50 679 MET A C 1
ATOM 5378 O O . MET A 1 679 ? 4.445 15.788 -9.296 1.00 86.50 679 MET A O 1
ATOM 5382 N N . VAL A 1 680 ? 5.153 17.872 -9.732 1.00 88.75 680 VAL A N 1
ATOM 5383 C CA . VAL A 1 680 ? 4.163 18.256 -10.752 1.00 88.75 680 VAL A CA 1
ATOM 5384 C C . VAL A 1 680 ? 4.737 18.031 -12.154 1.00 88.75 680 VAL A C 1
ATOM 5386 O O . VAL A 1 680 ? 5.766 18.612 -12.485 1.00 88.75 680 VAL A O 1
ATOM 5389 N N . PHE A 1 681 ? 4.097 17.214 -12.976 1.00 92.69 681 PHE A N 1
ATOM 5390 C CA . PHE A 1 681 ? 4.520 16.875 -14.334 1.00 92.69 681 PHE A CA 1
ATOM 5391 C C . PHE A 1 681 ? 3.585 17.483 -15.376 1.00 92.69 681 PHE A C 1
ATOM 5393 O O . PHE A 1 681 ? 2.376 17.576 -15.154 1.00 92.69 681 PHE A O 1
ATOM 5400 N N . ASP A 1 682 ? 4.132 17.782 -16.553 1.00 92.56 682 ASP A N 1
ATOM 5401 C CA . ASP A 1 682 ? 3.318 17.980 -17.748 1.00 92.56 682 ASP A CA 1
ATOM 5402 C C . ASP A 1 682 ? 2.757 16.625 -18.179 1.00 92.56 682 ASP A C 1
ATOM 5404 O O . ASP A 1 682 ? 3.498 15.643 -18.286 1.00 92.56 682 ASP A O 1
ATOM 5408 N N . ARG A 1 683 ? 1.448 16.554 -18.426 1.00 91.31 683 ARG A N 1
ATOM 5409 C CA . ARG A 1 683 ? 0.765 15.300 -18.753 1.00 91.31 683 ARG A CA 1
ATOM 5410 C C . ARG A 1 683 ? 0.115 15.352 -20.126 1.00 91.31 683 ARG A C 1
ATOM 5412 O O . ARG A 1 683 ? -0.647 16.265 -20.432 1.00 91.31 683 ARG A O 1
ATOM 5419 N N . GLU A 1 684 ? 0.307 14.280 -20.883 1.00 91.00 684 GLU A N 1
ATOM 5420 C CA . GLU A 1 684 ? -0.395 13.999 -22.129 1.00 91.00 684 GLU A CA 1
ATOM 5421 C C . GLU A 1 684 ? -1.126 12.645 -22.051 1.00 91.00 684 GLU A C 1
ATOM 5423 O O . GLU A 1 684 ? -0.567 11.657 -21.573 1.00 91.00 684 GLU A O 1
ATOM 5428 N N . ILE A 1 685 ? -2.375 12.587 -22.528 1.00 85.12 685 ILE A N 1
ATOM 5429 C CA . ILE A 1 685 ? -3.167 11.351 -22.634 1.00 85.12 685 ILE A CA 1
ATOM 5430 C C . ILE A 1 685 ? -3.356 11.035 -24.120 1.00 85.12 685 ILE A C 1
ATOM 5432 O O . ILE A 1 685 ? -3.869 11.864 -24.870 1.00 85.12 685 ILE A O 1
ATOM 5436 N N . LYS A 1 686 ? -2.936 9.840 -24.544 1.00 82.62 686 LYS A N 1
ATOM 5437 C CA . LYS A 1 686 ? -3.048 9.346 -25.924 1.00 82.62 686 LYS A CA 1
ATOM 5438 C C . LYS A 1 686 ? -3.579 7.920 -25.906 1.00 82.62 686 LYS A C 1
ATOM 5440 O O . LYS A 1 686 ? -2.822 6.995 -25.627 1.00 82.62 686 LYS A O 1
ATOM 5445 N N . GLU A 1 687 ? -4.859 7.746 -26.219 1.00 81.25 687 GLU A N 1
ATOM 5446 C CA . GLU A 1 687 ? -5.520 6.434 -26.258 1.00 81.25 687 GLU A CA 1
ATOM 5447 C C . GLU A 1 687 ? -5.310 5.628 -24.960 1.00 81.25 687 GLU A C 1
ATOM 5449 O O . GLU A 1 687 ? -5.771 6.034 -23.894 1.00 81.25 687 GLU A O 1
ATOM 5454 N N . ASN A 1 688 ? -4.578 4.510 -25.030 1.00 81.38 688 ASN A N 1
ATOM 5455 C CA . ASN A 1 688 ? -4.250 3.646 -23.899 1.00 81.38 688 ASN A CA 1
ATOM 5456 C C . ASN A 1 688 ? -3.000 4.081 -23.118 1.00 81.38 688 ASN A C 1
ATOM 5458 O O . ASN A 1 688 ? -2.497 3.302 -22.304 1.00 81.38 688 ASN A O 1
ATOM 5462 N N . ARG A 1 689 ? -2.470 5.286 -23.371 1.00 89.50 689 ARG A N 1
ATOM 5463 C CA . ARG A 1 689 ? -1.229 5.788 -22.772 1.00 89.50 689 ARG A CA 1
ATOM 5464 C C . ARG A 1 689 ? -1.428 7.085 -22.002 1.00 89.50 689 ARG A C 1
ATOM 5466 O O . ARG A 1 689 ? -2.112 7.998 -22.460 1.00 89.50 689 ARG A O 1
ATOM 5473 N N . ILE A 1 690 ? -0.735 7.189 -20.872 1.00 91.69 690 ILE A N 1
ATOM 5474 C CA . ILE A 1 690 ? -0.576 8.430 -20.109 1.00 91.69 690 ILE A CA 1
ATOM 5475 C C . ILE A 1 690 ? 0.919 8.710 -19.980 1.00 91.69 690 ILE A C 1
ATOM 5477 O O . ILE A 1 690 ? 1.678 7.860 -19.518 1.00 91.69 690 ILE A O 1
ATOM 5481 N N . ILE A 1 691 ? 1.339 9.892 -20.421 1.00 93.56 691 ILE A N 1
ATOM 5482 C CA . ILE A 1 691 ? 2.737 10.312 -20.494 1.00 93.56 691 ILE A CA 1
ATOM 5483 C C . ILE A 1 691 ? 2.921 11.505 -19.562 1.00 93.56 691 ILE A C 1
ATOM 5485 O O . ILE A 1 691 ? 2.333 12.557 -19.790 1.00 93.56 691 ILE A O 1
ATOM 5489 N N . TYR A 1 692 ? 3.766 11.351 -18.548 1.00 94.88 692 TYR A N 1
ATOM 5490 C CA . TYR A 1 692 ? 4.210 12.421 -17.660 1.00 94.88 692 TYR A CA 1
ATOM 5491 C C . TYR A 1 692 ? 5.619 12.853 -18.065 1.00 94.88 692 TYR A C 1
ATOM 5493 O O . TYR A 1 692 ? 6.500 12.005 -18.200 1.00 94.88 692 TYR A O 1
ATOM 5501 N N . THR A 1 693 ? 5.850 14.150 -18.252 1.00 94.62 693 THR A N 1
ATOM 5502 C CA . THR A 1 693 ? 7.148 14.715 -18.650 1.00 94.62 693 THR A CA 1
ATOM 5503 C C . THR A 1 693 ? 7.561 15.819 -17.687 1.00 94.62 693 THR A C 1
ATOM 5505 O O . THR A 1 693 ? 6.731 16.625 -17.270 1.00 94.62 693 THR A O 1
ATOM 5508 N N . ARG A 1 694 ? 8.840 15.849 -17.303 1.00 93.75 694 ARG A N 1
ATOM 5509 C CA . ARG A 1 694 ? 9.396 16.909 -16.457 1.00 93.75 694 ARG A CA 1
ATOM 5510 C C . ARG A 1 694 ? 10.893 17.102 -16.686 1.00 93.75 694 ARG A C 1
ATOM 5512 O O . ARG A 1 694 ? 11.632 16.134 -16.852 1.00 93.75 694 ARG A O 1
ATOM 5519 N N . ILE A 1 695 ? 11.335 18.356 -16.629 1.00 92.81 695 ILE A N 1
ATOM 5520 C CA . ILE A 1 695 ? 12.753 18.726 -16.554 1.00 92.81 695 ILE A CA 1
ATOM 5521 C C . ILE A 1 695 ? 13.218 18.600 -15.096 1.00 92.81 695 ILE A C 1
ATOM 5523 O O . ILE A 1 695 ? 12.557 19.084 -14.174 1.00 92.81 695 ILE A O 1
ATOM 5527 N N . LEU A 1 696 ? 14.345 17.926 -14.889 1.00 91.44 696 LEU A N 1
ATOM 5528 C CA . LEU A 1 696 ? 14.968 17.687 -13.592 1.00 91.44 696 LEU A CA 1
ATOM 5529 C C . LEU A 1 696 ? 16.001 18.780 -13.302 1.00 91.44 696 LEU A C 1
ATOM 5531 O O . LEU A 1 696 ? 16.844 19.067 -14.150 1.00 91.44 696 LEU A O 1
ATOM 5535 N N . THR A 1 697 ? 15.961 19.367 -12.107 1.00 88.69 697 THR A N 1
ATOM 5536 C CA . THR A 1 697 ? 16.829 20.480 -11.680 1.00 88.69 697 THR A CA 1
ATOM 5537 C C . THR A 1 697 ? 17.632 20.132 -10.426 1.00 88.69 697 THR A C 1
ATOM 5539 O O . THR A 1 697 ? 17.148 19.382 -9.584 1.00 88.69 697 THR A O 1
ATOM 5542 N N . SER A 1 698 ? 18.844 20.672 -10.268 1.00 82.88 698 SER A N 1
ATOM 5543 C CA . SER A 1 698 ? 19.678 20.515 -9.057 1.00 82.88 698 SER A CA 1
ATOM 5544 C C . SER A 1 698 ? 18.928 20.898 -7.772 1.00 82.88 698 SER A C 1
ATOM 5546 O O . SER A 1 698 ? 17.984 21.676 -7.864 1.00 82.88 698 SER A O 1
ATOM 5548 N N . GLU A 1 699 ? 19.381 20.472 -6.585 1.00 79.50 699 GLU A N 1
ATOM 5549 C CA . GLU A 1 699 ? 18.723 20.816 -5.301 1.00 79.50 699 GLU A CA 1
ATOM 5550 C C . GLU A 1 699 ? 18.505 22.323 -5.087 1.00 79.50 699 GLU A C 1
ATOM 5552 O O . GLU A 1 699 ? 17.474 22.726 -4.560 1.00 79.50 699 GLU A O 1
ATOM 5557 N N . ASN A 1 700 ? 19.421 23.171 -5.565 1.00 73.38 700 ASN A N 1
ATOM 5558 C CA . ASN A 1 700 ? 19.280 24.632 -5.488 1.00 73.38 700 ASN A CA 1
ATOM 5559 C C . ASN A 1 700 ? 18.386 25.231 -6.597 1.00 73.38 700 ASN A C 1
ATOM 5561 O O . ASN A 1 700 ? 18.299 26.447 -6.717 1.00 73.38 700 ASN A O 1
ATOM 5565 N N . GLU A 1 701 ? 17.806 24.398 -7.465 1.00 71.81 701 GLU A N 1
ATOM 5566 C CA . GLU A 1 701 ? 17.005 24.751 -8.652 1.00 71.81 701 GLU A CA 1
ATOM 5567 C C . GLU A 1 701 ? 17.701 25.661 -9.688 1.00 71.81 701 GLU A C 1
ATOM 5569 O O . GLU A 1 701 ? 17.074 26.148 -10.624 1.00 71.81 701 GLU A O 1
ATOM 5574 N N . LEU A 1 702 ? 19.019 25.859 -9.580 1.00 76.12 702 LEU A N 1
ATOM 5575 C CA . LEU A 1 702 ? 19.781 26.755 -10.460 1.00 76.12 702 LEU A CA 1
ATOM 5576 C C . LEU A 1 702 ? 20.180 26.127 -11.806 1.00 76.12 702 LEU A C 1
ATOM 5578 O O . LEU A 1 702 ? 20.527 26.857 -12.735 1.00 76.12 702 LEU A O 1
ATOM 5582 N N . LYS A 1 703 ? 20.191 24.792 -11.915 1.00 81.81 703 LYS A N 1
ATOM 5583 C CA . LYS A 1 703 ? 20.734 24.069 -13.076 1.00 81.81 703 LYS A CA 1
ATOM 5584 C C . LYS A 1 703 ? 19.829 22.914 -13.493 1.00 81.81 703 LYS A C 1
ATOM 5586 O O . LYS A 1 703 ? 19.463 22.090 -12.657 1.00 81.81 703 LYS A O 1
ATOM 5591 N N . ASN A 1 704 ? 19.537 22.809 -14.788 1.00 87.94 704 ASN A N 1
ATOM 5592 C CA . ASN A 1 704 ? 18.870 21.641 -15.367 1.00 87.94 704 ASN A CA 1
ATOM 5593 C C . ASN A 1 704 ? 19.865 20.473 -15.455 1.00 87.94 704 ASN A C 1
ATOM 5595 O O . ASN A 1 704 ? 20.972 20.632 -15.969 1.00 87.94 704 ASN A O 1
ATOM 5599 N N . LEU A 1 705 ? 19.471 19.308 -14.951 1.00 87.12 705 LEU A N 1
ATOM 5600 C CA . LEU A 1 705 ? 20.282 18.090 -14.925 1.00 87.12 705 LEU A CA 1
ATOM 5601 C C . LEU A 1 705 ? 19.909 17.109 -16.043 1.00 87.12 705 LEU A C 1
ATOM 5603 O O . LEU A 1 705 ? 20.776 16.406 -16.553 1.00 87.12 705 LEU A O 1
ATOM 5607 N N . GLY A 1 706 ? 18.634 17.040 -16.422 1.00 90.62 706 GLY A N 1
ATOM 5608 C CA . GLY A 1 706 ? 18.144 16.049 -17.380 1.00 90.62 706 GLY A CA 1
ATOM 5609 C C . GLY A 1 706 ? 16.635 16.125 -17.588 1.00 90.62 706 GLY A C 1
ATOM 5610 O O . GLY A 1 706 ? 15.947 16.892 -16.915 1.00 90.62 706 GLY A O 1
ATOM 5611 N N . THR A 1 707 ? 16.108 15.299 -18.484 1.00 94.25 707 THR A N 1
ATOM 5612 C CA . THR A 1 707 ? 14.664 15.162 -18.725 1.00 94.25 707 THR A CA 1
ATOM 5613 C C . THR A 1 707 ? 14.166 13.789 -18.265 1.00 94.25 707 THR A C 1
ATOM 5615 O O . THR A 1 707 ? 14.767 12.766 -18.587 1.00 94.25 707 THR A O 1
ATOM 5618 N N . LEU A 1 708 ? 13.044 13.752 -17.539 1.00 95.50 708 LEU A N 1
ATOM 5619 C CA . LEU A 1 708 ? 12.342 12.532 -17.134 1.00 95.50 708 LEU A CA 1
ATOM 5620 C C . LEU A 1 708 ? 11.014 12.403 -17.879 1.00 95.50 708 LEU A C 1
ATOM 5622 O O . LEU A 1 708 ? 10.198 13.328 -17.884 1.00 95.50 708 LEU A O 1
ATOM 5626 N N . ARG A 1 709 ? 10.764 11.218 -18.437 1.00 95.12 709 ARG A N 1
ATOM 5627 C CA . ARG A 1 709 ? 9.461 10.815 -18.972 1.00 95.12 709 ARG A CA 1
ATOM 5628 C C . ARG A 1 709 ? 9.002 9.525 -18.304 1.00 95.12 709 ARG A C 1
ATOM 5630 O O . ARG A 1 709 ? 9.746 8.548 -18.291 1.00 95.12 709 ARG A O 1
ATOM 5637 N N . VAL A 1 710 ? 7.778 9.519 -17.782 1.00 95.81 710 VAL A N 1
ATOM 5638 C CA . VAL A 1 710 ? 7.118 8.333 -17.221 1.00 95.81 710 VAL A CA 1
ATOM 5639 C C . VAL A 1 710 ? 5.901 8.007 -18.070 1.00 95.81 710 VAL A C 1
ATOM 5641 O O . VAL A 1 710 ? 4.999 8.832 -18.201 1.00 95.81 710 VAL A O 1
ATOM 5644 N N . ILE A 1 711 ? 5.878 6.820 -18.669 1.00 94.50 711 ILE A N 1
ATOM 5645 C CA . ILE A 1 711 ? 4.816 6.403 -19.582 1.00 94.50 711 ILE A CA 1
ATOM 5646 C C . ILE A 1 711 ? 4.093 5.194 -19.010 1.00 94.50 711 ILE A C 1
ATOM 5648 O O . ILE A 1 711 ? 4.689 4.137 -18.827 1.00 94.50 711 ILE A O 1
ATOM 5652 N N . TYR A 1 712 ? 2.794 5.344 -18.791 1.00 93.94 712 TYR A N 1
ATOM 5653 C CA . TYR A 1 712 ? 1.880 4.251 -18.494 1.00 93.94 712 TYR A CA 1
ATOM 5654 C C . TYR A 1 712 ? 1.186 3.820 -19.778 1.00 93.94 712 TYR A C 1
ATOM 5656 O O . TYR A 1 712 ? 0.661 4.666 -20.496 1.00 93.94 712 TYR A O 1
ATOM 5664 N N . THR A 1 713 ? 1.174 2.522 -20.065 1.00 90.19 713 THR A N 1
ATOM 5665 C CA . THR A 1 713 ? 0.390 1.911 -21.145 1.00 90.19 713 THR A CA 1
ATOM 5666 C C . THR A 1 713 ? -0.501 0.831 -20.542 1.00 90.19 713 THR A C 1
ATOM 5668 O O . THR A 1 713 ? -0.004 -0.082 -19.880 1.00 90.19 713 THR A O 1
ATOM 5671 N N . PHE A 1 714 ? -1.809 0.947 -20.753 1.00 88.62 714 PHE A N 1
ATOM 5672 C CA . PHE A 1 714 ? -2.814 0.080 -20.140 1.00 88.62 714 PHE A CA 1
ATOM 5673 C C . PHE A 1 714 ? -3.276 -1.017 -21.102 1.00 88.62 714 PHE A C 1
ATOM 5675 O O . PHE A 1 714 ? -3.505 -0.764 -22.290 1.00 88.62 714 PHE A O 1
ATOM 5682 N N . TYR A 1 715 ? -3.427 -2.225 -20.561 1.00 85.25 715 TYR A N 1
ATOM 5683 C CA . TYR A 1 715 ? -4.008 -3.394 -21.220 1.00 85.25 715 TYR A CA 1
ATOM 5684 C C . TYR A 1 715 ? -5.164 -3.943 -20.373 1.00 85.25 715 TYR A C 1
ATOM 5686 O O . TYR A 1 715 ? -5.403 -3.473 -19.268 1.00 85.25 715 TYR A O 1
ATOM 5694 N N . THR A 1 716 ? -5.889 -4.953 -20.855 1.00 82.94 716 THR A N 1
ATOM 5695 C CA . THR A 1 716 ? -7.015 -5.542 -20.105 1.00 82.94 716 THR A CA 1
ATOM 5696 C C . THR A 1 716 ? -6.596 -6.136 -18.754 1.00 82.94 716 THR A C 1
ATOM 5698 O O . THR A 1 716 ? -7.360 -6.054 -17.796 1.00 82.94 716 THR A O 1
ATOM 5701 N N . ASP A 1 717 ? -5.396 -6.718 -18.681 1.00 85.44 717 ASP A N 1
ATOM 5702 C CA . ASP A 1 717 ? -4.891 -7.587 -17.605 1.00 85.44 717 ASP A CA 1
ATOM 5703 C C . ASP A 1 717 ? -3.496 -7.200 -17.077 1.00 85.44 717 ASP A C 1
ATOM 5705 O O . ASP A 1 717 ? -3.007 -7.803 -16.129 1.00 85.44 717 ASP A O 1
ATOM 5709 N N . ALA A 1 718 ? -2.852 -6.179 -17.649 1.00 90.88 718 ALA A N 1
ATOM 5710 C CA . ALA A 1 718 ? -1.531 -5.721 -17.223 1.00 90.88 718 ALA A CA 1
ATOM 5711 C C . ALA A 1 718 ? -1.318 -4.227 -17.501 1.00 90.88 718 ALA A C 1
ATOM 5713 O O . ALA A 1 718 ? -1.991 -3.615 -18.332 1.00 90.88 718 ALA A O 1
ATOM 5714 N N . ILE A 1 719 ? -0.319 -3.645 -16.842 1.00 93.00 719 ILE A N 1
ATOM 5715 C CA . ILE A 1 719 ? 0.094 -2.249 -16.999 1.00 93.00 719 ILE A CA 1
ATOM 5716 C C . ILE A 1 719 ? 1.580 -2.225 -17.332 1.00 93.00 719 ILE A C 1
ATOM 5718 O O . ILE A 1 719 ? 2.396 -2.716 -16.556 1.00 93.00 719 ILE A O 1
ATOM 5722 N N . LYS A 1 720 ? 1.955 -1.629 -18.465 1.00 92.19 720 LYS A N 1
ATOM 5723 C CA . LYS A 1 720 ? 3.360 -1.360 -18.795 1.00 92.19 720 LYS A CA 1
ATOM 5724 C C . LYS A 1 720 ? 3.730 0.041 -18.313 1.00 92.19 720 LYS A C 1
ATOM 5726 O O . LYS A 1 720 ? 3.042 1.006 -18.639 1.00 92.19 720 LYS A O 1
ATOM 5731 N N . ARG A 1 721 ? 4.825 0.147 -17.567 1.00 93.62 721 ARG A N 1
ATOM 5732 C CA . ARG A 1 721 ? 5.424 1.393 -17.084 1.00 93.62 721 ARG A CA 1
ATOM 5733 C C . ARG A 1 721 ? 6.804 1.561 -17.692 1.00 93.62 721 ARG A C 1
ATOM 5735 O O . ARG A 1 721 ? 7.602 0.628 -17.676 1.00 93.62 721 ARG A O 1
ATOM 5742 N N . GLU A 1 722 ? 7.087 2.742 -18.215 1.00 92.94 722 GLU A N 1
ATOM 5743 C CA . GLU A 1 722 ? 8.377 3.072 -18.814 1.00 92.94 722 GLU A CA 1
ATOM 5744 C C . GLU A 1 722 ? 8.925 4.342 -18.175 1.00 92.94 722 GLU A C 1
ATOM 5746 O O . GLU A 1 722 ? 8.241 5.363 -18.156 1.00 92.94 722 GLU A O 1
ATOM 5751 N N . TYR A 1 723 ? 10.159 4.288 -17.684 1.00 93.62 723 TYR A N 1
ATOM 5752 C CA . TYR A 1 723 ? 10.887 5.436 -17.156 1.00 93.62 723 TYR A CA 1
ATOM 5753 C C . TYR A 1 723 ? 12.045 5.731 -18.104 1.00 93.62 723 TYR A C 1
ATOM 5755 O O . TYR A 1 723 ? 12.910 4.880 -18.302 1.00 93.62 723 TYR A O 1
ATOM 5763 N N . ILE A 1 724 ? 12.041 6.916 -18.710 1.00 92.44 724 ILE A N 1
ATOM 5764 C CA . ILE A 1 724 ? 13.085 7.380 -19.626 1.00 92.44 724 ILE A CA 1
ATOM 5765 C C . ILE A 1 724 ? 13.753 8.593 -18.987 1.00 92.44 724 ILE A C 1
ATOM 5767 O O . ILE A 1 724 ? 13.114 9.633 -18.823 1.00 92.44 724 ILE A O 1
ATOM 5771 N N . ILE A 1 725 ? 15.021 8.449 -18.610 1.00 93.56 725 ILE A N 1
ATOM 5772 C CA . ILE A 1 725 ? 15.829 9.494 -17.973 1.00 93.56 725 ILE A CA 1
ATOM 5773 C C . ILE A 1 725 ? 16.942 9.874 -18.949 1.00 93.56 725 ILE A C 1
ATOM 5775 O O . ILE A 1 725 ? 17.788 9.039 -19.261 1.00 93.56 725 ILE A O 1
ATOM 5779 N N . ALA A 1 726 ? 16.943 11.107 -19.448 1.00 92.56 726 ALA A N 1
ATOM 5780 C CA . ALA A 1 726 ? 17.918 11.595 -20.421 1.00 92.56 726 ALA A CA 1
ATOM 5781 C C . ALA A 1 726 ? 18.965 12.511 -19.769 1.00 92.56 726 ALA A C 1
ATOM 5783 O O . ALA A 1 726 ? 18.632 13.321 -18.904 1.00 92.56 726 ALA A O 1
ATOM 5784 N N . ASN A 1 727 ? 20.225 12.397 -20.203 1.00 91.31 727 ASN A N 1
ATOM 5785 C CA . ASN A 1 727 ? 21.295 13.343 -19.866 1.00 91.31 727 ASN A CA 1
ATOM 5786 C C . ASN A 1 727 ? 21.464 14.353 -21.012 1.00 91.31 727 ASN A C 1
ATOM 5788 O O . ASN A 1 727 ? 22.392 14.263 -21.809 1.00 91.31 727 ASN A O 1
ATOM 5792 N N . ASP A 1 728 ? 20.519 15.275 -21.134 1.00 91.44 728 ASP A N 1
ATOM 5793 C CA . ASP A 1 728 ? 20.308 16.128 -22.310 1.00 91.44 728 ASP A CA 1
ATOM 5794 C C . ASP A 1 728 ? 20.467 17.635 -22.031 1.00 91.44 728 ASP A C 1
ATOM 5796 O O . ASP A 1 728 ? 20.272 18.448 -22.936 1.00 91.44 728 ASP A O 1
ATOM 5800 N N . TRP A 1 729 ? 20.851 18.000 -20.800 1.00 88.12 729 TRP A N 1
ATOM 5801 C CA . TRP A 1 729 ? 21.055 19.390 -20.355 1.00 88.12 729 TRP A CA 1
ATOM 5802 C C . TRP A 1 729 ? 22.471 19.689 -19.838 1.00 88.12 729 TRP A C 1
ATOM 5804 O O . TRP A 1 729 ? 22.913 20.838 -19.884 1.00 88.12 729 TRP A O 1
ATOM 5814 N N . LEU A 1 730 ? 23.202 18.683 -19.346 1.00 82.38 730 LEU A N 1
ATOM 5815 C CA . LEU A 1 730 ? 24.528 18.878 -18.756 1.00 82.38 730 LEU A CA 1
ATOM 5816 C C . LEU A 1 730 ? 25.618 18.923 -19.826 1.00 82.38 730 LEU A C 1
ATOM 5818 O O . LEU A 1 730 ? 26.082 17.896 -20.320 1.00 82.38 730 LEU A O 1
ATOM 5822 N N . ASN A 1 731 ? 26.064 20.133 -20.151 1.00 76.50 731 ASN A N 1
ATOM 5823 C CA . ASN A 1 731 ? 27.225 20.348 -21.003 1.00 76.50 731 ASN A CA 1
ATOM 5824 C C . ASN A 1 731 ? 28.412 20.827 -20.158 1.00 76.50 731 ASN A C 1
ATOM 5826 O O . ASN A 1 731 ? 28.480 21.996 -19.786 1.00 76.50 731 ASN A O 1
ATOM 5830 N N . ASP A 1 732 ? 29.319 19.913 -19.818 1.00 67.19 732 ASP A N 1
ATOM 5831 C CA . ASP A 1 732 ? 30.515 20.207 -19.022 1.00 67.19 732 ASP A CA 1
ATOM 5832 C C . ASP A 1 732 ? 31.797 19.958 -19.838 1.00 67.19 732 ASP A C 1
ATOM 5834 O O . ASP A 1 732 ? 31.857 19.088 -20.712 1.00 67.19 732 ASP A O 1
ATOM 5838 N N . SER A 1 733 ? 32.829 20.728 -19.507 1.00 62.00 733 SER A N 1
ATOM 5839 C CA . SER A 1 733 ? 34.195 20.742 -20.028 1.00 62.00 733 SER A CA 1
ATOM 5840 C C . SER A 1 733 ? 34.952 19.409 -19.929 1.00 62.00 733 SER A C 1
ATOM 5842 O O . SER A 1 733 ? 35.941 19.232 -20.647 1.00 62.00 733 SER A O 1
ATOM 5844 N N . GLU A 1 734 ? 34.472 18.458 -19.116 1.00 62.78 734 GLU A N 1
ATOM 5845 C CA . GLU A 1 734 ? 35.051 17.111 -18.979 1.00 62.78 734 GLU A CA 1
ATOM 5846 C C . GLU A 1 734 ? 34.195 15.973 -19.576 1.00 62.78 734 GLU A C 1
ATOM 5848 O O . GLU A 1 734 ? 34.703 14.857 -19.721 1.00 62.78 734 GLU A O 1
ATOM 5853 N N . GLY A 1 735 ? 32.956 16.238 -20.033 1.00 58.31 735 GLY A N 1
ATOM 5854 C CA . GLY A 1 735 ? 32.106 15.243 -20.729 1.00 58.31 735 GLY A CA 1
ATOM 5855 C C . GLY A 1 735 ? 31.532 14.179 -19.797 1.00 58.31 735 GLY A C 1
ATOM 5856 O O . GLY A 1 735 ? 31.671 12.974 -20.020 1.00 58.31 735 GLY A O 1
ATOM 5857 N N . ILE A 1 736 ? 30.931 14.640 -18.703 1.00 67.56 736 ILE A N 1
ATOM 5858 C CA . ILE A 1 736 ? 30.595 13.810 -17.547 1.00 67.56 736 ILE A CA 1
ATOM 5859 C C . ILE A 1 736 ? 29.309 13.010 -17.747 1.00 67.56 736 ILE A C 1
ATOM 5861 O O . ILE A 1 736 ? 28.345 13.444 -18.376 1.00 67.56 736 ILE A O 1
ATOM 5865 N N . SER A 1 737 ? 29.314 11.802 -17.185 1.00 79.44 737 SER A N 1
ATOM 5866 C CA . SER A 1 737 ? 28.146 10.925 -17.140 1.00 79.44 737 SER A CA 1
ATOM 5867 C C . SER A 1 737 ? 27.305 11.223 -15.902 1.00 79.44 737 SER A C 1
ATOM 5869 O O . SER A 1 737 ? 27.842 11.449 -14.819 1.00 79.44 737 SER A O 1
ATOM 5871 N N . LEU A 1 738 ? 25.990 11.168 -16.059 1.00 86.25 738 LEU A N 1
ATOM 5872 C CA . LEU A 1 738 ? 25.032 11.311 -14.975 1.00 86.25 738 LEU A CA 1
ATOM 5873 C C . LEU A 1 738 ? 24.800 9.943 -14.328 1.00 86.25 738 LEU A C 1
ATOM 5875 O O . LEU A 1 738 ? 24.431 8.999 -15.018 1.00 86.25 738 LEU A O 1
ATOM 5879 N N . SER A 1 739 ? 25.019 9.807 -13.024 1.00 88.44 739 SER A N 1
ATOM 5880 C CA . SER A 1 739 ? 24.631 8.601 -12.287 1.00 88.44 739 SER A CA 1
ATOM 5881 C C . SER A 1 739 ? 23.165 8.712 -11.876 1.00 88.44 739 SER A C 1
ATOM 5883 O O . SER A 1 739 ? 22.788 9.684 -11.221 1.00 88.44 739 SER A O 1
ATOM 5885 N N . ALA A 1 740 ? 22.341 7.743 -12.271 1.00 90.38 740 ALA A N 1
ATOM 5886 C CA . ALA A 1 740 ? 20.915 7.700 -11.986 1.00 90.38 740 ALA A CA 1
ATOM 5887 C C . ALA A 1 740 ? 20.568 6.458 -11.162 1.00 90.38 740 ALA A C 1
ATOM 5889 O O . ALA A 1 740 ? 20.764 5.330 -11.609 1.00 90.38 740 ALA A O 1
ATOM 5890 N N . TYR A 1 741 ? 20.016 6.673 -9.970 1.00 91.81 741 TYR A N 1
ATOM 5891 C CA . TYR A 1 741 ? 19.395 5.639 -9.149 1.00 91.81 741 TYR A CA 1
ATOM 5892 C C . TYR A 1 741 ? 17.878 5.788 -9.204 1.00 91.81 741 TYR A C 1
ATOM 5894 O O . TYR A 1 741 ? 17.354 6.789 -8.719 1.00 91.81 741 TYR A O 1
ATOM 5902 N N . LEU A 1 742 ? 17.173 4.805 -9.758 1.00 92.69 742 LEU A N 1
ATOM 5903 C CA . LEU A 1 742 ? 15.711 4.748 -9.723 1.00 92.69 742 LEU A CA 1
ATOM 5904 C C . LEU A 1 742 ? 15.279 3.576 -8.848 1.00 92.69 742 LEU A C 1
ATOM 5906 O O . LEU A 1 742 ? 15.783 2.467 -9.015 1.00 92.69 742 LEU A O 1
ATOM 5910 N N . SER A 1 743 ? 14.318 3.811 -7.956 1.00 93.31 743 SER A N 1
ATOM 5911 C CA . SER A 1 743 ? 13.690 2.759 -7.156 1.00 93.31 743 SER A CA 1
ATOM 5912 C C . SER A 1 743 ? 12.170 2.832 -7.191 1.00 93.31 743 SER A C 1
ATOM 5914 O O . SER A 1 743 ? 11.595 3.917 -7.106 1.00 93.31 743 SER A O 1
ATOM 5916 N N . THR A 1 744 ? 11.532 1.668 -7.277 1.00 93.62 744 THR A N 1
ATOM 5917 C CA . THR A 1 744 ? 10.098 1.468 -7.062 1.00 93.62 744 THR A CA 1
ATOM 5918 C C . THR A 1 744 ? 9.892 0.998 -5.625 1.00 93.62 744 THR A C 1
ATOM 5920 O O . THR A 1 744 ? 10.431 -0.033 -5.224 1.00 93.62 744 THR A O 1
ATOM 5923 N N . ASN A 1 745 ? 9.114 1.750 -4.851 1.00 92.62 745 ASN A N 1
ATOM 5924 C CA . ASN A 1 745 ? 8.838 1.482 -3.444 1.00 92.62 745 ASN A CA 1
ATOM 5925 C C . ASN A 1 745 ? 7.373 1.081 -3.271 1.00 92.62 745 ASN A C 1
ATOM 5927 O O . ASN A 1 745 ? 6.472 1.740 -3.790 1.00 92.62 745 ASN A O 1
ATOM 5931 N N . LEU A 1 746 ? 7.153 0.001 -2.530 1.00 92.00 746 LEU A N 1
ATOM 5932 C CA . LEU A 1 746 ? 5.861 -0.587 -2.213 1.00 92.00 746 LEU A CA 1
ATOM 5933 C C . LEU A 1 746 ? 5.692 -0.574 -0.701 1.00 92.00 746 LEU A C 1
ATOM 5935 O O . LEU A 1 746 ? 6.501 -1.163 0.012 1.00 92.00 746 LEU A O 1
ATOM 5939 N N . PHE A 1 747 ? 4.629 0.055 -0.219 1.00 86.69 747 PHE A N 1
ATOM 5940 C CA . PHE A 1 747 ? 4.155 -0.116 1.148 1.00 86.69 747 PHE A CA 1
ATOM 5941 C C . PHE A 1 747 ? 2.808 -0.835 1.081 1.00 86.69 747 PHE A C 1
ATOM 5943 O O . PHE A 1 747 ? 1.846 -0.261 0.573 1.00 86.69 747 PHE A O 1
ATOM 5950 N N . VAL A 1 748 ? 2.759 -2.102 1.500 1.00 87.81 748 VAL A N 1
ATOM 5951 C CA . VAL A 1 748 ? 1.637 -3.019 1.214 1.00 87.81 748 VAL A CA 1
ATOM 5952 C C . VAL A 1 748 ? 1.293 -3.907 2.414 1.00 87.81 748 VAL A C 1
ATOM 5954 O O . VAL A 1 748 ? 2.189 -4.226 3.195 1.00 87.81 748 VAL A O 1
ATOM 5957 N N . PRO A 1 749 ? 0.027 -4.336 2.581 1.00 84.56 749 PRO A N 1
ATOM 5958 C CA . PRO A 1 749 ? -0.436 -5.160 3.701 1.00 84.56 749 PRO A CA 1
ATOM 5959 C C . PRO A 1 749 ? -0.155 -6.659 3.476 1.00 84.56 749 PRO A C 1
ATOM 5961 O O . PRO A 1 749 ? -1.033 -7.496 3.665 1.00 84.56 749 PRO A O 1
ATOM 5964 N N . TYR A 1 750 ? 1.056 -6.984 3.029 1.00 87.31 750 TYR A N 1
ATOM 5965 C CA . TYR A 1 750 ? 1.471 -8.334 2.665 1.00 87.31 750 TYR A CA 1
ATOM 5966 C C . TYR A 1 750 ? 2.785 -8.695 3.344 1.00 87.31 750 TYR A C 1
ATOM 5968 O O . TYR A 1 750 ? 3.670 -7.848 3.460 1.00 87.31 750 TYR A O 1
ATOM 5976 N N . ASP A 1 751 ? 2.939 -9.951 3.752 1.00 86.31 751 ASP A N 1
ATOM 5977 C CA . ASP A 1 751 ? 4.130 -10.481 4.420 1.00 86.31 751 ASP A CA 1
ATOM 5978 C C . ASP A 1 751 ? 4.860 -11.552 3.592 1.00 86.31 751 ASP A C 1
ATOM 5980 O O . ASP A 1 751 ? 5.881 -12.073 4.034 1.00 86.31 751 ASP A O 1
ATOM 5984 N N . SER A 1 752 ? 4.405 -11.858 2.374 1.00 91.25 752 SER A N 1
ATOM 5985 C CA . SER A 1 752 ? 5.081 -12.786 1.465 1.00 91.25 752 SER A CA 1
ATOM 5986 C C . SER A 1 752 ? 5.720 -12.048 0.292 1.00 91.25 752 SER A C 1
ATOM 5988 O O . SER A 1 752 ? 5.108 -11.185 -0.344 1.00 91.25 752 SER A O 1
ATOM 5990 N N . LEU A 1 753 ? 6.969 -12.404 -0.002 1.00 93.69 753 LEU A N 1
ATOM 5991 C CA . LEU A 1 753 ? 7.774 -11.880 -1.097 1.00 93.69 753 LEU A CA 1
ATOM 5992 C C . LEU A 1 753 ? 8.351 -13.037 -1.906 1.00 93.69 753 LEU A C 1
ATOM 5994 O O . LEU A 1 753 ? 9.138 -13.832 -1.394 1.00 93.69 753 LEU A O 1
ATOM 5998 N N . ILE A 1 754 ? 8.009 -13.085 -3.187 1.00 93.75 754 ILE A N 1
ATOM 5999 C CA . ILE A 1 754 ? 8.572 -14.031 -4.147 1.00 93.75 754 ILE A CA 1
ATOM 6000 C C . ILE A 1 754 ? 9.452 -13.255 -5.119 1.00 93.75 754 ILE A C 1
ATOM 6002 O O . ILE A 1 754 ? 9.022 -12.269 -5.722 1.00 93.75 754 ILE A O 1
ATOM 6006 N N . LEU A 1 755 ? 10.694 -13.705 -5.258 1.00 91.62 755 LEU A N 1
ATOM 6007 C CA . LEU A 1 755 ? 11.677 -13.154 -6.183 1.00 91.62 755 LEU A CA 1
ATOM 6008 C C . LEU A 1 755 ? 12.035 -14.217 -7.218 1.00 91.62 755 LEU A C 1
ATOM 6010 O O . LEU A 1 755 ? 12.214 -15.386 -6.859 1.00 91.62 755 LEU A O 1
ATOM 6014 N N . LYS A 1 756 ? 12.164 -13.817 -8.486 1.00 88.06 756 LYS A N 1
ATOM 6015 C CA . LYS A 1 756 ? 12.694 -14.692 -9.540 1.00 88.06 756 LYS A CA 1
ATOM 6016 C C . LYS A 1 756 ? 13.918 -14.063 -10.202 1.00 88.06 756 LYS A C 1
ATOM 6018 O O . LYS A 1 756 ? 14.001 -12.846 -10.372 1.00 88.06 756 LYS A O 1
ATOM 6023 N N . ASP A 1 757 ? 14.880 -14.920 -10.518 1.00 80.19 757 ASP A N 1
ATOM 6024 C CA . ASP A 1 757 ? 15.992 -14.639 -11.425 1.00 80.19 757 ASP A CA 1
ATOM 6025 C C . ASP A 1 757 ? 16.011 -15.745 -12.484 1.00 80.19 757 ASP A C 1
ATOM 6027 O O . ASP A 1 757 ? 16.470 -16.870 -12.237 1.00 80.19 757 ASP A O 1
ATOM 6031 N N . GLY A 1 758 ? 15.393 -15.467 -13.636 1.00 71.75 758 GLY A N 1
ATOM 6032 C CA . GLY A 1 758 ? 15.124 -16.480 -14.649 1.00 71.75 758 GLY A CA 1
ATOM 6033 C C . GLY A 1 758 ? 14.272 -17.621 -14.083 1.00 71.75 758 GLY A C 1
ATOM 6034 O O . GLY A 1 758 ? 13.123 -17.426 -13.696 1.00 71.75 758 GLY A O 1
ATOM 6035 N N . TYR A 1 759 ? 14.839 -18.829 -14.023 1.00 68.69 759 TYR A N 1
ATOM 6036 C CA . TYR A 1 759 ? 14.160 -20.023 -13.497 1.00 68.69 759 TYR A CA 1
ATOM 6037 C C . TYR A 1 759 ? 14.328 -20.214 -11.982 1.00 68.69 759 TYR A C 1
ATOM 6039 O O . TYR A 1 759 ? 13.735 -21.126 -11.404 1.00 68.69 759 TYR A O 1
ATOM 6047 N N . THR A 1 760 ? 15.152 -19.393 -11.329 1.00 79.00 760 THR A N 1
ATOM 6048 C CA . THR A 1 760 ? 15.421 -19.526 -9.895 1.00 79.00 760 THR A CA 1
ATOM 6049 C C . THR A 1 760 ? 14.354 -18.780 -9.109 1.00 79.00 760 THR A C 1
ATOM 6051 O O . THR A 1 760 ? 14.292 -17.555 -9.165 1.00 79.00 760 THR A O 1
ATOM 6054 N N . ARG A 1 761 ? 13.530 -19.515 -8.357 1.00 87.88 761 ARG A N 1
ATOM 6055 C CA . ARG A 1 761 ? 12.511 -18.963 -7.454 1.00 87.88 761 ARG A CA 1
ATOM 6056 C C . ARG A 1 761 ? 13.049 -18.873 -6.031 1.00 87.88 761 ARG A C 1
ATOM 6058 O O . ARG A 1 761 ? 13.642 -19.828 -5.531 1.00 87.88 761 ARG A O 1
ATOM 6065 N N . ILE A 1 762 ? 12.813 -17.741 -5.377 1.00 89.00 762 ILE A N 1
ATOM 6066 C CA . ILE A 1 762 ? 13.163 -17.513 -3.976 1.00 89.00 762 ILE A CA 1
ATOM 6067 C C . ILE A 1 762 ? 11.934 -16.986 -3.245 1.00 89.00 762 ILE A C 1
ATOM 6069 O O . ILE A 1 762 ? 11.503 -15.858 -3.474 1.00 89.00 762 ILE A O 1
ATOM 6073 N N . ASP A 1 763 ? 11.420 -17.793 -2.324 1.00 91.56 763 ASP A N 1
ATOM 6074 C CA . ASP A 1 763 ? 10.302 -17.427 -1.460 1.00 91.56 763 ASP A CA 1
ATOM 6075 C C . ASP A 1 763 ? 10.818 -16.873 -0.131 1.00 91.56 763 ASP A C 1
ATOM 6077 O O . ASP A 1 763 ? 11.734 -17.430 0.488 1.00 91.56 763 ASP A O 1
ATOM 6081 N N . LYS A 1 764 ? 10.241 -15.760 0.320 1.00 90.19 764 LYS A N 1
ATOM 6082 C CA . LYS A 1 764 ? 10.591 -15.109 1.581 1.00 90.19 764 LYS A CA 1
ATOM 6083 C C . LYS A 1 764 ? 9.345 -14.667 2.331 1.00 90.19 764 LYS A C 1
ATOM 6085 O O . LYS A 1 764 ? 8.452 -14.053 1.763 1.00 90.19 764 LYS A O 1
ATOM 6090 N N . THR A 1 765 ? 9.354 -14.905 3.636 1.00 90.31 765 THR A N 1
ATOM 6091 C CA . THR A 1 765 ? 8.424 -14.277 4.578 1.00 90.31 765 THR A CA 1
ATOM 6092 C C . THR A 1 765 ? 9.077 -13.028 5.162 1.00 90.31 765 THR A C 1
ATOM 6094 O O . THR A 1 765 ? 10.233 -13.063 5.594 1.00 90.31 765 THR A O 1
ATOM 6097 N N . ILE A 1 766 ? 8.347 -11.921 5.157 1.00 88.50 766 ILE A N 1
ATOM 6098 C CA . ILE A 1 766 ? 8.741 -10.632 5.702 1.00 88.50 766 ILE A CA 1
ATOM 6099 C C . ILE A 1 766 ? 8.256 -10.559 7.148 1.00 88.50 766 ILE A C 1
ATOM 6101 O O . ILE A 1 766 ? 7.062 -10.505 7.423 1.00 88.50 766 ILE A O 1
ATOM 6105 N N . TYR A 1 767 ? 9.199 -10.522 8.083 1.00 84.06 767 TYR A N 1
ATOM 6106 C CA . TYR A 1 767 ? 8.895 -10.382 9.503 1.00 84.06 767 TYR A CA 1
ATOM 6107 C C . TYR A 1 767 ? 8.957 -8.911 9.936 1.00 84.06 767 TYR A C 1
ATOM 6109 O O . TYR A 1 767 ? 9.782 -8.159 9.402 1.00 84.06 767 TYR A O 1
ATOM 6117 N N . PRO A 1 768 ? 8.136 -8.493 10.919 1.00 84.19 768 PRO A N 1
ATOM 6118 C CA . PRO A 1 768 ? 8.299 -7.208 11.589 1.00 84.19 768 PRO A CA 1
ATOM 6119 C C . PRO A 1 768 ? 9.732 -7.039 12.095 1.00 84.19 768 PRO A C 1
ATOM 6121 O O . PRO A 1 768 ? 10.241 -7.893 12.820 1.00 84.19 768 PRO A O 1
ATOM 6124 N N . SER A 1 769 ? 10.390 -5.954 11.700 1.00 81.31 769 SER A N 1
ATOM 6125 C CA . SER A 1 769 ? 11.771 -5.679 12.088 1.00 81.31 769 SER A CA 1
ATOM 6126 C C . SER A 1 769 ? 12.012 -4.179 12.158 1.00 81.31 769 SER A C 1
ATOM 6128 O O . SER A 1 769 ? 11.414 -3.421 11.396 1.00 81.31 769 SER A O 1
ATOM 6130 N N . GLU A 1 770 ? 12.882 -3.740 13.065 1.00 80.12 770 GLU A N 1
ATOM 6131 C CA . GLU A 1 770 ? 13.404 -2.366 13.065 1.00 80.12 770 GLU A CA 1
ATOM 6132 C C . GLU A 1 770 ? 14.485 -2.175 11.989 1.00 80.12 770 GLU A C 1
ATOM 6134 O O . GLU A 1 770 ? 14.656 -1.066 11.481 1.00 80.12 770 GLU A O 1
ATOM 6139 N N . ASP A 1 771 ? 15.129 -3.268 11.567 1.00 84.62 771 ASP A N 1
ATOM 6140 C CA . ASP A 1 771 ? 16.178 -3.272 10.555 1.00 84.62 771 ASP A CA 1
ATOM 6141 C C . ASP A 1 771 ? 15.630 -3.593 9.158 1.00 84.62 771 ASP A C 1
ATOM 6143 O O . ASP A 1 771 ? 14.738 -4.424 8.966 1.00 84.62 771 ASP A O 1
ATOM 6147 N N . THR A 1 772 ? 16.217 -2.964 8.139 1.00 88.94 772 THR A N 1
ATOM 6148 C CA . THR A 1 772 ? 15.921 -3.271 6.737 1.00 88.94 772 THR A CA 1
ATOM 6149 C C . THR A 1 772 ? 16.859 -4.358 6.212 1.00 88.94 772 THR A C 1
ATOM 6151 O O . THR A 1 772 ? 18.083 -4.210 6.245 1.00 88.94 772 THR A O 1
ATOM 6154 N N . ILE A 1 773 ? 16.301 -5.423 5.632 1.00 91.44 773 ILE A N 1
ATOM 6155 C CA . ILE A 1 773 ? 17.091 -6.466 4.971 1.00 91.44 773 ILE A CA 1
ATOM 6156 C C . ILE A 1 773 ? 17.467 -6.001 3.564 1.00 91.44 773 ILE A C 1
ATOM 6158 O O . ILE A 1 773 ? 16.618 -5.507 2.824 1.00 91.44 773 ILE A O 1
ATOM 6162 N N . LYS A 1 774 ? 18.735 -6.192 3.180 1.00 90.50 774 LYS A N 1
ATOM 6163 C CA . LYS A 1 774 ? 19.270 -5.844 1.856 1.00 90.50 774 LYS A CA 1
ATOM 6164 C C . LYS A 1 774 ? 19.672 -7.095 1.084 1.00 90.50 774 LYS A C 1
ATOM 6166 O O . LYS A 1 774 ? 20.343 -7.973 1.624 1.00 90.50 774 LYS A O 1
ATOM 6171 N N . LEU A 1 775 ? 19.279 -7.158 -0.181 1.00 86.44 775 LEU A N 1
ATOM 6172 C CA . LEU A 1 775 ? 19.644 -8.196 -1.134 1.00 86.44 775 LEU A CA 1
ATOM 6173 C C . LEU A 1 775 ? 20.351 -7.535 -2.321 1.00 86.44 775 LEU A C 1
ATOM 6175 O O . LEU A 1 775 ? 19.800 -6.634 -2.947 1.00 86.44 775 LEU A O 1
ATOM 6179 N N . ASN A 1 776 ? 21.560 -8.008 -2.626 1.00 75.06 776 ASN A N 1
ATOM 6180 C CA . ASN A 1 776 ? 22.435 -7.435 -3.658 1.00 75.06 776 ASN A CA 1
ATOM 6181 C C . ASN A 1 776 ? 22.508 -8.312 -4.923 1.00 75.06 776 ASN A C 1
ATOM 6183 O O . ASN A 1 776 ? 23.487 -8.251 -5.660 1.00 75.06 776 ASN A O 1
ATOM 6187 N N . ASN A 1 777 ? 21.507 -9.167 -5.143 1.00 76.00 777 ASN A N 1
ATOM 6188 C CA . ASN A 1 777 ? 21.430 -10.012 -6.333 1.00 76.00 777 ASN A CA 1
ATOM 6189 C C . ASN A 1 777 ? 20.469 -9.378 -7.348 1.00 76.00 777 ASN A C 1
ATOM 6191 O O . ASN A 1 777 ? 19.504 -8.733 -6.926 1.00 76.00 777 ASN A O 1
ATOM 6195 N N . PRO A 1 778 ? 20.699 -9.573 -8.658 1.00 75.31 778 PRO A N 1
ATOM 6196 C CA . PRO A 1 778 ? 19.757 -9.145 -9.677 1.00 75.31 778 PRO A CA 1
ATOM 6197 C C . PRO A 1 778 ? 18.497 -10.023 -9.670 1.00 75.31 778 PRO A C 1
ATOM 6199 O O . PRO A 1 778 ? 18.595 -11.244 -9.573 1.00 75.31 778 PRO A O 1
ATOM 6202 N N . TYR A 1 779 ? 17.323 -9.406 -9.808 1.00 83.56 779 TYR A N 1
ATOM 6203 C CA . TYR A 1 779 ? 16.035 -10.102 -9.936 1.00 83.56 779 TYR A CA 1
ATOM 6204 C C . TYR A 1 779 ? 15.267 -9.547 -11.131 1.00 83.56 779 TYR A C 1
ATOM 6206 O O . TYR A 1 779 ? 15.241 -8.339 -11.335 1.00 83.56 779 TYR A O 1
ATOM 6214 N N . ASP A 1 780 ? 14.627 -10.397 -11.928 1.00 81.12 780 ASP A N 1
ATOM 6215 C CA . ASP A 1 780 ? 13.778 -9.940 -13.038 1.00 81.12 780 ASP A CA 1
ATOM 6216 C C . ASP A 1 780 ? 12.310 -9.769 -12.617 1.00 81.12 780 ASP A C 1
ATOM 6218 O O . ASP A 1 780 ? 11.559 -9.032 -13.263 1.00 81.12 780 ASP A O 1
ATOM 6222 N N . THR A 1 781 ? 11.919 -10.405 -11.510 1.00 90.81 781 THR A N 1
ATOM 6223 C CA . THR A 1 781 ? 10.532 -10.497 -11.060 1.00 90.81 781 THR A CA 1
ATOM 6224 C C . THR A 1 781 ? 10.427 -10.322 -9.551 1.00 90.81 781 THR A C 1
ATOM 6226 O O . THR A 1 781 ? 11.191 -10.916 -8.787 1.00 90.81 781 THR A O 1
ATOM 6229 N N . VAL A 1 782 ? 9.431 -9.546 -9.126 1.00 94.06 782 VAL A N 1
ATOM 6230 C CA . VAL A 1 782 ? 9.089 -9.288 -7.726 1.00 94.06 782 VAL A CA 1
ATOM 6231 C C . VAL A 1 782 ? 7.581 -9.438 -7.548 1.00 94.06 782 VAL A C 1
ATOM 6233 O O . VAL A 1 782 ? 6.810 -8.745 -8.206 1.00 94.06 782 VAL A O 1
ATOM 6236 N N . TYR A 1 783 ? 7.152 -10.316 -6.644 1.00 95.19 783 TYR A N 1
ATOM 6237 C CA . TYR A 1 783 ? 5.741 -10.535 -6.333 1.00 95.19 783 TYR A CA 1
ATOM 6238 C C . TYR A 1 783 ? 5.500 -10.447 -4.826 1.00 95.19 783 TYR A C 1
ATOM 6240 O O . TYR A 1 783 ? 5.988 -11.281 -4.062 1.00 95.19 783 TYR A O 1
ATOM 6248 N N . VAL A 1 784 ? 4.750 -9.429 -4.400 1.00 94.12 784 VAL A N 1
ATOM 6249 C CA . VAL A 1 784 ? 4.402 -9.202 -2.988 1.00 94.12 784 VAL A CA 1
ATOM 6250 C C . VAL A 1 784 ? 2.936 -9.567 -2.777 1.00 94.12 784 VAL A C 1
ATOM 6252 O O . VAL A 1 784 ? 2.084 -9.046 -3.498 1.00 94.12 784 VAL A O 1
ATOM 6255 N N . ASN A 1 785 ? 2.646 -10.490 -1.856 1.00 91.12 785 ASN A N 1
ATOM 6256 C CA . ASN A 1 785 ? 1.356 -11.190 -1.800 1.00 91.12 785 ASN A CA 1
ATOM 6257 C C . ASN A 1 785 ? 0.955 -11.667 -0.391 1.00 91.12 785 ASN A C 1
ATOM 6259 O O . ASN A 1 785 ? 1.770 -11.664 0.529 1.00 91.12 785 ASN A O 1
ATOM 6263 N N . ASP A 1 786 ? -0.291 -12.125 -0.253 1.00 82.50 786 ASP A N 1
ATOM 6264 C CA . ASP A 1 786 ? -0.854 -12.732 0.969 1.00 82.50 786 ASP A CA 1
ATOM 6265 C C . ASP A 1 786 ? -0.860 -14.278 0.969 1.00 82.50 786 ASP A C 1
ATOM 6267 O O . ASP A 1 786 ? -1.505 -14.912 1.802 1.00 82.50 786 ASP A O 1
ATOM 6271 N N . GLY A 1 787 ? -0.177 -14.903 0.007 1.00 76.94 787 GLY A N 1
ATOM 6272 C CA . GLY A 1 787 ? -0.204 -16.344 -0.259 1.00 76.94 787 GLY A CA 1
ATOM 6273 C C . GLY A 1 787 ? -1.198 -16.765 -1.347 1.00 76.94 787 GLY A C 1
ATOM 6274 O O . GLY A 1 787 ? -1.049 -17.848 -1.911 1.00 76.94 787 GLY A O 1
ATOM 6275 N N . THR A 1 788 ? -2.167 -15.916 -1.695 1.00 78.94 788 THR A N 1
ATOM 6276 C CA . THR A 1 788 ? -3.175 -16.191 -2.732 1.00 78.94 788 THR A CA 1
ATOM 6277 C C . THR A 1 788 ? -3.165 -15.157 -3.848 1.00 78.94 788 THR A C 1
ATOM 6279 O O . THR A 1 788 ? -3.148 -15.530 -5.021 1.00 78.94 788 THR A O 1
ATOM 6282 N N . THR A 1 789 ? -3.124 -13.869 -3.508 1.00 86.94 789 THR A N 1
ATOM 6283 C CA . THR A 1 789 ? -3.148 -12.759 -4.458 1.00 86.94 789 THR A CA 1
ATOM 6284 C C . THR A 1 789 ? -2.175 -11.658 -4.051 1.00 86.94 789 THR A C 1
ATOM 6286 O O . THR A 1 789 ? -1.780 -11.542 -2.891 1.00 86.94 789 THR A O 1
ATOM 6289 N N . GLY A 1 790 ? -1.738 -10.855 -5.019 1.00 91.31 790 GLY A N 1
ATOM 6290 C CA . GLY A 1 790 ? -0.799 -9.777 -4.745 1.00 91.31 790 GLY A CA 1
ATOM 6291 C C . GLY A 1 790 ? -0.484 -8.907 -5.951 1.00 91.31 790 GLY A C 1
ATOM 6292 O O . GLY A 1 790 ? -1.192 -8.927 -6.961 1.00 91.31 790 GLY A O 1
ATOM 6293 N N . ILE A 1 791 ? 0.591 -8.130 -5.827 1.00 95.31 791 ILE A N 1
ATOM 6294 C CA . ILE A 1 791 ? 1.107 -7.243 -6.873 1.00 95.31 791 ILE A CA 1
ATOM 6295 C C . ILE A 1 791 ? 2.362 -7.874 -7.464 1.00 95.31 791 ILE A C 1
ATOM 6297 O O . ILE A 1 791 ? 3.351 -8.091 -6.762 1.00 95.31 791 ILE A O 1
ATOM 6301 N N . PHE A 1 792 ? 2.317 -8.150 -8.764 1.00 95.25 792 PHE A N 1
ATOM 6302 C CA . PHE A 1 792 ? 3.378 -8.798 -9.524 1.00 95.25 792 PHE A CA 1
ATOM 6303 C C . PHE A 1 792 ? 4.047 -7.783 -10.449 1.00 95.25 792 PHE A C 1
ATOM 6305 O O . PHE A 1 792 ? 3.378 -7.159 -11.273 1.00 95.25 792 PHE A O 1
ATOM 6312 N N . ILE A 1 793 ? 5.364 -7.623 -10.326 1.00 94.56 793 ILE A N 1
ATOM 6313 C CA . ILE A 1 793 ? 6.181 -6.710 -11.128 1.00 94.56 793 ILE A CA 1
ATOM 6314 C C . ILE A 1 793 ? 7.256 -7.516 -11.852 1.00 94.56 793 ILE A C 1
ATOM 6316 O O . ILE A 1 793 ? 8.005 -8.257 -11.220 1.00 94.56 793 ILE A O 1
ATOM 6320 N N . ARG A 1 794 ? 7.370 -7.333 -13.169 1.00 91.38 794 ARG A N 1
ATOM 6321 C CA . ARG A 1 794 ? 8.416 -7.949 -13.995 1.00 91.38 794 ARG A CA 1
ATOM 6322 C C . ARG A 1 794 ? 9.114 -6.916 -14.868 1.00 91.38 794 ARG A C 1
ATOM 6324 O O . ARG A 1 794 ? 8.457 -6.091 -15.500 1.00 91.38 794 ARG A O 1
ATOM 6331 N N . TYR A 1 795 ? 10.436 -6.974 -14.924 1.00 87.00 795 TYR A N 1
ATOM 6332 C CA . TYR A 1 795 ? 11.254 -6.102 -15.764 1.00 87.00 795 TYR A CA 1
ATOM 6333 C C . TYR A 1 795 ? 11.383 -6.680 -17.178 1.00 87.00 795 TYR A C 1
ATOM 6335 O O . TYR A 1 795 ? 11.452 -7.897 -17.365 1.00 87.00 795 TYR A O 1
ATOM 6343 N N . ALA A 1 796 ? 11.389 -5.810 -18.191 1.00 78.69 796 ALA A N 1
ATOM 6344 C CA . ALA A 1 796 ? 11.645 -6.235 -19.567 1.00 78.69 796 ALA A CA 1
ATOM 6345 C C . ALA A 1 796 ? 13.101 -6.726 -19.728 1.00 78.69 796 ALA A C 1
ATOM 6347 O O . ALA A 1 796 ? 13.976 -6.185 -19.055 1.00 78.69 796 ALA A O 1
ATOM 6348 N N . PRO A 1 797 ? 13.402 -7.671 -20.644 1.00 68.31 797 PRO A N 1
ATOM 6349 C CA . PRO A 1 797 ? 14.763 -8.176 -20.847 1.00 68.31 797 PRO A CA 1
ATOM 6350 C C . PRO A 1 797 ? 15.745 -7.080 -21.268 1.00 68.31 797 PRO A C 1
ATOM 6352 O O . PRO A 1 797 ? 16.913 -7.128 -20.915 1.00 68.31 797 PRO A O 1
ATOM 6355 N N . THR A 1 798 ? 15.251 -6.072 -21.986 1.00 65.25 798 THR A N 1
ATOM 6356 C CA . THR A 1 798 ? 16.023 -4.919 -22.460 1.00 65.25 798 THR A CA 1
ATOM 6357 C C . THR A 1 798 ? 16.241 -3.841 -21.395 1.00 65.25 798 THR A C 1
ATOM 6359 O O . THR A 1 798 ? 16.985 -2.892 -21.640 1.00 65.25 798 THR A O 1
ATOM 6362 N N . ALA A 1 799 ? 15.599 -3.949 -20.226 1.00 72.69 799 ALA A N 1
ATOM 6363 C CA . ALA A 1 799 ? 15.799 -3.025 -19.118 1.00 72.69 799 ALA A CA 1
ATOM 6364 C C . ALA A 1 799 ? 16.978 -3.489 -18.246 1.00 72.69 799 ALA A C 1
ATOM 6366 O O . ALA A 1 799 ? 17.110 -4.689 -17.991 1.00 72.69 799 ALA A O 1
ATOM 6367 N N . PRO A 1 800 ? 17.798 -2.569 -17.707 1.00 74.25 800 PRO A N 1
ATOM 6368 C CA . PRO A 1 800 ? 18.795 -2.938 -16.711 1.00 74.25 800 PRO A CA 1
ATOM 6369 C C . PRO A 1 800 ? 18.123 -3.619 -15.520 1.00 74.25 800 PRO A C 1
ATOM 6371 O O . PRO A 1 800 ? 17.122 -3.110 -15.001 1.00 74.25 800 PRO A O 1
ATOM 6374 N N . ARG A 1 801 ? 18.653 -4.775 -15.105 1.00 74.44 801 ARG A N 1
ATOM 6375 C CA . ARG A 1 801 ? 18.083 -5.546 -13.996 1.00 74.44 801 ARG A CA 1
ATOM 6376 C C . ARG A 1 801 ? 18.271 -4.791 -12.675 1.00 74.44 801 ARG A C 1
ATOM 6378 O O . ARG A 1 801 ? 19.367 -4.280 -12.428 1.00 74.44 801 ARG A O 1
ATOM 6385 N N . PRO A 1 802 ? 17.257 -4.755 -11.796 1.00 82.00 802 PRO A N 1
ATOM 6386 C CA . PRO A 1 802 ? 17.414 -4.195 -10.464 1.00 82.00 802 PRO A CA 1
ATOM 6387 C C . PRO A 1 802 ? 18.449 -4.991 -9.682 1.00 82.00 802 PRO A C 1
ATOM 6389 O O . PRO A 1 802 ? 18.335 -6.204 -9.555 1.00 82.00 802 PRO A O 1
ATOM 6392 N N . ASN A 1 803 ? 19.461 -4.298 -9.170 1.00 76.75 803 ASN A N 1
ATOM 6393 C CA . ASN A 1 803 ? 20.593 -4.874 -8.440 1.00 76.75 803 ASN A CA 1
ATOM 6394 C C . ASN A 1 803 ? 20.588 -4.504 -6.949 1.00 76.75 803 ASN A C 1
ATOM 6396 O O . ASN A 1 803 ? 21.479 -4.907 -6.201 1.00 76.75 803 ASN A O 1
ATOM 6400 N N . TYR A 1 804 ? 19.583 -3.743 -6.518 1.00 84.19 804 TYR A N 1
ATOM 6401 C CA . TYR A 1 804 ? 19.391 -3.336 -5.139 1.00 84.19 804 TYR A CA 1
ATOM 6402 C C . TYR A 1 804 ? 17.948 -3.614 -4.731 1.00 84.19 804 TYR A C 1
ATOM 6404 O O . TYR A 1 804 ? 17.024 -2.975 -5.229 1.00 84.19 804 TYR A O 1
ATOM 6412 N N . LEU A 1 805 ? 17.736 -4.564 -3.822 1.00 90.81 805 LEU A N 1
ATOM 6413 C CA . LEU A 1 805 ? 16.412 -4.835 -3.271 1.00 90.81 805 LEU A CA 1
ATOM 6414 C C . LEU A 1 805 ? 16.467 -4.781 -1.753 1.00 90.81 805 LEU A C 1
ATOM 6416 O O . LEU A 1 805 ? 17.308 -5.430 -1.129 1.00 90.81 805 LEU A O 1
ATOM 6420 N N . THR A 1 806 ? 15.550 -4.039 -1.143 1.00 92.94 806 THR A N 1
ATOM 6421 C CA . THR A 1 806 ? 15.416 -4.001 0.311 1.00 92.94 806 THR A CA 1
ATOM 6422 C C . THR A 1 806 ? 13.997 -4.286 0.745 1.00 92.94 806 THR A C 1
ATOM 6424 O O . THR A 1 806 ? 13.053 -3.861 0.085 1.00 92.94 806 THR A O 1
ATOM 6427 N N . TYR A 1 807 ? 13.830 -4.968 1.872 1.00 93.38 807 TYR A N 1
ATOM 6428 C CA . TYR A 1 807 ? 12.509 -5.195 2.442 1.00 93.38 807 TYR A CA 1
ATOM 6429 C C . TYR A 1 807 ? 12.528 -5.185 3.969 1.00 93.38 807 TYR A C 1
ATOM 6431 O O . TYR A 1 807 ? 13.551 -5.474 4.595 1.00 93.38 807 TYR A O 1
ATOM 6439 N N . GLN A 1 808 ? 11.390 -4.828 4.560 1.00 91.38 808 GLN A N 1
ATOM 6440 C CA . GLN A 1 808 ? 11.204 -4.728 6.005 1.00 91.38 808 GLN A CA 1
ATOM 6441 C C . GLN A 1 808 ? 9.725 -4.862 6.364 1.00 91.38 808 GLN A C 1
ATOM 6443 O O . GLN A 1 808 ? 8.882 -4.221 5.737 1.00 91.38 808 GLN A O 1
ATOM 6448 N N . GLY A 1 809 ? 9.409 -5.656 7.388 1.00 85.88 809 GLY A N 1
ATOM 6449 C CA . GLY A 1 809 ? 8.071 -5.694 7.973 1.00 85.88 809 GLY A CA 1
ATOM 6450 C C . GLY A 1 809 ? 7.905 -4.581 9.001 1.00 85.88 809 GLY A C 1
ATOM 6451 O O . GLY A 1 809 ? 8.818 -4.294 9.774 1.00 85.88 809 GLY A O 1
ATOM 6452 N N . SER A 1 810 ? 6.738 -3.953 9.039 1.00 76.06 810 SER A N 1
ATOM 6453 C CA . SER A 1 810 ? 6.438 -2.895 9.996 1.00 76.06 810 SER A CA 1
ATOM 6454 C C . SER A 1 810 ? 6.288 -3.453 11.413 1.00 76.06 810 SER A C 1
ATOM 6456 O O . SER A 1 810 ? 5.513 -4.375 11.649 1.00 76.06 810 SER A O 1
ATOM 6458 N N . THR A 1 811 ? 6.977 -2.844 12.380 1.00 72.81 811 THR A N 1
ATOM 6459 C CA . THR A 1 811 ? 6.765 -3.089 13.821 1.00 72.81 811 THR A CA 1
ATOM 6460 C C . THR A 1 811 ? 5.532 -2.368 14.369 1.00 72.81 811 THR A C 1
ATOM 6462 O O . THR A 1 811 ? 5.056 -2.685 15.456 1.00 72.81 811 THR A O 1
ATOM 6465 N N . LEU A 1 812 ? 4.997 -1.407 13.610 1.00 61.38 812 LEU A N 1
ATOM 6466 C CA . LEU A 1 812 ? 3.871 -0.557 14.001 1.00 61.38 812 LEU A CA 1
ATOM 6467 C C . LEU A 1 812 ? 2.537 -1.040 13.420 1.00 61.38 812 LEU A C 1
ATOM 6469 O O . LEU A 1 812 ? 1.493 -0.852 14.045 1.00 61.38 812 LEU A O 1
ATOM 6473 N N . TYR A 1 813 ? 2.560 -1.644 12.229 1.00 60.34 813 TYR A N 1
ATOM 6474 C CA . TYR A 1 813 ? 1.368 -2.096 11.514 1.00 60.34 813 TYR A CA 1
ATOM 6475 C C . TYR A 1 813 ? 1.463 -3.596 11.225 1.00 60.34 813 TYR A C 1
ATOM 6477 O O . TYR A 1 813 ? 2.382 -4.054 10.549 1.00 60.34 813 TYR A O 1
ATOM 6485 N N . SER A 1 814 ? 0.502 -4.366 11.741 1.00 58.53 814 SER A N 1
ATOM 6486 C CA . SER A 1 814 ? 0.444 -5.818 11.534 1.00 58.53 814 SER A CA 1
ATOM 6487 C C . SER A 1 814 ? 0.367 -6.158 10.040 1.00 58.53 814 SER A C 1
ATOM 6489 O O . SER A 1 814 ? -0.358 -5.495 9.298 1.00 58.53 814 SER A O 1
ATOM 6491 N N . ALA A 1 815 ? 1.138 -7.167 9.618 1.00 61.56 815 ALA A N 1
ATOM 6492 C CA . ALA A 1 815 ? 1.192 -7.688 8.248 1.00 61.56 815 ALA A CA 1
ATOM 6493 C C . ALA A 1 815 ? 1.485 -6.636 7.159 1.00 61.56 815 ALA A C 1
ATOM 6495 O O . ALA A 1 815 ? 1.126 -6.829 6.008 1.00 61.56 815 ALA A O 1
ATOM 6496 N N . THR A 1 816 ? 2.120 -5.508 7.496 1.00 71.56 816 THR A N 1
ATOM 6497 C CA . THR A 1 816 ? 2.488 -4.481 6.510 1.00 71.56 816 THR A CA 1
ATOM 6498 C C . THR A 1 816 ? 3.980 -4.518 6.229 1.00 71.56 816 THR A C 1
ATOM 6500 O O . THR A 1 816 ? 4.779 -4.514 7.163 1.00 71.56 816 THR A O 1
ATOM 6503 N N . SER A 1 817 ? 4.358 -4.480 4.957 1.00 84.00 817 SER A N 1
ATOM 6504 C CA . SER A 1 817 ? 5.747 -4.538 4.514 1.00 84.00 817 SER A CA 1
ATOM 6505 C C . SER A 1 817 ? 6.105 -3.364 3.621 1.00 84.00 817 SER A C 1
ATOM 6507 O O . SER A 1 817 ? 5.294 -2.876 2.832 1.00 84.00 817 SER A O 1
ATOM 6509 N N . MET A 1 818 ? 7.358 -2.938 3.731 1.00 89.19 818 MET A N 1
ATOM 6510 C CA . MET A 1 818 ? 8.005 -2.034 2.797 1.00 89.19 818 MET A CA 1
ATOM 6511 C C . MET A 1 818 ? 8.945 -2.848 1.911 1.00 89.19 818 MET A C 1
ATOM 6513 O O . MET A 1 818 ? 9.816 -3.540 2.433 1.00 89.19 818 MET A O 1
ATOM 6517 N N . VAL A 1 819 ? 8.786 -2.763 0.592 1.00 93.31 819 VAL A N 1
ATOM 6518 C CA . VAL A 1 819 ? 9.673 -3.388 -0.401 1.00 93.31 819 VAL A CA 1
ATOM 6519 C C . VAL A 1 819 ? 10.168 -2.301 -1.350 1.00 93.31 819 VAL A C 1
ATOM 6521 O O . VAL A 1 819 ? 9.368 -1.577 -1.935 1.00 93.31 819 VAL A O 1
ATOM 6524 N N . SER A 1 820 ? 11.481 -2.171 -1.500 1.00 93.56 820 SER A N 1
ATOM 6525 C CA . SER A 1 820 ? 12.133 -1.233 -2.415 1.00 93.56 820 SER A CA 1
ATOM 6526 C C . SER A 1 820 ? 12.955 -2.014 -3.425 1.00 93.56 820 SER A C 1
ATOM 6528 O O . SER A 1 820 ? 13.767 -2.853 -3.038 1.00 93.56 820 SER A O 1
ATOM 6530 N N . VAL A 1 821 ? 12.742 -1.748 -4.709 1.00 92.44 821 VAL A N 1
ATOM 6531 C CA . VAL A 1 821 ? 13.453 -2.392 -5.816 1.00 92.44 821 VAL A CA 1
ATOM 6532 C C . VAL A 1 821 ? 14.098 -1.297 -6.648 1.00 92.44 821 VAL A C 1
ATOM 6534 O O . VAL A 1 821 ? 13.393 -0.457 -7.205 1.00 92.44 821 VAL A O 1
ATOM 6537 N N . GLY A 1 822 ? 15.425 -1.272 -6.704 1.00 89.00 822 GLY A N 1
ATOM 6538 C CA . GLY A 1 822 ? 16.190 -0.197 -7.316 1.00 89.00 822 GLY A CA 1
ATOM 6539 C C . GLY A 1 822 ? 17.351 -0.657 -8.188 1.00 89.00 822 GLY A C 1
ATOM 6540 O O . GLY A 1 822 ? 17.828 -1.791 -8.109 1.00 89.00 822 GLY A O 1
ATOM 6541 N N . GLN A 1 823 ? 17.796 0.270 -9.030 1.00 85.69 823 GLN A N 1
ATOM 6542 C CA . GLN A 1 823 ? 18.911 0.113 -9.962 1.00 85.69 823 GLN A CA 1
ATOM 6543 C C . GLN A 1 823 ? 19.704 1.407 -10.085 1.00 85.69 823 GLN A C 1
ATOM 6545 O O . GLN A 1 823 ? 19.124 2.491 -10.006 1.00 85.69 823 GLN A O 1
ATOM 6550 N N . ILE A 1 824 ? 21.017 1.280 -10.288 1.00 85.50 824 ILE A N 1
ATOM 6551 C CA . ILE A 1 824 ? 21.957 2.392 -10.479 1.00 85.50 824 ILE A CA 1
ATOM 6552 C C . ILE A 1 824 ? 22.603 2.247 -11.852 1.00 85.50 824 ILE A C 1
ATOM 6554 O O . ILE A 1 824 ? 23.218 1.220 -12.119 1.00 85.50 824 ILE A O 1
ATOM 6558 N N . GLU A 1 825 ? 22.514 3.282 -12.684 1.00 85.25 825 GLU A N 1
ATOM 6559 C CA . GLU A 1 825 ? 23.082 3.291 -14.035 1.00 85.25 825 GLU A CA 1
ATOM 6560 C C . GLU A 1 825 ? 23.769 4.620 -14.368 1.00 85.25 825 GLU A C 1
ATOM 6562 O O . GLU A 1 825 ? 23.425 5.672 -13.828 1.00 85.25 825 GLU A O 1
ATOM 6567 N N . SER A 1 826 ? 24.747 4.583 -15.277 1.00 85.06 826 SER A N 1
ATOM 6568 C CA . SER A 1 826 ? 25.480 5.771 -15.736 1.00 85.06 826 SER A CA 1
ATOM 6569 C C . SER A 1 826 ? 25.032 6.193 -17.137 1.00 85.06 826 SER A C 1
ATOM 6571 O O . SER A 1 826 ? 25.171 5.440 -18.096 1.00 85.06 826 SER A O 1
ATOM 6573 N N . ILE A 1 827 ? 24.542 7.425 -17.269 1.00 88.06 827 ILE A N 1
ATOM 6574 C CA . ILE A 1 827 ? 23.956 7.981 -18.490 1.00 88.06 827 ILE A CA 1
ATOM 6575 C C . ILE A 1 827 ? 24.947 8.950 -19.139 1.00 88.06 827 ILE A C 1
ATOM 6577 O O . ILE A 1 827 ? 25.305 9.987 -18.571 1.00 88.06 827 ILE A O 1
ATOM 6581 N N . LYS A 1 828 ? 25.413 8.617 -20.344 1.00 87.56 828 LYS A N 1
ATOM 6582 C CA . LYS A 1 828 ? 26.344 9.455 -21.118 1.00 87.56 828 LYS A CA 1
ATOM 6583 C C . LYS A 1 828 ? 25.652 10.707 -21.677 1.00 87.56 828 LYS A C 1
ATOM 6585 O O . LYS A 1 828 ? 24.431 10.677 -21.824 1.00 87.56 828 LYS A O 1
ATOM 6590 N N . PRO A 1 829 ? 26.391 11.793 -21.981 1.00 89.12 829 PRO A N 1
ATOM 6591 C CA . PRO A 1 829 ? 25.811 12.987 -22.601 1.00 89.12 829 PRO A CA 1
ATOM 6592 C C . PRO A 1 829 ? 24.969 12.631 -23.833 1.00 89.12 829 PRO A C 1
ATOM 6594 O O . PRO A 1 829 ? 25.408 11.873 -24.684 1.00 89.12 829 PRO A O 1
ATOM 6597 N N . GLY A 1 830 ? 23.743 13.125 -23.924 1.00 89.19 830 GLY A N 1
ATOM 6598 C CA . GLY A 1 830 ? 22.818 12.855 -25.025 1.00 89.19 830 GLY A CA 1
ATOM 6599 C C . GLY A 1 830 ? 22.229 11.440 -25.064 1.00 89.19 830 GLY A C 1
ATOM 6600 O O . GLY A 1 830 ? 21.393 11.174 -25.920 1.00 89.19 830 GLY A O 1
ATOM 6601 N N . ALA A 1 831 ? 22.610 10.531 -24.163 1.00 90.06 831 ALA A N 1
ATOM 6602 C CA . ALA A 1 831 ? 22.004 9.204 -24.044 1.00 90.06 831 ALA A CA 1
ATOM 6603 C C . ALA A 1 831 ? 20.824 9.207 -23.055 1.00 90.06 831 ALA A C 1
ATOM 6605 O O . ALA A 1 831 ? 20.624 10.165 -22.297 1.00 90.06 831 ALA A O 1
ATOM 6606 N N . ALA A 1 832 ? 20.055 8.114 -23.037 1.00 89.88 832 ALA A N 1
ATOM 6607 C CA . ALA A 1 832 ? 18.952 7.932 -22.100 1.00 89.88 832 ALA A CA 1
ATOM 6608 C C . ALA A 1 832 ? 18.957 6.540 -21.453 1.00 89.88 832 ALA A C 1
ATOM 6610 O O . ALA A 1 832 ? 19.214 5.525 -22.097 1.0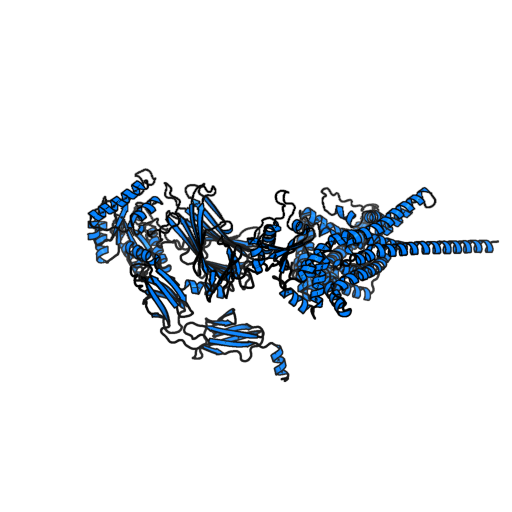0 89.88 832 ALA A O 1
ATOM 6611 N N . LEU A 1 833 ? 18.622 6.502 -20.165 1.00 88.00 833 LEU A N 1
ATOM 6612 C CA . LEU A 1 833 ? 18.297 5.285 -19.433 1.00 88.00 833 LEU A CA 1
ATOM 6613 C C . LEU A 1 833 ? 16.811 4.980 -19.621 1.00 88.00 833 LEU A C 1
ATOM 6615 O O . LEU A 1 833 ? 15.971 5.789 -19.226 1.00 88.00 833 LEU A O 1
ATOM 6619 N N . HIS A 1 834 ? 16.490 3.818 -20.190 1.00 87.62 834 HIS A N 1
ATOM 6620 C CA . HIS A 1 834 ? 15.115 3.357 -20.398 1.00 87.62 834 HIS A CA 1
ATOM 6621 C C . HIS A 1 834 ? 14.846 2.108 -19.558 1.00 87.62 834 HIS A C 1
ATOM 6623 O O . HIS A 1 834 ? 15.430 1.051 -19.775 1.00 87.62 834 HIS A O 1
ATOM 6629 N N . ILE A 1 835 ? 13.951 2.238 -18.581 1.00 87.56 835 ILE A N 1
ATOM 6630 C CA . ILE A 1 835 ? 13.550 1.160 -17.675 1.00 87.56 835 ILE A CA 1
ATOM 6631 C C . ILE A 1 835 ? 12.103 0.806 -17.983 1.00 87.56 835 ILE A C 1
ATOM 6633 O O . ILE A 1 835 ? 11.222 1.654 -17.852 1.00 87.56 835 ILE A O 1
ATOM 6637 N N . THR A 1 836 ? 11.854 -0.441 -18.376 1.00 88.00 836 THR A N 1
ATOM 6638 C CA . THR A 1 836 ? 10.507 -0.942 -18.672 1.00 88.00 836 THR A CA 1
ATOM 6639 C C . THR A 1 836 ? 10.095 -1.995 -17.651 1.00 88.00 836 THR A C 1
ATOM 6641 O O . THR A 1 836 ? 10.793 -2.990 -17.458 1.00 88.00 836 THR A O 1
ATOM 6644 N N . GLN A 1 837 ? 8.935 -1.788 -17.031 1.00 92.25 837 GLN A N 1
ATOM 6645 C CA . GLN A 1 837 ? 8.318 -2.681 -16.054 1.00 92.25 837 GLN A CA 1
ATOM 6646 C C . GLN A 1 837 ? 6.897 -3.041 -16.490 1.00 92.25 837 GLN A C 1
ATOM 6648 O O . GLN A 1 837 ? 6.166 -2.200 -17.007 1.00 92.25 837 GLN A O 1
ATOM 6653 N N . TYR A 1 838 ? 6.478 -4.265 -16.211 1.00 93.31 838 TYR A N 1
ATOM 6654 C CA . TYR A 1 838 ? 5.097 -4.712 -16.332 1.00 93.31 838 TYR A CA 1
ATOM 6655 C C . TYR A 1 838 ? 4.545 -5.008 -14.943 1.00 93.31 838 TYR A C 1
ATOM 6657 O O . TYR A 1 838 ? 5.226 -5.627 -14.128 1.00 93.31 838 TYR A O 1
ATOM 6665 N N . VAL A 1 839 ? 3.321 -4.560 -14.681 1.00 95.12 839 VAL A N 1
ATOM 6666 C CA . VAL A 1 839 ? 2.606 -4.765 -13.422 1.00 95.12 839 VAL A CA 1
ATOM 6667 C C . VAL A 1 839 ? 1.309 -5.510 -13.707 1.00 95.12 839 VAL A C 1
ATOM 6669 O O . VAL A 1 839 ? 0.549 -5.109 -14.587 1.00 95.12 839 VAL A O 1
ATOM 6672 N N . SER A 1 840 ? 1.052 -6.571 -12.950 1.00 94.88 840 SER A N 1
ATOM 6673 C CA . SER A 1 840 ? -0.214 -7.303 -12.938 1.00 94.88 840 SER A CA 1
ATOM 6674 C C . SER A 1 840 ? -0.632 -7.584 -11.497 1.00 94.88 840 SER A C 1
ATOM 6676 O O . SER A 1 840 ? 0.194 -7.557 -10.582 1.00 94.88 840 SER A O 1
ATOM 6678 N N . ILE A 1 841 ? -1.918 -7.845 -11.288 1.00 93.25 841 ILE A N 1
ATOM 6679 C CA . ILE A 1 841 ? -2.483 -8.197 -9.982 1.00 93.25 841 ILE A CA 1
ATOM 6680 C C . ILE A 1 841 ? -3.162 -9.567 -10.028 1.00 93.25 841 ILE A C 1
ATOM 6682 O O . ILE A 1 841 ? -3.438 -10.092 -11.105 1.00 93.25 841 ILE A O 1
ATOM 6686 N N . GLY A 1 842 ? -3.456 -10.127 -8.857 1.00 89.06 842 GLY A N 1
ATOM 6687 C CA . GLY A 1 842 ? -4.150 -11.408 -8.706 1.00 89.06 842 GLY A CA 1
ATOM 6688 C C . GLY A 1 842 ? -3.207 -12.508 -8.234 1.00 89.06 842 GLY A C 1
ATOM 6689 O O . GLY A 1 842 ? -2.185 -12.211 -7.619 1.00 89.06 842 GLY A O 1
ATOM 6690 N N . GLY A 1 843 ? -3.569 -13.768 -8.476 1.00 85.75 843 GLY A N 1
ATOM 6691 C CA . GLY A 1 843 ? -2.712 -14.907 -8.138 1.00 85.75 843 GLY A CA 1
ATOM 6692 C C . GLY A 1 843 ? -1.488 -15.019 -9.049 1.00 85.75 843 GLY A C 1
ATOM 6693 O O . GLY A 1 843 ? -1.535 -14.589 -10.201 1.00 85.75 843 GLY A O 1
ATOM 6694 N N . GLU A 1 844 ? -0.412 -15.633 -8.539 1.00 86.62 844 GLU A N 1
ATOM 6695 C CA . GLU A 1 844 ? 0.908 -15.689 -9.197 1.00 86.62 844 GLU A CA 1
ATOM 6696 C C . GLU A 1 844 ? 0.813 -16.149 -10.662 1.00 86.62 844 GLU A C 1
ATOM 6698 O O . GLU A 1 844 ? 1.298 -15.458 -11.553 1.00 86.62 844 GLU A O 1
ATOM 6703 N N . VAL A 1 845 ? 0.125 -17.270 -10.920 1.00 82.31 845 VAL A N 1
ATOM 6704 C CA . VAL A 1 845 ? 0.007 -17.866 -12.265 1.00 82.31 845 VAL A CA 1
ATOM 6705 C C . VAL A 1 845 ? -0.705 -16.929 -13.239 1.00 82.31 845 VAL A C 1
ATOM 6707 O O . VAL A 1 845 ? -0.218 -16.697 -14.342 1.00 82.31 845 VAL A O 1
ATOM 6710 N N . PHE A 1 846 ? -1.844 -16.364 -12.829 1.00 84.06 846 PHE A N 1
ATOM 6711 C CA . PHE A 1 846 ? -2.604 -15.438 -13.666 1.00 84.06 846 PHE A CA 1
ATOM 6712 C C . PHE A 1 846 ? -1.790 -14.177 -13.968 1.00 84.06 846 PHE A C 1
ATOM 6714 O O . PHE A 1 846 ? -1.722 -13.746 -15.119 1.00 84.06 846 PHE A O 1
ATOM 6721 N N . ALA A 1 847 ? -1.147 -13.604 -12.948 1.00 88.31 847 ALA A N 1
ATOM 6722 C CA . ALA A 1 847 ? -0.369 -12.385 -13.097 1.00 88.31 847 ALA A CA 1
ATOM 6723 C C . ALA A 1 847 ? 0.868 -12.588 -13.992 1.00 88.31 847 ALA A C 1
ATOM 6725 O O . ALA A 1 847 ? 1.183 -11.738 -14.828 1.00 88.31 847 ALA A O 1
ATOM 6726 N N . GLU A 1 848 ? 1.535 -13.736 -13.868 1.00 86.94 848 GLU A N 1
ATOM 6727 C CA . GLU A 1 848 ? 2.678 -14.109 -14.697 1.00 86.94 848 GLU A CA 1
ATOM 6728 C C . GLU A 1 848 ? 2.281 -14.361 -16.159 1.00 86.94 848 GLU A C 1
ATOM 6730 O O . GLU A 1 848 ? 2.947 -13.855 -17.065 1.00 86.94 848 GLU A O 1
ATOM 6735 N N . GLU A 1 849 ? 1.182 -15.080 -16.410 1.00 80.94 849 GLU A N 1
ATOM 6736 C CA . GLU A 1 849 ? 0.671 -15.326 -17.766 1.00 80.94 849 GLU A CA 1
ATOM 6737 C C . GLU A 1 849 ? 0.181 -14.038 -18.444 1.00 80.94 849 GLU A C 1
ATOM 6739 O O . GLU A 1 849 ? 0.471 -13.830 -19.626 1.00 80.94 849 GLU A O 1
ATOM 6744 N N . SER A 1 850 ? -0.483 -13.150 -17.693 1.00 84.31 850 SER A N 1
ATOM 6745 C CA . SER A 1 850 ? -0.960 -11.845 -18.182 1.00 84.31 850 SER A CA 1
ATOM 6746 C C . SER A 1 850 ? 0.199 -11.000 -18.708 1.00 84.31 850 SER A C 1
ATOM 6748 O O . SER A 1 850 ? 0.141 -10.459 -19.811 1.00 84.31 850 SER A O 1
ATOM 6750 N N . ILE A 1 851 ? 1.313 -10.948 -17.971 1.00 87.19 851 ILE A N 1
ATOM 6751 C CA . ILE A 1 851 ? 2.526 -10.254 -18.420 1.00 87.19 851 ILE A CA 1
ATOM 6752 C C . ILE A 1 851 ? 3.227 -11.024 -19.547 1.00 87.19 851 ILE A C 1
ATOM 6754 O O . ILE A 1 851 ? 3.639 -10.421 -20.540 1.00 87.19 851 ILE A O 1
ATOM 6758 N N . GLY A 1 852 ? 3.349 -12.349 -19.429 1.00 77.25 852 GLY A N 1
ATOM 6759 C CA . GLY A 1 852 ? 4.013 -13.201 -20.417 1.00 77.25 852 GLY A CA 1
ATOM 6760 C C . GLY A 1 852 ? 3.387 -13.100 -21.809 1.00 77.25 852 GLY A C 1
ATOM 6761 O O . GLY A 1 852 ? 4.107 -13.031 -22.804 1.00 77.25 852 GLY A O 1
ATOM 6762 N N . GLY A 1 853 ? 2.056 -12.997 -21.891 1.00 71.88 853 GLY A N 1
ATOM 6763 C CA . GLY A 1 853 ? 1.346 -12.735 -23.142 1.00 71.88 853 GLY A CA 1
ATOM 6764 C C . GLY A 1 853 ? 1.733 -11.401 -23.785 1.00 71.88 853 GLY A C 1
ATOM 6765 O O . GLY A 1 853 ? 1.885 -11.334 -25.002 1.00 71.88 853 GLY A O 1
ATOM 6766 N N . ARG A 1 854 ? 1.982 -10.350 -22.995 1.00 74.81 854 ARG A N 1
ATOM 6767 C CA . ARG A 1 854 ? 2.392 -9.025 -23.506 1.00 74.81 854 ARG A CA 1
ATOM 6768 C C . ARG A 1 854 ? 3.860 -8.965 -23.909 1.00 74.81 854 ARG A C 1
ATOM 6770 O O . ARG A 1 854 ? 4.204 -8.240 -24.833 1.00 74.81 854 ARG A O 1
ATOM 6777 N N . MET A 1 855 ? 4.710 -9.744 -23.247 1.00 74.94 855 MET A N 1
ATOM 6778 C CA . MET A 1 855 ? 6.134 -9.867 -23.576 1.00 74.94 855 MET A CA 1
ATOM 6779 C C . MET A 1 855 ? 6.404 -10.863 -24.714 1.00 74.94 855 MET A C 1
ATOM 6781 O O . MET A 1 855 ? 7.554 -11.065 -25.093 1.00 74.94 855 MET A O 1
ATOM 6785 N N . SER A 1 856 ? 5.360 -11.504 -25.246 1.00 79.94 856 SER A N 1
ATOM 6786 C CA . SER A 1 856 ? 5.497 -12.517 -26.291 1.00 79.94 856 SER A CA 1
ATOM 6787 C C . SER A 1 856 ? 5.855 -11.941 -27.659 1.00 79.94 856 SER A C 1
ATOM 6789 O O . SER A 1 856 ? 6.409 -12.671 -28.469 1.00 79.94 856 SER A O 1
ATOM 6791 N N . ILE A 1 857 ? 5.563 -10.665 -27.928 1.00 86.38 857 ILE A N 1
ATOM 6792 C CA . ILE A 1 857 ? 5.849 -10.013 -29.210 1.00 86.38 857 ILE A CA 1
ATOM 6793 C C . ILE A 1 857 ? 6.760 -8.814 -28.959 1.00 86.38 857 ILE A C 1
ATOM 6795 O O . ILE A 1 857 ? 6.388 -7.868 -28.267 1.00 86.38 857 ILE A O 1
ATOM 6799 N N . GLU A 1 858 ? 7.949 -8.848 -29.546 1.00 85.81 858 GLU A N 1
ATOM 6800 C CA . GLU A 1 858 ? 8.990 -7.835 -29.388 1.00 85.81 858 GLU A CA 1
ATOM 6801 C C . GLU A 1 858 ? 9.482 -7.379 -30.766 1.00 85.81 858 GLU A C 1
ATOM 6803 O O . GLU A 1 858 ? 9.838 -8.203 -31.606 1.00 85.81 858 GLU A O 1
ATOM 6808 N N . LEU A 1 859 ? 9.493 -6.065 -31.011 1.00 87.69 859 LEU A N 1
ATOM 6809 C CA . LEU A 1 859 ? 10.091 -5.482 -32.213 1.00 87.69 859 LEU A CA 1
ATOM 6810 C C . LEU A 1 859 ? 11.613 -5.442 -32.048 1.00 87.69 859 LEU A C 1
ATOM 6812 O O . LEU A 1 859 ? 12.108 -4.831 -31.100 1.00 87.69 859 LEU A O 1
ATOM 6816 N N . LEU A 1 860 ? 12.348 -6.046 -32.980 1.00 88.38 860 LEU A N 1
ATOM 6817 C CA . LEU A 1 860 ? 13.804 -5.971 -32.992 1.00 88.38 860 LEU A CA 1
ATOM 6818 C C . LEU A 1 860 ? 14.281 -4.683 -33.678 1.00 88.38 860 LEU A C 1
ATOM 6820 O O . LEU A 1 860 ? 13.710 -4.283 -34.693 1.00 88.38 860 LEU A O 1
ATOM 6824 N N . PRO A 1 861 ? 15.358 -4.051 -33.179 1.00 87.31 861 PRO A N 1
ATOM 6825 C CA . PRO A 1 861 ? 15.912 -2.834 -33.772 1.00 87.31 861 PRO A CA 1
ATOM 6826 C C . PRO A 1 861 ? 16.757 -3.095 -35.032 1.00 87.31 861 PRO A C 1
ATOM 6828 O O . PRO A 1 861 ? 17.332 -2.155 -35.582 1.00 87.31 861 PRO A O 1
ATOM 6831 N N . TYR A 1 862 ? 16.871 -4.352 -35.470 1.00 90.56 862 TYR A N 1
ATOM 6832 C CA . TYR A 1 862 ? 17.758 -4.794 -36.545 1.00 90.56 862 TYR A CA 1
ATOM 6833 C C . TYR A 1 862 ? 16.961 -5.438 -37.689 1.00 90.56 862 TYR A C 1
ATOM 6835 O O . TYR A 1 862 ? 15.966 -6.122 -37.422 1.00 90.56 862 TYR A O 1
ATOM 6843 N N . PRO A 1 863 ? 17.407 -5.264 -38.946 1.00 89.88 863 PRO A N 1
ATOM 6844 C CA . PRO A 1 863 ? 16.708 -5.809 -40.103 1.00 89.88 863 PRO A CA 1
ATOM 6845 C C . PRO A 1 863 ? 16.806 -7.338 -40.171 1.00 89.88 863 PRO A C 1
ATOM 6847 O O . PRO A 1 863 ? 17.751 -7.940 -39.661 1.00 89.88 863 PRO A O 1
ATOM 6850 N N . ASP A 1 864 ? 15.841 -7.960 -40.846 1.00 89.81 864 ASP A N 1
ATOM 6851 C CA . ASP A 1 864 ? 15.869 -9.361 -41.299 1.00 89.81 864 ASP A CA 1
ATOM 6852 C C . ASP A 1 864 ? 16.094 -10.407 -40.187 1.00 89.81 864 ASP A C 1
ATOM 6854 O O . ASP A 1 864 ? 16.566 -11.517 -40.432 1.00 89.81 864 ASP A O 1
ATOM 6858 N N . GLY A 1 865 ? 15.784 -10.063 -38.934 1.00 86.12 865 GLY A N 1
ATOM 6859 C CA . GLY A 1 865 ? 15.906 -10.953 -37.777 1.00 86.12 865 GLY A CA 1
ATOM 6860 C C . GLY A 1 865 ? 17.328 -11.365 -37.432 1.00 86.12 865 GLY A C 1
ATOM 6861 O O . GLY A 1 865 ? 17.516 -12.348 -36.708 1.00 86.12 865 GLY A O 1
ATOM 6862 N N . ILE A 1 866 ? 18.320 -10.634 -37.939 1.00 91.25 866 ILE A N 1
ATOM 6863 C CA . ILE A 1 866 ? 19.724 -10.929 -37.689 1.00 91.25 866 ILE A CA 1
ATOM 6864 C C . ILE A 1 866 ? 20.110 -10.564 -36.254 1.00 91.25 866 ILE A C 1
ATOM 6866 O O . ILE A 1 866 ? 19.615 -9.598 -35.676 1.00 91.25 866 ILE A O 1
ATOM 6870 N N . THR A 1 867 ? 21.082 -11.290 -35.707 1.00 91.56 867 THR A N 1
ATOM 6871 C CA . THR A 1 867 ? 21.871 -10.811 -34.567 1.00 91.56 867 THR A CA 1
ATOM 6872 C C . THR A 1 867 ? 23.136 -10.149 -35.122 1.00 91.56 867 THR A C 1
ATOM 6874 O O . THR A 1 867 ? 23.988 -10.856 -35.674 1.00 91.56 867 THR A O 1
ATOM 6877 N N . PRO A 1 868 ? 23.270 -8.813 -35.065 1.00 93.69 868 PRO A N 1
ATOM 6878 C CA . PRO A 1 868 ? 24.331 -8.123 -35.781 1.00 93.69 868 PRO A CA 1
ATOM 6879 C C . PRO A 1 868 ? 25.682 -8.203 -35.061 1.00 93.69 868 PRO A C 1
ATOM 6881 O O . PRO A 1 868 ? 25.779 -8.069 -33.840 1.00 93.69 868 PRO A O 1
ATOM 6884 N N . ILE A 1 869 ? 26.748 -8.344 -35.851 1.00 94.69 869 ILE A N 1
ATOM 6885 C CA . ILE A 1 869 ? 28.126 -8.086 -35.430 1.00 94.69 869 ILE A CA 1
ATOM 6886 C C . ILE A 1 869 ? 28.753 -7.020 -36.330 1.00 94.69 869 ILE A C 1
ATOM 6888 O O . ILE A 1 869 ? 28.675 -7.090 -37.557 1.00 94.69 869 ILE A O 1
ATOM 6892 N N . VAL A 1 870 ? 29.379 -6.022 -35.715 1.00 94.75 870 VAL A N 1
ATOM 6893 C CA . VAL A 1 870 ? 30.018 -4.893 -36.392 1.00 94.75 870 VAL A CA 1
ATOM 6894 C C . VAL A 1 870 ? 31.484 -4.838 -35.989 1.00 94.75 870 VAL A C 1
ATOM 6896 O O . VAL A 1 870 ? 31.817 -4.851 -34.805 1.00 94.75 870 VAL A O 1
ATOM 6899 N N . LEU A 1 871 ? 32.364 -4.742 -36.983 1.00 94.56 871 LEU A N 1
ATOM 6900 C CA . LEU A 1 871 ? 33.799 -4.578 -36.782 1.00 94.56 871 LEU A CA 1
ATOM 6901 C C . LEU A 1 871 ? 34.237 -3.204 -37.289 1.00 94.56 871 LEU A C 1
ATOM 6903 O O . LEU A 1 871 ? 34.014 -2.877 -38.460 1.00 94.56 871 LEU A O 1
ATOM 6907 N N . ILE A 1 872 ? 34.861 -2.417 -36.410 1.00 93.44 872 ILE A N 1
ATOM 6908 C CA . ILE A 1 872 ? 35.356 -1.076 -36.732 1.00 93.44 872 ILE A CA 1
ATOM 6909 C C . ILE A 1 872 ? 36.853 -0.967 -36.437 1.00 93.44 872 ILE A C 1
ATOM 6911 O O . ILE A 1 872 ? 37.299 -1.281 -35.335 1.00 93.44 872 ILE A O 1
ATOM 6915 N N . GLY A 1 873 ? 37.612 -0.492 -37.421 1.00 90.31 873 GLY A N 1
ATOM 6916 C CA . GLY A 1 873 ? 39.016 -0.111 -37.306 1.00 90.31 873 GLY A CA 1
ATOM 6917 C C . GLY A 1 873 ? 39.230 1.374 -37.059 1.00 90.31 873 GLY A C 1
ATOM 6918 O O . GLY A 1 873 ? 38.308 2.186 -37.129 1.00 90.31 873 GLY A O 1
ATOM 6919 N N . SER A 1 874 ? 40.480 1.731 -36.776 1.00 86.12 874 SER A N 1
ATOM 6920 C CA . SER A 1 874 ? 40.928 3.119 -36.801 1.00 86.12 874 SER A CA 1
ATOM 6921 C C . SER A 1 874 ? 42.274 3.204 -37.506 1.00 86.12 874 SER A C 1
ATOM 6923 O O . SER A 1 874 ? 43.233 2.544 -37.094 1.00 86.12 874 SER A O 1
ATOM 6925 N N . LEU A 1 875 ? 42.349 4.061 -38.524 1.00 79.31 875 LEU A N 1
ATOM 6926 C CA . LEU A 1 875 ? 43.572 4.358 -39.264 1.00 79.31 875 LEU A CA 1
ATOM 6927 C C . LEU A 1 875 ? 44.166 5.686 -38.791 1.00 79.31 875 LEU A C 1
ATOM 6929 O O . LEU A 1 875 ? 43.539 6.735 -38.913 1.00 79.31 875 LEU A O 1
ATOM 6933 N N . SER A 1 876 ? 45.402 5.651 -38.287 1.00 63.59 876 SER A N 1
ATOM 6934 C CA . SER A 1 876 ? 46.051 6.826 -37.688 1.00 63.59 876 SER A CA 1
ATOM 6935 C C . SER A 1 876 ? 47.091 7.528 -38.569 1.00 63.59 876 SER A C 1
ATOM 6937 O O . SER A 1 876 ? 47.495 8.636 -38.226 1.00 63.59 876 SER A O 1
ATOM 6939 N N . SER A 1 877 ? 47.587 6.917 -39.654 1.00 62.34 877 SER A N 1
ATOM 6940 C CA . SER A 1 877 ? 48.711 7.510 -40.410 1.00 62.34 877 SER A CA 1
ATOM 6941 C C . SER A 1 877 ? 48.831 7.141 -41.893 1.00 62.34 877 SER A C 1
ATOM 6943 O O . SER A 1 877 ? 49.257 7.993 -42.671 1.00 62.34 877 SER A O 1
ATOM 6945 N N . SER A 1 878 ? 48.492 5.923 -42.334 1.00 65.81 878 SER A N 1
ATOM 6946 C CA . SER A 1 878 ? 48.549 5.566 -43.762 1.00 65.81 878 SER A CA 1
ATOM 6947 C C . SER A 1 878 ? 47.720 4.327 -44.108 1.00 65.81 878 SER A C 1
ATOM 6949 O O . SER A 1 878 ? 47.652 3.389 -43.322 1.00 65.81 878 SER A O 1
ATOM 6951 N N . VAL A 1 879 ? 47.153 4.307 -45.320 1.00 67.94 879 VAL A N 1
ATOM 6952 C CA . VAL A 1 879 ? 46.490 3.135 -45.932 1.00 67.94 879 VAL A CA 1
ATOM 6953 C C . VAL A 1 879 ? 47.516 2.067 -46.357 1.00 67.94 879 VAL A C 1
ATOM 6955 O O . VAL A 1 879 ? 47.157 0.921 -46.595 1.00 67.94 879 VAL A O 1
ATOM 6958 N N . SER A 1 880 ? 48.806 2.421 -46.418 1.00 74.69 880 SER A N 1
ATOM 6959 C CA . SER A 1 880 ? 49.889 1.573 -46.934 1.00 74.69 880 SER A CA 1
ATOM 6960 C C . SER A 1 880 ? 50.508 0.614 -45.907 1.00 74.69 880 SER A C 1
ATOM 6962 O O . SER A 1 880 ? 51.569 0.050 -46.180 1.00 74.69 880 SER A O 1
ATOM 6964 N N . ASP A 1 881 ? 49.918 0.462 -44.717 1.00 81.06 881 ASP A N 1
ATOM 6965 C CA . ASP A 1 881 ? 50.437 -0.468 -43.710 1.00 81.06 881 ASP A CA 1
ATOM 6966 C C . ASP A 1 881 ? 50.338 -1.921 -44.229 1.00 81.06 881 ASP A C 1
ATOM 6968 O O . ASP A 1 881 ? 49.240 -2.368 -44.582 1.00 81.06 881 ASP A O 1
ATOM 6972 N N . PRO A 1 882 ? 51.455 -2.675 -44.304 1.00 83.12 882 PRO A N 1
ATOM 6973 C CA . PRO A 1 882 ? 51.452 -4.025 -44.859 1.00 83.12 882 PRO A CA 1
ATOM 6974 C C . PRO A 1 882 ? 50.508 -4.995 -44.146 1.00 83.12 882 PRO A C 1
ATOM 6976 O O . PRO A 1 882 ? 49.975 -5.891 -44.797 1.00 83.12 882 PRO A O 1
ATOM 6979 N N . ASP A 1 883 ? 50.305 -4.853 -42.835 1.00 85.19 883 ASP A N 1
ATOM 6980 C CA . ASP A 1 883 ? 49.424 -5.742 -42.080 1.00 85.19 883 ASP A CA 1
ATOM 6981 C C . ASP A 1 883 ? 47.954 -5.358 -42.296 1.00 85.19 883 ASP A C 1
ATOM 6983 O O . ASP A 1 883 ? 47.130 -6.238 -42.548 1.00 85.19 883 ASP A O 1
ATOM 6987 N N . ALA A 1 884 ? 47.623 -4.063 -42.352 1.00 86.06 884 ALA A N 1
ATOM 6988 C CA . ALA A 1 884 ? 46.273 -3.626 -42.726 1.00 86.06 884 ALA A CA 1
ATOM 6989 C C . ALA A 1 884 ? 45.884 -4.091 -44.145 1.00 86.06 884 ALA A C 1
ATOM 6991 O O . ALA A 1 884 ? 44.790 -4.621 -44.341 1.00 86.06 884 ALA A O 1
ATOM 6992 N N . LEU A 1 885 ? 46.799 -3.986 -45.119 1.00 86.19 885 LEU A N 1
ATOM 6993 C CA . LEU A 1 885 ? 46.577 -4.463 -46.492 1.00 86.19 885 LEU A CA 1
ATOM 6994 C C . LEU A 1 885 ? 46.368 -5.985 -46.563 1.00 86.19 885 LEU A C 1
ATOM 6996 O O . LEU A 1 885 ? 45.509 -6.451 -47.314 1.00 86.19 885 LEU A O 1
ATOM 7000 N N . LYS A 1 886 ? 47.105 -6.773 -45.760 1.00 87.19 886 LYS A N 1
ATOM 7001 C CA . LYS A 1 886 ? 46.865 -8.225 -45.643 1.00 87.19 886 LYS A CA 1
ATOM 7002 C C . LYS A 1 886 ? 45.451 -8.507 -45.147 1.00 87.19 886 LYS A C 1
ATOM 7004 O O . LYS A 1 886 ? 44.782 -9.376 -45.702 1.00 87.19 886 LYS A O 1
ATOM 7009 N N . PHE A 1 887 ? 44.988 -7.777 -44.131 1.00 89.31 887 PHE A N 1
ATOM 7010 C CA . PHE A 1 887 ? 43.627 -7.943 -43.633 1.00 89.31 887 PHE A CA 1
ATOM 7011 C C . PHE A 1 887 ? 42.577 -7.516 -44.666 1.00 89.31 887 PHE A C 1
ATOM 7013 O O . PHE A 1 887 ? 41.604 -8.239 -44.845 1.00 89.31 887 PHE A O 1
ATOM 7020 N N . TYR A 1 888 ? 42.765 -6.412 -45.396 1.00 89.19 888 TYR A N 1
ATOM 7021 C CA . TYR A 1 888 ? 41.811 -5.996 -46.435 1.00 89.19 888 TYR A CA 1
ATOM 7022 C C . TYR A 1 888 ? 41.666 -7.029 -47.555 1.00 89.19 888 TYR A C 1
ATOM 7024 O O . TYR A 1 888 ? 40.548 -7.293 -47.999 1.00 89.19 888 TYR A O 1
ATOM 7032 N N . ALA A 1 889 ? 42.760 -7.688 -47.947 1.00 85.44 889 ALA A N 1
ATOM 7033 C CA . ALA A 1 889 ? 42.701 -8.803 -48.887 1.00 85.44 889 ALA A CA 1
ATOM 7034 C C . ALA A 1 889 ? 41.863 -9.976 -48.339 1.00 85.44 889 ALA A C 1
ATOM 7036 O O . ALA A 1 889 ? 41.035 -10.532 -49.061 1.00 85.44 889 ALA A O 1
ATOM 7037 N N . VAL A 1 890 ? 42.022 -10.319 -47.052 1.00 84.81 890 VAL A N 1
ATOM 7038 C CA . VAL A 1 890 ? 41.193 -11.335 -46.375 1.00 84.81 890 VAL A CA 1
ATOM 7039 C C . VAL A 1 890 ? 39.731 -10.889 -46.299 1.00 84.81 890 VAL A C 1
ATOM 7041 O O . VAL A 1 890 ? 38.838 -11.669 -46.611 1.00 84.81 890 VAL A O 1
ATOM 7044 N N . ASN A 1 891 ? 39.474 -9.629 -45.948 1.00 85.94 891 ASN A N 1
ATOM 7045 C CA . ASN A 1 891 ? 38.137 -9.048 -45.868 1.00 85.94 891 ASN A CA 1
ATOM 7046 C C . ASN A 1 891 ? 37.392 -9.144 -47.210 1.00 85.94 891 ASN A C 1
ATOM 7048 O O . ASN A 1 891 ? 36.228 -9.541 -47.230 1.00 85.94 891 ASN A O 1
ATOM 7052 N N . GLN A 1 892 ? 38.064 -8.836 -48.326 1.00 84.88 892 GLN A N 1
ATOM 7053 C CA . GLN A 1 892 ? 37.502 -8.995 -49.670 1.00 84.88 892 GLN A CA 1
ATOM 7054 C C . GLN A 1 892 ? 37.253 -10.465 -50.022 1.00 84.88 892 GLN A C 1
ATOM 7056 O O . GLN A 1 892 ? 36.168 -10.797 -50.499 1.00 84.88 892 GLN A O 1
ATOM 7061 N N . ALA A 1 893 ? 38.229 -11.346 -49.773 1.00 84.38 893 ALA A N 1
ATOM 7062 C CA . ALA A 1 893 ? 38.117 -12.772 -50.083 1.00 84.38 893 ALA A CA 1
ATOM 7063 C C . ALA A 1 893 ? 36.969 -13.450 -49.312 1.00 84.38 893 ALA A C 1
ATOM 7065 O O . ALA A 1 893 ? 36.245 -14.272 -49.868 1.00 84.38 893 ALA A O 1
ATOM 7066 N N . GLU A 1 894 ? 36.774 -13.064 -48.052 1.00 83.12 894 GLU A N 1
ATOM 7067 C CA . GLU A 1 894 ? 35.748 -13.596 -47.149 1.00 83.12 894 GLU A CA 1
ATOM 7068 C C . GLU A 1 894 ? 34.418 -12.822 -47.204 1.00 83.12 894 GLU A C 1
ATOM 7070 O O . GLU A 1 894 ? 33.491 -13.154 -46.460 1.00 83.12 894 GLU A O 1
ATOM 7075 N N . ASN A 1 895 ? 34.322 -11.773 -48.039 1.00 85.00 895 ASN A N 1
ATOM 7076 C CA . ASN A 1 895 ? 33.201 -10.820 -48.093 1.00 85.00 895 ASN A CA 1
ATOM 7077 C C . ASN A 1 895 ? 32.752 -10.345 -46.693 1.00 85.00 895 ASN A C 1
ATOM 7079 O O . ASN A 1 895 ? 31.560 -10.237 -46.386 1.00 85.00 895 ASN A O 1
ATOM 7083 N N . LEU A 1 896 ? 33.723 -10.091 -45.819 1.00 86.88 896 LEU A N 1
ATOM 7084 C CA . LEU A 1 896 ? 33.487 -9.622 -44.462 1.00 86.88 896 LEU A CA 1
ATOM 7085 C C . LEU A 1 896 ? 33.060 -8.139 -44.512 1.00 86.88 896 LEU A C 1
ATOM 7087 O O . LEU A 1 896 ? 33.571 -7.343 -45.302 1.00 86.88 896 LEU A O 1
ATOM 7091 N N . LYS A 1 897 ? 32.063 -7.751 -43.705 1.00 91.69 897 LYS A N 1
ATOM 7092 C CA . LYS A 1 897 ? 31.617 -6.351 -43.607 1.00 91.69 897 LYS A CA 1
ATOM 7093 C C . LYS A 1 897 ? 32.434 -5.640 -42.531 1.00 91.69 897 LYS A C 1
ATOM 7095 O O . LYS A 1 897 ? 32.128 -5.743 -41.347 1.00 91.69 897 LYS A O 1
ATOM 7100 N N . TYR A 1 898 ? 33.479 -4.937 -42.959 1.00 92.94 898 TYR A N 1
ATOM 7101 C CA . TYR A 1 898 ? 34.377 -4.165 -42.099 1.00 92.94 898 TYR A CA 1
ATOM 7102 C C . TYR A 1 898 ? 34.280 -2.665 -42.389 1.00 92.94 898 TYR A C 1
ATOM 7104 O O . TYR A 1 898 ? 34.067 -2.254 -43.535 1.00 92.94 898 TYR A O 1
ATOM 7112 N N . THR A 1 899 ? 34.417 -1.847 -41.344 1.00 94.12 899 THR A N 1
ATOM 7113 C CA . THR A 1 899 ? 34.376 -0.383 -41.442 1.00 94.12 899 THR A CA 1
ATOM 7114 C C . THR A 1 899 ? 35.641 0.231 -40.857 1.00 94.12 899 THR A C 1
ATOM 7116 O O . THR A 1 899 ? 36.045 -0.126 -39.759 1.00 94.12 899 THR A O 1
ATOM 7119 N N . GLU A 1 900 ? 36.241 1.193 -41.547 1.00 92.69 900 GLU A N 1
ATOM 7120 C CA . GLU A 1 900 ? 37.370 1.974 -41.045 1.00 92.69 900 GLU A CA 1
ATOM 7121 C C . GLU A 1 900 ? 36.939 3.373 -40.621 1.00 92.69 900 GLU A C 1
ATOM 7123 O O . GLU A 1 900 ? 36.248 4.077 -41.360 1.00 92.69 900 GLU A O 1
ATOM 7128 N N . ALA A 1 901 ? 37.379 3.797 -39.439 1.00 92.12 901 ALA A N 1
ATOM 7129 C CA . ALA A 1 901 ? 37.295 5.188 -39.026 1.00 92.12 901 ALA A CA 1
ATOM 7130 C C . ALA A 1 901 ? 38.581 5.917 -39.425 1.00 92.12 901 ALA A C 1
ATOM 7132 O O . ALA A 1 901 ? 39.676 5.527 -39.010 1.00 92.12 901 ALA A O 1
ATOM 7133 N N . ALA A 1 902 ? 38.445 6.979 -40.220 1.00 88.94 902 ALA A N 1
ATOM 7134 C CA . ALA A 1 902 ? 39.587 7.716 -40.750 1.00 88.94 902 ALA A CA 1
ATOM 7135 C C . ALA A 1 902 ? 39.393 9.234 -40.678 1.00 88.94 902 ALA A C 1
ATOM 7137 O O . ALA A 1 902 ? 38.328 9.770 -41.006 1.00 88.94 902 ALA A O 1
ATOM 7138 N N . ASP A 1 903 ? 40.458 9.941 -40.296 1.00 86.94 903 ASP A N 1
ATOM 7139 C CA . ASP A 1 903 ? 40.510 11.396 -40.399 1.00 86.94 903 ASP A CA 1
ATOM 7140 C C . ASP A 1 903 ? 40.743 11.788 -41.862 1.00 86.94 903 ASP A C 1
ATOM 7142 O O . ASP A 1 903 ? 41.833 11.655 -42.421 1.00 86.94 903 ASP A O 1
ATOM 7146 N N . THR A 1 904 ? 39.684 12.287 -42.488 1.00 82.38 904 THR A N 1
ATOM 7147 C CA . THR A 1 904 ? 39.658 12.699 -43.899 1.00 82.38 904 THR A CA 1
ATOM 7148 C C . THR A 1 904 ? 40.611 13.843 -44.249 1.00 82.38 904 THR A C 1
ATOM 7150 O O . THR A 1 904 ? 40.837 14.106 -45.432 1.00 82.38 904 THR A O 1
ATOM 7153 N N . THR A 1 905 ? 41.134 14.557 -43.247 1.00 80.19 905 THR A N 1
ATOM 7154 C CA . THR A 1 905 ? 42.131 15.615 -43.439 1.00 80.19 905 THR A CA 1
ATOM 7155 C C . THR A 1 905 ? 43.548 15.052 -43.544 1.00 80.19 905 THR A C 1
ATOM 7157 O O . THR A 1 905 ? 44.401 15.666 -44.184 1.00 80.19 905 THR A O 1
ATOM 7160 N N . LEU A 1 906 ? 43.784 13.868 -42.969 1.00 82.06 906 LEU A N 1
ATOM 7161 C CA . LEU A 1 906 ? 45.083 13.196 -42.931 1.00 82.06 906 LEU A CA 1
ATOM 7162 C C . LEU A 1 906 ? 45.177 12.046 -43.939 1.00 82.06 906 LEU A C 1
ATOM 7164 O O . LEU A 1 906 ? 46.263 11.732 -44.422 1.00 82.06 906 LEU A O 1
ATOM 7168 N N . ILE A 1 907 ? 44.045 11.414 -44.257 1.00 82.88 907 ILE A N 1
ATOM 7169 C CA . ILE A 1 907 ? 43.977 10.185 -45.048 1.00 82.88 907 ILE A CA 1
ATOM 7170 C C . ILE A 1 907 ? 43.122 10.408 -46.298 1.00 82.88 907 ILE A C 1
ATOM 7172 O O . ILE A 1 907 ? 42.019 10.958 -46.245 1.00 82.88 907 ILE A O 1
ATOM 7176 N N . ASN A 1 908 ? 43.617 9.923 -47.441 1.00 86.25 908 ASN A N 1
ATOM 7177 C CA . ASN A 1 908 ? 42.816 9.801 -48.655 1.00 86.25 908 ASN A CA 1
ATOM 7178 C C . ASN A 1 908 ? 41.877 8.591 -48.530 1.00 86.25 908 ASN A C 1
ATOM 7180 O O . ASN A 1 908 ? 42.219 7.469 -48.902 1.00 86.25 908 ASN A O 1
ATOM 7184 N N . ILE A 1 909 ? 40.682 8.815 -47.991 1.00 87.38 909 ILE A N 1
ATOM 7185 C CA . ILE A 1 909 ? 39.685 7.772 -47.734 1.00 87.38 909 ILE A CA 1
ATOM 7186 C C . ILE A 1 909 ? 39.176 7.098 -49.012 1.00 87.38 909 ILE A C 1
ATOM 7188 O O . ILE A 1 909 ? 38.682 5.974 -48.950 1.00 87.38 909 ILE A O 1
ATOM 7192 N N . ARG A 1 910 ? 39.353 7.721 -50.188 1.00 86.81 910 ARG A N 1
ATOM 7193 C CA . ARG A 1 910 ? 39.067 7.071 -51.476 1.00 86.81 910 ARG A CA 1
ATOM 7194 C C . ARG A 1 910 ? 39.905 5.805 -51.673 1.00 86.81 910 ARG A C 1
ATOM 7196 O O . ARG A 1 910 ? 39.415 4.859 -52.281 1.00 86.81 910 ARG A O 1
ATOM 7203 N N . ASP A 1 911 ? 41.138 5.780 -51.169 1.00 86.19 911 ASP A N 1
ATOM 7204 C CA . ASP A 1 911 ? 42.011 4.612 -51.300 1.00 86.19 911 ASP A CA 1
ATOM 7205 C C . ASP A 1 911 ? 41.553 3.463 -50.390 1.00 86.19 911 ASP A C 1
ATOM 7207 O O . ASP A 1 911 ? 41.609 2.314 -50.803 1.00 86.19 911 ASP A O 1
ATOM 7211 N N . VAL A 1 912 ? 40.966 3.759 -49.226 1.00 86.56 912 VAL A N 1
ATOM 7212 C CA . VAL A 1 912 ? 40.344 2.744 -48.352 1.00 86.56 912 VAL A CA 1
ATOM 7213 C C . VAL A 1 912 ? 39.081 2.158 -48.993 1.00 86.56 912 VAL A C 1
ATOM 7215 O O . VAL A 1 912 ? 38.894 0.945 -49.019 1.00 86.56 912 VAL A O 1
ATOM 7218 N N . VAL A 1 913 ? 38.233 3.009 -49.584 1.00 87.31 913 VAL A N 1
ATOM 7219 C CA . VAL A 1 913 ? 37.010 2.564 -50.278 1.00 87.31 913 VAL A CA 1
ATOM 7220 C C . VAL A 1 913 ? 37.334 1.687 -51.495 1.00 87.31 913 VAL A C 1
ATOM 7222 O O . VAL A 1 913 ? 36.592 0.750 -51.792 1.00 87.31 913 VAL A O 1
ATOM 7225 N N . ARG A 1 914 ? 38.451 1.947 -52.193 1.00 87.06 914 ARG A N 1
ATOM 7226 C CA . ARG A 1 914 ? 38.929 1.104 -53.308 1.00 87.06 914 ARG A CA 1
ATOM 7227 C C . ARG A 1 914 ? 39.264 -0.322 -52.879 1.00 87.06 914 ARG A C 1
ATOM 7229 O O . ARG A 1 914 ? 39.089 -1.228 -53.685 1.00 87.06 914 ARG A O 1
ATOM 7236 N N . GLU A 1 915 ? 39.654 -0.518 -51.623 1.00 85.81 915 GLU A N 1
ATOM 7237 C CA . GLU A 1 915 ? 39.892 -1.838 -51.032 1.00 85.81 915 GLU A CA 1
ATOM 7238 C C . GLU A 1 915 ? 38.595 -2.525 -50.555 1.00 85.81 915 GLU A C 1
ATOM 7240 O O . GLU A 1 915 ? 38.640 -3.523 -49.834 1.00 85.81 915 GLU A O 1
ATOM 7245 N N . GLY A 1 916 ? 37.416 -2.023 -50.940 1.00 83.94 916 GLY A N 1
ATOM 7246 C CA . GLY A 1 916 ? 36.130 -2.638 -50.602 1.00 83.94 916 GLY A CA 1
ATOM 7247 C C . GLY A 1 916 ? 35.731 -2.487 -49.130 1.00 83.94 916 GLY A C 1
ATOM 7248 O O . GLY A 1 916 ? 34.869 -3.226 -48.652 1.00 83.94 916 GLY A O 1
ATOM 7249 N N . VAL A 1 917 ? 36.346 -1.545 -48.410 1.00 89.69 917 VAL A N 1
ATOM 7250 C CA . VAL A 1 917 ? 36.098 -1.270 -46.988 1.00 89.69 917 VAL A CA 1
ATOM 7251 C C . VAL A 1 917 ? 35.186 -0.050 -46.835 1.00 89.69 917 VAL A C 1
ATOM 7253 O O . VAL A 1 917 ? 35.364 0.969 -47.505 1.00 89.69 917 VAL A O 1
ATOM 7256 N N . SER A 1 918 ? 34.192 -0.142 -45.946 1.00 90.75 918 SER A N 1
ATOM 7257 C CA . SER A 1 918 ? 33.314 0.988 -45.611 1.00 90.75 918 SER A CA 1
ATOM 7258 C C . SER A 1 918 ? 34.071 2.016 -44.770 1.00 90.75 918 SER A C 1
ATOM 7260 O O . SER A 1 918 ? 34.906 1.633 -43.958 1.00 90.75 918 SER A O 1
ATOM 7262 N N . VAL A 1 919 ? 33.776 3.311 -44.905 1.00 91.69 919 VAL A N 1
ATOM 7263 C CA . VAL A 1 919 ? 34.485 4.364 -44.159 1.00 91.69 919 VAL A CA 1
ATOM 7264 C C . VAL A 1 919 ? 33.516 5.233 -43.365 1.00 91.69 919 VAL A C 1
ATOM 7266 O O . VAL A 1 919 ? 32.491 5.672 -43.884 1.00 91.69 919 VAL A O 1
ATOM 7269 N N . ILE A 1 920 ? 33.878 5.517 -42.115 1.00 93.69 920 ILE A N 1
ATOM 7270 C CA . ILE A 1 920 ? 33.263 6.546 -41.273 1.00 93.69 920 ILE A CA 1
ATOM 7271 C C . ILE A 1 920 ? 34.291 7.624 -40.928 1.00 93.69 920 ILE A C 1
ATOM 7273 O O . ILE A 1 920 ? 35.503 7.402 -40.979 1.00 93.69 920 ILE A O 1
ATOM 7277 N N . GLY A 1 921 ? 33.808 8.812 -40.581 1.00 90.62 921 GLY A N 1
ATOM 7278 C CA . GLY A 1 921 ? 34.678 9.912 -40.188 1.00 90.62 921 GLY A CA 1
ATOM 7279 C C . GLY A 1 921 ? 35.377 9.649 -38.855 1.00 90.62 921 GLY A C 1
ATOM 7280 O O . GLY A 1 921 ? 34.796 9.039 -37.960 1.00 90.62 921 GLY A O 1
ATOM 7281 N N . GLN A 1 922 ? 36.596 10.151 -38.691 1.00 89.75 922 GLN A N 1
ATOM 7282 C CA . GLN A 1 922 ? 37.252 10.243 -37.390 1.00 89.75 922 GLN A CA 1
ATOM 7283 C C . GLN A 1 922 ? 37.665 11.682 -37.099 1.00 89.75 922 GLN A C 1
ATOM 7285 O O . GLN A 1 922 ? 38.156 12.378 -37.985 1.00 89.75 922 GLN A O 1
ATOM 7290 N N . MET A 1 923 ? 37.470 12.121 -35.856 1.00 86.56 923 MET A N 1
ATOM 7291 C CA . MET A 1 923 ? 37.933 13.430 -35.397 1.00 86.56 923 MET A CA 1
ATOM 7292 C C . MET A 1 923 ? 38.284 13.420 -33.907 1.00 86.56 923 MET A C 1
ATOM 7294 O O . MET A 1 923 ? 37.971 12.472 -33.180 1.00 86.56 923 MET A O 1
ATOM 7298 N N . ASN A 1 924 ? 38.917 14.500 -33.453 1.00 83.62 924 ASN A N 1
ATOM 7299 C CA . ASN A 1 924 ? 39.217 14.748 -32.049 1.00 83.62 924 ASN A CA 1
ATOM 7300 C C . ASN A 1 924 ? 38.371 15.921 -31.535 1.00 83.62 924 ASN A C 1
ATOM 7302 O O . ASN A 1 924 ? 38.213 16.926 -32.222 1.00 83.62 924 ASN A O 1
ATOM 7306 N N . THR A 1 925 ? 37.830 15.774 -30.331 1.00 79.31 925 THR A N 1
ATOM 7307 C CA . THR A 1 925 ? 36.975 16.759 -29.655 1.00 79.31 925 THR A CA 1
ATOM 7308 C C . THR A 1 925 ? 37.700 17.517 -28.553 1.00 79.31 925 THR A C 1
ATOM 7310 O O . THR A 1 925 ? 37.158 18.482 -28.023 1.00 79.31 925 THR A O 1
ATOM 7313 N N . ARG A 1 926 ? 38.920 17.112 -28.184 1.00 81.62 926 ARG A N 1
ATOM 7314 C CA . ARG A 1 926 ? 39.723 17.768 -27.146 1.00 81.62 926 ARG A CA 1
ATOM 7315 C C . ARG A 1 926 ? 40.837 18.597 -27.764 1.00 81.62 926 ARG A C 1
ATOM 7317 O O . ARG A 1 926 ? 41.429 18.222 -28.776 1.00 81.62 926 ARG A O 1
ATOM 7324 N N . ALA A 1 927 ? 41.141 19.731 -27.141 1.00 73.94 927 ALA A N 1
ATOM 7325 C CA . ALA A 1 927 ? 42.291 20.523 -27.550 1.00 73.94 927 ALA A CA 1
ATOM 7326 C C . ALA A 1 927 ? 43.588 19.784 -27.175 1.00 73.94 927 ALA A C 1
ATOM 7328 O O . ALA A 1 927 ? 43.709 19.185 -26.101 1.00 73.94 927 ALA A O 1
ATOM 7329 N N . SER A 1 928 ? 44.562 19.794 -28.087 1.00 68.94 928 SER A N 1
ATOM 7330 C CA . SER A 1 928 ? 45.823 19.069 -27.923 1.00 68.94 928 SER A CA 1
ATOM 7331 C C . SER A 1 928 ? 46.524 19.459 -26.618 1.00 68.94 928 SER A C 1
ATOM 7333 O O . SER A 1 928 ? 46.926 20.605 -26.439 1.00 68.94 928 SER A O 1
ATOM 7335 N N . GLY A 1 929 ? 46.684 18.491 -25.711 1.00 62.03 929 GLY A N 1
ATOM 7336 C CA . GLY A 1 929 ? 47.415 18.655 -24.450 1.00 62.03 929 GLY A CA 1
ATOM 7337 C C . GLY A 1 929 ? 46.643 19.284 -23.282 1.00 62.03 929 GLY A C 1
ATOM 7338 O O . GLY A 1 929 ? 47.222 19.375 -22.204 1.00 62.03 929 GLY A O 1
ATOM 7339 N N . SER A 1 930 ? 45.372 19.688 -23.442 1.00 63.31 930 SER A N 1
ATOM 7340 C CA . SER A 1 930 ? 44.615 20.369 -22.370 1.00 63.31 930 SER A CA 1
ATOM 7341 C C . SER A 1 930 ? 43.683 19.460 -21.564 1.00 63.31 930 SER A C 1
ATOM 7343 O O . SER A 1 930 ? 43.255 19.845 -20.484 1.00 63.31 930 SER A O 1
ATOM 7345 N N . GLY A 1 931 ? 43.326 18.277 -22.079 1.00 68.44 931 GLY A N 1
ATOM 7346 C CA . GLY A 1 931 ? 42.322 17.400 -21.458 1.00 68.44 931 GLY A CA 1
ATOM 7347 C C . GLY A 1 931 ? 40.880 17.933 -21.510 1.00 68.44 931 GLY A C 1
ATOM 7348 O O . GLY A 1 931 ? 39.966 17.186 -21.174 1.00 68.44 931 GLY A O 1
ATOM 7349 N N . VAL A 1 932 ? 40.676 19.163 -21.992 1.00 78.50 932 VAL A N 1
ATOM 7350 C CA . VAL A 1 932 ? 39.394 19.881 -22.055 1.00 78.50 932 VAL A CA 1
ATOM 7351 C C . VAL A 1 932 ? 38.801 19.794 -23.464 1.00 78.50 932 VAL A C 1
ATOM 7353 O O . VAL A 1 932 ? 39.536 19.771 -24.460 1.00 78.50 932 VAL A O 1
ATOM 7356 N N . PHE A 1 933 ? 37.471 19.751 -23.551 1.00 83.69 933 PHE A N 1
ATOM 7357 C CA . PHE A 1 933 ? 36.756 19.823 -24.826 1.00 83.69 933 PHE A CA 1
ATOM 7358 C C . PHE A 1 933 ? 36.997 21.146 -25.562 1.00 83.69 933 PHE A C 1
ATOM 7360 O O . PHE A 1 933 ? 37.052 22.218 -24.965 1.00 83.69 933 PHE A O 1
ATOM 7367 N N . GLN A 1 934 ? 37.121 21.056 -26.883 1.00 85.31 934 GLN A N 1
ATOM 7368 C CA . GLN A 1 934 ? 37.061 22.204 -27.783 1.00 85.31 934 GLN A CA 1
ATOM 7369 C C . GLN A 1 934 ? 35.699 22.895 -27.658 1.00 85.31 934 GLN A C 1
ATOM 7371 O O . GLN A 1 934 ? 34.697 22.257 -27.320 1.00 85.31 934 GLN A O 1
ATOM 7376 N N . SER A 1 935 ? 35.646 24.190 -27.957 1.00 87.56 935 SER A N 1
ATOM 7377 C CA . SER A 1 935 ? 34.379 24.928 -27.977 1.00 87.56 935 SER A CA 1
ATOM 7378 C C . SER A 1 935 ? 33.412 24.352 -29.021 1.00 87.56 935 SER A C 1
ATOM 7380 O O . SER A 1 935 ? 33.846 23.768 -30.015 1.00 87.56 935 SER A O 1
ATOM 7382 N N . PHE A 1 936 ? 32.101 24.560 -28.845 1.00 89.12 936 PHE A N 1
ATOM 7383 C CA . PHE A 1 936 ? 31.092 24.155 -29.838 1.00 89.12 936 PHE A CA 1
ATOM 7384 C C . PHE A 1 936 ? 31.459 24.586 -31.269 1.00 89.12 936 PHE A C 1
ATOM 7386 O O . PHE A 1 936 ? 31.370 23.783 -32.191 1.00 89.12 936 PHE A O 1
ATOM 7393 N N . VAL A 1 937 ? 31.933 25.827 -31.446 1.00 90.69 937 VAL A N 1
ATOM 7394 C CA . VAL A 1 937 ? 32.314 26.377 -32.759 1.00 90.69 937 VAL A CA 1
ATOM 7395 C C . VAL A 1 937 ? 33.461 25.586 -33.393 1.00 90.69 937 VAL A C 1
ATOM 7397 O O . VAL A 1 937 ? 33.398 25.258 -34.573 1.00 90.69 937 VAL A O 1
ATOM 7400 N N . GLU A 1 938 ? 34.488 25.242 -32.615 1.00 89.50 938 GLU A N 1
ATOM 7401 C CA . GLU A 1 938 ? 35.626 24.449 -33.098 1.00 89.50 938 GLU A CA 1
ATOM 7402 C C . GLU A 1 938 ? 35.214 23.013 -33.446 1.00 89.50 938 GLU A C 1
ATOM 7404 O O . GLU A 1 938 ? 35.619 22.490 -34.485 1.00 89.50 938 GLU A O 1
ATOM 7409 N N . GLN A 1 939 ? 34.379 22.381 -32.613 1.00 90.50 939 GLN A N 1
ATOM 7410 C CA . GLN A 1 939 ? 33.861 21.038 -32.885 1.00 90.50 939 GLN A CA 1
ATOM 7411 C C . GLN A 1 939 ? 32.995 21.018 -34.156 1.00 90.50 939 GLN A C 1
ATOM 7413 O O . GLN A 1 939 ? 33.168 20.152 -35.016 1.00 90.50 939 GLN A O 1
ATOM 7418 N N . ASP A 1 940 ? 32.107 22.000 -34.313 1.00 91.38 940 ASP A N 1
ATOM 7419 C CA . ASP A 1 940 ? 31.270 22.182 -35.500 1.00 91.38 940 ASP A CA 1
ATOM 7420 C C . ASP A 1 940 ? 32.102 22.419 -36.772 1.00 91.38 940 ASP A C 1
ATOM 7422 O O . ASP A 1 940 ? 31.842 21.812 -37.817 1.00 91.38 940 ASP A O 1
ATOM 7426 N N . ASP A 1 941 ? 33.149 23.245 -36.691 1.00 90.38 941 ASP A N 1
ATOM 7427 C CA . ASP A 1 941 ? 34.080 23.469 -37.798 1.00 90.38 941 ASP A CA 1
ATOM 7428 C C . ASP A 1 941 ? 34.869 22.203 -38.161 1.00 90.38 941 ASP A C 1
ATOM 7430 O O . ASP A 1 941 ? 35.098 21.943 -39.348 1.00 90.38 941 ASP A O 1
ATOM 7434 N N . ASN A 1 942 ? 35.238 21.372 -37.183 1.00 88.50 942 ASN A N 1
ATOM 7435 C CA . ASN A 1 942 ? 35.903 20.091 -37.428 1.00 88.50 942 ASN A CA 1
ATOM 7436 C C . ASN A 1 942 ? 34.989 19.106 -38.169 1.00 88.50 942 ASN A C 1
ATOM 7438 O O . ASN A 1 942 ? 35.405 18.540 -39.185 1.00 88.50 942 ASN A O 1
ATOM 7442 N N . ILE A 1 943 ? 33.724 18.972 -37.752 1.00 89.62 943 ILE A N 1
ATOM 7443 C CA . ILE A 1 943 ? 32.728 18.152 -38.465 1.00 89.62 943 ILE A CA 1
ATOM 7444 C C . ILE A 1 943 ? 32.511 18.693 -39.884 1.00 89.62 943 ILE A C 1
ATOM 7446 O O . ILE A 1 943 ? 32.503 17.941 -40.863 1.00 89.62 943 ILE A O 1
ATOM 7450 N N . ARG A 1 944 ? 32.389 20.015 -40.034 1.00 89.94 944 ARG A N 1
ATOM 7451 C CA . ARG A 1 944 ? 32.226 20.666 -41.341 1.00 89.94 944 ARG A CA 1
ATOM 7452 C C . ARG A 1 944 ? 33.415 20.402 -42.264 1.00 89.94 944 ARG A C 1
ATOM 7454 O O . ARG A 1 944 ? 33.225 20.127 -43.452 1.00 89.94 944 ARG A O 1
ATOM 7461 N N . ASN A 1 945 ? 34.634 20.484 -41.733 1.00 88.94 945 ASN A N 1
ATOM 7462 C CA . ASN A 1 945 ? 35.850 20.190 -42.478 1.00 88.94 945 ASN A CA 1
ATOM 7463 C C . ASN A 1 945 ? 35.875 18.738 -42.940 1.00 88.94 945 ASN A C 1
ATOM 7465 O O . ASN A 1 945 ? 36.135 18.522 -44.121 1.00 88.94 945 ASN A O 1
ATOM 7469 N N . LEU A 1 946 ? 35.508 17.797 -42.067 1.00 87.62 946 LEU A N 1
ATOM 7470 C CA . LEU A 1 946 ? 35.423 16.369 -42.367 1.00 87.62 946 LEU A CA 1
ATOM 7471 C C . LEU A 1 946 ? 34.478 16.073 -43.542 1.00 87.62 946 LEU A C 1
ATOM 7473 O O . LEU A 1 946 ? 34.819 15.327 -44.460 1.00 87.62 946 LEU A O 1
ATOM 7477 N N . PHE A 1 947 ? 33.308 16.715 -43.578 1.00 87.38 947 PHE A N 1
ATOM 7478 C CA . PHE A 1 947 ? 32.392 16.597 -44.715 1.00 87.38 947 PHE A CA 1
ATOM 7479 C C . PHE A 1 947 ? 32.954 17.203 -46.000 1.00 87.38 947 PHE A C 1
ATOM 7481 O O . PHE A 1 947 ? 32.793 16.638 -47.085 1.00 87.38 947 PHE A O 1
ATOM 7488 N N . ARG A 1 948 ? 33.588 18.374 -45.901 1.00 89.88 948 ARG A N 1
ATOM 7489 C CA . ARG A 1 948 ? 34.135 19.090 -47.057 1.00 89.88 948 ARG A CA 1
ATOM 7490 C C . ARG A 1 948 ? 35.246 18.287 -47.734 1.00 89.88 948 ARG A C 1
ATOM 7492 O O . ARG A 1 948 ? 35.241 18.168 -48.959 1.00 89.88 948 ARG A O 1
ATOM 7499 N N . THR A 1 949 ? 36.172 17.732 -46.960 1.00 90.44 949 THR A N 1
ATOM 7500 C CA . THR A 1 949 ? 37.278 16.896 -47.451 1.00 90.44 949 THR A CA 1
ATOM 7501 C C . THR A 1 949 ? 36.779 15.565 -48.004 1.00 90.44 949 THR A C 1
ATOM 7503 O O . THR A 1 949 ? 37.190 15.190 -49.101 1.00 90.44 949 THR A O 1
ATOM 7506 N N . ALA A 1 950 ? 35.836 14.892 -47.336 1.00 88.62 950 ALA A N 1
ATOM 7507 C CA . ALA A 1 950 ? 35.232 13.659 -47.849 1.00 88.62 950 ALA A CA 1
ATOM 7508 C C . ALA A 1 950 ? 34.541 13.871 -49.207 1.00 88.62 950 ALA A C 1
ATOM 7510 O O . ALA A 1 950 ? 34.802 13.143 -50.170 1.00 88.62 950 ALA A O 1
ATOM 7511 N N . ARG A 1 951 ? 33.738 14.940 -49.330 1.00 89.12 951 ARG A N 1
ATOM 7512 C CA . ARG A 1 951 ? 33.086 15.318 -50.595 1.00 89.12 951 ARG A CA 1
ATOM 7513 C C . ARG A 1 951 ? 34.099 15.657 -51.686 1.00 89.12 951 ARG A C 1
ATOM 7515 O O . ARG A 1 951 ? 33.913 15.232 -52.823 1.00 89.12 951 ARG A O 1
ATOM 7522 N N . ALA A 1 952 ? 35.187 16.360 -51.356 1.00 90.38 952 ALA A N 1
ATOM 7523 C CA . ALA A 1 952 ? 36.275 16.622 -52.304 1.00 90.38 952 ALA A CA 1
ATOM 7524 C C . ALA A 1 952 ? 36.938 15.323 -52.807 1.00 90.38 952 ALA A C 1
ATOM 7526 O O . ALA A 1 952 ? 37.394 15.253 -53.948 1.00 90.38 952 ALA A O 1
ATOM 7527 N N . GLN A 1 953 ? 36.926 14.267 -51.989 1.00 90.50 953 GLN A N 1
ATOM 7528 C CA . GLN A 1 953 ? 37.384 12.925 -52.345 1.00 90.50 953 GLN A CA 1
ATOM 7529 C C . GLN A 1 953 ? 36.284 12.043 -52.970 1.00 90.50 953 GLN A C 1
ATOM 7531 O O . GLN A 1 953 ? 36.546 10.887 -53.301 1.00 90.50 953 GLN A O 1
ATOM 7536 N N . ALA A 1 954 ? 35.095 12.585 -53.259 1.00 89.62 954 ALA A N 1
ATOM 7537 C CA . ALA A 1 954 ? 33.929 11.868 -53.794 1.00 89.62 954 ALA A CA 1
ATOM 7538 C C . ALA A 1 954 ? 33.472 10.673 -52.932 1.00 89.62 954 ALA A C 1
ATOM 7540 O O . ALA A 1 954 ? 32.987 9.675 -53.462 1.00 89.62 954 ALA A O 1
ATOM 7541 N N . VAL A 1 955 ? 33.632 10.776 -51.611 1.00 88.31 955 VAL A N 1
ATOM 7542 C CA . VAL A 1 955 ? 33.129 9.799 -50.638 1.00 88.31 955 VAL A CA 1
ATOM 7543 C C . VAL A 1 955 ? 32.107 10.489 -49.736 1.00 88.31 955 VAL A C 1
ATOM 7545 O O . VAL A 1 955 ? 32.330 11.608 -49.270 1.00 88.31 955 VAL A O 1
ATOM 7548 N N . THR A 1 956 ? 30.976 9.832 -49.487 1.00 88.50 956 THR A N 1
ATOM 7549 C CA . THR A 1 956 ? 29.953 10.317 -48.551 1.00 88.50 956 THR A CA 1
ATOM 7550 C C . THR A 1 956 ? 30.147 9.634 -47.208 1.00 88.50 956 THR A C 1
ATOM 7552 O O . THR A 1 956 ? 30.215 8.411 -47.140 1.00 88.50 956 THR A O 1
ATOM 7555 N N . ILE A 1 957 ? 30.203 10.429 -46.143 1.00 88.94 957 ILE A N 1
ATOM 7556 C CA . ILE A 1 957 ? 30.271 9.948 -44.764 1.00 88.94 957 ILE A CA 1
ATOM 7557 C C . ILE A 1 957 ? 28.902 10.155 -44.126 1.00 88.94 957 ILE A C 1
ATOM 7559 O O . ILE A 1 957 ? 28.355 11.250 -44.210 1.00 88.94 957 ILE A O 1
ATOM 7563 N N . LYS A 1 958 ? 28.365 9.105 -43.504 1.00 90.19 958 LYS A N 1
ATOM 7564 C CA . LYS A 1 958 ? 27.072 9.124 -42.799 1.00 90.19 958 LYS A CA 1
ATOM 7565 C C . LYS A 1 958 ? 27.199 9.101 -41.275 1.00 90.19 958 LYS A C 1
ATOM 7567 O O . LYS A 1 958 ? 26.265 9.465 -40.575 1.00 90.19 958 LYS A O 1
ATOM 7572 N N . GLY A 1 959 ? 28.354 8.697 -40.758 1.00 92.75 959 GLY A N 1
ATOM 7573 C CA . GLY A 1 959 ? 28.608 8.646 -39.324 1.00 92.75 959 GLY A CA 1
ATOM 7574 C C . GLY A 1 959 ? 30.078 8.831 -38.996 1.00 92.75 959 GLY A C 1
ATOM 7575 O O . GLY A 1 959 ? 30.926 8.887 -39.893 1.00 92.75 959 GLY A O 1
ATOM 7576 N N . PHE 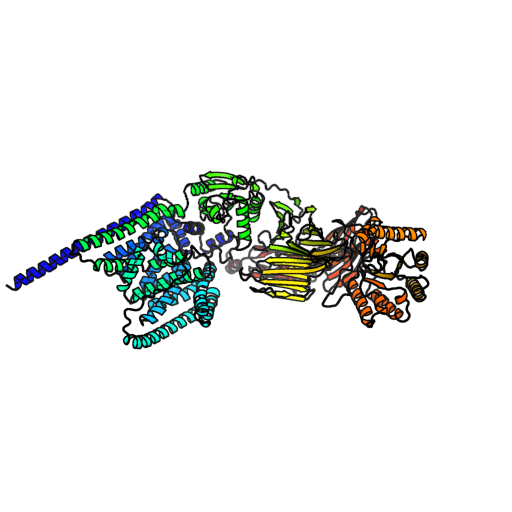A 1 960 ? 30.388 8.941 -37.710 1.00 92.19 960 PHE A N 1
ATOM 7577 C CA . PHE A 1 960 ? 31.754 9.175 -37.254 1.00 92.19 960 PHE A CA 1
ATOM 7578 C C . PHE A 1 960 ? 32.062 8.492 -35.920 1.00 92.19 960 PHE A C 1
ATOM 7580 O O . PHE A 1 960 ? 31.174 8.072 -35.179 1.00 92.19 960 PHE A O 1
ATOM 7587 N N . MET A 1 961 ? 33.352 8.396 -35.621 1.00 91.88 961 MET A N 1
ATOM 7588 C CA . MET A 1 961 ? 33.897 7.912 -34.361 1.00 91.88 961 MET A CA 1
ATOM 7589 C C . MET A 1 961 ? 34.878 8.943 -33.808 1.00 91.88 961 MET A C 1
ATOM 7591 O O . MET A 1 961 ? 35.657 9.544 -34.547 1.00 91.88 961 MET A O 1
ATOM 7595 N N . LEU A 1 962 ? 34.876 9.134 -32.494 1.00 88.25 962 LEU A N 1
ATOM 7596 C CA . LEU A 1 962 ? 35.820 10.039 -31.850 1.00 88.25 962 LEU A CA 1
ATOM 7597 C C . LEU A 1 962 ? 37.090 9.341 -31.418 1.00 88.25 962 LEU A C 1
ATOM 7599 O O . LEU A 1 962 ? 37.065 8.217 -30.914 1.00 88.25 962 LEU A O 1
ATOM 7603 N N . GLN A 1 963 ? 38.204 10.058 -31.526 1.00 81.06 963 GLN A N 1
ATOM 7604 C CA . GLN A 1 963 ? 39.445 9.628 -30.909 1.00 81.06 963 GLN A CA 1
ATOM 7605 C C . GLN A 1 963 ? 39.255 9.538 -29.385 1.00 81.06 963 GLN A C 1
ATOM 7607 O O . GLN A 1 963 ? 38.870 10.503 -28.730 1.00 81.06 963 GLN A O 1
ATOM 7612 N N . GLY A 1 964 ? 39.478 8.349 -28.824 1.00 78.50 964 GLY A N 1
ATOM 7613 C CA . GLY A 1 964 ? 39.276 8.081 -27.398 1.00 78.50 964 GLY A CA 1
ATOM 7614 C C . GLY A 1 964 ? 37.821 7.859 -26.962 1.00 78.50 964 GLY A C 1
ATOM 7615 O O . GLY A 1 964 ? 37.625 7.499 -25.809 1.00 78.50 964 GLY A O 1
ATOM 7616 N N . LEU A 1 965 ? 36.823 7.998 -27.851 1.00 85.62 965 LEU A N 1
ATOM 7617 C CA . LEU A 1 965 ? 35.390 7.754 -27.571 1.00 85.62 965 LEU A CA 1
ATOM 7618 C C . LEU A 1 965 ? 34.790 8.658 -26.473 1.00 85.62 965 LEU A C 1
ATOM 7620 O O . LEU A 1 965 ? 33.865 8.265 -25.756 1.00 85.62 965 LEU A O 1
ATOM 7624 N N . ILE A 1 966 ? 35.324 9.876 -26.343 1.00 81.88 966 ILE A N 1
ATOM 7625 C CA . ILE A 1 966 ? 34.932 10.866 -25.330 1.00 81.88 966 ILE A CA 1
ATOM 7626 C C . ILE A 1 966 ? 34.232 12.049 -26.013 1.00 81.88 966 ILE A C 1
ATOM 7628 O O . ILE A 1 966 ? 34.778 12.633 -26.947 1.00 81.88 966 ILE A O 1
ATOM 7632 N N . TYR A 1 967 ? 33.039 12.413 -25.538 1.00 88.06 967 TYR A N 1
ATOM 7633 C CA . TYR A 1 967 ? 32.195 13.473 -26.104 1.00 88.06 967 TYR A CA 1
ATOM 7634 C C . TYR A 1 967 ? 31.404 14.226 -25.033 1.00 88.06 967 TYR A C 1
ATOM 7636 O O . TYR A 1 967 ? 31.254 13.742 -23.911 1.00 88.06 967 TYR A O 1
ATOM 7644 N N . ASN A 1 968 ? 30.905 15.407 -25.395 1.00 88.75 968 ASN A N 1
ATOM 7645 C CA . ASN A 1 968 ? 29.980 16.213 -24.599 1.00 88.75 968 ASN A CA 1
ATOM 7646 C C . ASN A 1 968 ? 28.708 16.532 -25.411 1.00 88.75 968 ASN A C 1
ATOM 7648 O O . ASN A 1 968 ? 28.556 16.079 -26.549 1.00 88.75 968 ASN A O 1
ATOM 7652 N N . LEU A 1 969 ? 27.775 17.297 -24.834 1.00 89.94 969 LEU A N 1
ATOM 7653 C CA . LEU A 1 969 ? 26.539 17.669 -25.534 1.00 89.94 969 LEU A CA 1
ATOM 7654 C C . LEU A 1 969 ? 26.794 18.564 -26.753 1.00 89.94 969 LEU A C 1
ATOM 7656 O O . LEU A 1 969 ? 26.052 18.460 -27.727 1.00 89.94 969 LEU A O 1
ATOM 7660 N N . ASP A 1 970 ? 27.848 19.386 -26.745 1.00 90.88 970 ASP A N 1
ATOM 7661 C CA . ASP A 1 970 ? 28.229 20.175 -27.926 1.00 90.88 970 ASP A CA 1
ATOM 7662 C C . ASP A 1 970 ? 28.589 19.288 -29.115 1.00 90.88 970 ASP A C 1
ATOM 7664 O O . ASP A 1 970 ? 28.190 19.590 -30.239 1.00 90.88 970 ASP A O 1
ATOM 7668 N N . THR A 1 971 ? 29.274 18.164 -28.878 1.00 90.62 971 THR A N 1
ATOM 7669 C CA . THR A 1 971 ? 29.547 17.182 -29.931 1.00 90.62 971 THR A CA 1
ATOM 7670 C C . THR A 1 971 ? 28.247 16.635 -30.522 1.00 90.62 971 THR A C 1
ATOM 7672 O O . THR A 1 971 ? 28.107 16.569 -31.743 1.00 90.62 971 THR A O 1
ATOM 7675 N N . ILE A 1 972 ? 27.290 16.250 -29.668 1.00 91.75 972 ILE A N 1
ATOM 7676 C CA . ILE A 1 972 ? 25.990 15.711 -30.098 1.00 91.75 972 ILE A CA 1
ATOM 7677 C C . ILE A 1 972 ? 25.220 16.757 -30.908 1.00 91.75 972 ILE A C 1
ATOM 7679 O O . ILE A 1 972 ? 24.720 16.450 -31.990 1.00 91.75 972 ILE A O 1
ATOM 7683 N N . ARG A 1 973 ? 25.184 18.005 -30.425 1.00 92.44 973 ARG A N 1
ATOM 7684 C CA . ARG A 1 973 ? 24.545 19.132 -31.115 1.00 92.44 973 ARG A CA 1
ATOM 7685 C C . ARG A 1 973 ? 25.173 19.375 -32.484 1.00 92.44 973 ARG A C 1
ATOM 7687 O O . ARG A 1 973 ? 24.455 19.406 -33.478 1.00 92.44 973 ARG A O 1
ATOM 7694 N N . ALA A 1 974 ? 26.500 19.477 -32.552 1.00 91.94 974 ALA A N 1
ATOM 7695 C CA . ALA A 1 974 ? 27.219 19.714 -33.799 1.00 91.94 974 ALA A CA 1
ATOM 7696 C C . ALA A 1 974 ? 27.030 18.560 -34.800 1.00 91.94 974 ALA A C 1
ATOM 7698 O O . ALA A 1 974 ? 26.880 18.793 -35.998 1.00 91.94 974 ALA A O 1
ATOM 7699 N N . ALA A 1 975 ? 26.988 17.311 -34.327 1.00 91.56 975 ALA A N 1
ATOM 7700 C CA . ALA A 1 975 ? 26.740 16.156 -35.184 1.00 91.56 975 ALA A CA 1
ATOM 7701 C C . ALA A 1 975 ? 25.323 16.156 -35.772 1.00 91.56 975 ALA A C 1
ATOM 7703 O O . ALA A 1 975 ? 25.151 15.997 -36.984 1.00 91.56 975 ALA A O 1
ATOM 7704 N N . TYR A 1 976 ? 24.322 16.385 -34.921 1.00 91.38 976 TYR A N 1
ATOM 7705 C CA . TYR A 1 976 ? 22.920 16.455 -35.317 1.00 91.38 976 TYR A CA 1
ATOM 7706 C C . TYR A 1 976 ? 22.652 17.610 -36.297 1.00 91.38 976 TYR A C 1
ATOM 7708 O O . TYR A 1 976 ? 22.090 17.388 -37.368 1.00 91.38 976 TYR A O 1
ATOM 7716 N N . GLU A 1 977 ? 23.118 18.828 -35.999 1.00 91.75 977 GLU A N 1
ATOM 7717 C CA . GLU A 1 977 ? 22.903 20.010 -36.854 1.00 91.75 977 GLU A CA 1
ATOM 7718 C C . GLU A 1 977 ? 23.560 19.887 -38.241 1.00 91.75 977 GLU A C 1
ATOM 7720 O O . GLU A 1 977 ? 23.164 20.564 -39.194 1.00 91.75 977 GLU A O 1
ATOM 7725 N N . ARG A 1 978 ? 24.556 19.004 -38.381 1.00 90.19 978 ARG A N 1
ATOM 7726 C CA . ARG A 1 978 ? 25.258 18.729 -39.642 1.00 90.19 978 ARG A CA 1
ATOM 7727 C C . ARG A 1 978 ? 24.687 17.555 -40.432 1.00 90.19 978 ARG A C 1
ATOM 7729 O O . ARG A 1 978 ? 25.183 17.298 -41.530 1.00 90.19 978 ARG A O 1
ATOM 7736 N N . GLY A 1 979 ? 23.644 16.898 -39.926 1.00 88.62 979 GLY A N 1
ATOM 7737 C CA . GLY A 1 979 ? 22.960 15.800 -40.610 1.00 88.62 979 GLY A CA 1
ATOM 7738 C C . GLY A 1 979 ? 23.779 14.511 -40.657 1.00 88.62 979 GLY A C 1
ATOM 7739 O O . GLY A 1 979 ? 23.821 13.860 -41.698 1.00 88.62 979 GLY A O 1
ATOM 7740 N N . LEU A 1 980 ? 24.484 14.181 -39.570 1.00 91.38 980 LEU A N 1
ATOM 7741 C CA . LEU A 1 980 ? 25.047 12.844 -39.377 1.00 91.38 980 LEU A CA 1
ATOM 7742 C C . LEU A 1 980 ? 23.946 11.881 -38.926 1.00 91.38 980 LEU A C 1
ATOM 7744 O O . LEU A 1 980 ? 23.174 12.207 -38.029 1.00 91.38 980 LEU A O 1
ATOM 7748 N N . ASP A 1 981 ? 23.932 10.684 -39.508 1.00 93.94 981 ASP A N 1
ATOM 7749 C CA . ASP A 1 981 ? 22.942 9.647 -39.206 1.00 93.94 981 ASP A CA 1
ATOM 7750 C C . ASP A 1 981 ? 23.294 8.927 -37.891 1.00 93.94 981 ASP A C 1
ATOM 7752 O O . ASP A 1 981 ? 22.413 8.538 -37.126 1.00 93.94 981 ASP A O 1
ATOM 7756 N N . PHE A 1 982 ? 24.591 8.744 -37.597 1.00 95.69 982 PHE A N 1
ATOM 7757 C CA . PHE A 1 982 ? 25.035 8.053 -36.382 1.00 95.69 982 PHE A CA 1
ATOM 7758 C C . PHE A 1 982 ? 26.434 8.434 -35.886 1.00 95.69 982 PHE A C 1
ATOM 7760 O O . PHE A 1 982 ? 27.267 8.991 -36.605 1.00 95.69 982 PHE A O 1
ATOM 7767 N N . MET A 1 983 ? 26.715 8.043 -34.645 1.00 94.31 983 MET A N 1
ATOM 7768 C CA . MET A 1 983 ? 28.006 8.189 -33.985 1.00 94.31 983 MET A CA 1
ATOM 7769 C C . MET A 1 983 ? 28.362 6.929 -33.187 1.00 94.31 983 MET A C 1
ATOM 7771 O O . MET A 1 983 ? 27.513 6.351 -32.507 1.00 94.31 983 MET A O 1
ATOM 7775 N N . ILE A 1 984 ? 29.638 6.534 -33.222 1.00 93.12 984 ILE A N 1
ATOM 7776 C CA . ILE A 1 984 ? 30.182 5.510 -32.321 1.00 93.12 984 ILE A CA 1
ATOM 7777 C C . ILE A 1 984 ? 30.523 6.156 -30.976 1.00 93.12 984 ILE A C 1
ATOM 7779 O O . ILE A 1 984 ? 31.330 7.089 -30.917 1.00 93.12 984 ILE A O 1
ATOM 7783 N N . THR A 1 985 ? 29.894 5.671 -29.907 1.00 89.50 985 THR A N 1
ATOM 7784 C CA . THR A 1 985 ? 29.914 6.318 -28.587 1.00 89.50 985 THR A CA 1
ATOM 7785 C C . THR A 1 985 ? 30.803 5.589 -27.574 1.00 89.50 985 THR A C 1
ATOM 7787 O O . THR A 1 985 ? 31.792 4.951 -27.935 1.00 89.50 985 THR A O 1
ATOM 7790 N N . THR A 1 986 ? 30.516 5.747 -26.278 1.00 83.81 986 THR A N 1
ATOM 7791 C CA . THR A 1 986 ? 31.334 5.200 -25.197 1.00 83.81 986 THR A CA 1
ATOM 7792 C C . THR A 1 986 ? 31.169 3.681 -25.119 1.00 83.81 986 THR A C 1
ATOM 7794 O O . THR A 1 986 ? 30.042 3.190 -25.166 1.00 83.81 986 THR A O 1
ATOM 7797 N N . PRO A 1 987 ? 32.269 2.933 -24.958 1.00 85.00 987 PRO A N 1
ATOM 7798 C CA . PRO A 1 987 ? 32.230 1.481 -24.895 1.00 85.00 987 PRO A CA 1
ATOM 7799 C C . PRO A 1 987 ? 31.556 0.943 -23.628 1.00 85.00 987 PRO A C 1
ATOM 7801 O O . PRO A 1 987 ? 31.731 1.478 -22.531 1.00 85.00 987 PRO A O 1
ATOM 7804 N N . VAL A 1 988 ? 30.854 -0.176 -23.791 1.00 84.56 988 VAL A N 1
ATOM 7805 C CA . VAL A 1 988 ? 30.225 -0.982 -22.739 1.00 84.56 988 VAL A CA 1
ATOM 7806 C C . VAL A 1 988 ? 31.181 -2.099 -22.322 1.00 84.56 988 VAL A C 1
ATOM 7808 O O . VAL A 1 988 ? 31.853 -2.704 -23.160 1.00 84.56 988 VAL A O 1
ATOM 7811 N N . GLN A 1 989 ? 31.263 -2.386 -21.022 1.00 83.44 989 GLN A N 1
ATOM 7812 C CA . GLN A 1 989 ? 32.105 -3.471 -20.504 1.00 83.44 989 GLN A CA 1
ATOM 7813 C C . GLN A 1 989 ? 31.641 -4.840 -21.017 1.00 83.44 989 GLN A C 1
ATOM 7815 O O . GLN A 1 989 ? 30.456 -5.036 -21.287 1.00 83.44 989 GLN A O 1
ATOM 7820 N N . ALA A 1 990 ? 32.562 -5.795 -21.162 1.00 82.56 990 ALA A N 1
ATOM 7821 C CA . ALA A 1 990 ? 32.202 -7.175 -21.489 1.00 82.56 990 ALA A CA 1
ATOM 7822 C C . ALA A 1 990 ? 31.357 -7.797 -20.358 1.00 82.56 990 ALA A C 1
ATOM 7824 O O . ALA A 1 990 ? 31.563 -7.450 -19.192 1.00 82.56 990 ALA A O 1
ATOM 7825 N N . PRO A 1 991 ? 30.411 -8.702 -20.672 1.00 77.19 991 PRO A N 1
ATOM 7826 C CA . PRO A 1 991 ? 29.589 -9.332 -19.651 1.00 77.19 991 PRO A CA 1
ATOM 7827 C C . PRO A 1 991 ? 30.441 -10.252 -18.764 1.00 77.19 991 PRO A C 1
ATOM 7829 O O . PRO A 1 991 ? 31.278 -11.014 -19.252 1.00 77.19 991 PRO A O 1
ATOM 7832 N N . ILE A 1 992 ? 30.205 -10.189 -17.453 1.00 69.44 992 ILE A N 1
ATOM 7833 C CA . ILE A 1 992 ? 30.837 -11.031 -16.434 1.00 69.44 992 ILE A CA 1
ATOM 7834 C C . ILE A 1 992 ? 29.734 -11.841 -15.759 1.00 69.44 992 ILE A C 1
ATOM 7836 O O . ILE A 1 992 ? 28.903 -11.300 -15.026 1.00 69.44 992 ILE A O 1
ATOM 7840 N N . LYS A 1 993 ? 29.748 -13.155 -15.998 1.00 59.53 993 LYS A N 1
ATOM 7841 C CA . LYS A 1 993 ? 28.773 -14.102 -15.445 1.00 59.53 993 LYS A CA 1
ATOM 7842 C C . LYS A 1 993 ? 28.667 -13.963 -13.919 1.00 59.53 993 LYS A C 1
ATOM 7844 O O . LYS A 1 993 ? 29.690 -13.976 -13.235 1.00 59.53 993 LYS A O 1
ATOM 7849 N N . GLY A 1 994 ? 27.444 -13.844 -13.398 1.00 52.09 994 GLY A N 1
ATOM 7850 C CA . GLY A 1 994 ? 27.158 -13.687 -11.966 1.00 52.09 994 GLY A CA 1
ATOM 7851 C C . GLY A 1 994 ? 27.366 -12.287 -11.366 1.00 52.09 994 GLY A C 1
ATOM 7852 O O . GLY A 1 994 ? 27.096 -12.114 -10.181 1.00 52.09 994 GLY A O 1
ATOM 7853 N N . PHE A 1 995 ? 27.820 -11.294 -12.139 1.00 52.44 995 PHE A N 1
ATOM 7854 C CA . PHE A 1 995 ? 27.983 -9.906 -11.669 1.00 52.44 995 PHE A CA 1
ATOM 7855 C C . PHE A 1 995 ? 27.268 -8.902 -12.574 1.00 52.44 995 PHE A C 1
ATOM 7857 O O . PHE A 1 995 ? 26.483 -8.086 -12.102 1.00 52.44 995 PHE A O 1
ATOM 7864 N N . TYR A 1 996 ? 27.542 -8.966 -13.876 1.00 58.81 996 TYR A N 1
ATOM 7865 C CA . TYR A 1 996 ? 26.975 -8.076 -14.882 1.00 58.81 996 TYR A CA 1
ATOM 7866 C C . TYR A 1 996 ? 26.799 -8.867 -16.174 1.00 58.81 996 TYR A C 1
ATOM 7868 O O . TYR A 1 996 ? 27.718 -8.972 -16.986 1.00 58.81 996 TYR A O 1
ATOM 7876 N N . GLU A 1 997 ? 25.645 -9.517 -16.317 1.00 54.38 997 GLU A N 1
ATOM 7877 C CA . GLU A 1 997 ? 25.421 -10.487 -17.397 1.00 54.38 997 GLU A CA 1
ATOM 7878 C C . GLU A 1 997 ? 25.064 -9.833 -18.736 1.00 54.38 997 GLU A C 1
ATOM 7880 O O . GLU A 1 997 ? 25.187 -10.473 -19.777 1.00 54.38 997 GLU A O 1
ATOM 7885 N N . GLU A 1 998 ? 24.722 -8.543 -18.735 1.00 57.53 998 GLU A N 1
ATOM 7886 C CA . GLU A 1 998 ? 24.488 -7.766 -19.945 1.00 57.53 998 GLU A CA 1
ATOM 7887 C C . GLU A 1 998 ? 24.587 -6.262 -19.671 1.00 57.53 998 GLU A C 1
ATOM 7889 O O . GLU A 1 998 ? 24.167 -5.789 -18.618 1.00 57.53 998 GLU A O 1
ATOM 7894 N N . GLY A 1 999 ? 25.123 -5.514 -20.639 1.00 55.78 999 GLY A N 1
ATOM 7895 C CA . GLY A 1 999 ? 25.021 -4.060 -20.683 1.00 55.78 999 GLY A CA 1
ATOM 7896 C C . GLY A 1 999 ? 24.341 -3.614 -21.964 1.00 55.78 999 GLY A C 1
ATOM 7897 O O . GLY A 1 999 ? 24.448 -4.310 -22.970 1.00 55.78 999 GLY A O 1
ATOM 7898 N N . LEU A 1 1000 ? 23.645 -2.475 -21.914 1.00 60.53 1000 LEU A N 1
ATOM 7899 C CA . LEU A 1 1000 ? 22.864 -1.927 -23.028 1.00 60.53 1000 LEU A CA 1
ATOM 7900 C C . LEU A 1 1000 ? 23.782 -1.653 -24.235 1.00 60.53 1000 LEU A C 1
ATOM 7902 O O . LEU A 1 1000 ? 24.493 -0.648 -24.244 1.00 60.53 1000 LEU A O 1
ATOM 7906 N N . ARG A 1 1001 ? 23.799 -2.543 -25.239 1.00 75.25 1001 ARG A N 1
ATOM 7907 C CA . ARG A 1 1001 ? 24.579 -2.367 -26.483 1.00 75.25 1001 ARG A CA 1
ATOM 7908 C C . ARG A 1 1001 ? 23.716 -1.980 -27.681 1.00 75.25 1001 ARG A C 1
ATOM 7910 O O . ARG A 1 1001 ? 24.248 -1.735 -28.766 1.00 75.25 1001 ARG A O 1
ATOM 7917 N N . HIS A 1 1002 ? 22.408 -1.870 -27.475 1.00 81.69 1002 HIS A N 1
ATOM 7918 C CA . HIS A 1 1002 ? 21.476 -1.473 -28.514 1.00 81.69 1002 HIS A CA 1
ATOM 7919 C C . HIS A 1 1002 ? 21.669 -0.005 -28.944 1.00 81.69 1002 HIS A C 1
ATOM 7921 O O . HIS A 1 1002 ? 22.026 0.849 -28.124 1.00 81.69 1002 HIS A O 1
ATOM 7927 N N . PRO A 1 1003 ? 21.392 0.320 -30.219 1.00 89.62 1003 PRO A N 1
ATOM 7928 C CA . PRO A 1 1003 ? 21.347 1.695 -30.698 1.00 89.62 1003 PRO A CA 1
ATOM 7929 C C . PRO A 1 1003 ? 20.302 2.531 -29.954 1.00 89.62 1003 PRO A C 1
ATOM 7931 O O . PRO A 1 1003 ? 19.224 2.036 -29.626 1.00 89.62 1003 PRO A O 1
ATOM 7934 N N . GLN A 1 1004 ? 20.598 3.810 -29.732 1.00 89.88 1004 GLN A N 1
ATOM 7935 C CA . GLN A 1 1004 ? 19.682 4.756 -29.088 1.00 89.88 1004 GLN A CA 1
ATOM 7936 C C . GLN A 1 1004 ? 19.596 6.061 -29.872 1.00 89.88 1004 GLN A C 1
ATOM 7938 O O . GLN A 1 1004 ? 20.581 6.504 -30.454 1.00 89.88 1004 GLN A O 1
ATOM 7943 N N . MET A 1 1005 ? 18.440 6.721 -29.847 1.00 92.31 1005 MET A N 1
ATOM 7944 C CA . MET A 1 1005 ? 18.323 8.080 -30.378 1.00 92.31 1005 MET A CA 1
ATOM 7945 C C . MET A 1 1005 ? 18.926 9.084 -29.397 1.00 92.31 1005 MET A C 1
ATOM 7947 O O . MET A 1 1005 ? 18.549 9.100 -28.219 1.00 92.31 1005 MET A O 1
ATOM 7951 N N . ALA A 1 1006 ? 19.817 9.953 -29.878 1.00 93.12 1006 ALA A N 1
ATOM 7952 C CA . ALA A 1 1006 ? 20.392 11.000 -29.049 1.00 93.12 1006 ALA A CA 1
ATOM 7953 C C . ALA A 1 1006 ? 19.303 11.991 -28.606 1.00 93.12 1006 ALA A C 1
ATOM 7955 O O . ALA A 1 1006 ? 18.441 12.379 -29.399 1.00 93.12 1006 ALA A O 1
ATOM 7956 N N . GLN A 1 1007 ? 19.346 12.402 -27.344 1.00 92.81 1007 GLN A N 1
ATOM 7957 C CA . GLN A 1 1007 ? 18.421 13.347 -26.728 1.00 92.81 1007 GLN A CA 1
ATOM 7958 C C . GLN A 1 1007 ? 19.103 14.706 -26.534 1.00 92.81 1007 GLN A C 1
ATOM 7960 O O . GLN A 1 1007 ? 20.245 14.772 -26.080 1.00 92.81 1007 GLN A O 1
ATOM 7965 N N . LEU A 1 1008 ? 18.398 15.791 -26.849 1.00 91.06 1008 LEU A N 1
ATOM 7966 C CA . LEU A 1 1008 ? 18.831 17.169 -26.606 1.00 91.06 1008 LEU A CA 1
ATOM 7967 C C . LEU A 1 1008 ? 17.649 17.995 -26.089 1.00 91.06 1008 LEU A C 1
ATOM 7969 O O . LEU A 1 1008 ? 16.614 18.061 -26.754 1.00 91.06 1008 LEU A O 1
ATOM 7973 N N . GLU A 1 1009 ? 17.815 18.635 -24.928 1.00 89.19 1009 GLU A N 1
ATOM 7974 C CA . GLU A 1 1009 ? 16.884 19.633 -24.368 1.00 89.19 1009 GLU A CA 1
ATOM 7975 C C . GLU A 1 1009 ? 15.398 19.203 -24.406 1.00 89.19 1009 GLU A C 1
ATOM 7977 O O . GLU A 1 1009 ? 14.507 19.941 -24.832 1.00 89.19 1009 GLU A O 1
ATOM 7982 N N . GLY A 1 1010 ? 15.120 17.969 -23.986 1.00 83.50 1010 GLY A N 1
ATOM 7983 C CA . GLY A 1 1010 ? 13.785 17.377 -23.903 1.00 83.50 1010 GLY A CA 1
ATOM 7984 C C . GLY A 1 1010 ? 13.272 16.730 -25.192 1.00 83.50 1010 GLY A C 1
ATOM 7985 O O . GLY A 1 1010 ? 12.123 16.281 -25.224 1.00 83.50 1010 GLY A O 1
ATOM 7986 N N . LYS A 1 1011 ? 14.082 16.663 -26.259 1.00 86.88 1011 LYS A N 1
ATOM 7987 C CA . LYS A 1 1011 ? 13.683 16.111 -27.563 1.00 86.88 1011 LYS A CA 1
ATOM 7988 C C . LYS A 1 1011 ? 14.617 15.007 -28.046 1.00 86.88 1011 LYS A C 1
ATOM 7990 O O . LYS A 1 1011 ? 15.835 15.112 -27.943 1.00 86.88 1011 LYS A O 1
ATOM 7995 N N . SER A 1 1012 ? 14.020 14.001 -28.681 1.00 87.44 1012 SER A N 1
ATOM 7996 C CA . SER A 1 1012 ? 14.759 13.013 -29.464 1.00 87.44 1012 SER A CA 1
ATOM 7997 C C . SER A 1 1012 ? 15.198 13.638 -30.786 1.00 87.44 1012 SER A C 1
ATOM 7999 O O . SER A 1 1012 ? 14.382 14.241 -31.483 1.00 87.44 1012 SER A O 1
ATOM 8001 N N . THR A 1 1013 ? 16.479 13.506 -31.111 1.00 92.19 1013 THR A N 1
ATOM 8002 C CA . THR A 1 1013 ? 17.079 13.941 -32.382 1.00 92.19 1013 THR A CA 1
ATOM 8003 C C . THR A 1 1013 ? 16.995 12.832 -33.436 1.00 92.19 1013 THR A C 1
ATOM 8005 O O . THR A 1 1013 ? 16.510 11.748 -33.121 1.00 92.19 1013 THR A O 1
ATOM 8008 N N . ASP A 1 1014 ? 17.499 13.087 -34.649 1.00 90.44 1014 ASP A N 1
ATOM 8009 C CA . ASP A 1 1014 ? 17.689 12.088 -35.719 1.00 90.44 1014 ASP A CA 1
ATOM 8010 C C . ASP A 1 1014 ? 19.129 11.504 -35.738 1.00 90.44 1014 ASP A C 1
ATOM 8012 O O . ASP A 1 1014 ? 19.557 10.942 -36.741 1.00 90.44 1014 ASP A O 1
ATOM 8016 N N . LEU A 1 1015 ? 19.898 11.633 -34.645 1.00 94.88 1015 LEU A N 1
ATOM 8017 C CA . LEU A 1 1015 ? 21.249 11.064 -34.519 1.00 94.88 1015 LEU A CA 1
ATOM 8018 C C . LEU A 1 1015 ? 21.215 9.754 -33.715 1.00 94.88 1015 LEU A C 1
ATOM 8020 O O . LEU A 1 1015 ? 20.809 9.749 -32.551 1.00 94.88 1015 LEU A O 1
ATOM 8024 N N . VAL A 1 1016 ? 21.700 8.656 -34.300 1.00 95.25 1016 VAL A N 1
ATOM 8025 C CA . VAL A 1 1016 ? 21.802 7.348 -33.630 1.00 95.25 1016 VAL A CA 1
ATOM 8026 C C . VAL A 1 1016 ? 23.129 7.216 -32.875 1.00 95.25 1016 VAL A C 1
ATOM 8028 O O . VAL A 1 1016 ? 24.212 7.375 -33.435 1.00 95.25 1016 VAL A O 1
ATOM 8031 N N . LEU A 1 1017 ? 23.063 6.863 -31.597 1.00 93.31 1017 LEU A N 1
ATOM 8032 C CA . LEU A 1 1017 ? 24.206 6.520 -30.758 1.00 93.31 1017 LEU A CA 1
ATOM 8033 C C . LEU A 1 1017 ? 24.406 5.004 -30.779 1.00 93.31 1017 LEU A C 1
ATOM 8035 O O . LEU A 1 1017 ? 23.502 4.264 -30.395 1.00 93.31 1017 LEU A O 1
ATOM 8039 N N . ILE A 1 1018 ? 25.584 4.542 -31.208 1.00 93.31 1018 ILE A N 1
ATOM 8040 C CA . ILE A 1 1018 ? 25.911 3.111 -31.277 1.00 93.31 1018 ILE A CA 1
ATOM 8041 C C . ILE A 1 1018 ? 27.114 2.818 -30.365 1.00 93.31 1018 ILE A C 1
ATOM 8043 O O . ILE A 1 1018 ? 28.238 3.229 -30.680 1.00 93.31 1018 ILE A O 1
ATOM 8047 N N . PRO A 1 1019 ? 26.911 2.125 -29.232 1.00 90.06 1019 PRO A N 1
ATOM 8048 C CA . PRO A 1 1019 ? 27.982 1.866 -28.278 1.00 90.06 1019 PRO A CA 1
ATOM 8049 C C . PRO A 1 1019 ? 28.867 0.660 -28.683 1.00 90.06 1019 PRO A C 1
ATOM 8051 O O . PRO A 1 1019 ? 28.353 -0.421 -28.978 1.00 90.06 1019 PRO A O 1
ATOM 8054 N N . PRO A 1 1020 ? 30.209 0.795 -28.677 1.00 91.69 1020 PRO A N 1
ATOM 8055 C CA . PRO A 1 1020 ? 31.138 -0.328 -28.829 1.00 91.69 1020 PRO A CA 1
ATOM 8056 C C . PRO A 1 1020 ? 31.214 -1.216 -27.579 1.00 91.69 1020 PRO A C 1
ATOM 8058 O O . PRO A 1 1020 ? 30.761 -0.847 -26.503 1.00 91.69 1020 PRO A O 1
ATOM 8061 N N . SER A 1 1021 ? 31.860 -2.377 -27.690 1.00 90.31 1021 SER A N 1
ATOM 8062 C CA . SER A 1 1021 ? 32.195 -3.252 -26.558 1.00 90.31 1021 SER A CA 1
ATOM 8063 C C . SER A 1 1021 ? 33.688 -3.234 -26.234 1.00 90.31 1021 SER A C 1
ATOM 8065 O O . SER A 1 1021 ? 34.530 -3.258 -27.133 1.00 90.31 1021 SER A O 1
ATOM 8067 N N . TYR A 1 1022 ? 34.018 -3.248 -24.941 1.00 87.12 1022 TYR A N 1
ATOM 8068 C CA . TYR A 1 1022 ? 35.361 -3.567 -24.456 1.00 87.12 1022 TYR A CA 1
ATOM 8069 C C . TYR A 1 1022 ? 35.629 -5.086 -24.483 1.00 87.12 1022 TYR A C 1
ATOM 8071 O O . TYR A 1 1022 ? 34.689 -5.873 -24.367 1.00 87.12 1022 TYR A O 1
ATOM 8079 N N . PRO A 1 1023 ? 36.905 -5.514 -24.562 1.00 89.25 1023 PRO A N 1
ATOM 8080 C CA . PRO A 1 1023 ? 38.101 -4.694 -24.777 1.00 89.25 1023 PRO A CA 1
ATOM 8081 C C . PRO A 1 1023 ? 38.247 -4.220 -26.237 1.00 89.25 1023 PRO A C 1
ATOM 8083 O O . PRO A 1 1023 ? 37.649 -4.782 -27.148 1.00 89.25 1023 PRO A O 1
ATOM 8086 N N . MET A 1 1024 ? 39.062 -3.190 -26.474 1.00 89.38 1024 MET A N 1
ATOM 8087 C CA . MET A 1 1024 ? 39.460 -2.751 -27.824 1.00 89.38 1024 MET A CA 1
ATOM 8088 C C . MET A 1 1024 ? 40.769 -3.445 -28.225 1.00 89.38 1024 MET A C 1
ATOM 8090 O O . MET A 1 1024 ? 41.609 -3.649 -27.354 1.00 89.38 1024 MET A O 1
ATOM 8094 N N . SER A 1 1025 ? 41.022 -3.736 -29.507 1.00 88.38 1025 SER A N 1
ATOM 8095 C CA . SER A 1 1025 ? 42.237 -4.486 -29.905 1.00 88.38 1025 SER A CA 1
ATOM 8096 C C . SER A 1 1025 ? 43.553 -3.788 -29.545 1.00 88.38 1025 SER A C 1
ATOM 8098 O O . SER A 1 1025 ? 44.561 -4.453 -29.332 1.00 88.38 1025 SER A O 1
ATOM 8100 N N . VAL A 1 1026 ? 43.544 -2.460 -29.377 1.00 83.12 1026 VAL A N 1
ATOM 8101 C CA . VAL A 1 1026 ? 44.700 -1.701 -28.876 1.00 83.12 1026 VAL A CA 1
ATOM 8102 C C . VAL A 1 1026 ? 45.189 -2.200 -27.509 1.00 83.12 1026 VAL A C 1
ATOM 8104 O O . VAL A 1 1026 ? 46.376 -2.086 -27.209 1.00 83.12 1026 VAL A O 1
ATOM 8107 N N . SER A 1 1027 ? 44.327 -2.815 -26.688 1.00 79.00 1027 SER A N 1
ATOM 8108 C CA . SER A 1 1027 ? 44.751 -3.411 -25.417 1.00 79.00 1027 SER A CA 1
ATOM 8109 C C . SER A 1 1027 ? 45.748 -4.552 -25.618 1.00 79.00 1027 SER A C 1
ATOM 8111 O O . SER A 1 1027 ? 46.603 -4.740 -24.761 1.00 79.00 1027 SER A O 1
ATOM 8113 N N . LEU A 1 1028 ? 45.712 -5.251 -26.761 1.00 82.44 1028 LEU A N 1
ATOM 8114 C CA . LEU A 1 1028 ? 46.640 -6.341 -27.080 1.00 82.44 1028 LEU A CA 1
ATOM 8115 C C . LEU A 1 1028 ? 48.099 -5.869 -27.141 1.00 82.44 1028 LEU A C 1
ATOM 8117 O O . LEU A 1 1028 ? 48.998 -6.646 -26.839 1.00 82.44 1028 LEU A O 1
ATOM 8121 N N . SER A 1 1029 ? 48.347 -4.596 -27.477 1.00 68.94 1029 SER A N 1
ATOM 8122 C CA . SER A 1 1029 ? 49.703 -4.026 -27.461 1.00 68.94 1029 SER A CA 1
ATOM 8123 C C . SER A 1 1029 ? 50.219 -3.644 -26.067 1.00 68.94 1029 SER A C 1
ATOM 8125 O O . SER A 1 1029 ? 51.416 -3.411 -25.917 1.00 68.94 1029 SER A O 1
ATOM 8127 N N . TYR A 1 1030 ? 49.347 -3.587 -25.053 1.00 57.97 1030 TYR A N 1
ATOM 8128 C CA . TYR A 1 1030 ? 49.684 -3.135 -23.694 1.00 57.97 1030 TYR A CA 1
ATOM 8129 C C . TYR A 1 1030 ? 49.469 -4.204 -22.605 1.00 57.97 1030 TYR A C 1
ATOM 8131 O O . TYR A 1 1030 ? 50.024 -4.075 -21.515 1.00 57.97 1030 TYR A O 1
ATOM 8139 N N . SER A 1 1031 ? 48.658 -5.239 -22.854 1.00 53.69 1031 SER A N 1
ATOM 8140 C CA . SER A 1 1031 ? 48.228 -6.208 -21.837 1.00 53.69 1031 SER A CA 1
ATOM 8141 C C . SER A 1 1031 ? 49.074 -7.484 -21.810 1.00 53.69 1031 SER A C 1
ATOM 8143 O O . SER A 1 1031 ? 49.295 -8.096 -22.850 1.00 53.69 1031 SER A O 1
ATOM 8145 N N . ALA A 1 1032 ? 49.420 -7.962 -20.610 1.00 54.19 1032 ALA A N 1
ATOM 8146 C CA . ALA A 1 1032 ? 49.978 -9.302 -20.385 1.00 54.19 1032 ALA A CA 1
ATOM 8147 C C . ALA A 1 1032 ? 48.932 -10.443 -20.493 1.00 54.19 1032 ALA A C 1
ATOM 8149 O O . ALA A 1 1032 ? 49.308 -11.611 -20.424 1.00 54.19 1032 ALA A O 1
ATOM 8150 N N . ASP A 1 1033 ? 47.639 -10.123 -20.659 1.00 72.88 1033 ASP A N 1
ATOM 8151 C CA . ASP A 1 1033 ? 46.520 -11.081 -20.686 1.00 72.88 1033 ASP A CA 1
ATOM 8152 C C . ASP A 1 1033 ? 45.758 -11.070 -22.026 1.00 72.88 1033 ASP A C 1
ATOM 8154 O O . ASP A 1 1033 ? 44.596 -10.676 -22.139 1.00 72.88 1033 ASP A O 1
ATOM 8158 N N . GLU A 1 1034 ? 46.441 -11.519 -23.078 1.00 81.12 1034 GLU A N 1
ATOM 8159 C CA . GLU A 1 1034 ? 45.847 -11.736 -24.403 1.00 81.12 1034 GLU A CA 1
ATOM 8160 C C . GLU A 1 1034 ? 44.661 -12.720 -24.346 1.00 81.12 1034 GLU A C 1
ATOM 8162 O O . GLU A 1 1034 ? 43.670 -12.575 -25.063 1.00 81.12 1034 GLU A O 1
ATOM 8167 N N . ALA A 1 1035 ? 44.744 -13.742 -23.489 1.00 82.56 1035 ALA A N 1
ATOM 8168 C CA . ALA A 1 1035 ? 43.702 -14.754 -23.346 1.00 82.56 1035 ALA A CA 1
ATOM 8169 C C . ALA A 1 1035 ? 42.398 -14.162 -22.788 1.00 82.56 1035 ALA A C 1
ATOM 8171 O O . ALA A 1 1035 ? 41.325 -14.470 -23.316 1.00 82.56 1035 ALA A O 1
ATOM 8172 N N . GLY A 1 1036 ? 42.487 -13.278 -21.792 1.00 86.50 1036 GLY A N 1
ATOM 8173 C CA . GLY A 1 1036 ? 41.349 -12.561 -21.222 1.00 86.50 1036 GLY A CA 1
ATOM 8174 C C . GLY A 1 1036 ? 40.623 -11.673 -22.234 1.00 86.50 1036 GLY A C 1
ATOM 8175 O O . GLY A 1 1036 ? 39.389 -11.622 -22.231 1.00 86.50 1036 GLY A O 1
ATOM 8176 N N . ALA A 1 1037 ? 41.350 -11.039 -23.164 1.00 88.38 1037 ALA A N 1
ATOM 8177 C CA . ALA A 1 1037 ? 40.736 -10.205 -24.200 1.00 88.38 1037 ALA A CA 1
ATOM 8178 C C . ALA A 1 1037 ? 39.859 -11.018 -25.169 1.00 88.38 1037 ALA A C 1
ATOM 8180 O O . ALA A 1 1037 ? 38.688 -10.692 -25.378 1.00 88.38 1037 ALA A O 1
ATOM 8181 N N . PHE A 1 1038 ? 40.381 -12.134 -25.689 1.00 91.19 1038 PHE A N 1
ATOM 8182 C CA . PHE A 1 1038 ? 39.610 -13.033 -26.556 1.00 91.19 1038 PHE A CA 1
ATOM 8183 C C . PHE A 1 1038 ? 38.456 -13.728 -25.820 1.00 91.19 1038 PHE A C 1
ATOM 8185 O O . PHE A 1 1038 ? 37.398 -13.939 -26.416 1.00 91.19 1038 PHE A O 1
ATOM 8192 N N . ALA A 1 1039 ? 38.621 -14.060 -24.535 1.00 89.75 1039 ALA A N 1
ATOM 8193 C CA . ALA A 1 1039 ? 37.532 -14.584 -23.710 1.00 89.75 1039 ALA A CA 1
ATOM 8194 C C . ALA A 1 1039 ? 36.397 -13.558 -23.552 1.00 89.75 1039 ALA A C 1
ATOM 8196 O O . ALA A 1 1039 ? 35.227 -13.911 -23.686 1.00 89.75 1039 ALA A O 1
ATOM 8197 N N . SER A 1 1040 ? 36.745 -12.284 -23.357 1.00 89.38 1040 SER A N 1
ATOM 8198 C CA . SER A 1 1040 ? 35.781 -11.185 -23.240 1.00 89.38 1040 SER A CA 1
ATOM 8199 C C . SER A 1 1040 ? 34.989 -10.972 -24.534 1.00 89.38 1040 SER A C 1
ATOM 8201 O O . SER A 1 1040 ? 33.765 -10.874 -24.488 1.00 89.38 1040 SER A O 1
ATOM 8203 N N . TRP A 1 1041 ? 35.641 -10.984 -25.704 1.00 91.94 1041 TRP A N 1
ATOM 8204 C CA . TRP A 1 1041 ? 34.926 -10.904 -26.986 1.00 91.94 1041 TRP A CA 1
ATOM 8205 C C . TRP A 1 1041 ? 33.992 -12.094 -27.219 1.00 91.94 1041 TRP A C 1
ATOM 8207 O O . TRP A 1 1041 ? 32.873 -11.901 -27.688 1.00 91.94 1041 TRP A O 1
ATOM 8217 N N . ARG A 1 1042 ? 34.399 -13.317 -26.846 1.00 92.88 1042 ARG A N 1
ATOM 8218 C CA . ARG A 1 1042 ? 33.506 -14.489 -26.904 1.00 92.88 1042 ARG A CA 1
ATOM 8219 C C . ARG A 1 1042 ? 32.300 -14.338 -25.981 1.00 92.88 1042 ARG A C 1
ATOM 8221 O O . ARG A 1 1042 ? 31.195 -14.668 -26.393 1.00 92.88 1042 ARG A O 1
ATOM 8228 N N . ALA A 1 1043 ? 32.497 -13.801 -24.778 1.00 88.69 1043 ALA A N 1
ATOM 8229 C CA . ALA A 1 1043 ? 31.405 -13.532 -23.847 1.00 88.69 1043 ALA A CA 1
ATOM 8230 C C . ALA A 1 1043 ? 30.416 -12.493 -24.408 1.00 88.69 1043 ALA A C 1
ATOM 8232 O O . ALA A 1 1043 ? 29.208 -12.672 -24.279 1.00 88.69 1043 ALA A O 1
ATOM 8233 N N . VAL A 1 1044 ? 30.908 -11.450 -25.092 1.00 89.88 1044 VAL A N 1
ATOM 8234 C CA . VAL A 1 1044 ? 30.049 -10.480 -25.797 1.00 89.88 1044 VAL A CA 1
ATOM 8235 C C . VAL A 1 1044 ? 29.278 -11.144 -26.941 1.00 89.88 1044 VAL A C 1
ATOM 8237 O O . VAL A 1 1044 ? 28.084 -10.903 -27.059 1.00 89.88 1044 VAL A O 1
ATOM 8240 N N . ILE A 1 1045 ? 29.917 -11.997 -27.753 1.00 92.38 1045 ILE A N 1
ATOM 8241 C CA . ILE A 1 1045 ? 29.239 -12.742 -28.833 1.00 92.38 1045 ILE A CA 1
ATOM 8242 C C . ILE A 1 1045 ? 28.113 -13.614 -28.269 1.00 92.38 1045 ILE A C 1
ATOM 8244 O O . ILE A 1 1045 ? 27.005 -13.613 -28.801 1.00 92.38 1045 ILE A O 1
ATOM 8248 N N . ASP A 1 1046 ? 28.389 -14.345 -27.190 1.00 89.06 1046 ASP A N 1
ATOM 8249 C CA . ASP A 1 1046 ? 27.405 -15.218 -26.552 1.00 89.06 1046 ASP A CA 1
ATOM 8250 C C . ASP A 1 1046 ? 26.234 -14.418 -25.971 1.00 89.06 1046 ASP A C 1
ATOM 8252 O O . ASP A 1 1046 ? 25.082 -14.792 -26.174 1.00 89.06 1046 ASP A O 1
ATOM 8256 N N . SER A 1 1047 ? 26.518 -13.297 -25.305 1.00 85.88 1047 SER A N 1
ATOM 8257 C CA . SER A 1 1047 ? 25.495 -12.392 -24.770 1.00 85.88 1047 SER A CA 1
ATOM 8258 C C . SER A 1 1047 ? 24.642 -11.776 -25.883 1.00 85.88 1047 SER A C 1
ATOM 8260 O O . SER A 1 1047 ? 23.419 -11.873 -25.828 1.00 85.88 1047 SER A O 1
ATOM 8262 N N . ALA A 1 1048 ? 25.263 -11.239 -26.937 1.00 87.56 1048 ALA A N 1
ATOM 8263 C CA . ALA A 1 1048 ? 24.559 -10.666 -28.084 1.00 87.56 1048 ALA A CA 1
ATOM 8264 C C . ALA A 1 1048 ? 23.626 -11.689 -28.752 1.00 87.56 1048 ALA A C 1
ATOM 8266 O O . ALA A 1 1048 ? 22.484 -11.371 -29.076 1.00 87.56 1048 ALA A O 1
ATOM 8267 N N . TYR A 1 1049 ? 24.069 -12.942 -28.895 1.00 86.81 1049 TYR A N 1
ATOM 8268 C CA . TYR A 1 1049 ? 23.226 -14.014 -29.421 1.00 86.81 1049 TYR A CA 1
ATOM 8269 C C . TYR A 1 1049 ? 22.033 -14.335 -28.515 1.00 86.81 1049 TYR A C 1
ATOM 8271 O O . TYR A 1 1049 ? 20.902 -14.384 -28.992 1.00 86.81 1049 TYR A O 1
ATOM 8279 N N . VAL A 1 1050 ? 22.271 -14.538 -27.215 1.00 81.19 1050 VAL A N 1
ATOM 8280 C CA . VAL A 1 1050 ? 21.216 -14.905 -26.255 1.00 81.19 1050 VAL A CA 1
ATOM 8281 C C . VAL A 1 1050 ? 20.144 -13.818 -26.162 1.00 81.19 1050 VAL A C 1
ATOM 8283 O O . VAL A 1 1050 ? 18.954 -14.134 -26.104 1.00 81.19 1050 VAL A O 1
ATOM 8286 N N . ASN A 1 1051 ? 20.552 -12.551 -26.209 1.00 79.25 1051 ASN A N 1
ATOM 8287 C CA . ASN A 1 1051 ? 19.658 -11.416 -25.998 1.00 79.25 1051 ASN A CA 1
ATOM 8288 C C . ASN A 1 1051 ? 19.156 -10.767 -27.297 1.00 79.25 1051 ASN A C 1
ATOM 8290 O O . ASN A 1 1051 ? 18.302 -9.889 -27.245 1.00 79.25 1051 ASN A O 1
ATOM 8294 N N . ASN A 1 1052 ? 19.589 -11.254 -28.467 1.00 84.00 1052 ASN A N 1
ATOM 8295 C CA . ASN A 1 1052 ? 19.302 -10.661 -29.781 1.00 84.00 1052 ASN A CA 1
ATOM 8296 C C . ASN A 1 1052 ? 19.800 -9.213 -29.911 1.00 84.00 1052 ASN A C 1
ATOM 8298 O O . ASN A 1 1052 ? 19.136 -8.385 -30.532 1.00 84.00 1052 ASN A O 1
ATOM 8302 N N . ASP A 1 1053 ? 20.965 -8.926 -29.331 1.00 85.19 1053 ASP A N 1
ATOM 8303 C CA . ASP A 1 1053 ? 21.569 -7.594 -29.304 1.00 85.19 1053 ASP A CA 1
ATOM 8304 C C . ASP A 1 1053 ? 22.782 -7.477 -30.254 1.00 85.19 1053 ASP A C 1
ATOM 8306 O O . ASP A 1 1053 ? 23.173 -8.429 -30.934 1.00 85.19 1053 ASP A O 1
ATOM 8310 N N . LEU A 1 1054 ? 23.373 -6.285 -30.322 1.00 89.50 1054 LEU A N 1
ATOM 8311 C CA . LEU A 1 1054 ? 24.524 -5.946 -31.146 1.00 89.50 1054 LEU A CA 1
ATOM 8312 C C . LEU A 1 1054 ? 25.853 -6.297 -30.467 1.00 89.50 1054 LEU A C 1
ATOM 8314 O O . LEU A 1 1054 ? 26.150 -5.866 -29.352 1.00 89.50 1054 LEU A O 1
ATOM 8318 N N . ALA A 1 1055 ? 26.724 -6.983 -31.209 1.00 92.19 1055 ALA A N 1
ATOM 8319 C CA . ALA A 1 1055 ? 28.145 -7.081 -30.893 1.00 92.19 1055 ALA A CA 1
ATOM 8320 C C . ALA A 1 1055 ? 28.946 -6.088 -31.750 1.00 92.19 1055 ALA A C 1
ATOM 8322 O O . ALA A 1 1055 ? 29.193 -6.340 -32.926 1.00 92.19 1055 ALA A O 1
ATOM 8323 N N . LEU A 1 1056 ? 29.386 -4.963 -31.183 1.00 93.75 1056 LEU A N 1
ATOM 8324 C CA . LEU A 1 1056 ? 30.262 -4.015 -31.883 1.00 93.75 1056 LEU A CA 1
ATOM 8325 C C . LEU A 1 1056 ? 31.672 -4.043 -31.293 1.00 93.75 1056 LEU A C 1
ATOM 8327 O O . LEU A 1 1056 ? 31.860 -3.725 -30.120 1.00 93.75 1056 LEU A O 1
ATOM 8331 N N . PHE A 1 1057 ? 32.672 -4.375 -32.110 1.00 94.31 1057 PHE A N 1
ATOM 8332 C CA . PHE A 1 1057 ? 34.071 -4.444 -31.691 1.00 94.31 1057 PHE A CA 1
ATOM 8333 C C . PHE A 1 1057 ? 34.938 -3.405 -32.394 1.00 94.31 1057 PHE A C 1
ATOM 8335 O O . PHE A 1 1057 ? 34.865 -3.225 -33.610 1.00 94.31 1057 PHE A O 1
ATOM 8342 N N . LEU A 1 1058 ? 35.813 -2.766 -31.614 1.00 92.88 1058 LEU A N 1
ATOM 8343 C CA . LEU A 1 1058 ? 36.846 -1.866 -32.120 1.00 92.88 1058 LEU A CA 1
ATOM 8344 C C . LEU A 1 1058 ? 38.153 -2.645 -32.297 1.00 92.88 1058 LEU A C 1
ATOM 8346 O O . LEU A 1 1058 ? 38.922 -2.814 -31.344 1.00 92.88 1058 LEU A O 1
ATOM 8350 N N . LEU A 1 1059 ? 38.367 -3.155 -33.509 1.00 92.06 1059 LEU A N 1
ATOM 8351 C CA . LEU A 1 1059 ? 39.502 -3.992 -33.891 1.00 92.06 1059 LEU A CA 1
ATOM 8352 C C . LEU A 1 1059 ? 40.279 -3.315 -35.025 1.00 92.06 1059 LEU A C 1
ATOM 8354 O O . LEU A 1 1059 ? 39.775 -3.210 -36.144 1.00 92.06 1059 LEU A O 1
ATOM 8358 N N . ARG A 1 1060 ? 41.505 -2.857 -34.749 1.00 90.00 1060 ARG A N 1
ATOM 8359 C CA . ARG A 1 1060 ? 42.371 -2.203 -35.745 1.00 90.00 1060 ARG A CA 1
ATOM 8360 C C . ARG A 1 1060 ? 42.741 -3.184 -36.854 1.00 90.00 1060 ARG A C 1
ATOM 8362 O O . ARG A 1 1060 ? 43.137 -4.315 -36.571 1.00 90.00 1060 ARG A O 1
ATOM 8369 N N . SER A 1 1061 ? 42.698 -2.726 -38.100 1.00 89.56 1061 SER A N 1
ATOM 8370 C CA . SER A 1 1061 ? 43.099 -3.511 -39.274 1.00 89.56 1061 SER A CA 1
ATOM 8371 C C . SER A 1 1061 ? 44.536 -4.027 -39.175 1.00 89.56 1061 SER A C 1
ATOM 8373 O O . SER A 1 1061 ? 44.808 -5.160 -39.567 1.00 89.56 1061 SER A O 1
ATOM 8375 N N . THR A 1 1062 ? 45.437 -3.258 -38.560 1.00 88.38 1062 THR A N 1
ATOM 8376 C CA . THR A 1 1062 ? 46.821 -3.677 -38.292 1.00 88.38 1062 THR A CA 1
ATOM 8377 C C . THR A 1 1062 ? 46.926 -4.825 -37.287 1.00 88.38 1062 THR A C 1
ATOM 8379 O O . THR A 1 1062 ? 47.756 -5.707 -37.473 1.00 88.38 1062 THR A O 1
ATOM 8382 N N . ASP A 1 1063 ? 46.071 -4.878 -36.257 1.00 89.06 1063 ASP A N 1
ATOM 8383 C CA . ASP A 1 1063 ? 46.053 -5.994 -35.296 1.00 89.06 1063 ASP A CA 1
ATOM 8384 C C . ASP A 1 1063 ? 45.441 -7.254 -35.924 1.00 89.06 1063 ASP A C 1
ATOM 8386 O O . ASP A 1 1063 ? 45.919 -8.363 -35.691 1.00 89.06 1063 ASP A O 1
ATOM 8390 N N . LEU A 1 1064 ? 44.398 -7.080 -36.743 1.00 88.62 1064 LEU A N 1
ATOM 8391 C CA . LEU A 1 1064 ? 43.725 -8.166 -37.459 1.00 88.62 1064 LEU A CA 1
ATOM 8392 C C . LEU A 1 1064 ? 44.646 -8.829 -38.495 1.00 88.62 1064 LEU A C 1
ATOM 8394 O O . LEU A 1 1064 ? 44.624 -10.050 -38.650 1.00 88.62 1064 LEU A O 1
ATOM 8398 N N . GLY A 1 1065 ? 45.467 -8.033 -39.185 1.00 87.12 1065 GLY A N 1
ATOM 8399 C CA . GLY A 1 1065 ? 46.437 -8.509 -40.172 1.00 87.12 1065 GLY A CA 1
ATOM 8400 C C . GLY A 1 1065 ? 47.795 -8.918 -39.602 1.00 87.12 1065 GLY A C 1
ATOM 8401 O O . GLY A 1 1065 ? 48.614 -9.488 -40.329 1.00 87.12 1065 GLY A O 1
ATOM 8402 N N . ASN A 1 1066 ? 48.039 -8.665 -38.313 1.00 88.00 1066 ASN A N 1
ATOM 8403 C CA . ASN A 1 1066 ? 49.281 -9.039 -37.649 1.00 88.00 1066 ASN A CA 1
ATOM 8404 C C . ASN A 1 1066 ? 49.412 -10.576 -37.602 1.00 88.00 1066 ASN A C 1
ATOM 8406 O O . ASN A 1 1066 ? 48.544 -11.247 -37.028 1.00 88.00 1066 ASN A O 1
ATOM 8410 N N . PRO A 1 1067 ? 50.506 -11.166 -38.123 1.00 87.12 1067 PRO A N 1
ATOM 8411 C CA . PRO A 1 1067 ? 50.714 -12.614 -38.112 1.00 87.12 1067 PRO A CA 1
ATOM 8412 C C . PRO A 1 1067 ? 50.601 -13.263 -36.725 1.00 87.12 1067 PRO A C 1
ATOM 8414 O O . PRO A 1 1067 ? 50.192 -14.416 -36.635 1.00 87.12 1067 PRO A O 1
ATOM 8417 N N . TYR A 1 1068 ? 50.914 -12.528 -35.653 1.00 86.56 1068 TYR A N 1
ATOM 8418 C CA . TYR A 1 1068 ? 50.846 -13.024 -34.279 1.00 86.56 1068 TYR A CA 1
ATOM 8419 C C . TYR A 1 1068 ? 49.399 -13.241 -33.788 1.00 86.56 1068 TYR A C 1
ATOM 8421 O O . TYR A 1 1068 ? 49.139 -14.213 -33.083 1.00 86.56 1068 TYR A O 1
ATOM 8429 N N . PHE A 1 1069 ? 48.437 -12.402 -34.201 1.00 88.44 1069 PHE A N 1
ATOM 8430 C CA . PHE A 1 1069 ? 47.035 -12.481 -33.748 1.00 88.44 1069 PHE A CA 1
ATOM 8431 C C . PHE A 1 1069 ? 46.052 -12.995 -34.813 1.00 88.44 1069 PHE A C 1
ATOM 8433 O O . PHE A 1 1069 ? 44.971 -13.476 -34.467 1.00 88.44 1069 PHE A O 1
ATOM 8440 N N . SER A 1 1070 ? 46.415 -12.920 -36.097 1.00 85.94 1070 SER A N 1
ATOM 8441 C CA . SER A 1 1070 ? 45.538 -13.205 -37.248 1.00 85.94 1070 SER A CA 1
ATOM 8442 C C . SER A 1 1070 ? 44.803 -14.552 -37.170 1.00 85.94 1070 SER A C 1
ATOM 8444 O O . SER A 1 1070 ? 43.606 -14.618 -37.458 1.00 85.94 1070 SER A O 1
ATOM 8446 N N . SER A 1 1071 ? 45.466 -15.618 -36.703 1.00 88.56 1071 SER A N 1
ATOM 8447 C CA . SER A 1 1071 ? 44.827 -16.930 -36.510 1.00 88.56 1071 SER A CA 1
ATOM 8448 C C . SER A 1 1071 ? 43.737 -16.891 -35.434 1.00 88.56 1071 SER A C 1
ATOM 8450 O O . SER A 1 1071 ? 42.655 -17.428 -35.643 1.00 88.56 1071 SER A O 1
ATOM 8452 N N . ARG A 1 1072 ? 43.972 -16.219 -34.299 1.00 90.44 1072 ARG A N 1
ATOM 8453 C CA . ARG A 1 1072 ? 42.992 -16.143 -33.199 1.00 90.44 1072 ARG A CA 1
ATOM 8454 C C . ARG A 1 1072 ? 41.800 -15.257 -33.556 1.00 90.44 1072 ARG A C 1
ATOM 8456 O O . ARG A 1 1072 ? 40.678 -15.540 -33.144 1.00 90.44 1072 ARG A O 1
ATOM 8463 N N . PHE A 1 1073 ? 42.022 -14.198 -34.335 1.00 92.00 1073 PHE A N 1
ATOM 8464 C CA . PHE A 1 1073 ? 40.929 -13.398 -34.891 1.00 92.00 1073 PHE A CA 1
ATOM 8465 C C . PHE A 1 1073 ? 40.117 -14.175 -35.925 1.00 92.00 1073 PHE A C 1
ATOM 8467 O O . PHE A 1 1073 ? 38.891 -14.087 -35.908 1.00 92.00 1073 PHE A O 1
ATOM 8474 N N . SER A 1 1074 ? 40.772 -14.989 -36.755 1.00 90.56 1074 SER A N 1
ATOM 8475 C CA . SER A 1 1074 ? 40.078 -15.911 -37.661 1.00 90.56 1074 SER A CA 1
ATOM 8476 C C . SER A 1 1074 ? 39.196 -16.890 -36.876 1.00 90.56 1074 SER A C 1
ATOM 8478 O O . SER A 1 1074 ? 38.026 -17.058 -37.217 1.00 90.56 1074 SER A O 1
ATOM 8480 N N . ASP A 1 1075 ? 39.694 -17.437 -35.760 1.00 92.81 1075 ASP A N 1
ATOM 8481 C CA . ASP A 1 1075 ? 38.906 -18.290 -34.859 1.00 92.81 1075 ASP A CA 1
ATOM 8482 C C . ASP A 1 1075 ? 37.722 -17.544 -34.224 1.00 92.81 1075 ASP A C 1
ATOM 8484 O O . ASP A 1 1075 ? 36.640 -18.107 -34.073 1.00 92.81 1075 ASP A O 1
ATOM 8488 N N . LEU A 1 1076 ? 37.902 -16.276 -33.837 1.00 93.50 1076 LEU A N 1
ATOM 8489 C CA . LEU A 1 1076 ? 36.837 -15.447 -33.265 1.00 93.50 1076 LEU A CA 1
ATOM 8490 C C . LEU A 1 1076 ? 35.739 -15.138 -34.296 1.00 93.50 1076 LEU A C 1
ATOM 8492 O O . LEU A 1 1076 ? 34.555 -15.223 -33.975 1.00 93.50 1076 LEU A O 1
ATOM 8496 N N . ILE A 1 1077 ? 36.121 -14.818 -35.536 1.00 92.81 1077 ILE A N 1
ATOM 8497 C CA . ILE A 1 1077 ? 35.189 -14.585 -36.649 1.00 92.81 1077 ILE A CA 1
ATOM 8498 C C . ILE A 1 1077 ? 34.429 -15.875 -36.975 1.00 92.81 1077 ILE A C 1
ATOM 8500 O O . ILE A 1 1077 ? 33.204 -15.851 -37.110 1.00 92.81 1077 ILE A O 1
ATOM 8504 N N . ALA A 1 1078 ? 35.130 -17.011 -37.040 1.00 93.38 1078 ALA A N 1
ATOM 8505 C CA . ALA A 1 1078 ? 34.510 -18.319 -37.228 1.00 93.38 1078 ALA A CA 1
ATOM 8506 C C . ALA A 1 1078 ? 33.538 -18.653 -36.085 1.00 93.38 1078 ALA A C 1
ATOM 8508 O O . ALA A 1 1078 ? 32.432 -19.127 -36.339 1.00 93.38 1078 ALA A O 1
ATOM 8509 N N . TYR A 1 1079 ? 33.906 -18.337 -34.839 1.00 95.94 1079 TYR A N 1
ATOM 8510 C CA . TYR A 1 1079 ? 33.044 -18.508 -33.670 1.00 95.94 1079 TYR A CA 1
ATOM 8511 C C . TYR A 1 1079 ? 31.768 -17.660 -33.756 1.00 95.94 1079 TYR A C 1
ATOM 8513 O O . TYR A 1 1079 ? 30.680 -18.182 -33.521 1.00 95.94 1079 TYR A O 1
ATOM 8521 N N . ALA A 1 1080 ? 31.870 -16.386 -34.152 1.00 94.38 1080 ALA A N 1
ATOM 8522 C CA . ALA A 1 1080 ? 30.711 -15.511 -34.342 1.00 94.38 1080 ALA A CA 1
ATOM 8523 C C . ALA A 1 1080 ? 29.748 -16.053 -35.413 1.00 94.38 1080 ALA A C 1
ATOM 8525 O O . ALA A 1 1080 ? 28.540 -16.110 -35.182 1.00 94.38 1080 ALA A O 1
ATOM 8526 N N . ARG A 1 1081 ? 30.281 -16.521 -36.554 1.00 92.94 1081 ARG A N 1
ATOM 8527 C CA . ARG A 1 1081 ? 29.481 -17.157 -37.618 1.00 92.94 1081 ARG A CA 1
ATOM 8528 C C . ARG A 1 1081 ? 28.813 -18.440 -37.125 1.00 92.94 1081 ARG A C 1
ATOM 8530 O O . ARG A 1 1081 ? 27.621 -18.624 -37.338 1.00 92.94 1081 ARG A O 1
ATOM 8537 N N . MET A 1 1082 ? 29.559 -19.300 -36.429 1.00 94.31 1082 MET A N 1
ATOM 8538 C CA . MET A 1 1082 ? 29.046 -20.548 -35.851 1.00 94.31 1082 MET A CA 1
ATOM 8539 C C . MET A 1 1082 ? 27.920 -20.291 -34.842 1.00 94.31 1082 MET A C 1
ATOM 8541 O O . MET A 1 1082 ? 26.963 -21.058 -34.784 1.00 94.31 1082 MET A O 1
ATOM 8545 N N . ARG A 1 1083 ? 28.020 -19.215 -34.055 1.00 92.62 1083 ARG A N 1
ATOM 8546 C CA . ARG A 1 1083 ? 26.962 -18.788 -33.133 1.00 92.62 1083 ARG A CA 1
ATOM 8547 C C . ARG A 1 1083 ? 25.740 -18.196 -33.837 1.00 92.62 1083 ARG A C 1
ATOM 8549 O O . ARG A 1 1083 ? 24.696 -18.139 -33.210 1.00 92.62 1083 ARG A O 1
ATOM 8556 N N . GLY A 1 1084 ? 25.842 -17.804 -35.108 1.00 90.31 1084 GLY A N 1
ATOM 8557 C CA . GLY A 1 1084 ? 24.728 -17.266 -35.894 1.00 90.31 1084 GLY A CA 1
ATOM 8558 C C . GLY A 1 1084 ? 24.676 -15.737 -35.980 1.00 90.31 1084 GLY A C 1
ATOM 8559 O O . GLY A 1 1084 ? 23.629 -15.191 -36.320 1.00 90.31 1084 GLY A O 1
ATOM 8560 N N . LEU A 1 1085 ? 25.773 -15.030 -35.676 1.00 92.94 1085 LEU A N 1
ATOM 8561 C CA . LEU A 1 1085 ? 25.839 -13.574 -35.844 1.00 92.94 1085 LEU A CA 1
ATOM 8562 C C . LEU A 1 1085 ? 26.126 -13.201 -37.305 1.00 92.94 1085 LEU A C 1
ATOM 8564 O O . LEU A 1 1085 ? 26.899 -13.867 -37.998 1.00 92.94 1085 LEU A O 1
ATOM 8568 N N . THR A 1 1086 ? 25.540 -12.092 -37.753 1.00 94.06 1086 THR A N 1
ATOM 8569 C CA . THR A 1 1086 ? 25.659 -11.589 -39.129 1.00 94.06 1086 THR A CA 1
ATOM 8570 C C . THR A 1 1086 ? 26.507 -10.325 -39.177 1.00 94.06 1086 THR A C 1
ATOM 8572 O O . THR A 1 1086 ? 26.206 -9.340 -38.504 1.00 94.06 1086 THR A O 1
ATOM 8575 N N . PHE A 1 1087 ? 27.568 -10.345 -39.988 1.00 93.88 1087 PHE A N 1
ATOM 8576 C CA . PHE A 1 1087 ? 28.449 -9.191 -40.177 1.00 93.88 1087 PHE A CA 1
ATOM 8577 C C . PHE A 1 1087 ? 27.743 -8.094 -40.969 1.00 93.88 1087 PHE A C 1
ATOM 8579 O O . PHE A 1 1087 ? 27.335 -8.312 -42.110 1.00 93.88 1087 PHE A O 1
ATOM 8586 N N . ILE A 1 1088 ? 27.643 -6.906 -40.378 1.00 93.75 1088 ILE A N 1
ATOM 8587 C CA . ILE A 1 1088 ? 26.947 -5.750 -40.948 1.00 93.75 1088 ILE A CA 1
ATOM 8588 C C . ILE A 1 1088 ? 27.748 -4.461 -40.708 1.00 93.75 1088 ILE A C 1
ATOM 8590 O O . ILE A 1 1088 ? 28.676 -4.424 -39.901 1.00 93.75 1088 ILE A O 1
ATOM 8594 N N . THR A 1 1089 ? 27.427 -3.393 -41.442 1.00 93.56 1089 THR A N 1
ATOM 8595 C CA . THR A 1 1089 ? 28.029 -2.068 -41.242 1.00 93.56 1089 THR A CA 1
ATOM 8596 C C . THR A 1 1089 ? 27.215 -1.248 -40.235 1.00 93.56 1089 THR A C 1
ATOM 8598 O O . THR A 1 1089 ? 25.992 -1.398 -40.163 1.00 93.56 1089 THR A O 1
ATOM 8601 N N . PRO A 1 1090 ? 27.844 -0.325 -39.484 1.00 94.38 1090 PRO A N 1
ATOM 8602 C CA . PRO A 1 1090 ? 27.116 0.538 -38.552 1.00 94.38 1090 PRO A CA 1
ATOM 8603 C C . PRO A 1 1090 ? 26.112 1.455 -39.273 1.00 94.38 1090 PRO A C 1
ATOM 8605 O O . PRO A 1 1090 ? 25.065 1.774 -38.723 1.00 94.38 1090 PRO A O 1
ATOM 8608 N N . THR A 1 1091 ? 26.381 1.810 -40.534 1.00 93.81 1091 THR A N 1
ATOM 8609 C CA . THR A 1 1091 ? 25.464 2.583 -41.383 1.00 93.81 1091 THR A CA 1
ATOM 8610 C C . THR A 1 1091 ? 24.148 1.858 -41.640 1.00 93.81 1091 THR A C 1
ATOM 8612 O O . THR A 1 1091 ? 23.097 2.474 -41.531 1.00 93.81 1091 THR A O 1
ATOM 8615 N N . ALA A 1 1092 ? 24.183 0.558 -41.947 1.00 92.31 1092 ALA A N 1
ATOM 8616 C CA . ALA A 1 1092 ? 22.961 -0.200 -42.206 1.00 92.31 1092 ALA A CA 1
ATOM 8617 C C . ALA A 1 1092 ? 22.096 -0.347 -40.941 1.00 92.31 1092 ALA A C 1
ATOM 8619 O O . ALA A 1 1092 ? 20.872 -0.283 -41.027 1.00 92.31 1092 ALA A O 1
ATOM 8620 N N . ILE A 1 1093 ? 22.731 -0.476 -39.768 1.00 93.19 1093 ILE A N 1
ATOM 8621 C CA . ILE A 1 1093 ? 22.030 -0.464 -38.475 1.00 93.19 1093 ILE A CA 1
ATOM 8622 C C . ILE A 1 1093 ? 21.357 0.892 -38.248 1.00 93.19 1093 ILE A C 1
ATOM 8624 O O . ILE A 1 1093 ? 20.170 0.932 -37.940 1.00 93.19 1093 ILE A O 1
ATOM 8628 N N . ALA A 1 1094 ? 22.095 1.992 -38.418 1.00 94.31 1094 ALA A N 1
ATOM 8629 C CA . ALA A 1 1094 ? 21.565 3.337 -38.218 1.00 94.31 1094 ALA A CA 1
ATOM 8630 C C . ALA A 1 1094 ? 20.408 3.658 -39.175 1.00 94.31 1094 ALA A C 1
ATOM 8632 O O . ALA A 1 1094 ? 19.352 4.092 -38.724 1.00 94.31 1094 ALA A O 1
ATOM 8633 N N . ASP A 1 1095 ? 20.580 3.386 -40.473 1.00 92.62 1095 ASP A N 1
ATOM 8634 C CA . ASP A 1 1095 ? 19.562 3.632 -41.501 1.00 92.62 1095 ASP A CA 1
ATOM 8635 C C . ASP A 1 1095 ? 18.256 2.880 -41.174 1.00 92.62 1095 ASP A C 1
ATOM 8637 O O . ASP A 1 1095 ? 17.170 3.462 -41.221 1.00 92.62 1095 ASP A O 1
ATOM 8641 N N . HIS A 1 1096 ? 18.347 1.602 -40.784 1.00 93.56 1096 HIS A N 1
ATOM 8642 C CA . HIS A 1 1096 ? 17.174 0.818 -40.391 1.00 93.56 1096 HIS A CA 1
ATOM 8643 C C . HIS A 1 1096 ? 16.545 1.337 -39.089 1.00 93.56 1096 HIS A C 1
ATOM 8645 O O . HIS A 1 1096 ? 15.331 1.533 -39.022 1.00 93.56 1096 HIS A O 1
ATOM 8651 N N . TYR A 1 1097 ? 17.359 1.623 -38.070 1.00 92.94 1097 TYR A N 1
ATOM 8652 C CA . TYR A 1 1097 ? 16.882 2.097 -36.771 1.00 92.94 1097 TYR A CA 1
ATOM 8653 C C . TYR A 1 1097 ? 16.163 3.451 -36.863 1.00 92.94 1097 TYR A C 1
ATOM 8655 O O . TYR A 1 1097 ? 15.139 3.639 -36.203 1.00 92.94 1097 TYR A O 1
ATOM 8663 N N . LEU A 1 1098 ? 16.642 4.366 -37.717 1.00 92.50 1098 LEU A N 1
ATOM 8664 C CA . LEU A 1 1098 ? 15.996 5.652 -38.004 1.00 92.50 1098 LEU A CA 1
ATOM 8665 C C . LEU A 1 1098 ? 14.619 5.477 -38.648 1.00 92.50 1098 LEU A C 1
ATOM 8667 O O . LEU A 1 1098 ? 13.660 6.139 -38.248 1.00 92.50 1098 LEU A O 1
ATOM 8671 N N . LEU A 1 1099 ? 14.501 4.565 -39.618 1.00 93.06 1099 LEU A N 1
ATOM 8672 C CA . LEU A 1 1099 ? 13.217 4.243 -40.241 1.00 93.06 1099 LEU A CA 1
ATOM 8673 C C . LEU A 1 1099 ? 12.238 3.642 -39.222 1.00 93.06 1099 LEU A C 1
ATOM 8675 O O . LEU A 1 1099 ? 11.064 4.023 -39.208 1.00 93.06 1099 LEU A O 1
ATOM 8679 N N . LEU A 1 1100 ? 12.717 2.764 -38.333 1.00 92.31 1100 LEU A N 1
ATOM 8680 C CA . LEU A 1 1100 ? 11.902 2.154 -37.279 1.00 92.31 1100 LEU A CA 1
ATOM 8681 C C . LEU A 1 1100 ? 11.310 3.182 -36.304 1.00 92.31 1100 LEU A C 1
ATOM 8683 O O . LEU A 1 1100 ? 10.185 2.983 -35.852 1.00 92.31 1100 LEU A O 1
ATOM 8687 N N . GLN A 1 1101 ? 11.987 4.306 -36.026 1.00 90.00 1101 GLN A N 1
ATOM 8688 C CA . GLN A 1 1101 ? 11.456 5.340 -35.117 1.00 90.00 1101 GLN A CA 1
ATOM 8689 C C . GLN A 1 1101 ? 10.134 5.957 -35.599 1.00 90.00 1101 GLN A C 1
ATOM 8691 O O . GLN A 1 1101 ? 9.375 6.512 -34.804 1.00 90.00 1101 GLN A O 1
ATOM 8696 N N . LYS A 1 1102 ? 9.848 5.869 -36.903 1.00 89.69 1102 LYS A N 1
ATOM 8697 C CA . LYS A 1 1102 ? 8.614 6.373 -37.524 1.00 89.69 1102 LYS A CA 1
ATOM 8698 C C . LYS A 1 1102 ? 7.640 5.245 -37.886 1.00 89.69 1102 LYS A C 1
ATOM 8700 O O . LYS A 1 1102 ? 6.651 5.489 -38.579 1.00 89.69 1102 LYS A O 1
ATOM 8705 N N . VAL A 1 1103 ? 7.877 4.025 -37.403 1.00 89.50 1103 VAL A N 1
ATOM 8706 C CA . VAL A 1 1103 ? 6.932 2.908 -37.491 1.00 89.50 1103 VAL A CA 1
ATOM 8707 C C . VAL A 1 1103 ? 6.148 2.813 -36.185 1.00 89.50 1103 VAL A C 1
ATOM 8709 O O . VAL A 1 1103 ? 6.707 2.731 -35.096 1.00 89.50 1103 VAL A O 1
ATOM 8712 N N . THR A 1 1104 ? 4.824 2.800 -36.293 1.00 86.94 1104 THR A N 1
ATOM 8713 C CA . THR A 1 1104 ? 3.916 2.536 -35.169 1.00 86.94 1104 THR A CA 1
ATOM 8714 C C . THR A 1 1104 ? 3.302 1.158 -35.332 1.00 86.94 1104 THR A C 1
ATOM 8716 O O . THR A 1 1104 ? 2.954 0.776 -36.448 1.00 86.94 1104 THR A O 1
ATOM 8719 N N . TRP A 1 1105 ? 3.139 0.410 -34.245 1.00 86.81 1105 TRP A N 1
ATOM 8720 C CA . TRP A 1 1105 ? 2.580 -0.936 -34.312 1.00 86.81 1105 TRP A CA 1
ATOM 8721 C C . TRP A 1 1105 ? 1.728 -1.267 -33.090 1.00 86.81 1105 TRP A C 1
ATOM 8723 O O . TRP A 1 1105 ? 1.909 -0.714 -32.006 1.00 86.81 1105 TRP A O 1
ATOM 8733 N N . THR A 1 1106 ? 0.797 -2.192 -33.286 1.00 79.75 1106 THR A N 1
ATOM 8734 C CA . THR A 1 1106 ? 0.031 -2.845 -32.224 1.00 79.75 1106 THR A CA 1
ATOM 8735 C C . THR A 1 1106 ? 0.084 -4.345 -32.450 1.00 79.75 1106 THR A C 1
ATOM 8737 O O . THR A 1 1106 ? 0.261 -4.813 -33.578 1.00 79.75 1106 THR A O 1
ATOM 8740 N N . SER A 1 1107 ? -0.051 -5.118 -31.381 1.00 82.50 1107 SER A N 1
ATOM 8741 C CA . SER A 1 1107 ? -0.112 -6.565 -31.500 1.00 82.50 1107 SER A CA 1
ATOM 8742 C C . SER A 1 1107 ? -1.097 -7.166 -30.521 1.00 82.50 1107 SER A C 1
ATOM 8744 O O . SER A 1 1107 ? -1.417 -6.594 -29.477 1.00 82.50 1107 SER A O 1
ATOM 8746 N N . HIS A 1 1108 ? -1.579 -8.339 -30.892 1.00 78.50 1108 HIS A N 1
ATOM 8747 C CA . HIS A 1 1108 ? -2.412 -9.173 -30.061 1.00 78.50 1108 HIS A CA 1
ATOM 8748 C C . HIS A 1 1108 ? -1.951 -10.614 -30.236 1.00 78.50 1108 HIS A C 1
ATOM 8750 O O . HIS A 1 1108 ? -1.892 -11.106 -31.362 1.00 78.50 1108 HIS A O 1
ATOM 8756 N N . ARG A 1 1109 ? -1.610 -11.275 -29.130 1.00 83.31 1109 ARG A N 1
ATOM 8757 C CA . ARG A 1 1109 ? -1.364 -12.712 -29.103 1.00 83.31 1109 ARG A CA 1
ATOM 8758 C C . ARG A 1 1109 ? -2.513 -13.372 -28.357 1.00 83.31 1109 ARG A C 1
ATOM 8760 O O . ARG A 1 1109 ? -2.750 -13.045 -27.196 1.00 83.31 1109 ARG A O 1
ATOM 8767 N N . ASP A 1 1110 ? -3.183 -14.288 -29.032 1.00 77.94 1110 ASP A N 1
ATOM 8768 C CA . ASP A 1 1110 ? -4.106 -15.233 -28.419 1.00 77.94 1110 ASP A CA 1
ATOM 8769 C C . ASP A 1 1110 ? -3.303 -16.448 -27.897 1.00 77.94 1110 ASP A C 1
ATOM 8771 O O . ASP A 1 1110 ? -2.100 -16.345 -27.625 1.00 77.94 1110 ASP A O 1
ATOM 8775 N N . LEU A 1 1111 ? -3.945 -17.602 -27.735 1.00 79.38 1111 LEU A N 1
ATOM 8776 C CA . LEU A 1 1111 ? -3.313 -18.833 -27.281 1.00 79.38 1111 LEU A CA 1
ATOM 8777 C C . LEU A 1 1111 ? -2.306 -19.384 -28.299 1.00 79.38 1111 LEU A C 1
ATOM 8779 O O . LEU A 1 1111 ? -1.135 -19.542 -27.972 1.00 79.38 1111 LEU A O 1
ATOM 8783 N N . ASP A 1 1112 ? -2.752 -19.661 -29.525 1.00 85.50 1112 ASP A N 1
ATOM 8784 C CA . ASP A 1 1112 ? -1.946 -20.238 -30.612 1.00 85.50 1112 ASP A CA 1
ATOM 8785 C C . ASP A 1 1112 ? -1.978 -19.393 -31.894 1.00 85.50 1112 ASP A C 1
ATOM 8787 O O . ASP A 1 1112 ? -1.574 -19.846 -32.959 1.00 85.50 1112 ASP A O 1
ATOM 8791 N N . SER A 1 1113 ? -2.422 -18.140 -31.805 1.00 88.81 1113 SER A N 1
ATOM 8792 C CA . SER A 1 1113 ? -2.349 -17.196 -32.919 1.00 88.81 1113 SER A CA 1
ATOM 8793 C C . SER A 1 1113 ? -1.843 -15.833 -32.481 1.00 88.81 1113 SER A C 1
ATOM 8795 O O . SER A 1 1113 ? -2.064 -15.412 -31.347 1.00 88.81 1113 SER A O 1
ATOM 8797 N N . ALA A 1 1114 ? -1.185 -15.119 -33.387 1.00 89.62 1114 ALA A N 1
ATOM 8798 C CA . ALA A 1 1114 ? -0.736 -13.754 -33.160 1.00 89.62 1114 ALA A CA 1
ATOM 8799 C C . ALA A 1 1114 ? -1.080 -12.864 -34.351 1.00 89.62 1114 ALA A C 1
ATOM 8801 O O . ALA A 1 1114 ? -0.994 -13.280 -35.503 1.00 89.62 1114 ALA A O 1
ATOM 8802 N N . ARG A 1 1115 ? -1.438 -11.613 -34.077 1.00 90.38 1115 ARG A N 1
ATOM 8803 C CA . ARG A 1 1115 ? -1.721 -10.594 -35.083 1.00 90.38 1115 ARG A CA 1
ATOM 8804 C C . ARG A 1 1115 ? -0.925 -9.339 -34.773 1.00 90.38 1115 ARG A C 1
ATOM 8806 O O . ARG A 1 1115 ? -1.021 -8.803 -33.671 1.00 90.38 1115 ARG A O 1
ATOM 8813 N N . ILE A 1 1116 ? -0.178 -8.853 -35.755 1.00 90.88 1116 ILE A N 1
ATOM 8814 C CA . ILE A 1 1116 ? 0.657 -7.656 -35.655 1.00 90.88 1116 ILE A CA 1
ATOM 8815 C C . ILE A 1 1116 ? 0.203 -6.683 -36.739 1.00 90.88 1116 ILE A C 1
ATOM 8817 O O . ILE A 1 1116 ? 0.194 -7.019 -37.921 1.00 90.88 1116 ILE A O 1
ATOM 8821 N N . VAL A 1 1117 ? -0.200 -5.481 -36.336 1.00 89.56 1117 VAL A N 1
ATOM 8822 C CA . VAL A 1 1117 ? -0.590 -4.401 -37.246 1.00 89.56 1117 VAL A CA 1
ATOM 8823 C C . VAL A 1 1117 ? 0.483 -3.338 -37.189 1.00 89.56 1117 VAL A C 1
ATOM 8825 O O . VAL A 1 1117 ? 0.735 -2.776 -36.125 1.00 89.56 1117 VAL A O 1
ATOM 8828 N N . MET A 1 1118 ? 1.090 -3.047 -38.331 1.00 91.94 1118 MET A N 1
ATOM 8829 C CA . MET A 1 1118 ? 2.150 -2.057 -38.442 1.00 91.94 1118 MET A CA 1
ATOM 8830 C C . MET A 1 1118 ? 1.732 -0.943 -39.396 1.00 91.94 1118 MET A C 1
ATOM 8832 O O . MET A 1 1118 ? 1.113 -1.205 -40.425 1.00 91.94 1118 MET A O 1
ATOM 8836 N N . GLN A 1 1119 ? 2.110 0.286 -39.068 1.00 92.31 1119 GLN A N 1
ATOM 8837 C CA . GLN A 1 1119 ? 1.861 1.488 -39.852 1.00 92.31 1119 GLN A CA 1
ATOM 8838 C C . GLN A 1 1119 ? 3.179 2.242 -40.031 1.00 92.31 1119 GLN A C 1
ATOM 8840 O O . GLN A 1 1119 ? 3.871 2.550 -39.057 1.00 92.31 1119 GLN A O 1
ATOM 8845 N N . ASN A 1 1120 ? 3.517 2.541 -41.281 1.00 93.38 1120 ASN A N 1
ATOM 8846 C CA . ASN A 1 1120 ? 4.734 3.244 -41.649 1.00 93.38 1120 ASN A CA 1
ATOM 8847 C C . ASN A 1 1120 ? 4.445 4.732 -41.875 1.00 93.38 1120 ASN A C 1
ATOM 8849 O O . ASN A 1 1120 ? 3.784 5.095 -42.845 1.00 93.38 1120 ASN A O 1
ATOM 8853 N N . ASN A 1 1121 ? 4.980 5.597 -41.010 1.00 91.56 1121 ASN A N 1
ATOM 8854 C CA . ASN A 1 1121 ? 4.852 7.051 -41.144 1.00 91.56 1121 ASN A CA 1
ATOM 8855 C C . ASN A 1 1121 ? 6.063 7.691 -41.849 1.00 91.56 1121 ASN A C 1
ATOM 8857 O O . ASN A 1 1121 ? 6.190 8.916 -41.884 1.00 91.56 1121 ASN A O 1
ATOM 8861 N N . ASN A 1 1122 ? 6.967 6.882 -42.412 1.00 90.81 1122 ASN A N 1
ATOM 8862 C CA . ASN A 1 1122 ? 8.049 7.358 -43.266 1.00 90.81 1122 ASN A CA 1
ATOM 8863 C C . ASN A 1 1122 ? 7.552 7.671 -44.684 1.00 90.81 1122 ASN A C 1
ATOM 8865 O O . ASN A 1 1122 ? 6.593 7.082 -45.187 1.00 90.81 1122 ASN A O 1
ATOM 8869 N N . SER A 1 1123 ? 8.296 8.538 -45.374 1.00 90.12 1123 SER A N 1
ATOM 8870 C CA . SER A 1 1123 ? 8.179 8.750 -46.824 1.00 90.12 1123 SER A CA 1
ATOM 8871 C C . SER A 1 1123 ? 8.819 7.632 -47.658 1.00 90.12 1123 SER A C 1
ATOM 8873 O O . SER A 1 1123 ? 8.645 7.604 -48.875 1.00 90.12 1123 SER A O 1
ATOM 8875 N N . LEU A 1 1124 ? 9.561 6.724 -47.019 1.00 92.25 1124 LEU A N 1
ATOM 8876 C CA . LEU A 1 1124 ? 10.226 5.577 -47.631 1.00 92.25 1124 LEU A CA 1
ATOM 8877 C C . LEU A 1 1124 ? 9.581 4.278 -47.144 1.00 92.25 1124 LEU A C 1
ATOM 8879 O O . LEU A 1 1124 ? 9.085 4.208 -46.018 1.00 92.25 1124 LEU A O 1
ATOM 8883 N N . SER A 1 1125 ? 9.598 3.245 -47.985 1.00 92.12 1125 SER A N 1
ATOM 8884 C CA . SER A 1 1125 ? 9.256 1.891 -47.548 1.00 92.12 1125 SER A CA 1
ATOM 8885 C C . SER A 1 1125 ? 10.292 1.401 -46.541 1.00 92.12 1125 SER A C 1
ATOM 8887 O O . SER A 1 1125 ? 11.475 1.723 -46.663 1.00 92.12 1125 SER A O 1
ATOM 8889 N N . VAL A 1 1126 ? 9.851 0.619 -45.563 1.00 92.62 1126 VAL A N 1
ATOM 8890 C CA . VAL A 1 1126 ? 10.733 0.014 -44.565 1.00 92.62 1126 VAL A CA 1
ATOM 8891 C C . VAL A 1 1126 ? 10.725 -1.486 -44.800 1.00 92.62 1126 VAL A C 1
ATOM 8893 O O . VAL A 1 1126 ? 9.669 -2.111 -44.709 1.00 92.62 1126 VAL A O 1
ATOM 8896 N N . SER A 1 1127 ? 11.885 -2.036 -45.148 1.00 92.69 1127 SER A N 1
ATOM 8897 C CA . SER A 1 1127 ? 12.060 -3.466 -45.393 1.00 92.69 1127 SER A CA 1
ATOM 8898 C C . SER A 1 1127 ? 12.705 -4.175 -44.207 1.00 92.69 1127 SER A C 1
ATOM 8900 O O . SER A 1 1127 ? 13.479 -3.561 -43.463 1.00 92.69 1127 SER A O 1
ATOM 8902 N N . GLY A 1 1128 ? 12.414 -5.464 -44.056 1.00 90.38 1128 GLY A N 1
ATOM 8903 C CA . GLY A 1 1128 ? 13.068 -6.331 -43.077 1.00 90.38 1128 GLY A CA 1
ATOM 8904 C C . GLY A 1 1128 ? 12.665 -6.062 -41.623 1.00 90.38 1128 GLY A C 1
ATOM 8905 O O . GLY A 1 1128 ? 13.423 -6.389 -40.706 1.00 90.38 1128 GLY A O 1
ATOM 8906 N N . ILE A 1 1129 ? 11.505 -5.441 -41.373 1.00 94.25 1129 ILE A N 1
ATOM 8907 C CA . ILE A 1 1129 ? 11.031 -5.190 -40.005 1.00 94.25 1129 ILE A CA 1
ATOM 8908 C C . ILE A 1 1129 ? 10.768 -6.526 -39.342 1.00 94.25 1129 ILE A C 1
ATOM 8910 O O . ILE A 1 1129 ? 9.951 -7.301 -39.832 1.00 94.25 1129 ILE A O 1
ATOM 8914 N N . THR A 1 1130 ? 11.429 -6.780 -38.214 1.00 94.00 1130 THR A N 1
ATOM 8915 C CA . THR A 1 1130 ? 11.377 -8.100 -37.595 1.00 94.00 1130 THR A CA 1
ATOM 8916 C C . THR A 1 1130 ? 10.784 -8.083 -36.199 1.00 94.00 1130 THR A C 1
ATOM 8918 O O . THR A 1 1130 ? 11.237 -7.356 -35.318 1.00 94.00 1130 THR A O 1
ATOM 8921 N N . PHE A 1 1131 ? 9.805 -8.957 -35.986 1.00 92.38 1131 PHE A N 1
ATOM 8922 C CA . PHE A 1 1131 ? 9.228 -9.247 -34.684 1.00 92.38 1131 PHE A CA 1
ATOM 8923 C C . PHE A 1 1131 ? 9.702 -10.602 -34.180 1.00 92.38 1131 PHE A C 1
ATOM 8925 O O . PHE A 1 1131 ? 9.610 -11.610 -34.878 1.00 92.38 1131 PHE A O 1
ATOM 8932 N N . LYS A 1 1132 ? 10.163 -10.638 -32.937 1.00 91.00 1132 LYS A N 1
ATOM 8933 C CA . LYS A 1 1132 ? 10.329 -11.863 -32.164 1.00 91.00 1132 LYS A CA 1
ATOM 8934 C C . LYS A 1 1132 ? 8.981 -12.203 -31.532 1.00 91.00 1132 LYS A C 1
ATOM 8936 O O . LYS A 1 1132 ? 8.457 -11.417 -30.750 1.00 91.00 1132 LYS A O 1
ATOM 8941 N N . VAL A 1 1133 ? 8.424 -13.355 -31.888 1.00 91.31 1133 VAL A N 1
ATOM 8942 C CA . VAL A 1 1133 ? 7.093 -13.823 -31.490 1.00 91.31 1133 VAL A CA 1
ATOM 8943 C C . VAL A 1 1133 ? 7.213 -15.162 -30.771 1.00 91.31 1133 VAL A C 1
ATOM 8945 O O . VAL A 1 1133 ? 7.522 -16.185 -31.374 1.00 91.31 1133 VAL A O 1
ATOM 8948 N N . THR A 1 1134 ? 6.964 -15.162 -29.469 1.00 89.31 1134 THR A N 1
ATOM 8949 C CA . THR A 1 1134 ? 6.982 -16.340 -28.601 1.00 89.31 1134 THR A CA 1
ATOM 8950 C C . THR A 1 1134 ? 5.607 -17.002 -28.587 1.00 89.31 1134 THR A C 1
ATOM 8952 O O . THR A 1 1134 ? 4.650 -16.488 -27.997 1.00 89.31 1134 THR A O 1
ATOM 8955 N N . MET A 1 1135 ? 5.526 -18.172 -29.209 1.00 87.38 1135 MET A N 1
ATOM 8956 C CA . MET A 1 1135 ? 4.323 -18.991 -29.319 1.00 87.38 1135 MET A CA 1
ATOM 8957 C C . MET A 1 1135 ? 4.448 -20.254 -28.455 1.00 87.38 1135 MET A C 1
ATOM 8959 O O . MET A 1 1135 ? 5.562 -20.725 -28.223 1.00 87.38 1135 MET A O 1
ATOM 8963 N N . PRO A 1 1136 ? 3.349 -20.849 -27.968 1.00 85.88 1136 PRO A N 1
ATOM 8964 C CA . PRO A 1 1136 ? 3.423 -22.161 -27.331 1.00 85.88 1136 PRO A CA 1
ATOM 8965 C C . PRO A 1 1136 ? 3.804 -23.236 -28.351 1.00 85.88 1136 PRO A C 1
ATOM 8967 O O . PRO A 1 1136 ? 3.463 -23.147 -29.531 1.00 85.88 1136 PRO A O 1
ATOM 8970 N N . ARG A 1 1137 ? 4.485 -24.289 -27.905 1.00 85.25 1137 ARG A N 1
ATOM 8971 C CA . ARG A 1 1137 ? 4.781 -25.441 -28.756 1.00 85.25 1137 ARG A CA 1
ATOM 8972 C C . ARG A 1 1137 ? 3.487 -26.199 -29.058 1.00 85.25 1137 ARG A C 1
ATOM 8974 O O . ARG A 1 1137 ? 2.780 -26.620 -28.143 1.00 85.25 1137 ARG A O 1
ATOM 8981 N N . LEU A 1 1138 ? 3.186 -26.385 -30.342 1.00 84.62 1138 LEU A N 1
ATOM 8982 C CA . LEU A 1 1138 ? 2.050 -27.198 -30.773 1.00 84.62 1138 LEU A CA 1
ATOM 8983 C C . LEU A 1 1138 ? 2.335 -28.682 -30.504 1.00 84.62 1138 LEU A C 1
ATOM 8985 O O . LEU A 1 1138 ? 3.469 -29.143 -30.642 1.00 84.62 1138 LEU A O 1
ATOM 8989 N N . ALA A 1 1139 ? 1.303 -29.443 -30.132 1.00 76.44 1139 ALA A N 1
ATOM 8990 C CA . ALA A 1 1139 ? 1.425 -30.894 -29.958 1.00 76.44 1139 ALA A CA 1
ATOM 8991 C C . ALA A 1 1139 ? 1.714 -31.609 -31.293 1.00 76.44 1139 ALA A C 1
ATOM 8993 O O . ALA A 1 1139 ? 2.426 -32.611 -31.326 1.00 76.44 1139 ALA A O 1
ATOM 8994 N N . THR A 1 1140 ? 1.174 -31.069 -32.387 1.00 74.31 1140 THR A N 1
ATOM 8995 C CA . THR A 1 1140 ? 1.343 -31.525 -33.772 1.00 74.31 1140 THR A CA 1
ATOM 8996 C C . THR A 1 1140 ? 1.319 -30.309 -34.702 1.00 74.31 1140 THR A C 1
ATOM 8998 O O . THR A 1 1140 ? 0.500 -29.421 -34.479 1.00 74.31 1140 THR A O 1
ATOM 9001 N N . GLY A 1 1141 ? 2.154 -30.286 -35.745 1.00 82.38 1141 GLY A N 1
ATOM 9002 C CA . GLY A 1 1141 ? 2.254 -29.158 -36.689 1.00 82.38 1141 GLY A CA 1
ATOM 9003 C C . GLY A 1 1141 ? 3.246 -28.067 -36.262 1.00 82.38 1141 GLY A C 1
ATOM 9004 O O . GLY A 1 1141 ? 3.917 -28.189 -35.237 1.00 82.38 1141 GLY A O 1
ATOM 9005 N N . ASN A 1 1142 ? 3.348 -27.016 -37.073 1.00 88.06 1142 ASN A N 1
ATOM 9006 C CA . ASN A 1 1142 ? 4.146 -25.807 -36.857 1.00 88.06 1142 ASN A CA 1
ATOM 9007 C C . ASN A 1 1142 ? 3.274 -24.546 -37.021 1.00 88.06 1142 ASN A C 1
ATOM 9009 O O . ASN A 1 1142 ? 2.064 -24.623 -37.214 1.00 88.06 1142 ASN A O 1
ATOM 9013 N N . TYR A 1 1143 ? 3.881 -23.363 -36.930 1.00 92.31 1143 TYR A N 1
ATOM 9014 C CA . TYR A 1 1143 ? 3.206 -22.107 -37.257 1.00 92.31 1143 TYR A CA 1
ATOM 9015 C C . TYR A 1 1143 ? 3.489 -21.689 -38.697 1.00 92.31 1143 TYR A C 1
ATOM 9017 O O . TYR A 1 1143 ? 4.619 -21.799 -39.174 1.00 92.31 1143 TYR A O 1
ATOM 9025 N N . GLN A 1 1144 ? 2.470 -21.144 -39.351 1.00 92.81 1144 GLN A N 1
ATOM 9026 C CA . GLN A 1 1144 ? 2.565 -20.448 -40.628 1.00 92.81 1144 GLN A CA 1
ATOM 9027 C C . GLN A 1 1144 ? 2.311 -18.950 -40.435 1.00 92.81 1144 GLN A C 1
ATOM 9029 O O . GLN A 1 1144 ? 1.626 -18.535 -39.496 1.00 92.81 1144 GLN A O 1
ATOM 9034 N N . VAL A 1 1145 ? 2.870 -18.136 -41.331 1.00 94.00 1145 VAL A N 1
ATOM 9035 C CA . VAL A 1 1145 ? 2.752 -16.674 -41.294 1.00 94.00 1145 VAL A CA 1
ATOM 9036 C C . VAL A 1 1145 ? 2.159 -16.169 -42.603 1.00 94.00 1145 VAL A C 1
ATOM 9038 O O . VAL A 1 1145 ? 2.564 -16.600 -43.678 1.00 94.00 1145 VAL A O 1
ATOM 9041 N N . THR A 1 1146 ? 1.213 -15.233 -42.514 1.00 94.19 1146 THR A N 1
ATOM 9042 C CA . THR A 1 1146 ? 0.674 -14.508 -43.676 1.00 94.19 1146 THR A CA 1
ATOM 9043 C C . THR A 1 1146 ? 1.198 -13.072 -43.690 1.00 94.19 1146 THR A C 1
ATOM 9045 O O . THR A 1 1146 ? 1.208 -12.413 -42.647 1.00 94.19 1146 THR A O 1
ATOM 9048 N N . ASN A 1 1147 ? 1.573 -12.573 -44.877 1.00 91.94 1147 ASN A N 1
ATOM 9049 C CA . ASN A 1 1147 ? 2.167 -11.244 -45.121 1.00 91.94 1147 ASN A CA 1
ATOM 9050 C C . ASN A 1 1147 ? 3.496 -10.987 -44.384 1.00 91.94 1147 ASN A C 1
ATOM 9052 O O . ASN A 1 1147 ? 3.819 -9.842 -44.068 1.00 91.94 1147 ASN A O 1
ATOM 9056 N N . GLY A 1 1148 ? 4.251 -12.048 -44.113 1.00 92.94 1148 GLY A N 1
ATOM 9057 C CA . GLY A 1 1148 ? 5.594 -12.008 -43.545 1.00 92.94 1148 GLY A CA 1
ATOM 9058 C C . GLY A 1 1148 ? 6.253 -13.383 -43.638 1.00 92.94 1148 GLY A C 1
ATOM 9059 O O . GLY A 1 1148 ? 5.577 -14.368 -43.935 1.00 92.94 1148 GLY A O 1
ATOM 9060 N N . ASP A 1 1149 ? 7.549 -13.442 -43.349 1.00 93.94 1149 ASP A N 1
ATOM 9061 C CA . ASP A 1 1149 ? 8.367 -14.649 -43.467 1.00 93.94 1149 ASP A CA 1
ATOM 9062 C C . ASP A 1 1149 ? 9.031 -15.001 -42.131 1.00 93.94 1149 ASP A C 1
ATOM 9064 O O . ASP A 1 1149 ? 9.566 -14.135 -41.435 1.00 93.94 1149 ASP A O 1
ATOM 9068 N N . ILE A 1 1150 ? 9.029 -16.287 -41.767 1.00 93.75 1150 ILE A N 1
ATOM 9069 C CA . ILE A 1 1150 ? 9.791 -16.782 -40.613 1.00 93.75 1150 ILE A CA 1
ATOM 9070 C C . ILE A 1 1150 ? 11.258 -16.928 -41.038 1.00 93.75 1150 ILE A C 1
ATOM 9072 O O . ILE A 1 1150 ? 11.604 -17.845 -41.779 1.00 93.75 1150 ILE A O 1
ATOM 9076 N N . VAL A 1 1151 ? 12.128 -16.046 -40.548 1.00 92.62 1151 VAL A N 1
ATOM 9077 C CA . VAL A 1 1151 ? 13.562 -16.021 -40.900 1.00 92.62 1151 VAL A CA 1
ATOM 9078 C C . VAL A 1 1151 ? 14.440 -16.798 -39.921 1.00 92.62 1151 VAL A C 1
ATOM 9080 O O . VAL A 1 1151 ? 15.537 -17.232 -40.269 1.00 92.62 1151 VAL A O 1
ATOM 9083 N N . ARG A 1 1152 ? 13.966 -16.996 -38.687 1.00 89.06 1152 ARG A N 1
ATOM 9084 C CA . ARG A 1 1152 ? 14.662 -17.764 -37.646 1.00 89.06 1152 ARG A CA 1
ATOM 9085 C C . ARG A 1 1152 ? 13.652 -18.352 -36.664 1.00 89.06 1152 ARG A C 1
ATOM 9087 O O . ARG A 1 1152 ? 12.622 -17.741 -36.390 1.00 89.06 1152 ARG A O 1
ATOM 9094 N N . THR A 1 1153 ? 13.965 -19.515 -36.100 1.00 89.94 1153 THR A N 1
ATOM 9095 C CA . THR A 1 1153 ? 13.182 -20.153 -35.032 1.00 89.94 1153 THR A CA 1
ATOM 9096 C C . THR A 1 1153 ? 14.087 -20.598 -33.893 1.00 89.94 1153 THR A C 1
ATOM 9098 O O . THR A 1 1153 ? 15.216 -21.027 -34.133 1.00 89.94 1153 THR A O 1
ATOM 9101 N N . GLN A 1 1154 ? 13.597 -20.529 -32.658 1.00 86.69 1154 GLN A N 1
ATOM 9102 C CA . GLN A 1 1154 ? 14.314 -20.986 -31.470 1.00 86.69 1154 GLN A CA 1
ATOM 9103 C C . GLN A 1 1154 ? 13.379 -21.786 -30.553 1.00 86.69 1154 GLN A C 1
ATOM 9105 O O . GLN A 1 1154 ? 12.349 -21.281 -30.110 1.00 86.69 1154 GLN A O 1
ATOM 9110 N N . ASP A 1 1155 ? 13.760 -23.029 -30.252 1.00 82.62 1155 ASP A N 1
ATOM 9111 C CA . ASP A 1 1155 ? 13.057 -23.898 -29.305 1.00 82.62 1155 ASP A CA 1
ATOM 9112 C C . ASP A 1 1155 ? 13.405 -23.541 -27.850 1.00 82.62 1155 ASP A C 1
ATOM 9114 O O . ASP A 1 1155 ? 14.580 -23.470 -27.480 1.00 82.62 1155 ASP A O 1
ATOM 9118 N N . LEU A 1 1156 ? 12.382 -23.376 -27.008 1.00 76.50 1156 LEU A N 1
ATOM 9119 C CA . LEU A 1 1156 ? 12.491 -23.095 -25.574 1.00 76.50 1156 LEU A CA 1
ATOM 9120 C C . LEU A 1 1156 ? 11.518 -23.994 -24.801 1.00 76.50 1156 LEU A C 1
ATOM 9122 O O . LEU A 1 1156 ? 10.425 -23.567 -24.460 1.00 76.50 1156 LEU A O 1
ATOM 9126 N N . TYR A 1 1157 ? 11.909 -25.243 -24.529 1.00 76.06 1157 TYR A N 1
ATOM 9127 C CA . TYR A 1 1157 ? 11.086 -26.244 -23.827 1.00 76.06 1157 TYR A CA 1
ATOM 9128 C C . TYR A 1 1157 ? 9.648 -26.362 -24.386 1.00 76.06 1157 TYR A C 1
ATOM 9130 O O . TYR A 1 1157 ? 9.439 -27.026 -25.403 1.00 76.06 1157 TYR A O 1
ATOM 9138 N N . ASP A 1 1158 ? 8.669 -25.740 -23.725 1.00 75.69 1158 ASP A N 1
ATOM 9139 C CA . ASP A 1 1158 ? 7.240 -25.718 -24.057 1.00 75.69 1158 ASP A CA 1
ATOM 9140 C C . ASP A 1 1158 ? 6.832 -24.555 -24.984 1.00 75.69 1158 ASP A C 1
ATOM 9142 O O . ASP A 1 1158 ? 5.658 -24.415 -25.330 1.00 75.69 1158 ASP A O 1
ATOM 9146 N N . GLN A 1 1159 ? 7.792 -23.742 -25.424 1.00 83.94 1159 GLN A N 1
ATOM 9147 C CA . GLN A 1 1159 ? 7.608 -22.578 -26.287 1.00 83.94 1159 GLN A CA 1
ATOM 9148 C C . GLN A 1 1159 ? 8.469 -22.663 -27.553 1.00 83.94 1159 GLN A C 1
ATOM 9150 O O . GLN A 1 1159 ? 9.534 -23.285 -27.589 1.00 83.94 1159 GLN A O 1
ATOM 9155 N N . LEU A 1 1160 ? 7.997 -21.991 -28.598 1.00 88.31 1160 LEU A N 1
ATOM 9156 C CA . LEU A 1 1160 ? 8.661 -21.803 -29.878 1.00 88.31 1160 LEU A CA 1
ATOM 9157 C C . LEU A 1 1160 ? 8.724 -20.303 -30.177 1.00 88.31 1160 LEU A C 1
ATOM 9159 O O . LEU A 1 1160 ? 7.697 -19.635 -30.280 1.00 88.31 1160 LEU A O 1
ATOM 9163 N N . VAL A 1 1161 ? 9.931 -19.765 -30.320 1.00 89.62 1161 VAL A N 1
ATOM 9164 C CA . VAL A 1 1161 ? 10.152 -18.360 -30.681 1.00 89.62 1161 VAL A CA 1
ATOM 9165 C C . VAL A 1 1161 ? 10.359 -18.259 -32.184 1.00 89.62 1161 VAL A C 1
ATOM 9167 O O . VAL A 1 1161 ? 11.253 -18.897 -32.736 1.00 89.62 1161 VAL A O 1
ATOM 9170 N N . LEU A 1 1162 ? 9.540 -17.444 -32.836 1.00 92.69 1162 LEU A N 1
ATOM 9171 C CA . LEU A 1 1162 ? 9.559 -17.168 -34.266 1.00 92.69 1162 LEU A CA 1
ATOM 9172 C C . LEU A 1 1162 ? 10.113 -15.763 -34.493 1.00 92.69 1162 LEU A C 1
ATOM 9174 O O . LEU A 1 1162 ? 9.661 -14.811 -33.867 1.00 92.69 1162 LEU A O 1
ATOM 9178 N N . PHE A 1 1163 ? 11.062 -15.610 -35.404 1.00 93.31 1163 PHE A N 1
ATOM 9179 C CA . PHE A 1 1163 ? 11.504 -14.303 -35.879 1.00 93.31 1163 PHE A CA 1
ATOM 9180 C C . PHE A 1 1163 ? 10.839 -14.059 -37.223 1.00 93.31 1163 PHE A C 1
ATOM 9182 O O . PHE A 1 1163 ? 11.139 -14.751 -38.195 1.00 93.31 1163 PHE A O 1
ATOM 9189 N N . ILE A 1 1164 ? 9.897 -13.123 -37.242 1.00 94.56 1164 ILE A N 1
ATOM 9190 C CA . ILE A 1 1164 ? 9.010 -12.873 -38.371 1.00 94.56 1164 ILE A CA 1
ATOM 9191 C C . ILE A 1 1164 ? 9.365 -11.535 -38.982 1.00 94.56 1164 ILE A C 1
ATOM 9193 O O . ILE A 1 1164 ? 9.235 -10.509 -38.315 1.00 94.56 1164 ILE A O 1
ATOM 9197 N N . THR A 1 1165 ? 9.798 -11.558 -40.236 1.00 95.38 1165 THR A N 1
ATOM 9198 C CA . THR A 1 1165 ? 10.141 -10.356 -40.985 1.00 95.38 1165 THR A CA 1
ATOM 9199 C C . THR A 1 1165 ? 9.020 -9.962 -41.941 1.00 95.38 1165 THR A C 1
ATOM 9201 O O . THR A 1 1165 ? 8.321 -10.825 -42.477 1.00 95.38 1165 THR A O 1
ATOM 9204 N N . ALA A 1 1166 ? 8.820 -8.663 -42.134 1.00 94.94 1166 ALA A N 1
ATOM 9205 C CA . ALA A 1 1166 ? 7.851 -8.130 -43.078 1.00 94.94 1166 ALA A CA 1
ATOM 9206 C C . ALA A 1 1166 ? 8.266 -6.744 -43.583 1.00 94.94 1166 ALA A C 1
ATOM 9208 O O . ALA A 1 1166 ? 8.928 -5.969 -42.886 1.00 94.94 1166 ALA A O 1
ATOM 9209 N N . ASP A 1 1167 ? 7.794 -6.413 -44.781 1.00 94.12 1167 ASP A N 1
ATOM 9210 C CA . ASP A 1 1167 ? 7.991 -5.106 -45.396 1.00 94.12 1167 ASP A CA 1
ATOM 9211 C C . ASP A 1 1167 ? 6.729 -4.245 -45.256 1.00 94.12 1167 ASP A C 1
ATOM 9213 O O . ASP A 1 1167 ? 5.594 -4.738 -45.308 1.00 94.12 1167 ASP A O 1
ATOM 9217 N N . ILE A 1 1168 ? 6.916 -2.929 -45.116 1.00 94.19 1168 ILE A N 1
ATOM 9218 C CA . ILE A 1 1168 ? 5.814 -1.962 -45.091 1.00 94.19 1168 ILE A CA 1
ATOM 9219 C C . ILE A 1 1168 ? 6.040 -0.878 -46.150 1.00 94.19 1168 ILE A C 1
ATOM 9221 O O . ILE A 1 1168 ? 7.074 -0.198 -46.128 1.00 94.19 1168 ILE A O 1
ATOM 9225 N N . PRO A 1 1169 ? 5.076 -0.646 -47.060 1.00 93.50 1169 PRO A N 1
ATOM 9226 C CA . PRO A 1 1169 ? 5.179 0.424 -48.046 1.00 93.50 1169 PRO A CA 1
ATOM 9227 C C . PRO A 1 1169 ? 5.192 1.815 -47.391 1.00 93.50 1169 PRO A C 1
ATOM 9229 O O . PRO A 1 1169 ? 4.672 2.007 -46.291 1.00 93.50 1169 PRO A O 1
ATOM 9232 N N . ALA A 1 1170 ? 5.780 2.803 -48.071 1.00 93.25 1170 ALA A N 1
ATOM 9233 C CA . ALA A 1 1170 ? 5.777 4.206 -47.641 1.00 93.25 1170 ALA A CA 1
ATOM 9234 C C . ALA A 1 1170 ? 4.350 4.712 -47.348 1.00 93.25 1170 ALA A C 1
ATOM 9236 O O . ALA A 1 1170 ? 3.466 4.591 -48.197 1.00 93.25 1170 ALA A O 1
ATOM 9237 N N . GLY A 1 1171 ? 4.117 5.273 -46.157 1.00 89.31 1171 GLY A N 1
ATOM 9238 C CA . GLY A 1 1171 ? 2.800 5.770 -45.733 1.00 89.31 1171 GLY A CA 1
ATOM 9239 C C . GLY A 1 1171 ? 1.705 4.704 -45.537 1.00 89.31 1171 GLY A C 1
ATOM 9240 O O . GLY A 1 1171 ? 0.563 5.062 -45.247 1.00 89.31 1171 GLY A O 1
ATOM 9241 N N . GLY A 1 1172 ? 2.006 3.416 -45.731 1.00 92.00 1172 GLY A N 1
ATOM 9242 C CA . GLY A 1 1172 ? 1.026 2.328 -45.691 1.00 92.00 1172 GLY A CA 1
ATOM 9243 C C . GLY A 1 1172 ? 1.035 1.519 -44.393 1.00 92.00 1172 GLY A C 1
ATOM 9244 O O . GLY A 1 1172 ? 1.758 1.826 -43.445 1.00 92.00 1172 GLY A O 1
ATOM 9245 N N . SER A 1 1173 ? 0.232 0.454 -44.374 1.00 92.56 1173 SER A N 1
ATOM 9246 C CA . SER A 1 1173 ? 0.197 -0.540 -43.297 1.00 92.56 1173 SER A CA 1
ATOM 9247 C C . SER A 1 1173 ? 0.351 -1.961 -43.820 1.00 92.56 1173 SER A C 1
ATOM 9249 O O . SER A 1 1173 ? -0.042 -2.270 -44.945 1.00 92.56 1173 SER A O 1
ATOM 9251 N N . THR A 1 1174 ? 0.883 -2.827 -42.959 1.00 94.06 1174 THR A N 1
ATOM 9252 C CA . THR A 1 1174 ? 0.981 -4.273 -43.178 1.00 94.06 1174 THR A CA 1
ATOM 9253 C C . THR A 1 1174 ? 0.419 -4.983 -41.947 1.00 94.06 1174 THR A C 1
ATOM 9255 O O . THR A 1 1174 ? 0.677 -4.578 -40.810 1.00 94.06 1174 THR A O 1
ATOM 9258 N N . VAL A 1 1175 ? -0.371 -6.036 -42.165 1.00 94.88 1175 VAL A N 1
ATOM 9259 C CA . VAL A 1 1175 ? -0.914 -6.888 -41.098 1.00 94.88 1175 VAL A CA 1
ATOM 9260 C C . VAL A 1 1175 ? -0.319 -8.278 -41.235 1.00 94.88 1175 VAL A C 1
ATOM 9262 O O . VAL A 1 1175 ? -0.619 -8.981 -42.201 1.00 94.88 1175 VAL A O 1
ATOM 9265 N N . VAL A 1 1176 ? 0.485 -8.662 -40.250 1.00 95.06 1176 VAL A N 1
ATOM 9266 C CA . VAL A 1 1176 ? 1.088 -9.990 -40.135 1.00 95.06 1176 VAL A CA 1
ATOM 9267 C C . VAL A 1 1176 ? 0.217 -10.841 -39.221 1.00 95.06 1176 VAL A C 1
ATOM 9269 O O . VAL A 1 1176 ? -0.210 -10.387 -38.156 1.00 95.06 1176 VAL A O 1
ATOM 9272 N N . THR A 1 1177 ? -0.056 -12.073 -39.639 1.00 94.00 1177 THR A N 1
ATOM 9273 C CA . THR A 1 1177 ? -0.802 -13.054 -38.836 1.00 94.00 1177 THR A CA 1
ATOM 9274 C C . THR A 1 1177 ? -0.013 -14.345 -38.729 1.00 94.00 1177 THR A C 1
ATOM 9276 O O . THR A 1 1177 ? 0.594 -14.776 -39.705 1.00 94.00 1177 THR A O 1
ATOM 9279 N N . VAL A 1 1178 ? -0.004 -14.920 -37.532 1.00 93.88 1178 VAL A N 1
ATOM 9280 C CA . VAL A 1 1178 ? 0.662 -16.171 -37.171 1.00 93.88 1178 VAL A CA 1
ATOM 9281 C C . VAL A 1 1178 ? -0.414 -17.123 -36.698 1.00 93.88 1178 VAL A C 1
ATOM 9283 O O . VAL A 1 1178 ? -1.152 -16.781 -35.775 1.00 93.88 1178 VAL A O 1
ATOM 9286 N N . GLU A 1 1179 ? -0.503 -18.295 -37.309 1.00 92.38 1179 GLU A N 1
ATOM 9287 C CA . GLU A 1 1179 ? -1.514 -19.305 -36.987 1.00 92.38 1179 GLU A CA 1
ATOM 9288 C C . GLU A 1 1179 ? -0.921 -20.712 -37.137 1.00 92.38 1179 GLU A C 1
ATOM 9290 O O . GLU A 1 1179 ? 0.104 -20.869 -37.810 1.00 92.38 1179 GLU A O 1
ATOM 9295 N N . PRO A 1 1180 ? -1.518 -21.748 -36.526 1.00 90.75 1180 PRO A N 1
ATOM 9296 C CA . PRO A 1 1180 ? -1.103 -23.127 -36.759 1.00 90.75 1180 PRO A CA 1
ATOM 9297 C C . PRO A 1 1180 ? -1.227 -23.506 -38.246 1.00 90.75 1180 PRO A C 1
ATOM 9299 O O . PRO A 1 1180 ? -2.162 -23.087 -38.931 1.00 90.75 1180 PRO A O 1
ATOM 9302 N N . ASP A 1 1181 ? -0.297 -24.317 -38.748 1.00 89.50 1181 ASP A N 1
ATOM 9303 C CA . ASP A 1 1181 ? -0.333 -24.883 -40.108 1.00 89.50 1181 ASP A CA 1
ATOM 9304 C C . ASP A 1 1181 ? -1.285 -26.089 -40.238 1.00 89.50 1181 ASP A C 1
ATOM 9306 O O . ASP A 1 1181 ? -1.552 -26.580 -41.337 1.00 89.50 11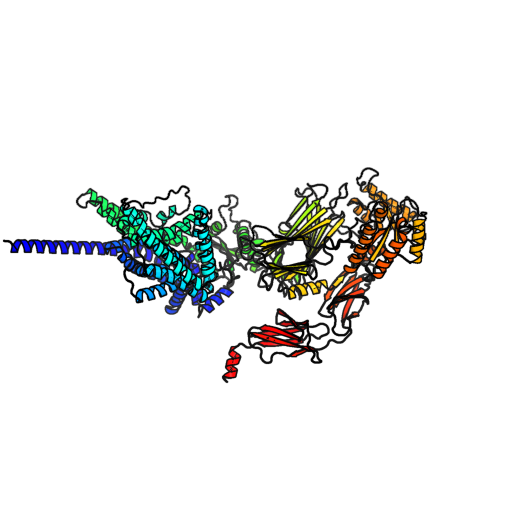81 ASP A O 1
ATOM 9310 N N . VAL A 1 1182 ? -1.828 -26.545 -39.110 1.00 86.00 1182 VAL A N 1
ATOM 9311 C CA . VAL A 1 1182 ? -2.787 -27.642 -38.991 1.00 86.00 1182 VAL A CA 1
ATOM 9312 C C . VAL A 1 1182 ? -4.121 -27.155 -38.432 1.00 86.00 1182 VAL A C 1
ATOM 9314 O O . VAL A 1 1182 ? -4.199 -26.177 -37.688 1.00 86.00 1182 VAL A O 1
ATOM 9317 N N . ALA A 1 1183 ? -5.195 -27.872 -38.765 1.00 84.69 1183 ALA A N 1
ATOM 9318 C CA . ALA A 1 1183 ? -6.500 -27.630 -38.162 1.00 84.69 1183 ALA A CA 1
ATOM 9319 C C . ALA A 1 1183 ? -6.466 -27.927 -36.653 1.00 84.69 1183 ALA A C 1
ATOM 9321 O O . ALA A 1 1183 ? -5.858 -28.904 -36.216 1.00 84.69 1183 ALA A O 1
ATOM 9322 N N . ARG A 1 1184 ? -7.147 -27.089 -35.864 1.00 85.44 1184 ARG A N 1
ATOM 9323 C CA . ARG A 1 1184 ? -7.269 -27.270 -34.412 1.00 85.44 1184 ARG A CA 1
ATOM 9324 C C . ARG A 1 1184 ? -8.108 -28.512 -34.087 1.00 85.44 1184 ARG A C 1
ATOM 9326 O O . ARG A 1 1184 ? -9.171 -28.700 -34.680 1.00 85.44 1184 ARG A O 1
ATOM 9333 N N . LYS A 1 1185 ? -7.654 -29.314 -33.122 1.00 85.69 1185 LYS A N 1
ATOM 9334 C CA . LYS A 1 1185 ? -8.362 -30.496 -32.597 1.00 85.69 1185 LYS A CA 1
ATOM 9335 C C . LYS A 1 1185 ? -9.481 -30.118 -31.620 1.00 85.69 1185 LYS A C 1
ATOM 9337 O O . LYS A 1 1185 ? -9.496 -29.003 -31.097 1.00 85.69 1185 LYS A O 1
ATOM 9342 N N . GLN A 1 1186 ? -10.419 -31.026 -31.341 1.00 87.75 1186 GLN A N 1
ATOM 9343 C CA . GLN A 1 1186 ? -11.451 -30.814 -30.312 1.00 87.75 1186 GLN A CA 1
ATOM 9344 C C . GLN A 1 1186 ? -11.081 -31.462 -28.973 1.00 87.75 1186 GLN A C 1
ATOM 9346 O O . GLN A 1 1186 ? -10.419 -32.494 -28.927 1.00 87.75 1186 GLN A O 1
ATOM 9351 N N . PHE A 1 1187 ? -11.541 -30.868 -27.870 1.00 88.69 1187 PHE A N 1
ATOM 9352 C CA . PHE A 1 1187 ? -11.450 -31.500 -26.554 1.00 88.69 1187 PHE A CA 1
ATOM 9353 C C . PHE A 1 1187 ? -12.532 -32.568 -26.372 1.00 88.69 1187 PHE A C 1
ATOM 9355 O O . PHE A 1 1187 ? -13.704 -32.322 -26.654 1.00 88.69 1187 PHE A O 1
ATOM 9362 N N . SER A 1 1188 ? -12.164 -33.702 -25.777 1.00 88.38 1188 SER A N 1
ATOM 9363 C CA . SER A 1 1188 ? -13.098 -34.655 -25.175 1.00 88.38 1188 SER A CA 1
ATOM 9364 C C . SER A 1 1188 ? -13.049 -34.495 -23.654 1.00 88.38 1188 SER A C 1
ATOM 9366 O O . SER A 1 1188 ? -12.141 -34.994 -22.989 1.00 88.38 1188 SER A O 1
ATOM 9368 N N . VAL A 1 1189 ? -14.010 -33.766 -23.085 1.00 87.00 1189 VAL A N 1
ATOM 9369 C CA . VAL A 1 1189 ? -14.026 -33.430 -21.652 1.00 87.00 1189 VAL A CA 1
ATOM 9370 C C . VAL A 1 1189 ? -15.009 -34.325 -20.913 1.00 87.00 1189 VAL A C 1
ATOM 9372 O O . VAL A 1 1189 ? -16.192 -34.372 -21.244 1.00 87.00 1189 VAL A O 1
ATOM 9375 N N . VAL A 1 1190 ? -14.532 -35.008 -19.875 1.00 87.75 1190 VAL A N 1
ATOM 9376 C CA . VAL A 1 1190 ? -15.393 -35.752 -18.954 1.00 87.75 1190 VAL A CA 1
ATOM 9377 C C . VAL A 1 1190 ? -15.766 -34.822 -17.806 1.00 87.75 1190 VAL A C 1
ATOM 9379 O O . VAL A 1 1190 ? -14.953 -34.544 -16.922 1.00 87.75 1190 VAL A O 1
ATOM 9382 N N . LEU A 1 1191 ? -16.999 -34.313 -17.854 1.00 85.25 1191 LEU A N 1
ATOM 9383 C CA . LEU A 1 1191 ? -17.583 -33.521 -16.776 1.00 85.25 1191 LEU A CA 1
ATOM 9384 C C . LEU A 1 1191 ? -18.142 -34.435 -15.670 1.00 85.25 1191 LEU A C 1
ATOM 9386 O O . LEU A 1 1191 ? -18.649 -35.523 -15.962 1.00 85.25 1191 LEU A O 1
ATOM 9390 N N . PRO A 1 1192 ? -18.109 -33.999 -14.402 1.00 82.12 1192 PRO A N 1
ATOM 9391 C CA . PRO A 1 1192 ? -18.754 -34.719 -13.313 1.00 82.12 1192 PRO A CA 1
ATOM 9392 C C . PRO A 1 1192 ? -20.275 -34.718 -13.508 1.00 82.12 1192 PRO A C 1
ATOM 9394 O O . PRO A 1 1192 ? -20.879 -33.674 -13.734 1.00 82.12 1192 PRO A O 1
ATOM 9397 N N . GLY A 1 1193 ? -20.897 -35.898 -13.416 1.00 72.00 1193 GLY A N 1
ATOM 9398 C CA . GLY A 1 1193 ? -22.319 -36.080 -13.733 1.00 72.00 1193 GLY A CA 1
ATOM 9399 C C . GLY A 1 1193 ? -23.282 -35.330 -12.806 1.00 72.00 1193 GLY A C 1
ATOM 9400 O O . GLY A 1 1193 ? -24.366 -34.972 -13.250 1.00 72.00 1193 GLY A O 1
ATOM 9401 N N . GLU A 1 1194 ? -22.884 -35.064 -11.555 1.00 79.38 1194 GLU A N 1
ATOM 9402 C CA . GLU A 1 1194 ? -23.623 -34.258 -10.566 1.00 79.38 1194 GLU A CA 1
ATOM 9403 C C . GLU A 1 1194 ? -22.639 -33.683 -9.522 1.00 79.38 1194 GLU A C 1
ATOM 9405 O O . GLU A 1 1194 ? -22.447 -34.282 -8.460 1.00 79.38 1194 GLU A O 1
ATOM 9410 N N . PRO A 1 1195 ? -21.948 -32.565 -9.811 1.00 83.38 1195 PRO A N 1
ATOM 9411 C CA . PRO A 1 1195 ? -20.973 -32.015 -8.880 1.00 83.38 1195 PRO A CA 1
ATOM 9412 C C . PRO A 1 1195 ? -21.675 -31.474 -7.628 1.00 83.38 1195 PRO A C 1
ATOM 9414 O O . PRO A 1 1195 ? -22.667 -30.745 -7.703 1.00 83.38 1195 PRO A O 1
ATOM 9417 N N . ILE A 1 1196 ? -21.158 -31.850 -6.461 1.00 83.81 1196 ILE A N 1
ATOM 9418 C CA . ILE A 1 1196 ? -21.634 -31.385 -5.156 1.00 83.81 1196 ILE A CA 1
ATOM 9419 C C . ILE A 1 1196 ? -20.611 -30.400 -4.597 1.00 83.81 1196 ILE A C 1
ATOM 9421 O O . ILE A 1 1196 ? -19.414 -30.577 -4.796 1.00 83.81 1196 ILE A O 1
ATOM 9425 N N . GLU A 1 1197 ? -21.094 -29.403 -3.862 1.00 85.81 1197 GLU A N 1
ATOM 9426 C CA . GLU A 1 1197 ? -20.295 -28.439 -3.103 1.00 85.81 1197 GLU A CA 1
ATOM 9427 C C . GLU A 1 1197 ? -19.103 -29.099 -2.370 1.00 85.81 1197 GLU A C 1
ATOM 9429 O O . GLU A 1 1197 ? -19.275 -29.896 -1.427 1.00 85.81 1197 GLU A O 1
ATOM 9434 N N . GLY A 1 1198 ? -17.889 -28.754 -2.808 1.00 85.06 1198 GLY A N 1
ATOM 9435 C CA . GLY A 1 1198 ? -16.633 -29.406 -2.434 1.00 85.06 1198 GLY A CA 1
ATOM 9436 C C . GLY A 1 1198 ? -15.678 -29.578 -3.620 1.00 85.06 1198 GLY A C 1
ATOM 9437 O O . GLY A 1 1198 ? -15.697 -28.786 -4.558 1.00 85.06 1198 GLY A O 1
ATOM 9438 N N . GLU A 1 1199 ? -14.824 -30.603 -3.567 1.00 87.62 1199 GLU A N 1
ATOM 9439 C CA . GLU A 1 1199 ? -13.865 -30.901 -4.636 1.00 87.62 1199 GLU A CA 1
ATOM 9440 C C . GLU A 1 1199 ? -14.550 -31.514 -5.865 1.00 87.62 1199 GLU A C 1
ATOM 9442 O O . GLU A 1 1199 ? -15.179 -32.571 -5.797 1.00 87.62 1199 GLU A O 1
ATOM 9447 N N . VAL A 1 1200 ? -14.388 -30.846 -7.003 1.00 88.88 1200 VAL A N 1
ATOM 9448 C CA . VAL A 1 1200 ? -14.931 -31.211 -8.308 1.00 88.88 1200 VAL A CA 1
ATOM 9449 C C . VAL A 1 1200 ? -13.766 -31.445 -9.266 1.00 88.88 1200 VAL A C 1
ATOM 9451 O O . VAL A 1 1200 ? -12.931 -30.562 -9.463 1.00 88.88 1200 VAL A O 1
ATOM 9454 N N . SER A 1 1201 ? -13.697 -32.636 -9.865 1.00 89.69 1201 SER A N 1
ATOM 9455 C CA . SER A 1 1201 ? -12.641 -32.994 -10.817 1.00 89.69 1201 SER A CA 1
ATOM 9456 C C . SER A 1 1201 ? -13.129 -32.934 -12.262 1.00 89.69 1201 SER A C 1
ATOM 9458 O O . SER A 1 1201 ? -14.209 -33.429 -12.584 1.00 89.69 1201 SER A O 1
ATOM 9460 N N . PHE A 1 1202 ? -12.294 -32.380 -13.135 1.00 90.12 1202 PHE A N 1
ATOM 9461 C CA . PHE A 1 1202 ? -12.480 -32.351 -14.582 1.00 90.12 1202 PHE A CA 1
ATOM 9462 C C . PHE A 1 1202 ? -11.381 -33.185 -15.236 1.00 90.12 1202 PHE A C 1
ATOM 9464 O O . PHE A 1 1202 ? -10.208 -33.033 -14.886 1.00 90.12 1202 PHE A O 1
ATOM 9471 N N . THR A 1 1203 ? -11.739 -34.040 -16.195 1.00 92.06 1203 THR A N 1
ATOM 9472 C CA . THR A 1 1203 ? -10.761 -34.788 -17.001 1.00 92.06 1203 THR A CA 1
ATOM 9473 C C . THR A 1 1203 ? -10.796 -34.292 -18.439 1.00 92.06 1203 THR A C 1
ATOM 9475 O O . THR A 1 1203 ? -11.834 -34.350 -19.099 1.00 92.06 1203 THR A O 1
ATOM 9478 N N . VAL A 1 1204 ? -9.658 -33.805 -18.927 1.00 91.62 1204 VAL A N 1
ATOM 9479 C CA . VAL A 1 1204 ? -9.484 -33.257 -20.274 1.00 91.62 1204 VAL A CA 1
ATOM 9480 C C . VAL A 1 1204 ? -8.710 -34.259 -21.128 1.00 91.62 1204 VAL A C 1
ATOM 9482 O O . VAL A 1 1204 ? -7.552 -34.574 -20.841 1.00 91.62 1204 VAL A O 1
ATOM 9485 N N . LEU A 1 1205 ? -9.353 -34.753 -22.185 1.00 90.88 1205 LEU A N 1
ATOM 9486 C CA . LEU A 1 1205 ? -8.792 -35.697 -23.151 1.00 90.88 1205 LEU A CA 1
ATOM 9487 C C . LEU A 1 1205 ? -8.766 -35.075 -24.560 1.00 90.88 1205 LEU A C 1
ATOM 9489 O O . LEU A 1 1205 ? -9.496 -34.123 -24.843 1.00 90.88 1205 LEU A O 1
ATOM 9493 N N . ASP A 1 1206 ? -7.930 -35.622 -25.439 1.00 88.00 1206 ASP A N 1
ATOM 9494 C CA . ASP A 1 1206 ? -7.959 -35.371 -26.888 1.00 88.00 1206 ASP A CA 1
ATOM 9495 C C . ASP A 1 1206 ? -9.143 -36.116 -27.540 1.00 88.00 1206 ASP A C 1
ATOM 9497 O O . ASP A 1 1206 ? -9.729 -37.017 -26.933 1.00 88.00 1206 ASP A O 1
ATOM 9501 N N . GLU A 1 1207 ? -9.470 -35.784 -28.787 1.00 85.00 1207 GLU A N 1
ATOM 9502 C CA . GLU A 1 1207 ? -10.478 -36.457 -29.619 1.00 85.00 1207 GLU A CA 1
ATOM 9503 C C . GLU A 1 1207 ? -10.219 -37.971 -29.768 1.00 85.00 1207 GLU A C 1
ATOM 9505 O O . GLU A 1 1207 ? -11.159 -38.758 -29.876 1.00 85.00 1207 GLU A O 1
ATOM 9510 N N . ASP A 1 1208 ? -8.952 -38.386 -29.667 1.00 84.88 1208 ASP A N 1
ATOM 9511 C CA . ASP A 1 1208 ? -8.505 -39.785 -29.679 1.00 84.88 1208 ASP A CA 1
ATOM 9512 C C . ASP A 1 1208 ? -8.598 -40.478 -28.295 1.00 84.88 1208 ASP A C 1
ATOM 9514 O O . ASP A 1 1208 ? -8.176 -41.624 -28.132 1.00 84.88 1208 ASP A O 1
ATOM 9518 N N . GLY A 1 1209 ? -9.104 -39.791 -27.263 1.00 81.50 1209 GLY A N 1
ATOM 9519 C CA . GLY A 1 1209 ? -9.264 -40.313 -25.897 1.00 81.50 1209 GLY A CA 1
ATOM 9520 C C . GLY A 1 1209 ? -7.991 -40.311 -25.037 1.00 81.50 1209 GLY A C 1
ATOM 9521 O O . GLY A 1 1209 ? -7.989 -40.864 -23.938 1.00 81.50 1209 GLY A O 1
ATOM 9522 N N . SER A 1 1210 ? -6.906 -39.693 -25.510 1.00 86.56 1210 SER A N 1
ATOM 9523 C CA . SER A 1 1210 ? -5.638 -39.580 -24.772 1.00 86.56 1210 SER A CA 1
ATOM 9524 C C . SER A 1 1210 ? -5.666 -38.427 -23.763 1.00 86.56 1210 SER A C 1
ATOM 9526 O O . SER A 1 1210 ? -6.146 -37.343 -24.079 1.00 86.56 1210 SER A O 1
ATOM 9528 N N . ALA A 1 1211 ? -5.118 -38.629 -22.562 1.00 88.31 1211 ALA A N 1
ATOM 9529 C CA . ALA A 1 1211 ? -5.070 -37.599 -21.522 1.00 88.31 1211 ALA A CA 1
ATOM 9530 C C . ALA A 1 1211 ? -4.231 -36.374 -21.926 1.00 88.31 1211 ALA A C 1
ATOM 9532 O O . ALA A 1 1211 ? -3.086 -36.508 -22.365 1.00 88.31 1211 ALA A O 1
ATOM 9533 N N . LEU A 1 1212 ? -4.776 -35.167 -21.732 1.00 86.50 1212 LEU A N 1
ATOM 9534 C CA . LEU A 1 1212 ? -4.100 -33.917 -22.076 1.00 86.50 1212 LEU A CA 1
ATOM 9535 C C . LEU A 1 1212 ? -3.530 -33.226 -20.844 1.00 86.50 1212 LEU A C 1
ATOM 9537 O O . LEU A 1 1212 ? -4.225 -32.492 -20.149 1.00 86.50 1212 LEU A O 1
ATOM 9541 N N . SER A 1 1213 ? -2.226 -33.390 -20.637 1.00 85.12 1213 SER A N 1
ATOM 9542 C CA . SER A 1 1213 ? -1.465 -32.658 -19.616 1.00 85.12 1213 SER A CA 1
ATOM 9543 C C . SER A 1 1213 ? -1.242 -31.191 -19.987 1.00 85.12 1213 SER A C 1
ATOM 9545 O O . SER A 1 1213 ? -1.007 -30.881 -21.158 1.00 85.12 1213 SER A O 1
ATOM 9547 N N . GLY A 1 1214 ? -1.296 -30.284 -19.011 1.00 81.69 1214 GLY A N 1
ATOM 9548 C CA . GLY A 1 1214 ? -1.034 -28.855 -19.197 1.00 81.69 1214 GLY A CA 1
ATOM 9549 C C . GLY A 1 1214 ? -2.109 -28.082 -19.970 1.00 81.69 1214 GLY A C 1
ATOM 9550 O O . GLY A 1 1214 ? -1.826 -26.986 -20.443 1.00 81.69 1214 GLY A O 1
ATOM 9551 N N . ALA A 1 1215 ? -3.317 -28.632 -20.129 1.00 85.81 1215 ALA A N 1
ATOM 9552 C CA . ALA A 1 1215 ? -4.471 -27.864 -20.595 1.00 85.81 1215 ALA A CA 1
ATOM 9553 C C . ALA A 1 1215 ? -4.901 -26.883 -19.497 1.00 85.81 1215 ALA A C 1
ATOM 9555 O O . ALA A 1 1215 ? -4.945 -27.252 -18.320 1.00 85.81 1215 ALA A O 1
ATOM 9556 N N . THR A 1 1216 ? -5.216 -25.648 -19.876 1.00 86.56 1216 THR A N 1
ATOM 9557 C CA . THR A 1 1216 ? -5.707 -24.637 -18.942 1.00 86.56 1216 THR A CA 1
ATOM 9558 C C . THR A 1 1216 ? -7.209 -24.805 -18.780 1.00 86.56 1216 THR A C 1
ATOM 9560 O O . THR A 1 1216 ? -7.958 -24.720 -19.750 1.00 86.56 1216 THR A O 1
ATOM 9563 N N . VAL A 1 1217 ? -7.648 -25.026 -17.546 1.00 86.81 1217 VAL A N 1
ATOM 9564 C CA . VAL A 1 1217 ? -9.056 -25.070 -17.156 1.00 86.81 1217 VAL A CA 1
ATOM 9565 C C . VAL A 1 1217 ? -9.336 -23.832 -16.319 1.00 86.81 1217 VAL A C 1
ATOM 9567 O O . VAL A 1 1217 ? -8.786 -23.671 -15.230 1.00 86.81 1217 VAL A O 1
ATOM 9570 N N . SER A 1 1218 ? -10.160 -22.936 -16.848 1.00 83.50 1218 SER A N 1
ATOM 9571 C CA . SER A 1 1218 ? -10.619 -21.740 -16.149 1.00 83.50 1218 SER A CA 1
ATOM 9572 C C . SER A 1 1218 ? -12.007 -22.005 -15.588 1.00 83.50 1218 SER A C 1
ATOM 9574 O O . SER A 1 1218 ? -12.905 -22.325 -16.361 1.00 83.50 1218 SER A O 1
ATOM 9576 N N . VAL A 1 1219 ? -12.184 -21.874 -14.277 1.00 82.31 1219 VAL A N 1
ATOM 9577 C CA . VAL A 1 1219 ? -13.499 -21.925 -13.631 1.00 82.31 1219 VAL A CA 1
ATOM 9578 C C . VAL A 1 1219 ? -13.786 -20.545 -13.056 1.00 82.31 1219 VAL A C 1
ATOM 9580 O O . VAL A 1 1219 ? -13.062 -20.068 -12.182 1.00 82.31 1219 VAL A O 1
ATOM 9583 N N . ASP A 1 1220 ? -14.800 -19.880 -13.600 1.00 81.44 1220 ASP A N 1
ATOM 9584 C CA . ASP A 1 1220 ? -15.084 -18.461 -13.378 1.00 81.44 1220 ASP A CA 1
ATOM 9585 C C . ASP A 1 1220 ? -13.843 -17.579 -13.643 1.00 81.44 1220 ASP A C 1
ATOM 9587 O O . ASP A 1 1220 ? -13.424 -17.437 -14.792 1.00 81.44 1220 ASP A O 1
ATOM 9591 N N . SER A 1 1221 ? -13.235 -16.992 -12.604 1.00 61.84 1221 SER A N 1
ATOM 9592 C CA . SER A 1 1221 ? -12.019 -16.169 -12.706 1.00 61.84 1221 SER A CA 1
ATOM 9593 C C . SER A 1 1221 ? -10.724 -16.906 -12.337 1.00 61.84 1221 SER A C 1
ATOM 9595 O O . SER A 1 1221 ? -9.641 -16.339 -12.491 1.00 61.84 1221 SER A O 1
ATOM 9597 N N . ALA A 1 1222 ? -10.801 -18.147 -11.847 1.00 66.75 1222 ALA A N 1
ATOM 9598 C CA . ALA A 1 1222 ? -9.639 -18.929 -11.433 1.00 66.75 1222 ALA A CA 1
ATOM 9599 C C . ALA A 1 1222 ? -9.141 -19.826 -12.575 1.00 66.75 1222 ALA A C 1
ATOM 9601 O O . ALA A 1 1222 ? -9.938 -20.445 -13.276 1.00 66.75 1222 ALA A O 1
ATOM 9602 N N . ARG A 1 1223 ? -7.818 -19.921 -12.757 1.00 76.81 1223 ARG A N 1
ATOM 9603 C CA . ARG A 1 1223 ? -7.176 -20.749 -13.792 1.00 76.81 1223 ARG A CA 1
ATOM 9604 C C . ARG A 1 1223 ? -6.337 -21.857 -13.172 1.00 76.81 1223 ARG A C 1
ATOM 9606 O O . ARG A 1 1223 ? -5.563 -21.610 -12.251 1.00 76.81 1223 ARG A O 1
ATOM 9613 N N . TYR A 1 1224 ? -6.443 -23.053 -13.736 1.00 82.88 1224 TYR A N 1
ATOM 9614 C CA . TYR A 1 1224 ? -5.744 -24.256 -13.299 1.00 82.88 1224 TYR A CA 1
ATOM 9615 C C . TYR A 1 1224 ? -5.130 -24.980 -14.501 1.00 82.88 1224 TYR A C 1
ATOM 9617 O O . TYR A 1 1224 ? -5.624 -24.842 -15.617 1.00 82.88 1224 TYR A O 1
ATOM 9625 N N . LYS A 1 1225 ? -4.080 -25.782 -14.288 1.00 83.94 1225 LYS A N 1
ATOM 9626 C CA . LYS A 1 1225 ? -3.498 -26.647 -15.329 1.00 83.94 1225 LYS A CA 1
ATOM 9627 C C . LYS A 1 1225 ? -3.755 -28.113 -15.012 1.00 83.94 1225 LYS A C 1
ATOM 9629 O O . LYS A 1 1225 ? -3.620 -28.526 -13.861 1.00 83.94 1225 LYS A O 1
ATOM 9634 N N . THR A 1 1226 ? -4.107 -28.896 -16.026 1.00 88.06 1226 THR A N 1
ATOM 9635 C CA . THR A 1 1226 ? -4.262 -30.346 -15.880 1.00 88.06 1226 THR A CA 1
ATOM 9636 C C . THR A 1 1226 ? -2.924 -31.027 -15.606 1.00 88.06 1226 THR A C 1
ATOM 9638 O O . THR A 1 1226 ? -1.881 -30.641 -16.143 1.00 88.06 1226 THR A O 1
ATOM 9641 N N . ASN A 1 1227 ? -2.953 -32.062 -14.769 1.00 87.06 1227 ASN A N 1
ATOM 9642 C CA . ASN A 1 1227 ? -1.789 -32.892 -14.469 1.00 87.06 1227 ASN A CA 1
ATOM 9643 C C . ASN A 1 1227 ? -1.461 -33.868 -15.624 1.00 87.06 1227 ASN A C 1
ATOM 9645 O O . ASN A 1 1227 ? -2.116 -33.868 -16.666 1.00 87.06 1227 ASN A O 1
ATOM 9649 N N . SER A 1 1228 ? -0.475 -34.751 -15.433 1.00 87.38 1228 SER A N 1
ATOM 9650 C CA . SER A 1 1228 ? -0.083 -35.768 -16.426 1.00 87.38 1228 SER A CA 1
ATOM 9651 C C . SER A 1 1228 ? -1.201 -36.732 -16.842 1.00 87.38 1228 SER A C 1
ATOM 9653 O O . SER A 1 1228 ? -1.103 -37.341 -17.902 1.00 87.38 1228 SER A O 1
ATOM 9655 N N . GLU A 1 1229 ? -2.250 -36.870 -16.031 1.00 87.88 1229 GLU A N 1
ATOM 9656 C CA . GLU A 1 1229 ? -3.428 -37.707 -16.293 1.00 87.88 1229 GLU A CA 1
ATOM 9657 C C . GLU A 1 1229 ? -4.577 -36.913 -16.939 1.00 87.88 1229 GLU A C 1
ATOM 9659 O O . GLU A 1 1229 ? -5.665 -37.444 -17.145 1.00 87.88 1229 GLU A O 1
ATOM 9664 N N . GLY A 1 1230 ? -4.356 -35.637 -17.277 1.00 88.88 1230 GLY A N 1
ATOM 9665 C CA . GLY A 1 1230 ? -5.387 -34.759 -17.826 1.00 88.88 1230 GLY A CA 1
ATOM 9666 C C . GLY A 1 1230 ? -6.424 -34.321 -16.791 1.00 88.88 1230 GLY A C 1
ATOM 9667 O O . GLY A 1 1230 ? -7.471 -33.802 -17.167 1.00 88.88 1230 GLY A O 1
ATOM 9668 N N . VAL A 1 1231 ? -6.156 -34.519 -15.498 1.00 90.19 1231 VAL A N 1
ATOM 9669 C CA . VAL A 1 1231 ? -7.098 -34.235 -14.411 1.00 90.19 1231 VAL A CA 1
ATOM 9670 C C . VAL A 1 1231 ? -6.765 -32.906 -13.745 1.00 90.19 1231 VAL A C 1
ATOM 9672 O O . VAL A 1 1231 ? -5.598 -32.580 -13.509 1.00 90.19 1231 VAL A O 1
ATOM 9675 N N . VAL A 1 1232 ? -7.804 -32.150 -13.406 1.00 90.25 1232 VAL A N 1
ATOM 9676 C CA . VAL A 1 1232 ? -7.731 -30.990 -12.519 1.00 90.25 1232 VAL A CA 1
ATOM 9677 C C . VAL A 1 1232 ? -8.845 -31.069 -11.482 1.00 90.25 1232 VAL A C 1
ATOM 9679 O O . VAL A 1 1232 ? -9.971 -31.423 -11.820 1.00 90.25 1232 VAL A O 1
ATOM 9682 N N . THR A 1 1233 ? -8.536 -30.749 -10.228 1.00 88.94 1233 THR A N 1
ATOM 9683 C CA . THR A 1 1233 ? -9.503 -30.754 -9.123 1.00 88.94 1233 THR A CA 1
ATOM 9684 C C . THR A 1 1233 ? -9.632 -29.346 -8.564 1.00 88.94 1233 THR A C 1
ATOM 9686 O O . THR A 1 1233 ? -8.626 -28.710 -8.253 1.00 88.94 1233 THR A O 1
ATOM 9689 N N . VAL A 1 1234 ? -10.867 -28.861 -8.453 1.00 86.56 1234 VAL A N 1
ATOM 9690 C CA . VAL A 1 1234 ? -11.199 -27.497 -8.029 1.00 86.56 1234 VAL A CA 1
ATOM 9691 C C . VAL A 1 1234 ? -12.260 -27.556 -6.935 1.00 86.56 1234 VAL A C 1
ATOM 9693 O O . VAL A 1 1234 ? -13.211 -28.323 -7.046 1.00 86.56 1234 VAL A O 1
ATOM 9696 N N . SER A 1 1235 ? -12.118 -26.757 -5.877 1.00 86.88 1235 SER A N 1
ATOM 9697 C CA . SER A 1 1235 ? -13.160 -26.631 -4.852 1.00 86.88 1235 SER A CA 1
ATOM 9698 C C . SER A 1 1235 ? -14.208 -25.618 -5.303 1.00 86.88 1235 SER A C 1
ATOM 9700 O O . SER A 1 1235 ? -13.867 -24.452 -5.494 1.00 86.88 1235 SER A O 1
ATOM 9702 N N . LEU A 1 1236 ? -15.462 -26.046 -5.460 1.00 84.44 1236 LEU A N 1
ATOM 9703 C CA . LEU A 1 1236 ? -16.564 -25.199 -5.923 1.00 84.44 1236 LEU A CA 1
ATOM 9704 C C . LEU A 1 1236 ? -17.701 -25.142 -4.900 1.00 84.44 1236 LEU A C 1
ATOM 9706 O O . LEU A 1 1236 ? -18.090 -26.161 -4.321 1.00 84.44 1236 LEU A O 1
ATOM 9710 N N . ASP A 1 1237 ? -18.239 -23.939 -4.712 1.00 85.81 1237 ASP A N 1
ATOM 9711 C CA . ASP A 1 1237 ? -19.424 -23.688 -3.894 1.00 85.81 1237 ASP A CA 1
ATOM 9712 C C . ASP A 1 1237 ? -20.706 -24.045 -4.656 1.00 85.81 1237 ASP A C 1
ATOM 9714 O O . ASP A 1 1237 ? -20.693 -24.324 -5.851 1.00 85.81 1237 ASP A O 1
ATOM 9718 N N . ARG A 1 1238 ? -21.857 -24.034 -3.975 1.00 87.19 1238 ARG A N 1
ATOM 9719 C CA . ARG A 1 1238 ? -23.148 -24.220 -4.656 1.00 87.19 1238 ARG A CA 1
ATOM 9720 C C . ARG A 1 1238 ? -23.410 -23.073 -5.647 1.00 87.19 1238 ARG A C 1
ATOM 9722 O O . ARG A 1 1238 ? -23.367 -21.902 -5.263 1.00 87.19 1238 ARG A O 1
ATOM 9729 N N . GLY A 1 1239 ? -23.792 -23.392 -6.881 1.00 86.75 1239 GLY A N 1
ATOM 9730 C CA . GLY A 1 1239 ? -24.091 -22.375 -7.891 1.00 86.75 1239 GLY A CA 1
ATOM 9731 C C . GLY A 1 1239 ? -23.824 -22.814 -9.325 1.00 86.75 1239 GLY A C 1
ATOM 9732 O O . GLY A 1 1239 ? -23.508 -23.970 -9.591 1.00 86.75 1239 GLY A O 1
ATOM 9733 N N . TYR A 1 1240 ? -23.985 -21.874 -10.256 1.00 88.62 1240 TYR A N 1
ATOM 9734 C CA . TYR A 1 1240 ? -23.600 -22.054 -11.654 1.00 88.62 1240 TYR A CA 1
ATOM 9735 C C . TYR A 1 1240 ? -22.184 -21.533 -11.857 1.00 88.62 1240 TYR A C 1
ATOM 9737 O O . TYR A 1 1240 ? -21.914 -20.383 -11.516 1.00 88.62 1240 TYR A O 1
ATOM 9745 N N . HIS A 1 1241 ? -21.336 -22.353 -12.466 1.00 86.19 1241 HIS A N 1
ATOM 9746 C CA . HIS A 1 1241 ? -19.950 -22.013 -12.768 1.00 86.19 1241 HIS A CA 1
ATOM 9747 C C . HIS A 1 1241 ? -19.694 -22.143 -14.265 1.00 86.19 1241 HIS A C 1
ATOM 9749 O O . HIS A 1 1241 ? -20.155 -23.101 -14.898 1.00 86.19 1241 HIS A O 1
ATOM 9755 N N . GLN A 1 1242 ? -18.966 -21.177 -14.827 1.00 88.31 1242 GLN A N 1
ATOM 9756 C CA . GLN A 1 1242 ? -18.508 -21.234 -16.215 1.00 88.31 1242 GLN A CA 1
ATOM 9757 C C . GLN A 1 1242 ? -17.128 -21.879 -16.271 1.00 88.31 1242 GLN A C 1
ATOM 9759 O O . GLN A 1 1242 ? -16.211 -21.450 -15.575 1.00 88.31 1242 GLN A O 1
ATOM 9764 N N . VAL A 1 1243 ? -16.985 -22.909 -17.101 1.00 88.06 1243 VAL A N 1
ATOM 9765 C CA . VAL A 1 1243 ? -15.765 -23.701 -17.255 1.00 88.06 1243 VAL A CA 1
ATOM 9766 C C . VAL A 1 1243 ? -15.265 -23.567 -18.687 1.00 88.06 1243 VAL A C 1
ATOM 9768 O O . VAL A 1 1243 ? -15.892 -24.064 -19.620 1.00 88.06 1243 VAL A O 1
ATOM 9771 N N . ASN A 1 1244 ? -14.110 -22.930 -18.852 1.00 88.62 1244 ASN A N 1
ATOM 9772 C CA . ASN A 1 1244 ? -13.446 -22.750 -20.139 1.00 88.62 1244 ASN A CA 1
ATOM 9773 C C . ASN A 1 1244 ? -12.177 -23.594 -20.189 1.00 88.62 1244 ASN A C 1
ATOM 9775 O O . ASN A 1 1244 ? -11.348 -23.521 -19.283 1.00 88.62 1244 ASN A O 1
ATOM 9779 N N . ILE A 1 1245 ? -12.009 -24.375 -21.251 1.00 89.25 1245 ILE A N 1
ATOM 9780 C CA . ILE A 1 1245 ? -10.850 -25.247 -21.444 1.00 89.25 1245 ILE A CA 1
ATOM 9781 C C . ILE A 1 1245 ? -10.101 -24.807 -22.696 1.00 89.25 1245 ILE A C 1
ATOM 9783 O O . ILE A 1 1245 ? -10.677 -24.696 -23.780 1.00 89.25 1245 ILE A O 1
ATOM 9787 N N . GLU A 1 1246 ? -8.808 -24.548 -22.522 1.00 88.62 1246 GLU A N 1
ATOM 9788 C CA . GLU A 1 1246 ? -7.928 -23.963 -23.528 1.00 88.62 1246 GLU A CA 1
ATOM 9789 C C . GLU A 1 1246 ? -6.581 -24.698 -23.564 1.00 88.62 1246 GLU A C 1
ATOM 9791 O O . GLU A 1 1246 ? -5.966 -24.989 -22.536 1.00 88.62 1246 GLU A O 1
ATOM 9796 N N . LYS A 1 1247 ? -6.103 -25.007 -24.772 1.00 86.31 1247 LYS A N 1
ATOM 9797 C CA . LYS A 1 1247 ? -4.780 -25.583 -25.042 1.00 86.31 1247 LYS A CA 1
ATOM 9798 C C . LYS A 1 1247 ? -4.387 -25.269 -26.484 1.00 86.31 1247 LYS A C 1
ATOM 9800 O O . LYS A 1 1247 ? -5.224 -25.344 -27.376 1.00 86.31 1247 LYS A O 1
ATOM 9805 N N . ALA A 1 1248 ? -3.124 -24.914 -26.713 1.00 84.31 1248 ALA A N 1
ATOM 9806 C CA . ALA A 1 1248 ? -2.634 -24.595 -28.053 1.00 84.31 1248 ALA A CA 1
ATOM 9807 C C . ALA A 1 1248 ? -2.830 -25.775 -29.021 1.00 84.31 1248 ALA A C 1
ATOM 9809 O O . ALA A 1 1248 ? -2.531 -26.919 -28.666 1.00 84.31 1248 ALA A O 1
ATOM 9810 N N . GLY A 1 1249 ? -3.331 -25.501 -30.229 1.00 84.06 1249 GLY A N 1
ATOM 9811 C CA . GLY A 1 1249 ? -3.700 -26.520 -31.213 1.00 84.06 1249 GLY A CA 1
ATOM 9812 C C . GLY A 1 1249 ? -5.093 -27.129 -31.011 1.00 84.06 1249 GLY A C 1
ATOM 9813 O O . GLY A 1 1249 ? -5.455 -28.038 -31.756 1.00 84.06 1249 GLY A O 1
ATOM 9814 N N . TYR A 1 1250 ? -5.882 -26.642 -30.044 1.00 86.50 1250 TYR A N 1
ATOM 9815 C CA . TYR A 1 1250 ? -7.242 -27.110 -29.763 1.00 86.50 1250 TYR A CA 1
ATOM 9816 C C . TYR A 1 1250 ? -8.265 -25.976 -29.869 1.00 86.50 1250 TYR A C 1
ATOM 9818 O O . TYR A 1 1250 ? -7.973 -24.815 -29.585 1.00 86.50 1250 TYR A O 1
ATOM 9826 N N . ILE A 1 1251 ? -9.489 -26.313 -30.269 1.00 87.00 1251 ILE A N 1
ATOM 9827 C CA . ILE A 1 1251 ? -10.634 -25.400 -30.249 1.00 87.00 1251 ILE A CA 1
ATOM 9828 C C . ILE A 1 1251 ? -11.069 -25.216 -28.794 1.00 87.00 1251 ILE A C 1
ATOM 9830 O O . ILE A 1 1251 ? -11.330 -26.203 -28.107 1.00 87.00 1251 ILE A O 1
ATOM 9834 N N . LYS A 1 1252 ? -11.170 -23.962 -28.332 1.00 87.44 1252 LYS A N 1
ATOM 9835 C CA . LYS A 1 1252 ? -11.668 -23.628 -26.991 1.00 87.44 1252 LYS A CA 1
ATOM 9836 C C . LYS A 1 1252 ? -13.019 -24.303 -26.738 1.00 87.44 1252 LYS A C 1
ATOM 9838 O O . LYS A 1 1252 ? -13.924 -24.203 -27.566 1.00 87.44 1252 LYS A O 1
ATOM 9843 N N . ALA A 1 1253 ? -13.153 -24.960 -25.590 1.00 87.88 1253 ALA A N 1
ATOM 9844 C CA . ALA A 1 1253 ? -14.410 -25.563 -25.162 1.00 87.88 1253 ALA A CA 1
ATOM 9845 C C . ALA A 1 1253 ? -14.968 -24.818 -23.947 1.00 87.88 1253 ALA A C 1
ATOM 9847 O O . ALA A 1 1253 ? -14.236 -24.545 -22.996 1.00 87.88 1253 ALA A O 1
ATOM 9848 N N . GLU A 1 1254 ? -16.260 -24.503 -23.983 1.00 90.69 1254 GLU A N 1
ATOM 9849 C CA . GLU A 1 1254 ? -16.965 -23.780 -22.924 1.00 90.69 1254 GLU A CA 1
ATOM 9850 C C . GLU A 1 1254 ? -18.119 -24.640 -22.404 1.00 90.69 1254 GLU A C 1
ATOM 9852 O O . GLU A 1 1254 ? -18.904 -25.191 -23.180 1.00 90.69 1254 GLU A O 1
ATOM 9857 N N . TYR A 1 1255 ? -18.217 -24.760 -21.085 1.00 89.56 1255 TYR A N 1
ATOM 9858 C CA . TYR A 1 1255 ? -19.237 -25.544 -20.403 1.00 89.56 1255 TYR A CA 1
ATOM 9859 C C . TYR A 1 1255 ? -19.796 -24.752 -19.229 1.00 89.56 1255 TYR A C 1
ATOM 9861 O O . TYR A 1 1255 ? -19.054 -24.107 -18.496 1.00 89.56 1255 TYR A O 1
ATOM 9869 N N . GLN A 1 1256 ? -21.096 -24.878 -18.985 1.00 89.50 1256 GLN A N 1
ATOM 9870 C CA . GLN A 1 1256 ? -21.710 -24.406 -17.752 1.00 89.50 1256 GLN A CA 1
ATOM 9871 C C . GLN A 1 1256 ? -22.047 -25.616 -16.884 1.00 89.50 1256 GLN A C 1
ATOM 9873 O O . GLN A 1 1256 ? -22.740 -26.527 -17.338 1.00 89.50 1256 GLN A O 1
ATOM 9878 N N . ILE A 1 1257 ? -21.574 -25.625 -15.639 1.00 90.25 1257 ILE A N 1
ATOM 9879 C CA . ILE A 1 1257 ? -21.911 -26.669 -14.666 1.00 90.25 1257 ILE A CA 1
ATOM 9880 C C . ILE A 1 1257 ? -22.715 -26.077 -13.511 1.00 90.25 1257 ILE A C 1
ATOM 9882 O O . ILE A 1 1257 ? -22.510 -24.930 -13.117 1.00 90.25 1257 ILE A O 1
ATOM 9886 N N . GLU A 1 1258 ? -23.632 -26.866 -12.960 1.00 89.94 1258 GLU A N 1
ATOM 9887 C CA . GLU A 1 1258 ? -24.395 -26.507 -11.767 1.00 89.94 1258 GLU A CA 1
ATOM 9888 C C . GLU A 1 1258 ? -23.936 -27.376 -10.594 1.00 89.94 1258 GLU A C 1
ATOM 9890 O O . GLU A 1 1258 ? -24.143 -28.590 -10.586 1.00 89.94 1258 GLU A O 1
ATOM 9895 N N . VAL A 1 1259 ? -23.321 -26.749 -9.595 1.00 87.62 1259 VAL A N 1
ATOM 9896 C CA . VAL A 1 1259 ? -22.859 -27.401 -8.372 1.00 87.62 1259 VAL A CA 1
ATOM 9897 C C . VAL A 1 1259 ? -23.982 -27.376 -7.342 1.00 87.62 1259 VAL A C 1
ATOM 9899 O O . VAL A 1 1259 ? -24.466 -26.318 -6.926 1.00 87.62 1259 VAL A O 1
ATOM 9902 N N . LYS A 1 1260 ? -24.426 -28.562 -6.924 1.00 83.44 1260 LYS A N 1
ATOM 9903 C CA . LYS A 1 1260 ? -25.535 -28.730 -5.979 1.00 83.44 1260 LYS A CA 1
ATOM 9904 C C . LYS A 1 1260 ? -25.028 -28.660 -4.536 1.00 83.44 1260 LYS A C 1
ATOM 9906 O O . LYS A 1 1260 ? -23.943 -29.135 -4.213 1.00 83.44 1260 LYS A O 1
ATOM 9911 N N . GLY A 1 1261 ? -25.835 -28.108 -3.631 1.00 79.25 1261 GLY A N 1
ATOM 9912 C CA . GLY A 1 1261 ? -25.509 -28.107 -2.199 1.00 79.25 1261 GLY A CA 1
ATOM 9913 C C . GLY A 1 1261 ? -25.571 -29.514 -1.595 1.00 79.25 1261 GLY A C 1
ATOM 9914 O O . GLY A 1 1261 ? -26.356 -30.352 -2.040 1.00 79.25 1261 GLY A O 1
ATOM 9915 N N . ARG A 1 1262 ? -24.816 -29.771 -0.520 1.00 76.38 1262 ARG A N 1
ATOM 9916 C CA . ARG A 1 1262 ? -24.728 -31.108 0.120 1.00 76.38 1262 ARG A CA 1
ATOM 9917 C C . ARG A 1 1262 ? -26.078 -31.703 0.567 1.00 76.38 1262 ARG A C 1
ATOM 9919 O O . ARG A 1 1262 ? -26.220 -32.920 0.652 1.00 76.38 1262 ARG A O 1
ATOM 9926 N N . ILE A 1 1263 ? -27.090 -30.861 0.803 1.00 71.06 1263 ILE A N 1
ATOM 9927 C CA . ILE A 1 1263 ? -28.466 -31.264 1.163 1.00 71.06 1263 ILE A CA 1
ATOM 9928 C C . ILE A 1 1263 ? -29.200 -31.963 -0.003 1.00 71.06 1263 ILE A C 1
ATOM 9930 O O . ILE A 1 1263 ? -30.097 -32.772 0.236 1.00 71.06 1263 ILE A O 1
ATOM 9934 N N . TYR A 1 1264 ? -28.799 -31.721 -1.255 1.00 67.75 1264 TYR A N 1
ATOM 9935 C CA . TYR A 1 1264 ? -29.373 -32.366 -2.444 1.00 67.75 1264 TYR A CA 1
ATOM 9936 C C . TYR A 1 1264 ? -29.198 -33.900 -2.432 1.00 67.75 1264 TYR A C 1
ATOM 9938 O O . TYR A 1 1264 ? -30.087 -34.645 -2.839 1.00 67.75 1264 TYR A O 1
ATOM 9946 N N . ILE A 1 1265 ? -28.093 -34.403 -1.865 1.00 62.59 1265 ILE A N 1
ATOM 9947 C CA . ILE A 1 1265 ? -27.857 -35.851 -1.708 1.00 62.59 1265 ILE A CA 1
ATOM 9948 C C . ILE A 1 1265 ? -28.872 -36.472 -0.736 1.00 62.59 1265 ILE A C 1
ATOM 9950 O O . ILE A 1 1265 ? -29.366 -37.577 -0.964 1.00 62.59 1265 ILE A O 1
ATOM 9954 N N . LEU A 1 1266 ? -29.212 -35.756 0.343 1.00 55.44 1266 LEU A N 1
ATOM 9955 C CA . LEU A 1 1266 ? -30.176 -36.221 1.344 1.00 55.44 1266 LEU A CA 1
ATOM 9956 C C . LEU A 1 1266 ? -31.597 -36.279 0.775 1.00 55.44 1266 LEU A C 1
ATOM 9958 O O . LEU A 1 1266 ? -32.324 -37.220 1.068 1.00 55.44 1266 LEU A O 1
ATOM 9962 N N . THR A 1 1267 ? -31.990 -35.335 -0.078 1.00 59.75 1267 THR A N 1
ATOM 9963 C CA . THR A 1 1267 ? -33.321 -35.346 -0.715 1.00 59.75 1267 THR A CA 1
ATOM 9964 C C . THR A 1 1267 ? -33.475 -36.504 -1.706 1.00 59.75 1267 THR A C 1
ATOM 9966 O O . THR A 1 1267 ? -34.506 -37.176 -1.696 1.00 59.75 1267 THR A O 1
ATOM 9969 N N . ARG A 1 1268 ? -32.419 -36.850 -2.458 1.00 58.59 1268 ARG A N 1
ATOM 9970 C CA . ARG A 1 1268 ? -32.431 -37.990 -3.395 1.00 58.59 1268 ARG A CA 1
ATOM 9971 C C . ARG A 1 1268 ? -32.353 -39.364 -2.715 1.00 58.59 1268 ARG A C 1
ATOM 9973 O O . ARG A 1 1268 ? -32.944 -40.319 -3.209 1.00 58.59 1268 ARG A O 1
ATOM 9980 N N . LEU A 1 1269 ? -31.658 -39.474 -1.577 1.00 54.41 1269 LEU A N 1
ATOM 9981 C CA . LEU A 1 1269 ? -31.614 -40.706 -0.770 1.00 54.41 1269 LEU A CA 1
ATOM 9982 C C . LEU A 1 1269 ? -32.909 -40.959 0.018 1.00 54.41 1269 LEU A C 1
ATOM 9984 O O . LEU A 1 1269 ? -33.182 -42.104 0.371 1.00 54.41 1269 LEU A O 1
ATOM 9988 N N . ILE A 1 1270 ? -33.688 -39.911 0.311 1.00 54.28 1270 ILE A N 1
ATOM 9989 C CA . ILE A 1 1270 ? -34.891 -39.991 1.159 1.00 54.28 1270 ILE A CA 1
ATOM 9990 C C . ILE A 1 1270 ? -36.194 -39.952 0.328 1.00 54.28 1270 ILE A C 1
ATOM 9992 O O . ILE A 1 1270 ? -37.262 -40.244 0.860 1.00 54.28 1270 ILE A O 1
ATOM 9996 N N . GLY A 1 1271 ? -36.128 -39.700 -0.986 1.00 39.84 1271 GLY A N 1
ATOM 9997 C CA . GLY A 1 1271 ? -37.262 -39.888 -1.900 1.00 39.84 1271 GLY A CA 1
ATOM 9998 C C . GLY A 1 1271 ? -38.417 -38.905 -1.690 1.00 39.84 1271 GLY A C 1
ATOM 9999 O O . GLY A 1 1271 ? -39.576 -39.310 -1.731 1.00 39.84 1271 GLY A O 1
ATOM 10000 N N . PHE A 1 1272 ? -38.109 -37.630 -1.457 1.00 48.91 1272 PHE A N 1
ATOM 10001 C CA . PHE A 1 1272 ? -39.096 -36.555 -1.554 1.00 48.91 1272 PHE A CA 1
ATOM 10002 C C . PHE A 1 1272 ? -38.745 -35.691 -2.767 1.00 48.91 1272 PHE A C 1
ATOM 10004 O O . PHE A 1 1272 ? -37.760 -34.953 -2.713 1.00 48.91 1272 PHE A O 1
ATOM 10011 N N . ASP A 1 1273 ? -39.526 -35.846 -3.841 1.00 42.62 1273 ASP A N 1
ATOM 10012 C CA . ASP A 1 1273 ? -39.639 -34.858 -4.925 1.00 42.62 1273 ASP A CA 1
ATOM 10013 C C . ASP A 1 1273 ? -40.316 -33.575 -4.418 1.00 42.62 1273 ASP A C 1
ATOM 10015 O O . ASP A 1 1273 ? -41.303 -33.690 -3.644 1.00 42.62 1273 ASP A O 1
#

Nearest PDB structures (foldseek):
  6hif-assembly1_Y  TM=6.831E-01  e=5.374E-02  Candidatus Kuenenia stuttgartensis
  6p2r-assembly1_A  TM=5.363E-01  e=4.801E+00  Saccharomyces cerevisiae W303

Sequence (1273 aa):
MNKTLAKVLTDARNTLSNCLQTYRWTVFSLLLLFLTAVVVIGYFIPALDFGRPFGTDEYNHLFHTEEMTGTTSLSGFYETIGKKVSDPTSPNNPFNYPFSLWLYGSVLAKVTGMTPFMTAMVFGSLLLVIILLVFAQYADLFLEKKEQIVVALLFMLSMPNVALILQSYRPSVFVLPLLLLLLYIALAERPSWRDYLLLLVTVFMIAITHTGTYIFLITFSMIFFLLYCLFWGKFSKPMFALLTSTFFIYVYVMDVFPHIYPQYATKSALFLKPGNFLAEYLYLDVAEDLGQILYTNLFIQREFVYALIWAAFIFAIGILLLAIHRRAARMIRKIGFDRAFAILLPIQNLSHSVLASPIWIGPLQVLLSLLGWLKLDGRGKCLLLSTALVSLIPSMLLSSEGVEVATGALREISYLIVIIPITSALGLWYLLGRFDVGTRNGRFAIAGVLMIVLTSTMVIPVVGNSYYNPQITGEDYIINGMQWLSTIGAPEEKVVGYGYRTVRLFTGKEDGTYGLRSGTETRTFLKSLREIYFSKSENAVQDLYSFFGAKYVLTSDKLVANLGGNLKPEESVLTIDENVALDRIYASNDFGIYASLAATAQNTSPLYANEQFSVKTSGSTIIIESETYKVFLGDVSPTIRYIGTKKENYLGGGIMYEVLRLMSLSDEQSSAQYLLSEMVFDREIKENRIIYTRILTSENELKNLGTLRVIYTFYTDAIKREYIIANDWLNDSEGISLSAYLSTNLFVPYDSLILKDGYTRIDKTIYPSEDTIKLNNPYDTVYVNDGTTGIFIRYAPTAPRPNYLTYQGSTLYSATSMVSVGQIESIKPGAALHITQYVSIGGEVFAEESIGGRMSIELLPYPDGITPIVLIGSLSSSVSDPDALKFYAVNQAENLKYTEAADTTLINIRDVVREGVSVIGQMNTRASGSGVFQSFVEQDDNIRNLFRTARAQAVTIKGFMLQGLIYNLDTIRAAYERGLDFMITTPVQAPIKGFYEEGLRHPQMAQLEGKSTDLVLIPPSYPMSVSLSYSADEAGAFASWRAVIDSAYVNNDLALFLLRSTDLGNPYFSSRFSDLIAYARMRGLTFITPTAIADHYLLLQKVTWTSHRDLDSARIVMQNNNSLSVSGITFKVTMPRLATGNYQVTNGDIVRTQDLYDQLVLFITADIPAGGSTVVTVEPDVARKQFSVVLPGEPIEGEVSFTVLDEDGSALSGATVSVDSARYKTNSEGVVTVSLDRGYHQVNIEKAGYIKAEYQIEVKGRIYILTRLIGFD

pLDDT: mean 82.73, std 13.0, range [28.78, 96.25]